Protein AF-A0A136H4G3-F1 (afdb_monomer_lite)

Structure (mmCIF, N/CA/C/O backbone):
data_AF-A0A136H4G3-F1
#
_entry.id   AF-A0A136H4G3-F1
#
loop_
_atom_site.group_PDB
_atom_site.id
_atom_site.type_symbol
_atom_site.label_atom_id
_atom_site.label_alt_id
_atom_site.label_comp_id
_atom_site.label_asym_id
_atom_site.label_entity_id
_atom_site.label_seq_id
_atom_site.pdbx_PDB_ins_code
_atom_site.Cartn_x
_atom_site.Cartn_y
_atom_site.Cartn_z
_atom_site.occupancy
_atom_site.B_iso_or_equiv
_atom_site.auth_seq_id
_atom_site.auth_comp_id
_atom_site.auth_asym_id
_atom_site.auth_atom_id
_atom_site.pdbx_PDB_model_num
ATOM 1 N N . MET A 1 1 ? -46.930 -99.399 5.128 1.00 33.19 1 MET A N 1
ATOM 2 C CA . MET A 1 1 ? -45.971 -99.467 6.257 1.00 33.19 1 MET A CA 1
ATOM 3 C C . MET A 1 1 ? -46.502 -98.646 7.423 1.00 33.19 1 MET A C 1
ATOM 5 O O . MET A 1 1 ? -47.069 -97.598 7.169 1.00 33.19 1 MET A O 1
ATOM 9 N N . LYS A 1 2 ? -46.320 -99.131 8.661 1.00 43.69 2 LYS A N 1
ATOM 10 C CA . LYS A 1 2 ? -45.728 -98.388 9.797 1.00 43.69 2 LYS A CA 1
ATOM 11 C C . LYS A 1 2 ? -45.869 -96.847 9.742 1.00 43.69 2 LYS A C 1
ATOM 13 O O . LYS A 1 2 ? -45.093 -96.214 9.037 1.00 43.69 2 LYS A O 1
ATOM 18 N N . GLY A 1 3 ? -46.787 -96.265 10.524 1.00 29.11 3 GLY A N 1
ATOM 19 C CA . GLY A 1 3 ? -46.992 -94.806 10.560 1.00 29.11 3 GLY A CA 1
ATOM 20 C C . GLY A 1 3 ? -48.279 -94.335 11.257 1.00 29.11 3 GLY A C 1
ATOM 21 O O . GLY A 1 3 ? -49.133 -93.762 10.601 1.00 29.11 3 GLY A O 1
ATOM 22 N N . LEU A 1 4 ? -48.410 -94.597 12.565 1.00 28.36 4 LEU A N 1
ATOM 23 C CA . LEU A 1 4 ? -49.282 -93.893 13.536 1.00 28.36 4 LEU A CA 1
ATOM 24 C C . LEU A 1 4 ? -50.717 -93.485 13.093 1.00 28.36 4 LEU A C 1
ATOM 26 O O . LEU A 1 4 ? -50.937 -92.397 12.563 1.00 28.36 4 LEU A O 1
ATOM 30 N N . GLN A 1 5 ? -51.734 -94.279 13.459 1.00 30.53 5 GLN A N 1
ATOM 31 C CA . GLN A 1 5 ? -53.111 -93.760 13.568 1.00 30.53 5 GLN A CA 1
ATOM 32 C C . GLN A 1 5 ? -53.273 -92.914 14.848 1.00 30.53 5 GLN A C 1
ATOM 34 O O . GLN A 1 5 ? -52.710 -93.250 15.887 1.00 30.53 5 GLN A O 1
ATOM 39 N N . LYS A 1 6 ? -54.046 -91.819 14.770 1.00 28.23 6 LYS A N 1
ATOM 40 C CA . LYS A 1 6 ? -54.241 -90.833 15.851 1.00 28.23 6 LYS A CA 1
ATOM 41 C C . LYS A 1 6 ? -55.441 -91.147 16.770 1.00 28.23 6 LYS A C 1
ATOM 43 O O . LYS A 1 6 ? -56.565 -91.297 16.291 1.00 28.23 6 LYS A O 1
ATOM 48 N N . GLN A 1 7 ? -55.171 -91.148 18.076 1.00 28.39 7 GLN A N 1
ATOM 49 C CA . GLN A 1 7 ? -56.059 -91.116 19.258 1.00 28.39 7 GLN A CA 1
ATOM 50 C C . GLN A 1 7 ? -55.254 -90.376 20.363 1.00 28.39 7 GLN A C 1
ATOM 52 O O . GLN A 1 7 ? -54.028 -90.387 20.271 1.00 28.39 7 GLN A O 1
ATOM 57 N N . LYS A 1 8 ? -55.761 -89.712 21.417 1.00 33.25 8 LYS A N 1
ATOM 58 C CA . LYS A 1 8 ? -57.093 -89.370 21.996 1.00 33.25 8 LYS A CA 1
ATOM 59 C C . LYS A 1 8 ? -56.839 -88.336 23.154 1.00 33.25 8 LYS A C 1
ATOM 61 O O . LYS A 1 8 ? -55.666 -88.043 23.335 1.00 33.25 8 LYS A O 1
ATOM 66 N N . GLY A 1 9 ? -57.751 -87.758 23.972 1.00 33.97 9 GLY A N 1
ATOM 67 C CA . GLY A 1 9 ? -59.228 -87.806 23.989 1.00 33.97 9 GLY A CA 1
ATOM 68 C C . GLY A 1 9 ? -60.041 -87.392 25.265 1.00 33.97 9 GLY A C 1
ATOM 69 O O . GLY A 1 9 ? -61.255 -87.571 25.187 1.00 33.97 9 GLY A O 1
ATOM 70 N N . TYR A 1 10 ? -59.489 -86.892 26.391 1.00 46.97 10 TYR A N 1
ATOM 71 C CA . TYR A 1 10 ? -60.211 -86.338 27.575 1.00 46.97 10 TYR A CA 1
ATOM 72 C C . TYR A 1 10 ? -59.492 -85.085 28.150 1.00 46.97 10 TYR A C 1
ATOM 74 O O . TYR A 1 10 ? -58.289 -85.102 28.294 1.00 46.97 10 TYR A O 1
ATOM 82 N N . GLY A 1 11 ? -60.138 -84.028 28.640 1.00 31.44 11 GLY A N 1
ATOM 83 C CA . GLY A 1 11 ? -61.573 -83.772 28.730 1.00 31.44 11 GLY A CA 1
ATOM 84 C C . GLY A 1 11 ? -61.976 -82.939 29.958 1.00 31.44 11 GLY A C 1
ATOM 85 O O . GLY A 1 11 ? -61.311 -82.942 30.989 1.00 31.44 11 GLY A O 1
ATOM 86 N N . ALA A 1 12 ? -63.137 -82.281 29.866 1.00 34.16 12 ALA A N 1
ATOM 87 C CA . ALA A 1 12 ? -63.756 -81.536 30.974 1.00 34.16 12 ALA A CA 1
ATOM 88 C C . ALA A 1 12 ? -65.257 -81.843 31.184 1.00 34.16 12 ALA A C 1
ATOM 90 O O . ALA A 1 12 ? -65.797 -81.610 32.268 1.00 34.16 12 ALA A O 1
ATOM 91 N N . LEU A 1 13 ? -65.939 -82.420 30.184 1.00 39.47 13 LEU A N 1
ATOM 92 C CA . LEU A 1 13 ? -67.405 -82.581 30.140 1.00 39.47 13 LEU A CA 1
ATOM 93 C C . LEU A 1 13 ? -68.028 -83.447 31.257 1.00 39.47 13 LEU A C 1
ATOM 95 O O . LEU A 1 13 ? -69.237 -83.377 31.479 1.00 39.47 13 LEU A O 1
ATOM 99 N N . LEU A 1 14 ? -67.231 -84.207 32.017 1.00 40.00 14 LEU A N 1
ATOM 100 C CA . LEU A 1 14 ? -67.705 -84.929 33.208 1.00 40.00 14 LEU A CA 1
ATOM 101 C C . LEU A 1 14 ? -67.987 -84.024 34.424 1.00 40.00 14 LEU A C 1
ATOM 103 O O . LEU A 1 14 ? -68.649 -84.474 35.351 1.00 40.00 14 LEU A O 1
ATOM 107 N N . MET A 1 15 ? -67.534 -82.764 34.436 1.00 37.72 15 MET A N 1
ATOM 108 C CA . MET A 1 15 ? -67.721 -81.855 35.583 1.00 37.72 15 MET A CA 1
ATOM 109 C C . MET A 1 15 ? -69.101 -81.172 35.637 1.00 37.72 15 MET A C 1
ATOM 111 O O . MET A 1 15 ? -69.452 -80.601 36.666 1.00 37.72 15 MET A O 1
ATOM 115 N N . ILE A 1 16 ? -69.886 -81.214 34.552 1.00 39.06 16 ILE A N 1
ATOM 116 C CA . ILE A 1 16 ? -71.221 -80.579 34.468 1.00 39.06 16 ILE A CA 1
ATOM 117 C C . ILE A 1 16 ? -72.345 -81.631 34.425 1.00 39.06 16 ILE A C 1
ATOM 119 O O . ILE A 1 16 ? -73.466 -81.380 34.877 1.00 39.06 16 ILE A O 1
ATOM 123 N N . ALA A 1 17 ? -72.056 -82.845 33.952 1.00 31.59 17 ALA A N 1
ATOM 124 C CA . ALA A 1 17 ? -73.015 -83.939 33.959 1.00 31.59 17 ALA A CA 1
ATOM 125 C C . ALA A 1 17 ? -73.283 -84.457 35.389 1.00 31.59 17 ALA A C 1
ATOM 127 O O . ALA A 1 17 ? -72.397 -84.962 36.067 1.00 31.59 17 ALA A O 1
ATOM 128 N N . LEU A 1 18 ? -74.556 -84.416 35.797 1.00 35.00 18 LEU A N 1
ATOM 129 C CA . LEU A 1 18 ? -75.119 -85.142 36.951 1.00 35.00 18 LEU A CA 1
ATOM 130 C C . LEU A 1 18 ? -74.810 -84.613 38.368 1.00 35.00 18 LEU A C 1
ATOM 132 O O . LEU A 1 18 ? -75.195 -85.249 39.350 1.00 35.00 18 LEU A O 1
ATOM 136 N N . VAL A 1 19 ? -74.448 -83.327 38.471 1.00 36.66 19 VAL A N 1
ATOM 137 C CA . VAL A 1 19 ? -75.031 -82.448 39.520 1.00 36.66 19 VAL A CA 1
ATOM 138 C C . VAL A 1 19 ? -76.567 -82.626 39.576 1.00 36.66 19 VAL A C 1
ATOM 140 O O . VAL A 1 19 ? -77.175 -82.631 40.645 1.00 36.66 19 VAL A O 1
ATOM 143 N N . GLY A 1 20 ? -77.188 -82.906 38.424 1.00 36.50 20 GLY A N 1
ATOM 144 C CA . GLY A 1 20 ? -78.601 -83.266 38.269 1.00 36.50 20 GLY A CA 1
ATOM 145 C C . GLY A 1 20 ? -79.092 -84.580 38.908 1.00 36.50 20 GLY A C 1
ATOM 146 O O . GLY A 1 20 ? -80.283 -84.848 38.788 1.00 36.50 20 GLY A O 1
ATOM 147 N N . ILE A 1 21 ? -78.269 -85.390 39.595 1.00 36.19 21 ILE A N 1
ATOM 148 C CA . ILE A 1 21 ? -78.789 -86.520 40.406 1.00 36.19 21 ILE A CA 1
ATOM 149 C C . ILE A 1 21 ? -79.223 -86.062 41.805 1.00 36.19 21 ILE A C 1
ATOM 151 O O . ILE A 1 21 ? -80.252 -86.517 42.306 1.00 36.19 21 ILE A O 1
ATOM 155 N N . LEU A 1 22 ? -78.515 -85.109 42.422 1.00 38.41 22 LEU A N 1
ATOM 156 C CA . LEU A 1 22 ? -78.875 -84.604 43.755 1.00 38.41 22 LEU A CA 1
ATOM 157 C C . LEU A 1 22 ? -80.206 -83.826 43.752 1.00 38.41 22 LEU A C 1
ATOM 159 O O . LEU A 1 22 ? -80.892 -83.776 44.770 1.00 38.41 22 LEU A O 1
ATOM 163 N N . ALA A 1 23 ? -80.632 -83.320 42.591 1.00 35.56 23 ALA A N 1
ATOM 164 C CA . ALA A 1 23 ? -81.933 -82.678 42.389 1.00 35.56 23 ALA A CA 1
ATOM 165 C C . ALA A 1 23 ? -83.144 -83.644 42.408 1.00 35.56 23 ALA A C 1
ATOM 167 O O . ALA A 1 23 ? -84.282 -83.180 42.392 1.00 35.56 23 ALA A O 1
ATOM 168 N N . LEU A 1 24 ? -82.930 -84.968 42.443 1.00 32.75 24 LEU A N 1
ATOM 169 C CA . LEU A 1 24 ? -83.997 -85.985 42.421 1.00 32.75 24 LEU A CA 1
ATOM 170 C C . LEU A 1 24 ? -83.996 -86.916 43.652 1.00 32.75 24 LEU A C 1
ATOM 172 O O . LEU A 1 24 ? -84.724 -87.906 43.679 1.00 32.75 24 LEU A O 1
ATOM 176 N N . GLY A 1 25 ? -83.217 -86.592 44.691 1.00 33.75 25 GLY A N 1
ATOM 177 C CA . GLY A 1 25 ? -83.113 -87.392 45.922 1.00 33.75 25 GLY A CA 1
ATOM 178 C C . GLY A 1 25 ? -84.126 -87.066 47.033 1.00 33.75 25 GLY A C 1
ATOM 179 O O . GLY A 1 25 ? -84.210 -87.811 48.004 1.00 33.75 25 GLY A O 1
ATOM 180 N N . SER A 1 26 ? -84.889 -85.972 46.929 1.00 33.72 26 SER A N 1
ATOM 181 C CA . SER A 1 26 ? -85.719 -85.438 48.030 1.00 33.72 26 SER A CA 1
ATOM 182 C C . SER A 1 26 ? -87.219 -85.762 47.947 1.00 33.72 26 SER A C 1
ATOM 184 O O . SER A 1 26 ? -87.966 -85.459 48.877 1.00 33.72 26 SER A O 1
ATOM 186 N N . THR A 1 27 ? -87.687 -86.380 46.858 1.00 33.06 27 THR A N 1
ATOM 187 C CA . THR A 1 27 ? -89.124 -86.557 46.562 1.00 33.06 27 THR A CA 1
ATOM 188 C C . THR A 1 27 ? -89.669 -87.968 46.816 1.00 33.06 27 THR A C 1
ATOM 190 O O . THR A 1 27 ? -90.875 -88.190 46.685 1.00 33.06 27 THR A O 1
ATOM 193 N N . VAL A 1 28 ? -88.834 -88.920 47.250 1.00 27.64 28 VAL A N 1
ATOM 194 C CA . VAL A 1 28 ? -89.262 -90.277 47.635 1.00 27.64 28 VAL A CA 1
ATOM 195 C C . VAL A 1 28 ? -89.182 -90.459 49.153 1.00 27.64 28 VAL A C 1
ATOM 197 O O . VAL A 1 28 ? -88.107 -90.659 49.697 1.00 27.64 28 VAL A O 1
ATOM 200 N N . TYR A 1 29 ? -90.351 -90.459 49.811 1.00 33.84 29 TYR A N 1
ATOM 201 C CA . TYR A 1 29 ? -90.608 -91.002 51.162 1.00 33.84 29 TYR A CA 1
ATOM 202 C C . TYR A 1 29 ? -89.626 -90.548 52.275 1.00 33.84 29 TYR A C 1
ATOM 204 O O . TYR A 1 29 ? -88.605 -91.173 52.521 1.00 33.84 29 TYR A O 1
ATOM 212 N N . TYR A 1 30 ? -89.934 -89.566 53.125 1.00 33.28 30 TYR A N 1
ATOM 213 C CA . TYR A 1 30 ? -91.242 -89.004 53.498 1.00 33.28 30 TYR A CA 1
ATOM 214 C C . TYR A 1 30 ? -92.284 -89.992 54.073 1.00 33.28 30 TYR A C 1
ATOM 216 O O . TYR A 1 30 ? -93.471 -89.675 54.143 1.00 33.28 30 TYR A O 1
ATOM 224 N N . LYS A 1 31 ? -91.849 -91.154 54.593 1.00 35.25 31 LYS A N 1
ATOM 225 C CA . LYS A 1 31 ? -92.606 -91.908 55.620 1.00 35.25 31 LYS A CA 1
ATOM 226 C C . LYS A 1 31 ? -91.705 -92.573 56.669 1.00 35.25 31 LYS A C 1
ATOM 228 O O . LYS A 1 31 ? -91.418 -93.762 56.581 1.00 35.25 31 LYS A O 1
ATOM 233 N N . THR A 1 32 ? -91.372 -91.849 57.736 1.00 31.64 32 THR A N 1
ATOM 234 C CA . THR A 1 32 ? -91.873 -92.111 59.111 1.00 31.64 32 THR A CA 1
ATOM 235 C C . THR A 1 32 ? -91.201 -91.180 60.133 1.00 31.64 32 THR A C 1
ATOM 237 O O . THR A 1 32 ? -90.061 -90.789 59.936 1.00 31.64 32 THR A O 1
ATOM 240 N N . ARG A 1 33 ? -91.908 -90.894 61.246 1.00 34.59 33 ARG A N 1
ATOM 241 C CA . ARG A 1 33 ? -91.491 -90.073 62.415 1.00 34.59 33 ARG A CA 1
ATOM 242 C C . ARG A 1 33 ? -91.265 -88.583 62.073 1.00 34.59 33 ARG A C 1
ATOM 244 O O . ARG A 1 33 ? -90.356 -88.247 61.337 1.00 34.59 33 ARG A O 1
ATOM 251 N N . MET A 1 34 ? -92.147 -87.639 62.410 1.00 39.53 34 MET A N 1
ATOM 252 C CA . MET A 1 34 ? -92.724 -87.224 63.710 1.00 39.53 34 MET A CA 1
ATOM 253 C C . MET A 1 34 ? -91.743 -86.531 64.677 1.00 39.53 34 MET A C 1
ATOM 255 O O . MET A 1 34 ? -90.838 -87.156 65.219 1.00 39.53 34 MET A O 1
ATOM 259 N N . SER A 1 35 ? -92.062 -85.258 64.953 1.00 45.00 35 SER A N 1
ATOM 260 C CA . SER A 1 35 ? -91.813 -84.495 66.191 1.00 45.00 35 SER A CA 1
ATOM 261 C C . SER A 1 35 ? -90.373 -84.346 66.717 1.00 45.00 35 SER A C 1
ATOM 263 O O . SER A 1 35 ? -90.022 -84.971 67.716 1.00 45.00 35 SER A O 1
ATOM 265 N N . GLN A 1 36 ? -89.618 -83.393 66.153 1.00 42.97 36 GLN A N 1
ATOM 266 C CA . GLN A 1 36 ? -88.638 -82.546 66.868 1.00 42.97 36 GLN A CA 1
ATOM 267 C C . GLN A 1 36 ? -88.669 -81.108 66.287 1.00 42.97 36 GLN A C 1
ATOM 269 O O . GLN A 1 36 ? -89.137 -80.946 65.160 1.00 42.97 36 GLN A O 1
ATOM 274 N N . PRO A 1 37 ? -88.267 -80.063 67.044 1.00 50.84 37 PRO A N 1
ATOM 275 C CA . PRO A 1 37 ? -88.358 -78.665 66.602 1.00 50.84 37 PRO A CA 1
ATOM 276 C C . PRO A 1 37 ? -87.281 -78.262 65.577 1.00 50.84 37 PRO A C 1
ATOM 278 O O . PRO A 1 37 ? -86.189 -78.829 65.551 1.00 50.84 37 PRO A O 1
ATOM 281 N N . GLU A 1 38 ? -87.592 -77.230 64.783 1.00 53.59 38 GLU A N 1
ATOM 282 C CA . GLU A 1 38 ? -86.821 -76.749 63.617 1.00 53.59 38 GLU A CA 1
ATOM 283 C C . GLU A 1 38 ? -85.322 -76.527 63.897 1.00 53.59 38 GLU A C 1
ATOM 285 O O . GLU A 1 38 ? -84.481 -76.896 63.083 1.00 53.59 38 GLU A O 1
ATOM 290 N N . SER A 1 39 ? -84.968 -76.010 65.080 1.00 55.19 39 SER A N 1
ATOM 291 C CA . SER A 1 39 ? -83.581 -75.694 65.456 1.00 55.19 39 SER A CA 1
ATOM 292 C C . SER A 1 39 ? -82.655 -76.906 65.590 1.00 55.19 39 SER A C 1
ATOM 294 O O . SER A 1 39 ? -81.445 -76.732 65.655 1.00 55.19 39 SER A O 1
ATOM 296 N N . VAL A 1 40 ? -83.186 -78.134 65.624 1.00 56.28 40 VAL A N 1
ATOM 297 C CA . VAL A 1 40 ? -82.372 -79.364 65.567 1.00 56.28 40 VAL A CA 1
ATOM 298 C C . VAL A 1 40 ? -82.006 -79.722 64.117 1.00 56.28 40 VAL A C 1
ATOM 300 O O . VAL A 1 40 ? -81.059 -80.476 63.895 1.00 56.28 40 VAL A O 1
ATOM 303 N N . ARG A 1 41 ? -82.740 -79.191 63.128 1.00 58.91 41 ARG A N 1
ATOM 304 C CA . ARG A 1 41 ? -82.627 -79.565 61.713 1.00 58.91 41 ARG A CA 1
ATOM 305 C C . ARG A 1 41 ? -81.469 -78.870 61.003 1.00 58.91 41 ARG A C 1
ATOM 307 O O . ARG A 1 41 ? -80.614 -79.547 60.439 1.00 58.91 41 ARG A O 1
ATOM 314 N N . GLU A 1 42 ? -81.383 -77.544 61.114 1.00 60.41 42 GLU A N 1
ATOM 315 C CA . GLU A 1 42 ? -80.283 -76.761 60.524 1.00 60.41 42 GLU A CA 1
ATOM 316 C C . GLU A 1 42 ? -78.903 -77.243 61.008 1.00 60.41 42 GLU A C 1
ATOM 318 O O . GLU A 1 42 ? -77.953 -77.314 60.229 1.00 60.41 42 GLU A O 1
ATOM 323 N N . THR A 1 43 ? -78.788 -77.642 62.282 1.00 62.47 43 THR A N 1
ATOM 324 C CA . THR A 1 43 ? -77.509 -78.052 62.882 1.00 62.47 43 THR A CA 1
ATOM 325 C C . THR A 1 43 ? -76.934 -79.332 62.266 1.00 62.47 43 THR A C 1
ATOM 327 O O . THR A 1 43 ? -75.714 -79.439 62.146 1.00 62.47 43 THR A O 1
ATOM 330 N N . TYR A 1 44 ? -77.769 -80.299 61.853 1.00 67.06 44 TYR A N 1
ATOM 331 C CA . TYR A 1 44 ? -77.263 -81.532 61.231 1.00 67.06 44 TYR A CA 1
ATOM 332 C C . TYR A 1 44 ? -76.969 -81.358 59.735 1.00 67.06 44 TYR A C 1
ATOM 334 O O . TYR A 1 44 ? -75.978 -81.901 59.251 1.00 67.06 44 TYR A O 1
ATOM 342 N N . GLU A 1 45 ? -77.774 -80.573 59.012 1.00 68.25 45 GLU A N 1
ATOM 343 C CA . GLU A 1 45 ? -77.543 -80.278 57.587 1.00 68.25 45 GLU A CA 1
ATOM 344 C C . GLU A 1 45 ? -76.238 -79.465 57.417 1.00 68.25 45 GLU A C 1
ATOM 346 O O . GLU A 1 45 ? -75.418 -79.788 56.557 1.00 68.25 45 GLU A O 1
ATOM 351 N N . SER A 1 46 ? -75.967 -78.523 58.334 1.00 68.94 46 SER A N 1
ATOM 352 C CA . SER A 1 46 ? -74.688 -77.802 58.458 1.00 68.94 46 SER A CA 1
ATOM 353 C C . SER A 1 46 ? -73.479 -78.737 58.634 1.00 68.94 46 SER A C 1
ATOM 355 O O . SER A 1 46 ? -72.525 -78.644 57.862 1.00 68.94 46 SER A O 1
ATOM 357 N N . SER A 1 47 ? -73.510 -79.657 59.608 1.00 69.50 47 SER A N 1
ATOM 358 C CA . SER A 1 47 ? -72.383 -80.572 59.868 1.00 69.50 47 SER A CA 1
ATOM 359 C C . SER A 1 47 ? -72.134 -81.575 58.730 1.00 69.50 47 SER A C 1
ATOM 361 O O . SER A 1 47 ? -70.993 -81.981 58.514 1.00 69.50 47 SER A O 1
ATOM 363 N N . ALA A 1 48 ? -73.174 -81.982 57.992 1.00 73.19 48 ALA A N 1
ATOM 364 C CA . ALA A 1 48 ? -73.014 -82.853 56.826 1.00 73.19 48 ALA A CA 1
ATOM 365 C C . ALA A 1 48 ? -72.307 -82.136 55.667 1.00 73.19 48 ALA A C 1
ATOM 367 O O . ALA A 1 48 ? -71.426 -82.712 55.028 1.00 73.19 48 ALA A O 1
ATOM 368 N N . GLU A 1 49 ? -72.665 -80.878 55.417 1.00 75.38 49 GLU A N 1
ATOM 369 C CA . GLU A 1 49 ? -72.085 -80.086 54.336 1.00 75.38 49 GLU A CA 1
ATOM 370 C C . GLU A 1 49 ? -70.647 -79.628 54.643 1.00 75.38 49 GLU A C 1
ATOM 372 O O . GLU A 1 49 ? -69.782 -79.726 53.774 1.00 75.38 49 GLU A O 1
ATOM 377 N N . GLU A 1 50 ? -70.348 -79.256 55.894 1.00 75.12 50 GLU A N 1
ATOM 378 C CA . GLU A 1 50 ? -68.985 -78.928 56.351 1.00 75.12 50 GLU A CA 1
ATOM 379 C C . GLU A 1 50 ? -68.012 -80.102 56.084 1.00 75.12 50 GLU A C 1
ATOM 381 O O . GLU A 1 50 ? -66.911 -79.906 55.566 1.00 75.12 50 GLU A O 1
ATOM 386 N N . LEU A 1 51 ? -68.454 -81.350 56.299 1.00 77.69 51 LEU A N 1
ATOM 387 C CA . LEU A 1 51 ? -67.676 -82.555 55.978 1.00 77.69 51 LEU A CA 1
ATOM 388 C C . LEU A 1 51 ? -67.571 -82.853 54.469 1.00 77.69 51 LEU A C 1
ATOM 390 O O . LEU A 1 51 ? -66.520 -83.326 54.027 1.00 77.69 51 LEU A O 1
ATOM 394 N N . ARG A 1 52 ? -68.599 -82.563 53.653 1.00 78.06 52 ARG A N 1
ATOM 395 C CA . ARG A 1 52 ? -68.499 -82.699 52.181 1.00 78.06 52 ARG A CA 1
ATOM 396 C C . ARG A 1 52 ? -67.492 -81.721 51.584 1.00 78.06 52 ARG A C 1
ATOM 398 O O . ARG A 1 52 ? -66.753 -82.090 50.673 1.00 78.06 52 ARG A O 1
ATOM 405 N N . GLN A 1 53 ? -67.445 -80.494 52.093 1.00 79.00 53 GLN A N 1
ATOM 406 C CA . GLN A 1 53 ? -66.518 -79.474 51.606 1.00 79.00 53 GLN A CA 1
ATOM 407 C C . GLN A 1 53 ? -65.068 -79.840 51.945 1.00 79.00 53 GLN A C 1
ATOM 409 O O . GLN A 1 53 ? -64.209 -79.768 51.065 1.00 79.00 53 GLN A O 1
ATOM 414 N N . ILE A 1 54 ? -64.815 -80.379 53.145 1.00 79.31 54 ILE A N 1
ATOM 415 C CA . ILE A 1 54 ? -63.520 -80.978 53.507 1.00 79.31 54 ILE A CA 1
ATOM 416 C C . ILE A 1 54 ? -63.172 -82.159 52.576 1.00 79.31 54 ILE A C 1
ATOM 418 O O . ILE A 1 54 ? -62.048 -82.235 52.083 1.00 79.31 54 ILE A O 1
ATOM 422 N N . ALA A 1 55 ? -64.119 -83.052 52.264 1.00 79.81 55 ALA A N 1
ATOM 423 C CA . ALA A 1 55 ? -63.891 -84.176 51.343 1.00 79.81 55 ALA A CA 1
ATOM 424 C C . ALA A 1 55 ? -63.576 -83.738 49.894 1.00 79.81 55 ALA A C 1
ATOM 426 O O . ALA A 1 55 ? -62.726 -84.334 49.223 1.00 79.81 55 ALA A O 1
ATOM 427 N N . SER A 1 56 ? -64.216 -82.669 49.414 1.00 79.06 56 SER A N 1
ATOM 428 C CA . SER A 1 56 ? -63.930 -82.063 48.107 1.00 79.06 56 SER A CA 1
ATOM 429 C C . SER A 1 56 ? -62.544 -81.404 48.082 1.00 79.06 56 SER A C 1
ATOM 431 O O . SER A 1 56 ? -61.751 -81.658 47.171 1.00 79.06 56 SER A O 1
ATOM 433 N N . ALA A 1 57 ? -62.206 -80.643 49.130 1.00 80.31 57 ALA A N 1
ATOM 434 C CA . ALA A 1 57 ? -60.892 -80.030 49.322 1.00 80.31 57 ALA A CA 1
ATOM 435 C C . ALA A 1 57 ? -59.763 -81.077 49.329 1.00 80.31 57 ALA A C 1
ATOM 437 O O . ALA A 1 57 ? -58.789 -80.926 48.591 1.00 80.31 57 ALA A O 1
ATOM 438 N N . LEU A 1 58 ? -59.938 -82.177 50.073 1.00 81.75 58 LEU A N 1
ATOM 439 C CA . LEU A 1 58 ? -59.045 -83.342 50.068 1.00 81.75 58 LEU A CA 1
ATOM 440 C C . LEU A 1 58 ? -58.851 -83.910 48.654 1.00 81.75 58 LEU A C 1
ATOM 442 O O . LEU A 1 58 ? -57.723 -84.127 48.216 1.00 81.75 58 LEU A O 1
ATOM 446 N N . THR A 1 59 ? -59.944 -84.129 47.918 1.00 79.56 59 THR A N 1
ATOM 447 C CA . THR A 1 59 ? -59.899 -84.726 46.572 1.00 79.56 59 THR A CA 1
ATOM 448 C C . THR A 1 59 ? -59.189 -83.817 45.561 1.00 79.56 59 THR A C 1
ATOM 450 O O . THR A 1 59 ? -58.429 -84.304 44.719 1.00 79.56 59 THR A O 1
ATOM 453 N N . LYS A 1 60 ? -59.395 -82.494 45.647 1.00 77.88 60 LYS A N 1
ATOM 454 C CA . LYS A 1 60 ? -58.677 -81.514 44.818 1.00 77.88 60 LYS A CA 1
ATOM 455 C C . LYS A 1 60 ? -57.186 -81.490 45.167 1.00 77.88 60 LYS A C 1
ATOM 457 O O . LYS A 1 60 ? -56.358 -81.611 44.266 1.00 77.88 60 LYS A O 1
ATOM 462 N N . TYR A 1 61 ? -56.856 -81.423 46.459 1.00 79.94 61 TYR A N 1
ATOM 463 C CA . TYR A 1 61 ? -55.478 -81.471 46.953 1.00 79.94 61 TYR A CA 1
ATOM 464 C C . TYR A 1 61 ? -54.737 -82.706 46.415 1.00 79.94 61 TYR A C 1
ATOM 466 O O . TYR A 1 61 ? -53.634 -82.570 45.890 1.00 79.94 61 TYR A O 1
ATOM 474 N N . TYR A 1 62 ? -55.366 -83.888 46.426 1.00 81.25 62 TYR A N 1
ATOM 475 C CA . TYR A 1 62 ? -54.765 -85.106 45.872 1.00 81.25 62 TYR A CA 1
ATOM 476 C C . TYR A 1 62 ? -54.568 -85.052 44.349 1.00 81.25 62 TYR A C 1
ATOM 478 O O . TYR A 1 62 ? -53.562 -85.550 43.853 1.00 81.25 62 TYR A O 1
ATOM 486 N N . ARG A 1 63 ? -55.484 -84.446 43.578 1.00 72.88 63 ARG A N 1
ATOM 487 C CA . ARG A 1 63 ? -55.315 -84.319 42.115 1.00 72.88 63 ARG A CA 1
ATOM 488 C C . ARG A 1 63 ? -54.097 -83.465 41.750 1.00 72.88 63 ARG A C 1
ATOM 490 O O . ARG A 1 63 ? -53.408 -83.781 40.788 1.00 72.88 63 ARG A O 1
ATOM 497 N N . GLU A 1 64 ? -53.849 -82.405 42.513 1.00 76.75 64 GLU A N 1
ATOM 498 C CA . GLU A 1 64 ? -52.790 -81.425 42.238 1.00 76.75 64 GLU A CA 1
ATOM 499 C C . GLU A 1 64 ? -51.440 -81.811 42.878 1.00 76.75 64 GLU A C 1
ATOM 501 O O . GLU A 1 64 ? -50.393 -81.530 42.301 1.00 76.75 64 GLU A O 1
ATOM 506 N N . ASN A 1 65 ? -51.445 -82.518 44.018 1.00 76.25 65 ASN A N 1
ATOM 507 C CA . ASN A 1 65 ? -50.241 -82.855 44.801 1.00 76.25 65 ASN A CA 1
ATOM 508 C C . ASN A 1 65 ? -49.940 -84.371 44.877 1.00 76.25 65 ASN A C 1
ATOM 510 O O . ASN A 1 65 ? -48.985 -84.778 45.540 1.00 76.25 65 ASN A O 1
ATOM 514 N N . MET A 1 66 ? -50.761 -85.220 44.245 1.00 78.38 66 MET A N 1
ATOM 515 C CA . MET A 1 66 ? -50.648 -86.695 44.199 1.00 78.38 66 MET A CA 1
ATOM 516 C C . MET A 1 66 ? -50.503 -87.390 45.572 1.00 78.38 66 MET A C 1
ATOM 518 O O . MET A 1 66 ? -49.962 -88.492 45.674 1.00 78.38 66 MET A O 1
ATOM 522 N N . SER A 1 67 ? -50.977 -86.747 46.641 1.00 80.81 67 SER A N 1
ATOM 523 C CA . SER A 1 67 ? -50.846 -87.192 48.033 1.00 80.81 67 SER A CA 1
ATOM 524 C C . SER A 1 67 ? -51.940 -86.581 48.924 1.00 80.81 67 SER A C 1
ATOM 526 O O . SER A 1 67 ? -52.609 -85.627 48.527 1.00 80.81 67 SER A O 1
ATOM 528 N N . TRP A 1 68 ? -52.161 -87.147 50.116 1.00 86.00 68 TRP A N 1
ATOM 529 C CA . TRP A 1 68 ? -53.097 -86.615 51.120 1.00 86.00 68 TRP A CA 1
ATOM 530 C C . TRP A 1 68 ? -52.381 -85.675 52.115 1.00 86.00 68 TRP A C 1
ATOM 532 O O . TRP A 1 68 ? -51.189 -85.866 52.362 1.00 86.00 68 TRP A O 1
ATOM 542 N N . PRO A 1 69 ? -53.079 -84.696 52.726 1.00 83.25 69 PRO A N 1
ATOM 543 C CA . PRO A 1 69 ? -52.494 -83.817 53.740 1.00 83.25 69 PRO A CA 1
ATOM 544 C C . PRO A 1 69 ? -52.199 -84.548 55.060 1.00 83.25 69 PRO A C 1
ATOM 546 O O . PRO A 1 69 ? -52.893 -85.493 55.439 1.00 83.25 69 PRO A O 1
ATOM 549 N N . SER A 1 70 ? -51.205 -84.063 55.805 1.00 80.62 70 SER A N 1
ATOM 550 C CA . SER A 1 70 ? -50.771 -84.655 57.079 1.00 80.62 70 SER A CA 1
ATOM 551 C C . SER A 1 70 ? -51.737 -84.374 58.235 1.00 80.62 70 SER A C 1
ATOM 553 O O . SER A 1 70 ? -51.904 -85.206 59.126 1.00 80.62 70 SER A O 1
ATOM 555 N N . SER A 1 71 ? -52.418 -83.227 58.196 1.00 79.81 71 SER A N 1
ATOM 556 C CA . SER A 1 71 ? -53.471 -82.833 59.131 1.00 79.81 71 SER A CA 1
ATOM 557 C C . SER A 1 71 ? -54.587 -82.070 58.409 1.00 79.81 71 SER A C 1
ATOM 559 O O . SER A 1 71 ? -54.379 -81.526 57.325 1.00 79.81 71 SER A O 1
ATOM 561 N N . LEU A 1 72 ? -55.776 -81.963 59.013 1.00 80.50 72 LEU A N 1
ATOM 562 C CA . LEU A 1 72 ? -56.849 -81.142 58.431 1.00 80.50 72 LEU A CA 1
ATOM 563 C C . LEU A 1 72 ? -56.503 -79.650 58.370 1.00 80.50 72 LEU A C 1
ATOM 565 O O . LEU A 1 72 ? -57.006 -78.955 57.489 1.00 80.50 72 LEU A O 1
ATOM 569 N N . ASN A 1 73 ? -55.639 -79.149 59.259 1.00 74.94 73 ASN A N 1
ATOM 570 C CA . ASN A 1 73 ? -55.250 -77.737 59.262 1.00 74.94 73 ASN A CA 1
ATOM 571 C C . ASN A 1 73 ? -54.450 -77.368 57.997 1.00 74.94 73 ASN A C 1
ATOM 573 O O . ASN A 1 73 ? -54.491 -76.218 57.562 1.00 74.94 73 ASN A O 1
ATOM 577 N N . ASP A 1 74 ? -53.795 -78.344 57.359 1.00 76.88 74 ASP A N 1
ATOM 578 C CA . ASP A 1 74 ? -53.040 -78.174 56.114 1.00 76.88 74 ASP A CA 1
ATOM 579 C C . ASP A 1 74 ? -53.956 -77.698 54.965 1.00 76.88 74 ASP A C 1
ATOM 581 O O . ASP A 1 74 ? -53.537 -76.899 54.129 1.00 76.88 74 ASP A O 1
ATOM 585 N N . LEU A 1 75 ? -55.229 -78.125 54.955 1.00 78.75 75 LEU A N 1
ATOM 586 C CA . LEU A 1 75 ? -56.228 -77.708 53.957 1.00 78.75 75 LEU A CA 1
ATOM 587 C C . LEU A 1 75 ? -56.580 -76.219 54.067 1.00 78.75 75 LEU A C 1
ATOM 589 O O . LEU A 1 75 ? -56.861 -75.588 53.049 1.00 78.75 75 LEU A O 1
ATOM 593 N N . ALA A 1 76 ? -56.546 -75.653 55.277 1.00 69.00 76 ALA A N 1
ATOM 594 C CA . ALA A 1 76 ? -56.751 -74.223 55.497 1.00 69.00 76 ALA A CA 1
ATOM 595 C C . ALA A 1 76 ? -55.479 -73.418 55.214 1.00 69.00 76 ALA A C 1
ATOM 597 O O . ALA A 1 76 ? -55.542 -72.395 54.537 1.00 69.00 76 ALA A O 1
ATOM 598 N N . LEU A 1 77 ? -54.313 -73.913 55.647 1.00 74.62 77 LEU A N 1
ATOM 599 C CA . LEU A 1 77 ? -53.018 -73.286 55.355 1.00 74.62 77 LEU A CA 1
ATOM 600 C C . LEU A 1 77 ? -52.744 -73.183 53.848 1.00 74.62 77 LEU A C 1
ATOM 602 O O . LEU A 1 77 ? -52.185 -72.186 53.398 1.00 74.62 77 LEU A O 1
ATOM 606 N N . ALA A 1 78 ? -53.164 -74.182 53.069 1.00 70.75 78 ALA A N 1
ATOM 607 C CA . ALA A 1 78 ? -53.038 -74.188 51.615 1.00 70.75 78 ALA A CA 1
ATOM 608 C C . ALA A 1 78 ? -54.272 -73.615 50.874 1.00 70.75 78 ALA A C 1
ATOM 610 O O . ALA A 1 78 ? -54.333 -73.684 49.649 1.00 70.75 78 ALA A O 1
ATOM 611 N N . GLY A 1 79 ? -55.257 -73.050 51.587 1.00 72.62 79 GLY A N 1
ATOM 612 C CA . GLY A 1 79 ? -56.391 -72.320 51.001 1.00 72.62 79 GLY A CA 1
ATOM 613 C C . GLY A 1 79 ? -57.480 -73.166 50.324 1.00 72.62 79 GLY A C 1
ATOM 614 O O . GLY A 1 79 ? -58.317 -72.613 49.612 1.00 72.62 79 GLY A O 1
ATOM 615 N N . TYR A 1 80 ? -57.504 -74.486 50.533 1.00 74.38 80 TYR A N 1
ATOM 616 C CA . TYR A 1 80 ? -58.521 -75.384 49.967 1.00 74.38 80 TYR A CA 1
ATOM 617 C C . TYR A 1 80 ? -59.821 -75.412 50.794 1.00 74.38 80 TYR A C 1
ATOM 619 O O . TYR A 1 80 ? -60.869 -75.746 50.242 1.00 74.38 80 TYR A O 1
ATOM 627 N N . PHE A 1 81 ? -59.783 -75.079 52.093 1.00 76.81 81 PHE A N 1
ATOM 628 C CA . PHE A 1 81 ? -60.972 -75.050 52.959 1.00 76.81 81 PHE A CA 1
ATOM 629 C C . PHE A 1 81 ? -60.839 -74.091 54.159 1.00 76.81 81 PHE A C 1
ATOM 631 O O . PHE A 1 81 ? -59.877 -74.184 54.914 1.00 76.81 81 PHE A O 1
ATOM 638 N N . ASN A 1 82 ? -61.840 -73.232 54.395 1.00 69.62 82 ASN A N 1
ATOM 639 C CA . ASN A 1 82 ? -61.902 -72.316 55.545 1.00 69.62 82 ASN A CA 1
ATOM 640 C C . ASN A 1 82 ? -62.999 -72.748 56.535 1.00 69.62 82 ASN A C 1
ATOM 642 O O . ASN A 1 82 ? -64.176 -72.482 56.300 1.00 69.62 82 ASN A O 1
ATOM 646 N N . GLY A 1 83 ? -62.610 -73.377 57.648 1.00 62.78 83 GLY A N 1
ATOM 647 C CA . GLY A 1 83 ? -63.514 -73.780 58.737 1.00 62.78 83 GLY A CA 1
ATOM 648 C C . GLY A 1 83 ? -63.378 -72.930 60.008 1.00 62.78 83 GLY A C 1
ATOM 649 O O . GLY A 1 83 ? -62.381 -72.239 60.214 1.00 62.78 83 GLY A O 1
ATOM 650 N N . ASP A 1 84 ? -64.370 -73.015 60.894 1.00 63.12 84 ASP A N 1
ATOM 651 C CA . ASP A 1 84 ? -64.438 -72.249 62.147 1.00 63.12 84 ASP A CA 1
ATOM 652 C C . ASP A 1 84 ? -63.874 -73.047 63.340 1.00 63.12 84 ASP A C 1
ATOM 654 O O . ASP A 1 84 ? -64.540 -73.897 63.933 1.00 63.12 84 ASP A O 1
ATOM 658 N N . ALA A 1 85 ? -62.622 -72.759 63.703 1.00 61.81 85 ALA A N 1
ATOM 659 C CA . ALA A 1 85 ? -61.966 -73.315 64.891 1.00 61.81 85 ALA A CA 1
ATOM 660 C C . ALA A 1 85 ? -62.236 -72.513 66.188 1.00 61.81 85 ALA A C 1
ATOM 662 O O . ALA A 1 85 ? -61.803 -72.922 67.266 1.00 61.81 85 ALA A O 1
ATOM 663 N N . ALA A 1 86 ? -62.932 -71.371 66.115 1.00 61.03 86 ALA A N 1
ATOM 664 C CA . ALA A 1 86 ? -63.242 -70.532 67.279 1.00 61.03 86 ALA A CA 1
ATOM 665 C C . ALA A 1 86 ? -64.569 -70.921 67.961 1.00 61.03 86 ALA A C 1
ATOM 667 O O . ALA A 1 86 ? -64.803 -70.563 69.122 1.00 61.03 86 ALA A O 1
ATOM 668 N N . ARG A 1 87 ? -65.425 -71.668 67.249 1.00 66.81 87 ARG A N 1
ATOM 669 C CA . ARG A 1 87 ? -66.710 -72.206 67.710 1.00 66.81 87 ARG A CA 1
ATOM 670 C C . ARG A 1 87 ? -66.623 -72.796 69.130 1.00 66.81 87 ARG A C 1
ATOM 672 O O . ARG A 1 87 ? -65.691 -73.511 69.486 1.00 66.81 87 ARG A O 1
ATOM 679 N N . CYS A 1 88 ? -67.638 -72.511 69.945 1.00 63.16 88 CYS A N 1
ATOM 680 C CA . CYS A 1 88 ? -67.858 -73.116 71.266 1.00 63.16 88 CYS A CA 1
ATOM 681 C C . CYS A 1 88 ? -66.771 -72.929 72.352 1.00 63.16 88 CYS A C 1
ATOM 683 O O . CYS A 1 88 ? -66.714 -73.722 73.290 1.00 63.16 88 CYS A O 1
ATOM 685 N N . GLY A 1 89 ? -65.966 -71.861 72.298 1.00 62.25 89 GLY A N 1
ATOM 686 C CA . GLY A 1 89 ? -65.126 -71.435 73.434 1.00 62.25 89 GLY A CA 1
ATOM 687 C C . GLY A 1 89 ? -63.616 -71.629 73.269 1.00 62.25 89 GLY A C 1
ATOM 688 O O . GLY A 1 89 ? -62.871 -71.259 74.172 1.00 62.25 89 GLY A O 1
ATOM 689 N N . GLY A 1 90 ? -63.171 -72.121 72.109 1.00 56.22 90 GLY A N 1
ATOM 690 C CA . GLY A 1 90 ? -61.773 -72.075 71.672 1.00 56.22 90 GLY A CA 1
ATOM 691 C C . GLY A 1 90 ? -60.978 -73.366 71.889 1.00 56.22 90 GLY A C 1
ATOM 692 O O . GLY A 1 90 ? -60.736 -73.797 73.015 1.00 56.22 90 GLY A O 1
ATOM 693 N N . GLY A 1 91 ? -60.495 -73.945 70.788 1.00 58.81 91 GLY A N 1
ATOM 694 C CA . GLY A 1 91 ? -59.571 -75.081 70.772 1.00 58.81 91 GLY A CA 1
ATOM 695 C C . GLY A 1 91 ? -58.897 -75.220 69.403 1.00 58.81 91 GLY A C 1
ATOM 696 O O . GLY A 1 91 ? -59.443 -74.797 68.392 1.00 58.81 91 GLY A O 1
ATOM 697 N N . SER A 1 92 ? -57.699 -75.803 69.343 1.00 60.25 92 SER A N 1
ATOM 698 C CA . SER A 1 92 ? -56.840 -75.795 68.141 1.00 60.25 92 SER A CA 1
ATOM 699 C C . SER A 1 92 ? -57.197 -76.841 67.066 1.00 60.25 92 SER A C 1
ATOM 701 O O . SER A 1 92 ? -56.313 -77.317 66.353 1.00 60.25 92 SER A O 1
ATOM 703 N N . VAL A 1 93 ? -58.467 -77.249 66.982 1.00 68.25 93 VAL A N 1
ATOM 704 C CA . VAL A 1 93 ? -58.979 -78.293 66.073 1.00 68.25 93 VAL A CA 1
ATOM 705 C C . VAL A 1 93 ? -60.367 -77.877 65.588 1.00 68.25 93 VAL A C 1
ATOM 707 O O . VAL A 1 93 ? -61.160 -77.396 66.401 1.00 68.25 93 VAL A O 1
ATOM 710 N N . PHE A 1 94 ? -60.668 -78.082 64.298 1.00 75.44 94 PHE A N 1
ATOM 711 C CA . PHE A 1 94 ? -61.972 -77.761 63.704 1.00 75.44 94 PHE A CA 1
ATOM 712 C C . PHE A 1 94 ? -63.134 -78.302 64.541 1.00 75.44 94 PHE A C 1
ATOM 714 O O . PHE A 1 94 ? -63.159 -79.481 64.898 1.00 75.44 94 PHE A O 1
ATOM 721 N N . GLN A 1 95 ? -64.092 -77.430 64.851 1.00 71.19 95 GLN A N 1
ATOM 722 C CA . GLN A 1 95 ? -65.235 -77.741 65.701 1.00 71.19 95 GLN A CA 1
ATOM 723 C C . GLN A 1 95 ? -66.480 -77.971 64.852 1.00 71.19 95 GLN A C 1
ATOM 725 O O . GLN A 1 95 ? -66.894 -77.100 64.090 1.00 71.19 95 GLN A O 1
ATOM 730 N N . SER A 1 96 ? -67.132 -79.112 65.044 1.00 73.69 96 SER A N 1
ATOM 731 C CA . SER A 1 96 ? -68.458 -79.374 64.491 1.00 73.69 96 SER A CA 1
ATOM 732 C C . SER A 1 96 ? -69.497 -78.377 65.013 1.00 73.69 96 SER A C 1
ATOM 734 O O . SER A 1 96 ? -69.316 -77.743 66.059 1.00 73.69 96 SER A O 1
ATOM 736 N N . SER A 1 97 ? -70.653 -78.317 64.352 1.00 72.25 97 SER A N 1
ATOM 737 C CA . SER A 1 97 ? -71.831 -77.573 64.824 1.00 72.25 97 SER A CA 1
ATOM 738 C C . SER A 1 97 ? -72.350 -78.049 66.203 1.00 72.25 97 SER A C 1
ATOM 740 O O . SER A 1 97 ? -73.234 -77.417 66.774 1.00 72.25 97 SER A O 1
ATOM 742 N N . PHE A 1 98 ? -71.799 -79.143 66.753 1.00 68.88 98 PHE A N 1
ATOM 743 C CA . PHE A 1 98 ? -72.119 -79.731 68.060 1.00 68.88 98 PHE A CA 1
ATOM 744 C C . PHE A 1 98 ? -71.021 -79.522 69.121 1.00 68.88 98 PHE A C 1
ATOM 746 O O . PHE A 1 98 ? -71.054 -80.181 70.160 1.00 68.88 98 PHE A O 1
ATOM 753 N N . CYS A 1 99 ? -70.075 -78.599 68.897 1.00 72.12 99 CYS A N 1
ATOM 754 C CA . CYS A 1 99 ? -68.991 -78.275 69.837 1.00 72.12 99 CYS A CA 1
ATOM 755 C C . CYS A 1 99 ? -68.043 -79.454 70.121 1.00 72.12 99 CYS A C 1
ATOM 757 O O . CYS A 1 99 ? -67.649 -79.702 71.264 1.00 72.12 99 CYS A O 1
ATOM 759 N N . THR A 1 100 ? -67.711 -80.214 69.079 1.00 77.25 100 THR A N 1
ATOM 760 C CA . THR A 1 100 ? -66.803 -81.362 69.159 1.00 77.25 100 THR A CA 1
ATOM 761 C C . THR A 1 100 ? -65.778 -81.338 68.037 1.00 77.25 100 THR A C 1
ATOM 763 O O . THR A 1 100 ? -66.077 -80.939 66.913 1.00 77.25 100 THR A O 1
ATOM 766 N N . ALA A 1 101 ? -64.566 -81.804 68.332 1.00 75.62 101 ALA A N 1
ATOM 767 C CA . ALA A 1 101 ? -63.483 -81.838 67.361 1.00 75.62 101 ALA A CA 1
ATOM 768 C C . ALA A 1 101 ? -63.782 -82.786 66.182 1.00 75.62 101 ALA A C 1
ATOM 770 O O . ALA A 1 101 ? -64.187 -83.938 66.374 1.00 75.62 101 ALA A O 1
ATOM 771 N N . ILE A 1 102 ? -63.533 -82.288 64.970 1.00 81.88 102 ILE A N 1
ATOM 772 C CA . ILE A 1 102 ? -63.435 -83.061 63.733 1.00 81.88 102 ILE A CA 1
ATOM 773 C C . ILE A 1 102 ? -61.972 -83.484 63.579 1.00 81.88 102 ILE A C 1
ATOM 775 O O . ILE A 1 102 ? -61.076 -82.645 63.494 1.00 81.88 102 ILE A O 1
ATOM 779 N N . PHE A 1 103 ? -61.731 -84.787 63.522 1.00 81.75 103 PHE A N 1
ATOM 780 C CA . PHE A 1 103 ? -60.417 -85.367 63.273 1.00 81.75 103 PHE A CA 1
ATOM 781 C C . PHE A 1 103 ? -60.334 -85.867 61.833 1.00 81.75 103 PHE A C 1
ATOM 783 O O . PHE A 1 103 ? -61.302 -86.412 61.306 1.00 81.75 103 PHE A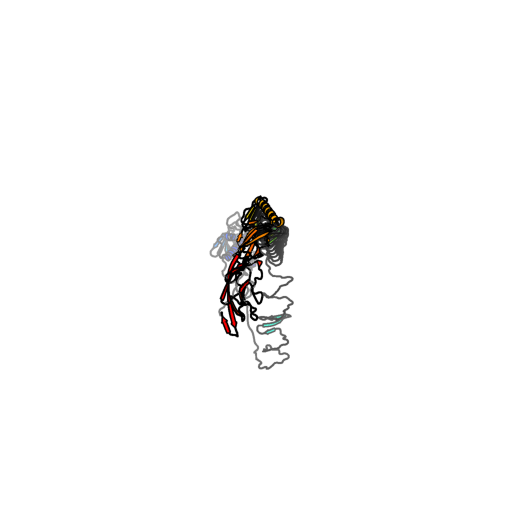 O 1
ATOM 790 N N . GLY A 1 104 ? -59.170 -85.715 61.208 1.00 82.50 104 GLY A N 1
ATOM 791 C CA . GLY A 1 104 ? -58.842 -86.341 59.930 1.00 82.50 104 GLY A CA 1
ATOM 792 C C . GLY A 1 104 ? -57.539 -87.110 60.070 1.00 82.50 104 GLY A C 1
ATOM 793 O O . GLY A 1 104 ? -56.614 -86.637 60.729 1.00 82.50 104 GLY A O 1
ATOM 794 N N . THR A 1 105 ? -57.483 -88.306 59.494 1.00 82.56 105 THR A N 1
ATOM 795 C CA . THR A 1 105 ? -56.274 -89.128 59.448 1.00 82.56 105 THR A CA 1
ATOM 796 C C . THR A 1 105 ? -56.264 -89.976 58.180 1.00 82.56 105 THR A C 1
ATOM 798 O O . THR A 1 105 ? -57.312 -90.427 57.712 1.00 82.56 105 THR A O 1
ATOM 801 N N . GLN A 1 106 ? -55.081 -90.206 57.618 1.00 82.00 106 GLN A N 1
ATOM 802 C CA . GLN A 1 106 ? -54.914 -91.141 56.511 1.00 82.00 106 GLN A CA 1
ATOM 803 C C . GLN A 1 106 ? -55.031 -92.584 57.027 1.00 82.00 106 GLN A C 1
ATOM 805 O O . GLN A 1 106 ? -54.460 -92.936 58.059 1.00 82.00 106 GLN A O 1
ATOM 810 N N . VAL A 1 107 ? -55.757 -93.433 56.297 1.00 80.81 107 VAL A N 1
ATOM 811 C CA . VAL A 1 107 ? -55.959 -94.851 56.622 1.00 80.81 107 VAL A CA 1
ATOM 812 C C . VAL A 1 107 ? -55.656 -95.675 55.371 1.00 80.81 107 VAL A C 1
ATOM 814 O O . VAL A 1 107 ? -56.534 -95.990 54.573 1.00 80.81 107 VAL A O 1
ATOM 817 N N . GLY A 1 108 ? -54.377 -96.006 55.182 1.00 81.94 108 GLY A N 1
ATOM 818 C CA . GLY A 1 108 ? -53.901 -96.668 53.965 1.00 81.94 108 GLY A CA 1
ATOM 819 C C . GLY A 1 108 ? -53.848 -95.707 52.775 1.00 81.94 108 GLY A C 1
ATOM 820 O O . GLY A 1 108 ? -53.277 -94.624 52.882 1.00 81.94 108 GLY A O 1
ATOM 821 N N . ASP A 1 109 ? -54.424 -96.108 51.642 1.00 76.75 109 ASP A N 1
ATOM 822 C CA . ASP A 1 109 ? -54.483 -95.294 50.417 1.00 76.75 109 ASP A CA 1
ATOM 823 C C . ASP A 1 109 ? -55.569 -94.199 50.454 1.00 76.75 109 ASP A C 1
ATOM 825 O O . ASP A 1 109 ? -55.581 -93.329 49.583 1.00 76.75 109 ASP A O 1
ATOM 829 N N . ASP A 1 110 ? -56.446 -94.212 51.462 1.00 84.56 110 ASP A N 1
ATOM 830 C CA . ASP A 1 110 ? -57.650 -93.381 51.555 1.00 84.56 110 ASP A CA 1
ATOM 831 C C . ASP A 1 110 ? -57.611 -92.470 52.802 1.00 84.56 110 ASP A C 1
ATOM 833 O O . ASP A 1 110 ? -56.886 -92.730 53.769 1.00 84.56 110 ASP A O 1
ATOM 837 N N . TYR A 1 111 ? -58.390 -91.383 52.807 1.00 84.62 111 TYR A N 1
ATOM 838 C CA . TYR A 1 111 ? -58.427 -90.419 53.915 1.00 84.62 111 TYR A CA 1
ATOM 839 C C . TYR A 1 111 ? -59.710 -90.545 54.733 1.00 84.62 111 TYR A C 1
ATOM 841 O O . TYR A 1 111 ? -60.788 -90.672 54.165 1.00 84.62 111 TYR A O 1
ATOM 849 N N . THR A 1 112 ? -59.632 -90.498 56.063 1.00 86.12 112 THR A N 1
ATOM 850 C CA . THR A 1 112 ? -60.790 -90.726 56.940 1.00 86.12 112 THR A CA 1
ATOM 851 C C . THR A 1 112 ? -61.018 -89.560 57.900 1.00 86.12 112 THR A C 1
ATOM 853 O O . THR A 1 112 ? -60.165 -89.231 58.723 1.00 86.12 112 THR A O 1
ATOM 856 N N . LEU A 1 113 ? -62.206 -88.960 57.808 1.00 86.94 113 LEU A N 1
ATOM 857 C CA . LEU A 1 113 ? -62.742 -87.954 58.725 1.00 86.94 113 LEU A CA 1
ATOM 858 C C . LEU A 1 113 ? -63.514 -88.640 59.858 1.00 86.94 113 LEU A C 1
ATOM 860 O O . LEU A 1 113 ? -64.128 -89.684 59.641 1.00 86.94 113 LEU A O 1
ATOM 864 N N . THR A 1 114 ? -63.522 -88.080 61.067 1.00 84.19 114 THR A N 1
ATOM 865 C CA . THR A 1 114 ? -64.303 -88.590 62.208 1.00 84.19 114 THR A CA 1
ATOM 866 C C . THR A 1 114 ? -64.709 -87.468 63.166 1.00 84.19 114 THR A C 1
ATOM 868 O O . THR A 1 114 ? -63.891 -86.622 63.517 1.00 84.19 114 THR A O 1
ATOM 871 N N . VAL A 1 115 ? -65.969 -87.461 63.610 1.00 84.56 115 VAL A N 1
ATOM 872 C 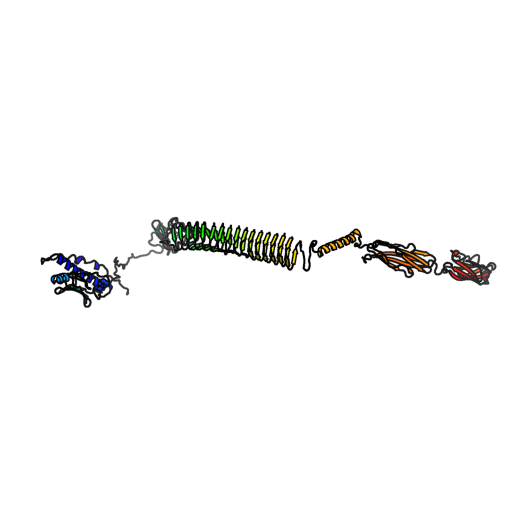CA . VAL A 1 115 ? -66.549 -86.425 64.484 1.00 84.56 115 VAL A CA 1
ATOM 873 C C . VAL A 1 115 ? -67.627 -87.006 65.406 1.00 84.56 115 VAL A C 1
ATOM 875 O O . VAL A 1 115 ? -68.401 -87.867 64.999 1.00 84.56 115 VAL A O 1
ATOM 878 N N . ASN A 1 116 ? -67.717 -86.536 66.652 1.00 82.56 116 ASN A N 1
ATOM 879 C CA . ASN A 1 116 ? -68.732 -86.988 67.612 1.00 82.56 116 ASN A CA 1
ATOM 880 C C . ASN A 1 116 ? -69.894 -85.985 67.703 1.00 82.56 116 ASN A C 1
ATOM 882 O O . ASN A 1 116 ? -69.725 -84.909 68.258 1.00 82.56 116 ASN A O 1
ATOM 886 N N . LEU A 1 117 ? -71.084 -86.316 67.202 1.00 81.44 117 LEU A N 1
ATOM 887 C CA . LEU A 1 117 ? -72.242 -85.406 67.168 1.00 81.44 117 LEU A CA 1
ATOM 888 C C . LEU A 1 117 ? -73.135 -85.494 68.421 1.00 81.44 117 LEU A C 1
ATOM 890 O O . LEU A 1 117 ? -74.279 -85.042 68.406 1.00 81.44 117 LEU A O 1
ATOM 894 N N . LEU A 1 118 ? -72.631 -86.093 69.510 1.00 76.06 118 LEU A N 1
ATOM 895 C CA . LEU A 1 118 ? -73.236 -86.193 70.853 1.00 76.06 118 LEU A CA 1
ATOM 896 C C . LEU A 1 118 ? -74.607 -86.902 70.949 1.00 76.06 118 LEU A C 1
ATOM 898 O O . LEU A 1 118 ? -75.065 -87.202 72.052 1.00 76.06 118 LEU A O 1
ATOM 902 N N . LYS A 1 119 ? -75.264 -87.206 69.824 1.00 79.31 119 LYS A N 1
ATOM 903 C CA . LYS A 1 119 ? -76.555 -87.901 69.730 1.00 79.31 119 LYS A CA 1
ATOM 904 C C . LYS A 1 119 ? -76.531 -88.892 68.568 1.00 79.31 119 LYS A C 1
ATOM 906 O O . LYS A 1 119 ? -76.296 -88.513 67.426 1.00 79.31 119 LYS A O 1
ATOM 911 N N . GLU A 1 120 ? -76.847 -90.152 68.848 1.00 80.12 120 GLU A N 1
ATOM 912 C CA . GLU A 1 120 ? -76.796 -91.254 67.874 1.00 80.12 120 GLU A CA 1
ATOM 913 C C . GLU A 1 120 ? -77.702 -91.027 66.652 1.00 80.12 120 GLU A C 1
ATOM 915 O O . GLU A 1 120 ? -77.255 -91.149 65.514 1.00 80.12 120 GLU A O 1
ATOM 920 N N . GLY A 1 121 ? -78.939 -90.563 66.863 1.00 72.69 121 GLY A N 1
ATOM 921 C CA . GLY A 1 121 ? -79.853 -90.225 65.763 1.00 72.69 121 GLY A CA 1
ATOM 922 C C . GLY A 1 121 ? -79.396 -89.050 64.884 1.00 72.69 121 GLY A C 1
ATOM 923 O O . GLY A 1 121 ? -79.843 -88.943 63.747 1.00 72.69 121 GLY A O 1
ATOM 924 N N . VAL A 1 122 ? -78.496 -88.189 65.377 1.00 76.25 122 VAL A N 1
ATOM 925 C CA . VAL A 1 122 ? -77.871 -87.118 64.578 1.00 76.25 122 VAL A CA 1
ATOM 926 C C . VAL A 1 122 ? -76.676 -87.672 63.805 1.00 76.25 122 VAL A C 1
ATOM 928 O O . VAL A 1 122 ? -76.551 -87.412 62.611 1.00 76.25 122 VAL A O 1
ATOM 931 N N . ALA A 1 123 ? -75.840 -88.489 64.452 1.00 79.69 123 ALA A N 1
ATOM 932 C CA . ALA A 1 123 ? -74.724 -89.165 63.798 1.00 79.69 123 ALA A CA 1
ATOM 933 C C . ALA A 1 123 ? -75.197 -90.004 62.600 1.00 79.69 123 ALA A C 1
ATOM 935 O O . ALA A 1 123 ? -74.680 -89.859 61.495 1.00 79.69 123 ALA A O 1
ATOM 936 N N . GLN A 1 124 ? -76.248 -90.802 62.781 1.00 79.12 124 GLN A N 1
ATOM 937 C CA . GLN A 1 124 ? -76.816 -91.615 61.707 1.00 79.12 124 GLN A CA 1
ATOM 938 C C . GLN A 1 124 ? -77.435 -90.771 60.574 1.00 79.12 124 GLN A C 1
ATOM 940 O O . GLN A 1 124 ? -77.350 -91.154 59.407 1.00 79.12 124 GLN A O 1
ATOM 945 N N . ALA A 1 125 ? -78.009 -89.601 60.880 1.00 76.44 125 ALA A N 1
ATOM 946 C CA . ALA A 1 125 ? -78.539 -88.683 59.868 1.00 76.44 125 ALA A CA 1
ATOM 947 C C . ALA A 1 125 ? -77.432 -88.023 59.025 1.00 76.44 125 ALA A C 1
ATOM 949 O O . ALA A 1 125 ? -77.582 -87.909 57.810 1.00 76.44 125 ALA A O 1
ATOM 950 N N . VAL A 1 126 ? -76.320 -87.621 59.651 1.00 78.50 126 VAL A N 1
ATOM 951 C CA . VAL A 1 126 ? -75.173 -86.999 58.966 1.00 78.50 126 VAL A CA 1
ATOM 952 C C . VAL A 1 126 ? -74.360 -88.027 58.176 1.00 78.50 126 VAL A C 1
ATOM 954 O O . VAL A 1 126 ? -74.012 -87.768 57.027 1.00 78.50 126 VAL A O 1
ATOM 957 N N . ALA A 1 127 ? -74.124 -89.219 58.731 1.00 80.44 127 ALA A N 1
ATOM 958 C CA . ALA A 1 127 ? -73.427 -90.305 58.038 1.00 80.44 127 ALA A CA 1
ATOM 959 C C . ALA A 1 127 ? -74.096 -90.673 56.703 1.00 80.44 127 ALA A C 1
ATOM 961 O O . ALA A 1 127 ? -73.425 -90.735 55.677 1.00 80.44 127 ALA A O 1
ATOM 962 N N . ASN A 1 128 ? -75.425 -90.820 56.692 1.00 79.44 128 ASN A N 1
ATOM 963 C CA . ASN A 1 128 ? -76.198 -91.150 55.489 1.00 79.44 128 ASN A CA 1
ATOM 964 C C . ASN A 1 128 ? -76.169 -90.061 54.395 1.00 79.44 128 ASN A C 1
ATOM 966 O O . ASN A 1 128 ? -76.611 -90.313 53.276 1.00 79.44 128 ASN A O 1
ATOM 970 N N . GLN A 1 129 ? -75.691 -88.851 54.700 1.00 76.75 129 GLN A N 1
ATOM 971 C CA . GLN A 1 129 ? -75.624 -87.732 53.757 1.00 76.75 129 GLN A CA 1
ATOM 972 C C . GLN A 1 129 ? -74.256 -87.567 53.075 1.00 76.75 129 GLN A C 1
ATOM 974 O O . GLN A 1 129 ? -74.160 -86.829 52.087 1.00 76.75 129 GLN A O 1
ATOM 979 N N . ILE A 1 130 ? -73.207 -88.214 53.586 1.00 77.50 130 ILE A N 1
ATOM 980 C CA . ILE A 1 130 ? -71.827 -88.050 53.117 1.00 77.50 130 ILE A CA 1
ATOM 981 C C . ILE A 1 130 ? -71.413 -89.322 52.358 1.00 77.50 130 ILE A C 1
ATOM 983 O O . ILE A 1 130 ? -71.545 -90.418 52.906 1.00 77.50 130 ILE A O 1
ATOM 987 N N . PRO A 1 131 ? -70.899 -89.232 51.116 1.00 66.88 131 PRO A N 1
ATOM 988 C CA . PRO A 1 131 ? -70.321 -90.387 50.429 1.00 66.88 131 PRO A CA 1
ATOM 989 C C . PRO A 1 131 ? -69.199 -91.019 51.266 1.00 66.88 131 PRO A C 1
ATOM 991 O O . PRO A 1 131 ? -68.316 -90.314 51.743 1.00 66.88 131 PRO A O 1
ATOM 994 N N . GLY A 1 132 ? -69.255 -92.337 51.479 1.00 75.44 132 GLY A N 1
ATOM 995 C CA . GLY A 1 132 ? -68.327 -93.037 52.380 1.00 75.44 132 GLY A CA 1
ATOM 996 C C . GLY A 1 132 ? -68.606 -92.836 53.879 1.00 75.44 132 GLY A C 1
ATOM 997 O O . GLY A 1 132 ? -67.779 -93.227 54.700 1.00 75.44 132 GLY A O 1
ATOM 998 N N . GLY A 1 133 ? -69.741 -92.230 54.245 1.00 79.62 133 GLY A N 1
ATOM 999 C CA . GLY A 1 133 ? -70.165 -91.994 55.625 1.00 79.62 133 GLY A CA 1
ATOM 1000 C C . GLY A 1 133 ? -70.689 -93.240 56.353 1.00 79.62 133 GLY A C 1
ATOM 1001 O O . GLY A 1 133 ? -71.359 -94.098 55.783 1.00 79.62 133 GLY A O 1
ATOM 1002 N N . SER A 1 134 ? -70.395 -93.314 57.649 1.00 82.81 134 SER A N 1
ATOM 1003 C CA . SER A 1 134 ? -70.784 -94.366 58.592 1.00 82.81 134 SER A CA 1
ATOM 1004 C C . SER A 1 134 ? -70.990 -93.767 59.990 1.00 82.81 134 SER A C 1
ATOM 1006 O O . SER A 1 134 ? -70.409 -92.729 60.311 1.00 82.81 134 SER A O 1
ATOM 1008 N N . SER A 1 135 ? -71.809 -94.396 60.838 1.00 83.38 135 SER A N 1
ATOM 1009 C CA . SER A 1 135 ? -72.063 -93.941 62.214 1.00 83.38 135 SER A CA 1
ATOM 1010 C C . SER A 1 135 ? -71.971 -95.079 63.229 1.00 83.38 135 SER A C 1
ATOM 1012 O O . SER A 1 135 ? -72.633 -96.104 63.061 1.00 83.38 135 SER A O 1
ATOM 1014 N N . ALA A 1 136 ? -71.234 -94.862 64.318 1.00 82.38 136 ALA A N 1
ATOM 1015 C CA . ALA A 1 136 ? -71.123 -95.775 65.452 1.00 82.38 136 ALA A CA 1
ATOM 1016 C C . ALA A 1 136 ? -71.450 -95.027 66.755 1.00 82.38 136 ALA A C 1
ATOM 1018 O O . ALA A 1 136 ? -70.677 -94.183 67.217 1.00 82.38 136 ALA A O 1
ATOM 1019 N N . GLY A 1 137 ? -72.618 -95.313 67.341 1.00 84.94 137 GLY A N 1
ATOM 1020 C CA . GLY A 1 137 ? -73.144 -94.545 68.469 1.00 84.94 137 GLY A CA 1
ATOM 1021 C C . GLY A 1 137 ? -73.281 -93.064 68.104 1.00 84.94 137 GLY A C 1
ATOM 1022 O O . GLY A 1 137 ? -73.865 -92.717 67.082 1.00 84.94 137 GLY A O 1
ATOM 1023 N N . THR A 1 138 ? -72.712 -92.170 68.913 1.00 82.00 138 THR A N 1
ATOM 1024 C CA . THR A 1 138 ? -72.746 -90.719 68.656 1.00 82.00 138 THR A CA 1
ATOM 1025 C C . THR A 1 138 ? -71.702 -90.231 67.642 1.00 82.00 138 THR A C 1
ATOM 1027 O O . THR A 1 138 ? -71.668 -89.036 67.354 1.00 82.00 138 THR A O 1
ATOM 1030 N N . THR A 1 139 ? -70.857 -91.108 67.094 1.00 81.94 139 THR A N 1
ATOM 1031 C CA . THR A 1 139 ? -69.735 -90.738 66.215 1.00 81.94 139 THR A CA 1
ATOM 1032 C C . THR A 1 139 ? -70.040 -91.021 64.746 1.00 81.94 139 THR A C 1
ATOM 1034 O O . THR A 1 139 ? -70.530 -92.096 64.409 1.00 81.94 139 THR A O 1
ATOM 1037 N N . VAL A 1 140 ? -69.710 -90.068 63.874 1.00 84.50 140 VAL A N 1
ATOM 1038 C CA . VAL A 1 140 ? -69.684 -90.199 62.411 1.00 84.50 140 VAL A CA 1
ATOM 1039 C C . VAL A 1 140 ? -68.247 -90.382 61.950 1.00 84.50 140 VAL A C 1
ATOM 1041 O O . VAL A 1 140 ? -67.355 -89.684 62.428 1.00 84.50 140 VAL A O 1
ATOM 1044 N N . THR A 1 141 ? -68.043 -91.261 60.977 1.00 84.19 141 THR A N 1
ATOM 1045 C CA . THR A 1 141 ? -66.785 -91.456 60.254 1.00 84.19 141 THR A CA 1
ATOM 1046 C C . THR A 1 141 ? -67.078 -91.402 58.756 1.00 84.19 141 THR A C 1
ATOM 1048 O O . THR A 1 141 ? -68.080 -91.962 58.326 1.00 84.19 141 THR A O 1
ATOM 1051 N N . ALA A 1 142 ? -66.244 -90.734 57.958 1.00 84.38 142 ALA A N 1
ATOM 1052 C CA . ALA A 1 142 ? -66.399 -90.671 56.503 1.00 84.38 142 ALA A CA 1
ATOM 1053 C C . ALA A 1 142 ? -65.056 -90.905 55.802 1.00 84.38 142 ALA A C 1
ATOM 1055 O O . ALA A 1 142 ? -64.078 -90.232 56.126 1.00 84.38 142 ALA A O 1
ATOM 1056 N N . THR A 1 143 ? -65.013 -91.840 54.852 1.00 84.50 143 THR A N 1
ATOM 1057 C CA . THR A 1 143 ? -63.792 -92.210 54.116 1.00 84.50 143 THR A CA 1
ATOM 1058 C C . THR A 1 143 ? -63.840 -91.702 52.672 1.00 84.50 143 THR A C 1
ATOM 1060 O O . THR A 1 143 ? -64.824 -91.904 51.963 1.00 84.50 143 THR A O 1
ATOM 1063 N N . ILE A 1 144 ? -62.767 -91.028 52.253 1.00 85.00 144 ILE A N 1
ATOM 1064 C CA . ILE A 1 144 ? -62.562 -90.419 50.940 1.00 85.00 144 ILE A CA 1
ATOM 1065 C C . ILE A 1 144 ? -61.507 -91.242 50.201 1.00 85.00 144 ILE A C 1
ATOM 1067 O O . ILE A 1 144 ? -60.352 -91.303 50.628 1.00 85.00 144 ILE A O 1
ATOM 1071 N N . ASN A 1 145 ? -61.905 -91.852 49.086 1.00 80.25 145 ASN A N 1
ATOM 1072 C CA . ASN A 1 145 ? -61.043 -92.755 48.327 1.00 80.25 145 ASN A CA 1
ATOM 1073 C C . ASN A 1 145 ? -60.157 -92.000 47.323 1.00 80.25 145 ASN A C 1
ATOM 1075 O O . ASN A 1 145 ? -60.557 -90.954 46.802 1.00 80.25 145 ASN A O 1
ATOM 1079 N N . ARG A 1 146 ? -58.979 -92.545 46.985 1.00 79.38 146 ARG A N 1
ATOM 1080 C CA . ARG A 1 146 ? -58.095 -91.913 45.979 1.00 79.38 146 ARG A CA 1
ATOM 1081 C C . ARG A 1 146 ? -58.688 -91.895 44.546 1.00 79.38 146 ARG A C 1
ATOM 1083 O O . ARG A 1 146 ? -59.393 -92.832 44.163 1.00 79.38 146 ARG A O 1
ATOM 1090 N N . PRO A 1 147 ? -58.363 -90.887 43.707 1.00 73.25 147 PRO A N 1
ATOM 1091 C CA . PRO A 1 147 ? -58.722 -90.855 42.282 1.00 73.25 147 PRO A CA 1
ATOM 1092 C C . PRO A 1 147 ? -58.095 -91.981 41.432 1.00 73.25 147 PRO A C 1
ATOM 1094 O O . PRO A 1 147 ? -57.034 -92.513 41.755 1.00 73.25 147 PRO A O 1
ATOM 1097 N N . PHE A 1 148 ? -58.725 -92.300 40.292 1.00 68.00 148 PHE A N 1
ATOM 1098 C CA . PHE A 1 148 ? -58.255 -93.320 39.342 1.00 68.00 148 PHE A CA 1
ATOM 1099 C C . PHE A 1 148 ? -57.332 -92.762 38.245 1.00 68.00 148 PHE A C 1
ATOM 1101 O O . PHE A 1 148 ? -57.550 -91.682 37.700 1.00 68.00 148 PHE A O 1
ATOM 1108 N N . GLN A 1 149 ? -56.334 -93.560 37.862 1.00 57.53 149 GLN A N 1
ATOM 1109 C CA . GLN A 1 149 ? -55.188 -93.137 37.046 1.00 57.53 149 GLN A CA 1
ATOM 1110 C C . GLN A 1 149 ? -55.459 -93.028 35.529 1.00 57.53 149 GLN A C 1
ATOM 1112 O O . GLN A 1 149 ? -54.648 -92.471 34.796 1.00 57.53 149 GLN A O 1
ATOM 1117 N N . SER A 1 150 ? -56.593 -93.538 35.035 1.00 58.88 150 SER A N 1
ATOM 1118 C CA . SER A 1 150 ? -56.968 -93.498 33.609 1.00 58.88 150 SER A CA 1
ATOM 1119 C C . SER A 1 150 ? -57.562 -92.160 33.146 1.00 58.88 150 SER A C 1
ATOM 1121 O O . SER A 1 150 ? -57.668 -91.929 31.944 1.00 58.88 150 SER A O 1
ATOM 1123 N N . ALA A 1 151 ? -57.915 -91.266 34.074 1.00 57.22 151 ALA A N 1
ATOM 1124 C CA . ALA A 1 151 ? -58.465 -89.938 33.784 1.00 57.22 151 ALA A CA 1
ATOM 1125 C C . ALA A 1 151 ? -57.387 -88.858 33.518 1.00 57.22 151 ALA A C 1
ATOM 1127 O O . ALA A 1 151 ? -57.685 -87.673 33.599 1.00 57.22 151 ALA A O 1
ATOM 1128 N N . LEU A 1 152 ? -56.138 -89.268 33.254 1.00 55.56 152 LEU A N 1
ATOM 1129 C CA . LEU A 1 152 ? -54.944 -88.406 33.194 1.00 55.56 152 LEU A CA 1
ATOM 1130 C C . LEU A 1 152 ? -54.163 -88.469 31.860 1.00 55.56 152 LEU A C 1
ATOM 1132 O O . LEU A 1 152 ? -53.125 -87.822 31.766 1.00 55.56 152 LEU A O 1
ATOM 1136 N N . TYR A 1 153 ? -54.584 -89.275 30.870 1.00 56.22 153 TYR A N 1
ATOM 1137 C CA . TYR A 1 153 ? -53.697 -89.674 29.752 1.00 56.22 153 TYR A CA 1
ATOM 1138 C C . TYR A 1 153 ? -54.231 -89.572 28.319 1.00 56.22 153 TYR A C 1
ATOM 1140 O O . TYR A 1 153 ? -53.449 -89.341 27.400 1.00 56.22 153 TYR A O 1
ATOM 1148 N N . ASP A 1 154 ? -55.523 -89.776 28.089 1.00 55.69 154 ASP A N 1
ATOM 1149 C CA . ASP A 1 154 ? -56.138 -89.361 26.827 1.00 55.69 154 ASP A CA 1
ATOM 1150 C C . ASP A 1 154 ? -56.295 -87.831 26.931 1.00 55.69 154 ASP A C 1
ATOM 1152 O O . ASP A 1 154 ? -57.156 -87.453 27.700 1.00 55.69 154 ASP A O 1
ATOM 1156 N N . ASP A 1 155 ? -55.556 -86.966 26.209 1.00 52.69 155 ASP A N 1
ATOM 1157 C CA . ASP A 1 155 ? -55.760 -85.480 26.208 1.00 52.69 155 ASP A CA 1
ATOM 1158 C C . ASP A 1 155 ? -55.234 -84.748 24.932 1.00 52.69 155 ASP A C 1
ATOM 1160 O O . ASP A 1 155 ? -54.682 -83.654 24.988 1.00 52.69 155 ASP A O 1
ATOM 1164 N N . TYR A 1 156 ? -55.300 -85.383 23.746 1.00 53.09 156 TYR A N 1
ATOM 1165 C CA . TYR A 1 156 ? -54.548 -84.947 22.547 1.00 53.09 156 TYR A CA 1
ATOM 1166 C C . TYR A 1 156 ? -55.237 -85.066 21.156 1.00 53.09 156 TYR A C 1
ATOM 1168 O O . TYR A 1 156 ? -55.210 -84.109 20.379 1.00 53.09 156 TYR A O 1
ATOM 1176 N N . LEU A 1 157 ? -55.711 -86.253 20.713 1.00 54.19 157 LEU A N 1
ATOM 1177 C CA . LEU A 1 157 ? -55.614 -86.615 19.266 1.00 54.19 157 LEU A CA 1
ATOM 1178 C C . LEU A 1 157 ? -56.750 -87.468 18.600 1.00 54.19 157 LEU A C 1
ATOM 1180 O O . LEU A 1 157 ? -56.447 -88.342 17.793 1.00 54.19 157 LEU A O 1
ATOM 1184 N N . GLN A 1 158 ? -58.055 -87.257 18.834 1.00 50.12 158 GLN A N 1
ATOM 1185 C CA . GLN A 1 158 ? -59.137 -88.099 18.238 1.00 50.12 158 GLN A CA 1
ATOM 1186 C C . GLN A 1 158 ? -59.751 -87.549 16.917 1.00 50.12 158 GLN A C 1
ATOM 1188 O O . GLN A 1 158 ? -60.329 -86.477 16.926 1.00 50.12 158 GLN A O 1
ATOM 1193 N N . ARG A 1 159 ? -59.662 -88.265 15.774 1.00 58.94 159 ARG A N 1
ATOM 1194 C CA . ARG A 1 159 ? -59.763 -87.721 14.385 1.00 58.94 159 ARG A CA 1
ATOM 1195 C C . ARG A 1 159 ? -60.661 -86.500 14.035 1.00 58.94 159 ARG A C 1
ATOM 1197 O O . ARG A 1 159 ? -60.136 -85.592 13.395 1.00 58.94 159 ARG A O 1
ATOM 1204 N N . VAL A 1 160 ? -61.959 -86.498 14.345 1.00 55.19 160 VAL A N 1
ATOM 1205 C CA . VAL A 1 160 ? -62.912 -85.439 13.919 1.00 55.19 160 VAL A CA 1
ATOM 1206 C C . VAL A 1 160 ? -62.684 -84.124 14.683 1.00 55.19 160 VAL A C 1
ATOM 1208 O O . VAL A 1 160 ? -62.268 -84.160 15.837 1.00 55.19 160 VAL A O 1
ATOM 1211 N N . GLU A 1 161 ? -62.987 -82.995 14.029 1.00 49.50 161 GLU A N 1
ATOM 1212 C CA . GLU A 1 161 ? -62.808 -81.598 14.473 1.00 49.50 161 GLU A CA 1
ATOM 1213 C C . GLU A 1 161 ? -63.676 -81.204 15.697 1.00 49.50 161 GLU A C 1
ATOM 1215 O O . GLU A 1 161 ? -64.640 -80.455 15.595 1.00 49.50 161 GLU A O 1
ATOM 1220 N N . ASP A 1 162 ? -63.312 -81.752 16.860 1.00 54.50 162 ASP A N 1
ATOM 1221 C CA . ASP A 1 162 ? -63.761 -81.421 18.228 1.00 54.50 162 ASP A CA 1
ATOM 1222 C C . ASP A 1 162 ? -63.441 -79.955 18.610 1.00 54.50 162 ASP A C 1
ATOM 1224 O O . ASP A 1 162 ? -62.271 -79.652 18.821 1.00 54.50 162 ASP A O 1
ATOM 1228 N N . PRO A 1 163 ? -64.418 -79.033 18.735 1.00 51.94 163 PRO A N 1
ATOM 1229 C CA . PRO A 1 163 ? -64.127 -77.608 18.933 1.00 51.94 163 PRO A CA 1
ATOM 1230 C C . PRO A 1 163 ? -63.440 -77.216 20.252 1.00 51.94 163 PRO A C 1
ATOM 1232 O O . PRO A 1 163 ? -62.956 -76.089 20.327 1.00 51.94 163 PRO A O 1
ATOM 1235 N N . ASP A 1 164 ? -63.355 -78.105 21.253 1.00 42.88 164 ASP A N 1
ATOM 1236 C CA . ASP A 1 164 ? -62.480 -77.888 22.416 1.00 42.88 164 ASP A CA 1
ATOM 1237 C C . ASP A 1 164 ? -61.020 -78.279 22.075 1.00 42.88 164 ASP A C 1
ATOM 1239 O O . ASP A 1 164 ? -60.088 -77.584 22.473 1.00 42.88 164 ASP A O 1
ATOM 1243 N N . ASN A 1 165 ? -60.801 -79.377 21.326 1.00 53.66 165 ASN A N 1
ATOM 1244 C CA . ASN A 1 165 ? -59.477 -79.914 20.943 1.00 53.66 165 ASN A CA 1
ATOM 1245 C C . ASN A 1 165 ? -59.487 -80.680 19.577 1.00 53.66 165 ASN A C 1
ATOM 1247 O O . ASN A 1 165 ? -59.577 -81.914 19.583 1.00 53.66 165 ASN A O 1
ATOM 1251 N N . PRO A 1 166 ? -59.319 -80.055 18.382 1.00 28.72 166 PRO A N 1
ATOM 1252 C CA . PRO A 1 166 ? -59.981 -80.598 17.169 1.00 28.72 166 PRO A CA 1
ATOM 1253 C C . PRO A 1 166 ? -59.295 -81.574 16.168 1.00 28.72 166 PRO A C 1
ATOM 1255 O O . PRO A 1 166 ? -59.925 -82.511 15.694 1.00 28.7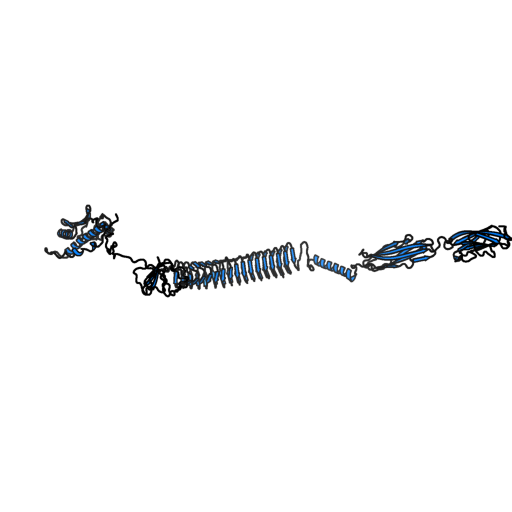2 166 PRO A O 1
ATOM 1258 N N . GLN A 1 167 ? -58.057 -81.373 15.713 1.00 58.50 167 GLN A N 1
ATOM 1259 C CA . GLN A 1 167 ? -57.822 -81.273 14.241 1.00 58.50 167 GLN A CA 1
ATOM 1260 C C . GLN A 1 167 ? -57.218 -82.504 13.464 1.00 58.50 167 GLN A C 1
ATOM 1262 O O . GLN A 1 167 ? -55.992 -82.671 13.510 1.00 58.50 167 GLN A O 1
ATOM 1267 N N . ARG A 1 168 ? -57.962 -83.388 12.725 1.00 42.41 168 ARG A N 1
ATOM 1268 C CA . ARG A 1 168 ? -57.337 -84.578 12.024 1.00 42.41 168 ARG A CA 1
ATOM 1269 C C . ARG A 1 168 ? -58.010 -85.320 10.770 1.00 42.41 168 ARG A C 1
ATOM 1271 O O . ARG A 1 168 ? -57.836 -86.541 10.661 1.00 42.41 168 ARG A O 1
ATOM 1278 N N . THR A 1 169 ? -58.707 -84.652 9.820 1.00 44.97 169 THR A N 1
ATOM 1279 C CA . THR A 1 169 ? -59.521 -85.139 8.615 1.00 44.97 169 THR A CA 1
ATOM 1280 C C . THR A 1 169 ? -58.944 -86.024 7.431 1.00 44.97 169 THR A C 1
ATOM 1282 O O . THR A 1 169 ? -58.043 -86.830 7.660 1.00 44.97 169 THR A O 1
ATOM 1285 N N . GLN A 1 170 ? -59.480 -85.831 6.179 1.00 44.69 170 GLN A N 1
ATOM 1286 C CA . GLN A 1 170 ? -59.094 -86.289 4.771 1.00 44.69 170 GLN A CA 1
ATOM 1287 C C . GLN A 1 170 ? -59.804 -87.512 4.046 1.00 44.69 170 GLN A C 1
ATOM 1289 O O . GLN A 1 170 ? -60.348 -88.362 4.747 1.00 44.69 170 GLN A O 1
ATOM 1294 N N . LEU A 1 171 ? -59.846 -87.555 2.670 1.00 51.81 171 LEU A N 1
ATOM 1295 C CA . LEU A 1 171 ? -60.482 -88.573 1.732 1.00 51.81 171 LEU A CA 1
ATOM 1296 C C . LEU A 1 171 ? -60.054 -88.473 0.196 1.00 51.81 171 LEU A C 1
ATOM 1298 O O . LEU A 1 171 ? -59.318 -87.535 -0.112 1.00 51.81 171 LEU A O 1
ATOM 1302 N N . GLU A 1 172 ?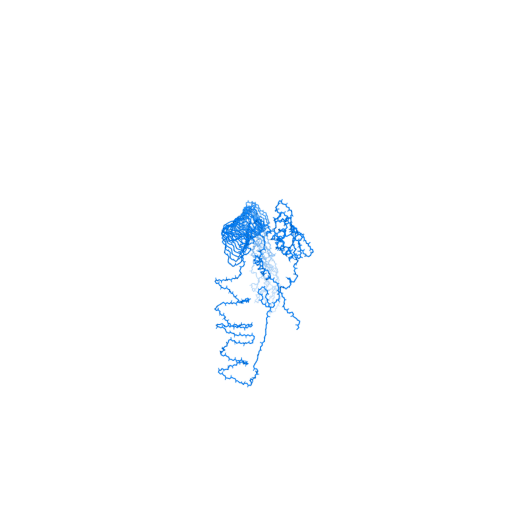 -60.493 -89.361 -0.758 1.00 36.75 172 GLU A N 1
ATOM 1303 C CA . GLU A 1 172 ? -59.920 -89.590 -2.154 1.00 36.75 172 GLU A CA 1
ATOM 1304 C C . GLU A 1 172 ? -60.859 -90.022 -3.390 1.00 36.75 172 GLU A C 1
ATOM 1306 O O . GLU A 1 172 ? -61.966 -90.499 -3.145 1.00 36.75 172 GLU A O 1
ATOM 1311 N N . VAL A 1 173 ? -60.343 -89.976 -4.672 1.00 42.34 173 VAL A N 1
ATOM 1312 C CA . VAL A 1 173 ? -60.586 -90.714 -6.013 1.00 42.34 173 VAL A CA 1
ATOM 1313 C C . VAL A 1 173 ? -61.625 -90.364 -7.175 1.00 42.34 173 VAL A C 1
ATOM 1315 O O . VAL A 1 173 ? -62.608 -89.666 -6.944 1.00 42.34 173 VAL A O 1
ATOM 1318 N N . ASP A 1 174 ? -61.378 -90.862 -8.441 1.00 44.69 174 ASP A N 1
ATOM 1319 C CA . ASP A 1 174 ? -61.672 -90.278 -9.822 1.00 44.69 174 ASP A CA 1
ATOM 1320 C C . ASP A 1 174 ? -62.207 -91.231 -11.008 1.00 44.69 174 ASP A C 1
ATOM 1322 O O . ASP A 1 174 ? -62.582 -92.369 -10.721 1.00 44.69 174 ASP A O 1
ATOM 1326 N N . LEU A 1 175 ? -62.284 -90.816 -12.328 1.00 47.66 175 LEU A N 1
ATOM 1327 C CA . LEU A 1 175 ? -62.890 -91.558 -13.528 1.00 47.66 175 LEU A CA 1
ATOM 1328 C C . LEU A 1 175 ? -62.441 -91.142 -15.016 1.00 47.66 175 LEU A C 1
ATOM 1330 O O . LEU A 1 175 ? -61.740 -90.145 -15.136 1.00 47.66 175 LEU A O 1
ATOM 1334 N N . ASP A 1 176 ? -62.831 -91.848 -16.139 1.00 57.09 176 ASP A N 1
ATOM 1335 C CA . ASP A 1 176 ? -62.388 -91.694 -17.598 1.00 57.09 176 ASP A CA 1
ATOM 1336 C C . ASP A 1 176 ? -63.447 -92.085 -18.732 1.00 57.09 176 ASP A C 1
ATOM 1338 O O . ASP A 1 176 ? -64.435 -92.753 -18.413 1.00 57.09 176 ASP A O 1
ATOM 1342 N N . ILE A 1 177 ? -63.269 -91.720 -20.040 1.00 60.44 177 ILE A N 1
ATOM 1343 C CA . ILE A 1 177 ? -64.150 -92.052 -21.223 1.00 60.44 177 ILE A CA 1
ATOM 1344 C C . ILE A 1 177 ? -63.530 -92.791 -22.459 1.00 60.44 177 ILE A C 1
ATOM 1346 O O . ILE A 1 177 ? -64.194 -92.911 -23.493 1.00 60.44 177 ILE A O 1
ATOM 1350 N N . ASN A 1 178 ? -62.343 -93.396 -22.379 1.00 57.88 178 ASN A N 1
ATOM 1351 C CA . ASN A 1 178 ? -61.749 -94.300 -23.394 1.00 57.88 178 ASN A CA 1
ATOM 1352 C C . ASN A 1 178 ? -61.281 -93.680 -24.736 1.00 57.88 178 ASN A C 1
ATOM 1354 O O . ASN A 1 178 ? -61.184 -94.385 -25.740 1.00 57.88 178 ASN A O 1
ATOM 1358 N N . ASN A 1 179 ? -60.980 -92.383 -24.756 1.00 57.66 179 ASN A N 1
ATOM 1359 C CA . ASN A 1 179 ? -59.792 -91.778 -25.386 1.00 57.66 179 ASN A CA 1
ATOM 1360 C C . ASN A 1 179 ? -59.278 -92.468 -26.686 1.00 57.66 179 ASN A C 1
ATOM 1362 O O . ASN A 1 179 ? -58.456 -93.382 -26.631 1.00 57.66 179 ASN A O 1
ATOM 1366 N N . ASN A 1 180 ? -59.767 -92.041 -27.860 1.00 65.50 180 ASN A N 1
ATOM 1367 C CA . ASN A 1 180 ? -59.280 -92.471 -29.184 1.00 65.50 180 ASN A CA 1
ATOM 1368 C C . ASN A 1 180 ? -58.954 -91.237 -30.052 1.00 65.50 180 ASN A C 1
ATOM 1370 O O . ASN A 1 180 ? -59.806 -90.364 -30.219 1.00 65.50 180 ASN A O 1
ATOM 1374 N N . ASP A 1 181 ? -57.745 -91.187 -30.618 1.00 74.44 181 ASP A N 1
ATOM 1375 C CA . ASP A 1 181 ? -57.123 -89.945 -31.116 1.00 74.44 181 ASP A CA 1
ATOM 1376 C C . ASP A 1 181 ? -57.376 -89.623 -32.609 1.00 74.44 181 ASP A C 1
ATOM 1378 O O . ASP A 1 181 ? -57.777 -90.475 -33.407 1.00 74.44 181 ASP A O 1
ATOM 1382 N N . LEU A 1 182 ? -57.066 -88.382 -33.016 1.00 66.69 182 LEU A N 1
ATOM 1383 C CA . LEU A 1 182 ? -57.161 -87.870 -34.394 1.00 66.69 182 LEU A CA 1
ATOM 1384 C C . LEU A 1 182 ? -55.822 -87.250 -34.842 1.00 66.69 182 LEU A C 1
ATOM 1386 O O . LEU A 1 182 ? -55.309 -86.350 -34.185 1.00 66.69 182 LEU A O 1
ATOM 1390 N N . VAL A 1 183 ? -55.247 -87.706 -35.966 1.00 77.25 183 VAL A N 1
ATOM 1391 C CA . VAL A 1 183 ? -53.845 -87.404 -36.350 1.00 77.25 183 VAL A CA 1
ATOM 1392 C C . VAL A 1 183 ? -53.652 -87.012 -37.829 1.00 77.25 183 VAL A C 1
ATOM 1394 O O . VAL A 1 183 ? -54.476 -87.333 -38.682 1.00 77.25 183 VAL A O 1
ATOM 1397 N N . ASN A 1 184 ? -52.509 -86.377 -38.140 1.00 70.31 184 ASN A N 1
ATOM 1398 C CA . ASN A 1 184 ? -52.049 -85.942 -39.480 1.00 70.31 184 ASN A CA 1
ATOM 1399 C C . ASN A 1 184 ? -52.846 -84.800 -40.162 1.00 70.31 184 ASN A C 1
ATOM 1401 O O . ASN A 1 184 ? -53.062 -84.821 -41.375 1.00 70.31 184 ASN A O 1
ATOM 1405 N N . ILE A 1 185 ? -53.241 -83.762 -39.416 1.00 61.59 185 ILE A N 1
ATOM 1406 C CA . ILE A 1 185 ? -53.861 -82.549 -39.987 1.00 61.59 185 ILE A CA 1
ATOM 1407 C C . ILE A 1 185 ? -52.781 -81.564 -40.470 1.00 61.59 185 ILE A C 1
ATOM 1409 O O . ILE A 1 185 ? -51.978 -81.087 -39.676 1.00 61.59 185 ILE A O 1
ATOM 1413 N N . GLY A 1 186 ? -52.758 -81.249 -41.772 1.00 69.75 186 GLY A N 1
ATOM 1414 C CA . GLY A 1 186 ? -51.724 -80.389 -42.378 1.00 69.75 186 GLY A CA 1
ATOM 1415 C C . GLY A 1 186 ? -51.937 -78.878 -42.203 1.00 69.75 186 GLY A C 1
ATOM 1416 O O . GLY A 1 186 ? -50.971 -78.131 -42.076 1.00 69.75 186 GLY A O 1
ATOM 1417 N N . SER A 1 187 ? -53.189 -78.416 -42.194 1.00 75.62 187 SER A N 1
ATOM 1418 C CA . SER A 1 187 ? -53.573 -77.064 -41.770 1.00 75.62 187 SER A CA 1
ATOM 1419 C C . SER A 1 187 ? -55.066 -77.021 -41.439 1.00 75.62 187 SER A C 1
ATOM 1421 O O . SER A 1 187 ? -55.862 -77.748 -42.035 1.00 75.62 187 SER A O 1
ATOM 1423 N N . LEU A 1 188 ? -55.451 -76.175 -40.480 1.00 75.12 188 LEU A N 1
ATOM 1424 C CA . LEU A 1 188 ? -56.837 -76.022 -40.038 1.00 75.12 188 LEU A CA 1
ATOM 1425 C C . LEU A 1 188 ? -57.277 -74.559 -40.173 1.00 75.12 188 LEU A C 1
ATOM 1427 O O . LEU A 1 188 ? -57.107 -73.757 -39.260 1.00 75.12 188 LEU A O 1
ATOM 1431 N N . ASN A 1 189 ? -57.845 -74.208 -41.327 1.00 74.31 189 ASN A N 1
ATOM 1432 C CA . ASN A 1 189 ? -58.442 -72.892 -41.553 1.00 74.31 189 ASN A CA 1
ATOM 1433 C C . ASN A 1 189 ? -59.950 -72.959 -41.256 1.00 74.31 189 ASN A C 1
ATOM 1435 O O . ASN A 1 189 ? -60.712 -73.568 -42.008 1.00 74.31 189 ASN A O 1
ATOM 1439 N N . VAL A 1 190 ? -60.361 -72.378 -40.128 1.00 68.19 190 VAL A N 1
ATOM 1440 C CA . VAL A 1 190 ? -61.697 -72.519 -39.531 1.00 68.19 190 VAL A CA 1
ATOM 1441 C C . VAL A 1 190 ? -62.181 -71.178 -38.984 1.00 68.19 190 VAL A C 1
ATOM 1443 O O . VAL A 1 190 ? -61.443 -70.486 -38.292 1.00 68.19 190 VAL A O 1
ATOM 1446 N N . GLN A 1 191 ? -63.448 -70.823 -39.229 1.00 71.38 191 GLN A N 1
ATOM 1447 C CA . GLN A 1 191 ? -64.057 -69.616 -38.635 1.00 71.38 191 GLN A CA 1
ATOM 1448 C C . GLN A 1 191 ? -64.136 -69.692 -37.101 1.00 71.38 191 GLN A C 1
ATOM 1450 O O . GLN A 1 191 ? -64.098 -68.672 -36.417 1.00 71.38 191 GLN A O 1
ATOM 1455 N N . ARG A 1 192 ? -64.280 -70.913 -36.579 1.00 61.91 192 ARG A N 1
ATOM 1456 C CA . ARG A 1 192 ? -64.099 -71.292 -35.179 1.00 61.91 192 ARG A CA 1
ATOM 1457 C C . ARG A 1 192 ? -63.914 -72.806 -35.144 1.00 61.91 192 ARG A C 1
ATOM 1459 O O . ARG A 1 192 ? -64.831 -73.523 -35.538 1.00 61.91 192 ARG A O 1
ATOM 1466 N N . ALA A 1 193 ? -62.768 -73.285 -34.678 1.00 61.81 193 ALA A N 1
ATOM 1467 C CA . ALA A 1 193 ? -62.729 -74.591 -34.035 1.00 61.81 193 ALA A CA 1
ATOM 1468 C C . ALA A 1 193 ? -62.971 -74.379 -32.542 1.00 61.81 193 ALA A C 1
ATOM 1470 O O . ALA A 1 193 ? -62.461 -73.421 -31.960 1.00 61.81 193 ALA A O 1
ATOM 1471 N N . THR A 1 194 ? -63.747 -75.275 -31.947 1.00 61.00 194 THR A N 1
ATOM 1472 C CA . THR A 1 194 ? -63.623 -75.572 -30.525 1.00 61.00 194 THR A CA 1
ATOM 1473 C C . THR A 1 194 ? -62.845 -76.874 -30.455 1.00 61.00 194 THR A C 1
ATOM 1475 O O . THR A 1 194 ? -63.227 -77.847 -31.104 1.00 61.00 194 THR A O 1
ATOM 1478 N N . PHE A 1 195 ? -61.761 -76.864 -29.698 1.00 62.22 195 PHE A N 1
ATOM 1479 C CA . PHE A 1 195 ? -61.071 -78.057 -29.239 1.00 62.22 195 PHE A CA 1
ATOM 1480 C C . PHE A 1 195 ? -61.115 -78.007 -27.712 1.00 62.22 195 PHE A C 1
ATOM 1482 O O . PHE A 1 195 ? -61.130 -76.903 -27.163 1.00 62.22 195 PHE A O 1
ATOM 1489 N N . ASP A 1 196 ? -61.098 -79.158 -27.046 1.00 58.97 196 ASP A N 1
ATOM 1490 C CA . ASP A 1 196 ? -60.808 -79.184 -25.609 1.00 58.97 196 ASP A CA 1
ATOM 1491 C C . ASP A 1 196 ? -59.311 -78.887 -25.370 1.00 58.97 196 ASP A C 1
ATOM 1493 O O . ASP A 1 196 ? -58.977 -78.136 -24.462 1.00 58.97 196 ASP A O 1
ATOM 1497 N N . ASP A 1 197 ? -58.435 -79.355 -26.274 1.00 61.31 197 ASP A N 1
ATOM 1498 C CA . ASP A 1 197 ? -57.002 -79.032 -26.338 1.00 61.31 197 ASP A CA 1
ATOM 1499 C C . ASP A 1 197 ? -56.521 -78.846 -27.792 1.00 61.31 197 ASP A C 1
ATOM 1501 O O . ASP A 1 197 ? -56.953 -79.565 -28.699 1.00 61.31 197 ASP A O 1
ATOM 1505 N N . ALA A 1 198 ? -55.600 -77.901 -28.024 1.00 58.38 198 ALA A N 1
ATOM 1506 C CA . ALA A 1 198 ? -54.940 -77.702 -29.321 1.00 58.38 198 ALA A CA 1
ATOM 1507 C C . ALA A 1 198 ? -53.544 -77.072 -29.191 1.00 58.38 198 ALA A C 1
ATOM 1509 O O . ALA A 1 198 ? -53.393 -75.955 -28.695 1.00 58.38 198 ALA A O 1
ATOM 1510 N N . GLU A 1 199 ? -52.526 -77.763 -29.707 1.00 70.62 199 GLU A N 1
ATOM 1511 C CA . GLU A 1 199 ? -51.135 -77.300 -29.707 1.00 70.62 199 GLU A CA 1
ATOM 1512 C C . GLU A 1 199 ? -50.775 -76.588 -31.025 1.00 70.62 199 GLU A C 1
ATOM 1514 O O . GLU A 1 199 ? -51.026 -77.099 -32.119 1.00 70.62 199 GLU A O 1
ATOM 1519 N N . PHE A 1 200 ? -50.141 -75.413 -30.931 1.00 65.38 200 PHE A N 1
ATOM 1520 C CA . PHE A 1 200 ? -49.694 -74.620 -32.081 1.00 65.38 200 PHE A CA 1
ATOM 1521 C C . PHE A 1 200 ? -48.225 -74.210 -31.912 1.00 65.38 200 PHE A C 1
ATOM 1523 O O . PHE A 1 200 ? -47.888 -73.462 -30.999 1.00 65.38 200 PHE A O 1
ATOM 1530 N N . THR A 1 201 ? -47.341 -74.627 -32.826 1.00 80.25 201 THR A N 1
ATOM 1531 C CA . THR A 1 201 ? -45.903 -74.274 -32.771 1.00 80.25 201 THR A CA 1
ATOM 1532 C C . THR A 1 201 ? -45.647 -72.770 -32.942 1.00 80.25 201 THR A C 1
ATOM 1534 O O . THR A 1 201 ? -44.639 -72.239 -32.481 1.00 80.25 201 THR A O 1
ATOM 1537 N N . THR A 1 202 ? -46.541 -72.061 -33.631 1.00 74.88 202 THR A N 1
ATOM 1538 C CA . THR A 1 202 ? -46.562 -70.596 -33.728 1.00 74.88 202 THR A CA 1
ATOM 1539 C C . THR A 1 202 ? -47.990 -70.170 -34.044 1.00 74.88 202 THR A C 1
ATOM 1541 O O . THR A 1 202 ? -48.593 -70.705 -34.974 1.00 74.88 202 THR A O 1
ATOM 1544 N N . ALA A 1 203 ? -48.522 -69.208 -33.293 1.00 73.56 203 ALA A N 1
ATOM 1545 C CA . ALA A 1 203 ? -49.836 -68.626 -33.529 1.00 73.56 203 ALA A CA 1
ATOM 1546 C C . ALA A 1 203 ? -49.721 -67.097 -33.537 1.00 73.56 203 ALA A C 1
ATOM 1548 O O . ALA A 1 203 ? -49.246 -66.505 -32.569 1.00 73.56 203 ALA A O 1
ATOM 1549 N N . ASP A 1 204 ? -50.153 -66.474 -34.631 1.00 81.19 204 ASP A N 1
ATOM 1550 C CA . ASP A 1 204 ? -50.358 -65.029 -34.724 1.00 81.19 204 ASP A CA 1
ATOM 1551 C C . ASP A 1 204 ? -51.852 -64.770 -34.489 1.00 81.19 204 ASP A C 1
ATOM 1553 O O . ASP A 1 204 ? -52.693 -65.274 -35.238 1.00 81.19 204 ASP A O 1
ATOM 1557 N N . ILE A 1 205 ? -52.193 -64.097 -33.385 1.00 75.44 205 ILE A N 1
ATOM 1558 C CA . ILE A 1 205 ? -53.577 -63.977 -32.910 1.00 75.44 205 ILE A CA 1
ATOM 1559 C C . ILE A 1 205 ? -53.913 -62.507 -32.657 1.00 75.44 205 ILE A C 1
ATOM 1561 O O . ILE A 1 205 ? -53.652 -61.972 -31.582 1.00 75.44 205 ILE A O 1
ATOM 1565 N N . GLU A 1 206 ? -54.566 -61.876 -33.637 1.00 82.38 206 GLU A N 1
ATOM 1566 C CA . GLU A 1 206 ? -55.002 -60.470 -33.582 1.00 82.38 206 GLU A CA 1
ATOM 1567 C C . GLU A 1 206 ? -55.857 -60.157 -32.338 1.00 82.38 206 GLU A C 1
ATOM 1569 O O . GLU A 1 206 ? -55.734 -59.084 -31.746 1.00 82.38 206 GLU A O 1
ATOM 1574 N N . ARG A 1 207 ? -56.706 -61.102 -31.904 1.00 76.38 207 ARG A N 1
ATOM 1575 C CA . ARG A 1 207 ? -57.426 -60.998 -30.628 1.00 76.38 207 ARG A CA 1
ATOM 1576 C C . ARG A 1 207 ? -57.752 -62.360 -30.020 1.00 76.38 207 ARG A C 1
ATOM 1578 O O . ARG A 1 207 ? -58.627 -63.071 -30.512 1.00 76.38 207 ARG A O 1
ATOM 1585 N N . ILE A 1 208 ? -57.124 -62.681 -28.891 1.00 75.44 208 ILE A N 1
ATOM 1586 C CA . ILE A 1 208 ? -57.550 -63.800 -28.041 1.00 75.44 208 ILE A CA 1
ATOM 1587 C C . ILE A 1 208 ? -58.774 -63.354 -27.216 1.00 75.44 208 ILE A C 1
ATOM 1589 O O . ILE A 1 208 ? -58.833 -62.219 -26.741 1.00 75.44 208 ILE A O 1
ATOM 1593 N N . ASN A 1 209 ? -59.773 -64.226 -27.057 1.00 74.00 209 ASN A N 1
ATOM 1594 C CA . ASN A 1 209 ? -60.947 -63.988 -26.211 1.00 74.00 209 ASN A CA 1
ATOM 1595 C C . ASN A 1 209 ? -61.203 -65.215 -25.326 1.00 74.00 209 ASN A C 1
ATOM 1597 O O . ASN A 1 209 ? -62.095 -66.017 -25.597 1.00 74.00 209 ASN A O 1
ATOM 1601 N N . THR A 1 210 ? -60.382 -65.340 -24.293 1.00 71.19 210 THR A N 1
ATOM 1602 C CA . THR A 1 210 ? -60.332 -66.442 -23.326 1.00 71.19 210 THR A CA 1
ATOM 1603 C C . THR A 1 210 ? -60.328 -65.864 -21.911 1.00 71.19 210 THR A C 1
ATOM 1605 O O . THR A 1 210 ? -60.030 -64.681 -21.735 1.00 71.19 210 THR A O 1
ATOM 1608 N N . GLU A 1 211 ? -60.636 -66.689 -20.916 1.00 71.44 211 GLU A N 1
ATOM 1609 C CA . GLU A 1 211 ? -60.475 -66.345 -19.498 1.00 71.44 211 GLU A CA 1
ATOM 1610 C C . GLU A 1 211 ? -59.013 -66.514 -19.038 1.00 71.44 211 GLU A C 1
ATOM 1612 O O . GLU A 1 211 ? -58.581 -65.796 -18.138 1.00 71.44 211 GLU A O 1
ATOM 1617 N N . GLU A 1 212 ? -58.229 -67.376 -19.708 1.00 75.38 212 GLU A N 1
ATOM 1618 C CA . GLU A 1 212 ? -56.782 -67.547 -19.493 1.00 75.38 212 GLU A CA 1
ATOM 1619 C C . GLU A 1 212 ? -55.984 -67.764 -20.794 1.00 75.38 212 GLU A C 1
ATOM 1621 O O . GLU A 1 212 ? -56.403 -68.509 -21.683 1.00 75.38 212 GLU A O 1
ATOM 1626 N N . VAL A 1 213 ? -54.795 -67.156 -20.875 1.00 75.31 213 VAL A N 1
ATOM 1627 C CA . VAL A 1 213 ? -53.715 -67.492 -21.819 1.00 75.31 213 VAL A CA 1
ATOM 1628 C C . VAL A 1 213 ? -52.508 -67.980 -21.016 1.00 75.31 213 VAL A C 1
ATOM 1630 O O . VAL A 1 213 ? -51.904 -67.184 -20.296 1.00 75.31 213 VAL A O 1
ATOM 1633 N N . GLN A 1 214 ? -52.123 -69.252 -21.145 1.00 72.19 214 GLN A N 1
ATOM 1634 C CA . GLN A 1 214 ? -50.899 -69.783 -20.527 1.00 72.19 214 GLN A CA 1
ATOM 1635 C C . GLN A 1 214 ? -49.709 -69.735 -21.502 1.00 72.19 214 GLN A C 1
ATOM 1637 O O . GLN A 1 214 ? -49.853 -69.971 -22.700 1.00 72.19 214 GLN A O 1
ATOM 1642 N N . LEU A 1 215 ? -48.526 -69.399 -20.983 1.00 73.56 215 LEU A N 1
ATOM 1643 C CA . LEU A 1 215 ? -47.278 -69.139 -21.709 1.00 73.56 215 LEU A CA 1
ATOM 1644 C C . LEU A 1 215 ? -46.099 -69.773 -20.941 1.00 73.56 215 LEU A C 1
ATOM 1646 O O . LEU A 1 215 ? -45.237 -69.089 -20.373 1.00 73.56 215 LEU A O 1
ATOM 1650 N N . GLY A 1 216 ? -46.096 -71.108 -20.876 1.00 77.50 216 GLY A N 1
ATOM 1651 C CA . GLY A 1 216 ? -45.194 -71.876 -20.013 1.00 77.50 216 GLY A CA 1
ATOM 1652 C C . GLY A 1 216 ? -45.530 -71.661 -18.534 1.00 77.50 216 GLY A C 1
ATOM 1653 O O . GLY A 1 216 ? -46.693 -71.703 -18.155 1.00 77.50 216 GLY A O 1
ATOM 1654 N N . ASN A 1 217 ? -44.530 -71.363 -17.700 1.00 76.56 217 ASN A N 1
ATOM 1655 C CA . ASN A 1 217 ? -44.712 -71.102 -16.260 1.00 76.56 217 ASN A CA 1
ATOM 1656 C C . ASN A 1 217 ? -45.407 -69.754 -15.936 1.00 76.56 217 ASN A C 1
ATOM 1658 O O . ASN A 1 217 ? -45.304 -69.270 -14.812 1.00 76.56 217 ASN A O 1
ATOM 1662 N N . ASN A 1 218 ? -46.046 -69.109 -16.912 1.00 84.19 218 ASN A N 1
ATOM 1663 C CA . ASN A 1 218 ? -46.647 -67.783 -16.787 1.00 84.19 218 ASN A CA 1
ATOM 1664 C C . ASN A 1 218 ? -48.056 -67.822 -17.387 1.00 84.19 218 ASN A C 1
ATOM 1666 O O . ASN A 1 218 ? -48.271 -68.531 -18.368 1.00 84.19 218 ASN A O 1
ATOM 1670 N N . SER A 1 219 ? -48.996 -67.032 -16.873 1.00 82.94 219 SER A N 1
ATOM 1671 C CA . SER A 1 219 ? -50.321 -66.893 -17.475 1.00 82.94 219 SER A CA 1
ATOM 1672 C C . SER A 1 219 ? -50.904 -65.488 -17.355 1.00 82.94 219 SER A C 1
ATOM 1674 O O . SER A 1 219 ? -50.507 -64.678 -16.515 1.00 82.94 219 SER A O 1
ATOM 1676 N N . ILE A 1 220 ? -51.846 -65.189 -18.245 1.00 85.81 220 ILE A N 1
ATOM 1677 C CA . ILE A 1 220 ? -52.619 -63.949 -18.280 1.00 85.81 220 ILE A CA 1
ATOM 1678 C C . ILE A 1 220 ? -54.087 -64.342 -18.131 1.00 85.81 220 ILE A C 1
ATOM 1680 O O . ILE A 1 220 ? -54.632 -64.996 -19.019 1.00 85.81 220 ILE A O 1
ATOM 1684 N N . THR A 1 221 ? -54.719 -63.952 -17.025 1.00 77.56 221 THR A N 1
ATOM 1685 C CA . THR A 1 221 ? -56.128 -64.246 -16.719 1.00 77.56 221 THR A CA 1
ATOM 1686 C C . THR A 1 221 ? -56.969 -62.980 -16.627 1.00 77.56 221 THR A C 1
ATOM 1688 O O . THR A 1 221 ? -56.464 -61.902 -16.312 1.00 77.56 221 THR A O 1
ATOM 1691 N N . TYR A 1 222 ? -58.273 -63.099 -16.871 1.00 79.06 222 TYR A N 1
ATOM 1692 C CA . TYR A 1 222 ? -59.231 -62.005 -16.703 1.00 79.06 222 TYR A CA 1
ATOM 1693 C C . TYR A 1 222 ? -60.438 -62.450 -15.874 1.00 79.06 222 TYR A C 1
ATOM 1695 O O . TYR A 1 222 ? -61.045 -63.478 -16.162 1.00 79.06 222 TYR A O 1
ATOM 1703 N N . ALA A 1 223 ? -60.817 -61.656 -14.870 1.00 68.69 223 ALA A N 1
ATOM 1704 C CA . ALA A 1 223 ? -61.960 -61.934 -14.003 1.00 68.69 223 ALA A CA 1
ATOM 1705 C C . ALA A 1 223 ? -62.757 -60.655 -13.703 1.00 68.69 223 ALA A C 1
ATOM 1707 O O . ALA A 1 223 ? -62.214 -59.664 -13.216 1.00 68.69 223 ALA A O 1
ATOM 1708 N N . GLY A 1 224 ? -64.067 -60.666 -13.967 1.00 74.31 224 GLY A N 1
ATOM 1709 C CA . GLY A 1 224 ? -64.942 -59.506 -13.751 1.00 74.31 224 GLY A CA 1
ATOM 1710 C C . GLY A 1 224 ? -64.578 -58.329 -14.662 1.00 74.31 224 GLY A C 1
ATOM 1711 O O . GLY A 1 224 ? -64.968 -58.327 -15.826 1.00 74.31 224 GLY A O 1
ATOM 1712 N N . ASN A 1 225 ? -63.828 -57.363 -14.117 1.00 72.88 225 ASN A N 1
ATOM 1713 C CA . ASN A 1 225 ? -63.239 -56.209 -14.819 1.00 72.88 225 ASN A CA 1
ATOM 1714 C C . ASN A 1 225 ? -61.697 -56.139 -14.663 1.00 72.88 225 ASN A C 1
ATOM 1716 O O . ASN A 1 225 ? -61.089 -55.127 -15.006 1.00 72.88 225 ASN A O 1
ATOM 1720 N N . GLN A 1 226 ? -61.066 -57.170 -14.095 1.00 73.12 226 GLN A N 1
ATOM 1721 C CA . GLN A 1 226 ? -59.667 -57.172 -13.660 1.00 73.12 226 GLN A CA 1
ATOM 1722 C C . GLN A 1 226 ? -58.806 -58.077 -14.550 1.00 73.12 226 GLN A C 1
ATOM 1724 O O . GLN A 1 226 ? -59.154 -59.232 -14.789 1.00 73.12 226 GLN A O 1
ATOM 1729 N N . LEU A 1 227 ? -57.662 -57.555 -14.999 1.00 80.44 227 LEU A N 1
ATOM 1730 C CA . LEU A 1 227 ? -56.618 -58.305 -15.699 1.00 80.44 227 LEU A CA 1
ATOM 1731 C C . LEU A 1 227 ? -55.525 -58.709 -14.702 1.00 80.44 227 LEU A C 1
ATOM 1733 O O . LEU A 1 227 ? -54.951 -57.851 -14.034 1.00 80.44 227 LEU A O 1
ATOM 1737 N N . ASN A 1 228 ? -55.214 -59.999 -14.640 1.00 80.56 228 ASN A N 1
ATOM 1738 C CA . ASN A 1 228 ? -54.171 -60.573 -13.799 1.00 80.56 228 ASN A CA 1
ATOM 1739 C C . ASN A 1 228 ? -53.054 -61.137 -14.686 1.00 80.56 228 ASN A C 1
ATOM 1741 O O . ASN A 1 228 ? -53.323 -61.805 -15.684 1.00 80.56 228 ASN A O 1
ATOM 1745 N N . VAL A 1 229 ? -51.796 -60.905 -14.311 1.00 81.12 229 VAL A N 1
ATOM 1746 C CA . VAL A 1 229 ? -50.628 -61.463 -15.008 1.00 81.12 229 VAL A CA 1
ATOM 1747 C C . VAL A 1 229 ? -49.753 -62.176 -13.986 1.00 81.12 229 VAL A C 1
ATOM 1749 O O . VAL A 1 229 ? -49.117 -61.537 -13.152 1.00 81.12 229 VAL A O 1
ATOM 1752 N N . ASN A 1 230 ? -49.730 -63.503 -14.054 1.00 80.75 230 ASN A N 1
ATOM 1753 C CA . ASN A 1 230 ? -48.854 -64.349 -13.259 1.00 80.75 230 ASN A CA 1
ATOM 1754 C C . ASN A 1 230 ? -47.593 -64.645 -14.078 1.00 80.75 230 ASN A C 1
ATOM 1756 O O . ASN A 1 230 ? -47.662 -65.356 -15.076 1.00 80.75 230 ASN A O 1
ATOM 1760 N N . ALA A 1 231 ? -46.444 -64.095 -13.692 1.00 78.00 231 ALA A N 1
ATOM 1761 C CA . ALA A 1 231 ? -45.172 -64.386 -14.345 1.00 78.00 231 ALA A CA 1
ATOM 1762 C C . ALA A 1 231 ? -44.009 -64.224 -13.367 1.00 78.00 231 ALA A C 1
ATOM 1764 O O . ALA A 1 231 ? -44.054 -63.361 -12.491 1.00 78.00 231 ALA A O 1
ATOM 1765 N N . GLY A 1 232 ? -42.927 -64.982 -13.575 1.00 79.38 232 GLY A N 1
ATOM 1766 C CA . GLY A 1 232 ? -41.708 -64.853 -12.762 1.00 79.38 232 GLY A CA 1
ATOM 1767 C C . GLY A 1 232 ? -41.066 -63.458 -12.831 1.00 79.38 232 GLY A C 1
ATOM 1768 O O . GLY A 1 232 ? -40.446 -63.028 -11.864 1.00 79.38 232 GLY A O 1
ATOM 1769 N N . THR A 1 233 ? -41.269 -62.742 -13.945 1.00 78.06 233 THR A N 1
ATOM 1770 C CA . THR A 1 233 ? -41.001 -61.303 -14.091 1.00 78.06 233 THR A CA 1
ATOM 1771 C C . THR A 1 233 ? -41.956 -60.713 -15.130 1.00 78.06 233 THR A C 1
ATOM 1773 O O . THR A 1 233 ? -41.939 -61.134 -16.286 1.00 78.06 233 THR A O 1
ATOM 1776 N N . VAL A 1 234 ? -42.725 -59.682 -14.768 1.00 81.12 234 VAL A N 1
ATOM 1777 C CA . VAL A 1 234 ? -43.463 -58.841 -15.728 1.00 81.12 234 VAL A CA 1
ATOM 1778 C C . VAL A 1 234 ? -42.633 -57.589 -16.017 1.00 81.12 234 VAL A C 1
ATOM 1780 O O . VAL A 1 234 ? -42.252 -56.877 -15.091 1.00 81.12 234 VAL A O 1
ATOM 1783 N N . ARG A 1 235 ? -42.338 -57.298 -17.292 1.00 78.75 235 ARG A N 1
ATOM 1784 C CA . ARG A 1 235 ? -41.532 -56.127 -17.685 1.00 78.75 235 ARG A CA 1
ATOM 1785 C C . ARG A 1 235 ? -42.280 -55.211 -18.653 1.00 78.75 235 ARG A C 1
ATOM 1787 O O . ARG A 1 235 ? -42.327 -55.475 -19.851 1.00 78.75 235 ARG A O 1
ATOM 1794 N N . ALA A 1 236 ? -42.781 -54.088 -18.144 1.00 80.38 236 ALA A N 1
ATOM 1795 C CA . ALA A 1 236 ? -43.261 -52.986 -18.971 1.00 80.38 236 ALA A CA 1
ATOM 1796 C C . ALA A 1 236 ? -42.074 -52.131 -19.457 1.00 80.38 236 ALA A C 1
ATOM 1798 O O . ALA A 1 236 ? -41.335 -51.571 -18.651 1.00 80.38 236 ALA A O 1
ATOM 1799 N N . ASN A 1 237 ? -41.882 -52.020 -20.774 1.00 71.56 237 ASN A N 1
ATOM 1800 C CA . ASN A 1 237 ? -40.877 -51.132 -21.368 1.00 71.56 237 ASN A CA 1
ATOM 1801 C C . ASN A 1 237 ? -41.537 -49.798 -21.766 1.00 71.56 237 ASN A C 1
ATOM 1803 O O . ASN A 1 237 ? -41.890 -49.592 -22.924 1.00 71.56 237 ASN A O 1
ATOM 1807 N N . GLY A 1 238 ? -41.740 -48.914 -20.788 1.00 75.75 238 GLY A N 1
ATOM 1808 C CA . GLY A 1 238 ? -42.382 -47.608 -20.960 1.00 75.75 238 GLY A CA 1
ATOM 1809 C C . GLY A 1 238 ? -42.888 -47.049 -19.629 1.00 75.75 238 GLY A C 1
ATOM 1810 O O . GLY A 1 238 ? -42.651 -47.641 -18.578 1.00 75.75 238 GLY A O 1
ATOM 1811 N N . THR A 1 239 ? -43.598 -45.921 -19.660 1.00 73.62 239 THR A N 1
ATOM 1812 C CA . THR A 1 239 ? -44.247 -45.361 -18.464 1.00 73.62 239 THR A CA 1
ATOM 1813 C C . THR A 1 239 ? -45.472 -46.194 -18.086 1.00 73.62 239 THR A C 1
ATOM 1815 O O . THR A 1 239 ? -46.466 -46.196 -18.810 1.00 73.62 239 THR A O 1
ATOM 1818 N N . LEU A 1 240 ? -45.421 -46.867 -16.936 1.00 79.62 240 LEU A N 1
ATOM 1819 C CA . LEU A 1 240 ? -46.604 -47.444 -16.300 1.00 79.62 240 LEU A CA 1
ATOM 1820 C C . LEU A 1 240 ? -47.319 -46.349 -15.496 1.00 79.62 240 LEU A C 1
ATOM 1822 O O . LEU A 1 240 ? -46.698 -45.681 -14.674 1.00 79.62 240 LEU A O 1
ATOM 1826 N N . SER A 1 241 ? -48.616 -46.168 -15.739 1.00 76.88 241 SER A N 1
ATOM 1827 C CA . SER A 1 241 ? -49.481 -45.263 -14.978 1.00 76.88 241 SER A CA 1
ATOM 1828 C C . SER A 1 241 ? -50.666 -46.057 -14.437 1.00 76.88 241 SER A C 1
ATOM 1830 O O . SER A 1 241 ? -51.300 -46.802 -15.186 1.00 76.88 241 SER A O 1
ATOM 1832 N N . MET A 1 242 ? -50.937 -45.930 -13.138 1.00 76.69 242 MET A N 1
ATOM 1833 C CA . MET A 1 242 ? -51.971 -46.678 -12.424 1.00 76.69 242 MET A CA 1
ATOM 1834 C C . MET A 1 242 ? -52.900 -45.698 -11.706 1.00 76.69 242 MET A C 1
ATOM 1836 O O . MET A 1 242 ? -52.449 -44.898 -10.893 1.00 76.69 242 MET A O 1
ATOM 1840 N N . ASN A 1 243 ? -54.201 -45.778 -11.995 1.00 67.25 243 ASN A N 1
ATOM 1841 C CA . ASN A 1 243 ? -55.239 -45.042 -11.273 1.00 67.25 243 ASN A CA 1
ATOM 1842 C C . ASN A 1 243 ? -55.886 -45.979 -10.245 1.00 67.25 243 ASN A C 1
ATOM 1844 O O . ASN A 1 243 ? -56.848 -46.675 -10.568 1.00 67.25 243 ASN A O 1
ATOM 1848 N N . GLY A 1 244 ? -55.340 -46.013 -9.031 1.00 72.12 244 GLY A N 1
ATOM 1849 C CA . GLY A 1 244 ? -55.803 -46.869 -7.938 1.00 72.12 244 GLY A CA 1
ATOM 1850 C C . GLY A 1 244 ? -54.665 -47.260 -6.997 1.00 72.12 244 GLY A C 1
ATOM 1851 O O . GLY A 1 244 ? -53.527 -46.827 -7.179 1.00 72.12 244 GLY A O 1
ATOM 1852 N N . ASP A 1 245 ? -54.984 -48.083 -6.003 1.00 72.88 245 ASP A N 1
ATOM 1853 C CA . ASP A 1 245 ? -54.039 -48.499 -4.965 1.00 72.88 245 ASP A CA 1
ATOM 1854 C C . ASP A 1 245 ? -53.015 -49.527 -5.480 1.00 72.88 245 ASP A C 1
ATOM 1856 O O . ASP A 1 245 ? -53.320 -50.371 -6.327 1.00 72.88 245 ASP A O 1
ATOM 1860 N N . ILE A 1 246 ? -51.802 -49.500 -4.919 1.00 76.06 246 ILE A N 1
ATOM 1861 C CA . ILE A 1 246 ? -50.768 -50.520 -5.147 1.00 76.06 246 ILE A CA 1
ATOM 1862 C C . ILE A 1 246 ? -50.637 -51.361 -3.874 1.00 76.06 246 ILE A C 1
ATOM 1864 O O . ILE A 1 246 ? -50.116 -50.896 -2.862 1.00 76.06 246 ILE A O 1
ATOM 1868 N N . VAL A 1 247 ? -51.097 -52.613 -3.923 1.00 76.06 247 VAL A N 1
ATOM 1869 C CA . VAL A 1 247 ? -51.090 -53.528 -2.769 1.00 76.06 247 VAL A CA 1
ATOM 1870 C C . VAL A 1 247 ? -49.918 -54.507 -2.880 1.00 76.06 247 VAL A C 1
ATOM 1872 O O . VAL A 1 247 ? -49.989 -55.504 -3.595 1.00 76.06 247 VAL A O 1
ATOM 1875 N N . GLY A 1 248 ? -48.825 -54.225 -2.164 1.00 72.50 248 GLY A N 1
ATOM 1876 C CA . GLY A 1 248 ? -47.580 -55.007 -2.235 1.00 72.50 248 GLY A CA 1
ATOM 1877 C C . GLY A 1 248 ? -47.598 -56.373 -1.534 1.00 72.50 248 GLY A C 1
ATOM 1878 O O . GLY A 1 248 ? -46.700 -57.178 -1.767 1.00 72.50 248 GLY A O 1
ATOM 1879 N N . ASN A 1 249 ? -48.589 -56.659 -0.678 1.00 69.81 249 ASN A N 1
ATOM 1880 C CA . ASN A 1 249 ? -48.734 -57.932 0.054 1.00 69.81 249 ASN A CA 1
ATOM 1881 C C . ASN A 1 249 ? -47.444 -58.424 0.755 1.00 69.81 249 ASN A C 1
ATOM 1883 O O . ASN A 1 249 ? -47.111 -59.605 0.699 1.00 69.81 249 ASN A O 1
ATOM 1887 N N . GLY A 1 250 ? -46.701 -57.514 1.396 1.00 67.50 250 GLY A N 1
ATOM 1888 C CA . GLY A 1 250 ? -45.461 -57.839 2.116 1.00 67.50 250 GLY A CA 1
ATOM 1889 C C . GLY A 1 250 ? -44.217 -58.032 1.238 1.00 67.50 250 GLY A C 1
ATOM 1890 O O . GLY A 1 250 ? -43.183 -58.438 1.758 1.00 67.50 250 GLY A O 1
ATOM 1891 N N . ASN A 1 251 ? -44.292 -57.739 -0.064 1.00 69.81 251 ASN A N 1
ATOM 1892 C CA . ASN A 1 251 ? -43.125 -57.652 -0.946 1.00 69.81 251 ASN A CA 1
ATOM 1893 C C . ASN A 1 251 ? -42.552 -56.225 -0.937 1.00 69.81 251 ASN A C 1
ATOM 1895 O O . ASN A 1 251 ? -43.310 -55.252 -0.900 1.00 69.81 251 ASN A O 1
ATOM 1899 N N . ASP A 1 252 ? -41.228 -56.097 -1.047 1.00 74.25 252 ASP A N 1
ATOM 1900 C CA . ASP A 1 252 ? -40.549 -54.799 -1.086 1.00 74.25 252 ASP A CA 1
ATOM 1901 C C . ASP A 1 252 ? -40.854 -54.042 -2.392 1.00 74.25 252 ASP A C 1
ATOM 1903 O O . ASP A 1 252 ? -40.329 -54.372 -3.462 1.00 74.25 252 ASP A O 1
ATOM 1907 N N . ILE A 1 253 ? -41.656 -52.974 -2.318 1.00 72.38 253 ILE A N 1
ATOM 1908 C CA . ILE A 1 253 ? -41.886 -52.071 -3.458 1.00 72.38 253 ILE A CA 1
ATOM 1909 C C . ILE A 1 253 ? -40.694 -51.108 -3.586 1.00 72.38 253 ILE A C 1
ATOM 1911 O O . ILE A 1 253 ? -40.735 -49.946 -3.183 1.00 72.38 253 ILE A O 1
ATOM 1915 N N . THR A 1 254 ? -39.586 -51.632 -4.107 1.00 63.41 254 THR A N 1
ATOM 1916 C CA . THR A 1 254 ? -38.332 -50.888 -4.295 1.00 63.41 254 THR A CA 1
ATOM 1917 C C . THR A 1 254 ? -38.378 -49.957 -5.513 1.00 63.41 254 THR A C 1
ATOM 1919 O O . THR A 1 254 ? -39.145 -50.162 -6.452 1.00 63.41 254 THR A O 1
ATOM 1922 N N . GLY A 1 255 ? -37.544 -48.910 -5.505 1.00 61.12 255 GLY A N 1
ATOM 1923 C CA . GLY A 1 255 ? -37.475 -47.933 -6.600 1.00 61.12 255 GLY A CA 1
ATOM 1924 C C . GLY A 1 255 ? -38.575 -46.863 -6.593 1.00 61.12 255 GLY A C 1
ATOM 1925 O O . GLY A 1 255 ? -38.667 -46.096 -7.548 1.00 61.12 255 GLY A O 1
ATOM 1926 N N . ILE A 1 256 ? -39.387 -46.778 -5.531 1.00 69.94 256 ILE A N 1
ATOM 1927 C CA . ILE A 1 256 ? -40.242 -45.611 -5.281 1.00 69.94 256 ILE A CA 1
ATOM 1928 C C . ILE A 1 256 ? -39.348 -44.419 -4.913 1.00 69.94 256 ILE A C 1
ATOM 1930 O O . ILE A 1 256 ? -38.693 -44.433 -3.875 1.00 69.94 256 ILE A O 1
ATOM 1934 N N . ASP A 1 257 ? -39.353 -43.384 -5.753 1.00 55.78 257 ASP A N 1
ATOM 1935 C CA . ASP A 1 257 ? -38.562 -42.158 -5.561 1.00 55.78 257 ASP A CA 1
ATOM 1936 C C . ASP A 1 257 ? -39.192 -41.200 -4.523 1.00 55.78 257 ASP A C 1
ATOM 1938 O O . ASP A 1 257 ? -38.499 -40.438 -3.856 1.00 55.78 257 ASP A O 1
ATOM 1942 N N . SER A 1 258 ? -40.518 -41.258 -4.334 1.00 63.25 258 SER A N 1
ATOM 1943 C CA . SER A 1 258 ? -41.216 -40.580 -3.230 1.00 63.25 258 SER A CA 1
ATOM 1944 C C . SER A 1 258 ? -42.591 -41.191 -2.930 1.00 63.25 258 SER A C 1
ATOM 1946 O O . SER A 1 258 ? -43.301 -41.632 -3.834 1.00 63.25 258 SER A O 1
ATOM 1948 N N . VAL A 1 259 ? -42.994 -41.174 -1.654 1.00 65.06 259 VAL A N 1
ATOM 1949 C CA . VAL A 1 259 ? -44.371 -41.461 -1.214 1.00 65.06 259 VAL A CA 1
ATOM 1950 C C . VAL A 1 259 ? -45.013 -40.141 -0.791 1.00 65.06 259 VAL A C 1
ATOM 1952 O O . VAL A 1 259 ? -44.785 -39.656 0.314 1.00 65.06 259 VAL A O 1
ATOM 1955 N N . SER A 1 260 ? -45.798 -39.541 -1.686 1.00 63.44 260 SER A N 1
ATOM 1956 C CA . SER A 1 260 ? -46.548 -38.312 -1.408 1.00 63.44 260 SER A CA 1
ATOM 1957 C C . SER A 1 260 ? -48.019 -38.644 -1.166 1.00 63.44 260 SER A C 1
ATOM 1959 O O . SER A 1 260 ? -48.706 -39.122 -2.068 1.00 63.44 260 SER A O 1
ATOM 1961 N N . ALA A 1 261 ? -48.502 -38.405 0.054 1.00 53.22 261 ALA A N 1
ATOM 1962 C CA . ALA A 1 261 ? -49.876 -38.683 0.459 1.00 53.22 261 ALA A CA 1
ATOM 1963 C C . ALA A 1 261 ? -50.402 -37.588 1.398 1.00 53.22 261 ALA A C 1
ATOM 1965 O O . ALA A 1 261 ? -49.699 -37.154 2.307 1.00 53.22 261 ALA A O 1
ATOM 1966 N N . ASN A 1 262 ? -51.665 -37.180 1.222 1.00 47.38 262 ASN A N 1
ATOM 1967 C CA . ASN A 1 262 ? -52.332 -36.243 2.142 1.00 47.38 262 ASN A CA 1
ATOM 1968 C C . ASN A 1 262 ? -52.566 -36.852 3.538 1.00 47.38 262 ASN A C 1
ATOM 1970 O O . ASN A 1 262 ? -52.710 -36.120 4.513 1.00 47.38 262 ASN A O 1
ATOM 1974 N N . ILE A 1 263 ? -52.632 -38.184 3.622 1.00 42.38 263 ILE A N 1
ATOM 1975 C CA . ILE A 1 263 ? -52.666 -38.966 4.859 1.00 42.38 263 ILE A CA 1
ATOM 1976 C C . ILE A 1 263 ? -51.812 -40.211 4.609 1.00 42.38 263 ILE A C 1
ATOM 1978 O O . ILE A 1 263 ? -52.126 -40.994 3.716 1.00 42.38 263 ILE A O 1
ATOM 1982 N N . GLY A 1 264 ? -50.754 -40.397 5.395 1.00 56.31 264 GLY A N 1
ATOM 1983 C CA . GLY A 1 264 ? -50.059 -41.677 5.518 1.00 56.31 264 GLY A CA 1
ATOM 1984 C C . GLY A 1 264 ? -50.452 -42.330 6.838 1.00 56.31 264 GLY A C 1
ATOM 1985 O O . GLY A 1 264 ? -50.287 -41.711 7.888 1.00 56.31 264 GLY A O 1
ATOM 1986 N N . GLN A 1 265 ? -50.976 -43.555 6.799 1.00 47.41 265 GLN A N 1
ATOM 1987 C CA . GLN A 1 265 ? -51.160 -44.369 8.000 1.00 47.41 265 GLN A CA 1
ATOM 1988 C C . GLN A 1 265 ? -50.144 -45.506 7.982 1.00 47.41 265 GLN A C 1
ATOM 1990 O O . GLN A 1 265 ? -50.182 -46.370 7.111 1.00 47.41 265 GLN A O 1
ATOM 1995 N N . PHE A 1 266 ? -49.229 -45.475 8.946 1.00 53.44 266 PHE A N 1
ATOM 1996 C CA . PHE A 1 266 ? -48.349 -46.587 9.272 1.00 53.44 266 PHE A CA 1
ATOM 1997 C C . PHE A 1 266 ? -48.929 -47.269 10.511 1.00 53.44 266 PHE A C 1
ATOM 1999 O O . PHE A 1 266 ? -49.181 -46.582 11.501 1.00 53.44 266 PHE A O 1
ATOM 2006 N N . ASP A 1 267 ? -49.094 -48.594 10.487 1.00 41.06 267 ASP A N 1
ATOM 2007 C CA . ASP A 1 267 ? -49.604 -49.357 11.643 1.00 41.06 267 ASP A CA 1
ATOM 2008 C C . ASP A 1 267 ? -48.711 -49.209 12.892 1.00 41.06 267 ASP A C 1
ATOM 2010 O O . ASP A 1 267 ? -49.156 -49.428 14.017 1.00 41.06 267 ASP A O 1
ATOM 2014 N N . SER A 1 268 ? -47.460 -48.766 12.707 1.00 46.53 268 SER A N 1
ATOM 2015 C CA . SER A 1 268 ? -46.640 -48.204 13.776 1.00 46.53 268 SER A CA 1
ATOM 2016 C C . SER A 1 268 ? -45.693 -47.104 13.280 1.00 46.53 268 SER A C 1
ATOM 2018 O O . SER A 1 268 ? -44.798 -47.365 12.476 1.00 46.53 268 SER A O 1
ATOM 2020 N N . ILE A 1 269 ? -45.791 -45.920 13.886 1.00 46.75 269 ILE A N 1
ATOM 2021 C CA . ILE A 1 269 ? -44.613 -45.181 14.368 1.00 46.75 269 ILE A CA 1
ATOM 2022 C C . ILE A 1 269 ? -44.751 -45.187 15.898 1.00 46.75 269 ILE A C 1
ATOM 2024 O O . ILE A 1 269 ? -45.819 -44.873 16.415 1.00 46.75 269 ILE A O 1
ATOM 2028 N N . SER A 1 270 ? -43.730 -45.645 16.625 1.00 45.22 270 SER A N 1
ATOM 2029 C CA . SER A 1 270 ? -43.901 -46.168 17.993 1.00 45.22 270 SER A CA 1
ATOM 2030 C C . SER A 1 270 ? -43.501 -45.192 19.111 1.00 45.22 270 SER A C 1
ATOM 2032 O O . SER A 1 270 ? -42.306 -45.039 19.361 1.00 45.22 270 SER A O 1
ATOM 2034 N N . ALA A 1 271 ? -44.478 -44.662 19.863 1.00 30.48 271 ALA A N 1
ATOM 2035 C CA . ALA A 1 271 ? -44.358 -44.277 21.285 1.00 30.48 271 ALA A CA 1
ATOM 2036 C C . ALA A 1 271 ? -45.743 -43.971 21.910 1.00 30.48 271 ALA A C 1
ATOM 2038 O O . ALA A 1 271 ? -46.586 -43.382 21.241 1.00 30.48 271 ALA A O 1
ATOM 2039 N N . ASP A 1 272 ? -45.955 -44.312 23.193 1.00 28.28 272 ASP A N 1
ATOM 2040 C CA . ASP A 1 272 ? -47.227 -44.094 23.921 1.00 28.28 272 ASP A CA 1
ATOM 2041 C C . ASP A 1 272 ? -47.155 -42.935 24.935 1.00 28.28 272 ASP A C 1
ATOM 2043 O O . ASP A 1 272 ? -47.556 -41.803 24.668 1.00 28.28 272 ASP A O 1
ATOM 2047 N N . SER A 1 273 ? -46.639 -43.213 26.139 1.00 37.19 273 SER A N 1
ATOM 2048 C CA . SER A 1 273 ? -46.384 -42.193 27.156 1.00 37.19 273 SER A CA 1
ATOM 2049 C C . SER A 1 273 ? -45.246 -41.305 26.674 1.00 37.19 273 SER A C 1
ATOM 2051 O O . SER A 1 273 ? -44.108 -41.762 26.573 1.00 37.19 273 SER A O 1
ATOM 2053 N N . ALA A 1 274 ? -45.535 -40.026 26.435 1.00 31.17 274 ALA A N 1
ATOM 2054 C CA . ALA A 1 274 ? -44.567 -39.044 25.959 1.00 31.17 274 ALA A CA 1
ATOM 2055 C C . ALA A 1 274 ? -43.525 -38.603 27.022 1.00 31.17 274 ALA A C 1
ATOM 2057 O O . ALA A 1 274 ? -42.987 -37.497 26.960 1.00 31.17 274 ALA A O 1
ATOM 2058 N N . ALA A 1 275 ? -43.168 -39.503 27.947 1.00 33.06 275 ALA A N 1
ATOM 2059 C CA . ALA A 1 275 ? -41.819 -39.589 28.505 1.00 33.06 275 ALA A CA 1
ATOM 2060 C C . ALA A 1 275 ? -40.859 -39.994 27.371 1.00 33.06 275 ALA A C 1
ATOM 2062 O O . ALA A 1 275 ? -40.442 -41.141 27.214 1.00 33.06 275 ALA A O 1
ATOM 2063 N N . ILE A 1 276 ? -40.614 -39.018 26.505 1.00 44.16 276 ILE A N 1
ATOM 2064 C CA . ILE A 1 276 ? -39.878 -39.151 25.262 1.00 44.16 276 ILE A CA 1
ATOM 2065 C C . ILE A 1 276 ? -38.398 -39.368 25.610 1.00 44.16 276 ILE A C 1
ATOM 2067 O O . ILE A 1 276 ? -37.702 -38.450 26.033 1.00 44.16 276 ILE A O 1
ATOM 2071 N N . ASN A 1 277 ? -37.948 -40.618 25.477 1.00 41.72 277 ASN A N 1
ATOM 2072 C CA . ASN A 1 277 ? -36.528 -41.002 25.500 1.00 41.72 277 ASN A CA 1
ATOM 2073 C C . ASN A 1 277 ? -35.883 -40.799 24.115 1.00 41.72 277 ASN A C 1
ATOM 2075 O O . ASN A 1 277 ? -34.684 -40.560 23.992 1.00 41.72 277 ASN A O 1
ATOM 2079 N N . SER A 1 278 ? -36.704 -40.915 23.071 1.00 49.09 278 SER A N 1
ATOM 2080 C CA . SER A 1 278 ? -36.525 -40.314 21.753 1.00 49.09 278 SER A CA 1
ATOM 2081 C C . SER A 1 278 ? -37.907 -40.215 21.103 1.00 49.09 278 SER A C 1
ATOM 2083 O O . SER A 1 278 ? -38.722 -41.128 21.235 1.00 49.09 278 SER A O 1
ATOM 2085 N N . LEU A 1 279 ? -38.187 -39.095 20.439 1.00 54.00 279 LEU A N 1
ATOM 2086 C CA . LEU A 1 279 ? -39.335 -38.909 19.551 1.00 54.00 279 LEU A CA 1
ATOM 2087 C C . LEU A 1 279 ? -38.742 -38.421 18.248 1.00 54.00 279 LEU A C 1
ATOM 2089 O O . LEU A 1 279 ? -38.155 -37.337 18.230 1.00 54.00 279 LEU A O 1
ATOM 2093 N N . SER A 1 280 ? -38.879 -39.236 17.207 1.00 53.59 280 SER A N 1
ATOM 2094 C CA . SER A 1 280 ? -38.240 -39.004 15.922 1.00 53.59 280 SER A CA 1
ATOM 2095 C C . SER A 1 280 ? -39.252 -38.969 14.790 1.00 53.59 280 SER A C 1
ATOM 2097 O O . SER A 1 280 ? -40.273 -39.655 14.813 1.00 53.59 280 SER A O 1
ATOM 2099 N N . GLY A 1 281 ? -38.966 -38.099 13.831 1.00 51.34 281 GLY A N 1
ATOM 2100 C CA . GLY A 1 281 ? -39.868 -37.654 12.781 1.00 51.34 281 GLY A CA 1
ATOM 2101 C C . GLY A 1 281 ? -39.432 -36.276 12.288 1.00 51.34 281 GLY A C 1
ATOM 2102 O O . GLY A 1 281 ? -38.720 -35.545 12.988 1.00 51.34 281 GLY A O 1
ATOM 2103 N N . ASP A 1 282 ? -39.828 -35.923 11.067 1.00 49.69 282 ASP A N 1
ATOM 2104 C CA . ASP A 1 282 ? -39.285 -34.729 10.417 1.00 49.69 282 ASP A CA 1
ATOM 2105 C C . ASP A 1 282 ? -39.846 -33.410 10.955 1.00 49.69 282 ASP A C 1
ATOM 2107 O O . ASP A 1 282 ? -39.150 -32.397 10.940 1.00 49.69 282 ASP A O 1
ATOM 2111 N N . SER A 1 283 ? -41.072 -33.421 11.480 1.00 52.47 283 SER A N 1
ATOM 2112 C CA . SER A 1 283 ? -41.686 -32.277 12.154 1.00 52.47 283 SER A CA 1
ATOM 2113 C C . SER A 1 283 ? -42.538 -32.746 13.329 1.00 52.47 283 SER A C 1
ATOM 2115 O O . SER A 1 283 ? -43.466 -33.531 13.145 1.00 52.47 283 SER A O 1
ATOM 2117 N N . LEU A 1 284 ? -42.234 -32.252 14.528 1.00 55.56 284 LEU A N 1
ATOM 2118 C CA . LEU A 1 284 ? -42.864 -32.635 15.790 1.00 55.56 284 LEU A CA 1
ATOM 2119 C C . LEU A 1 284 ? -43.194 -31.359 16.587 1.00 55.56 284 LEU A C 1
ATOM 2121 O O . LEU A 1 284 ? -42.319 -30.531 16.846 1.00 55.56 284 LEU A O 1
ATOM 2125 N N . ASP A 1 285 ? -44.463 -31.193 16.955 1.00 58.69 285 ASP A N 1
ATOM 2126 C CA . ASP A 1 285 ? -44.997 -30.018 17.659 1.00 58.69 285 ASP A CA 1
ATOM 2127 C C . ASP A 1 285 ? -45.619 -30.465 18.988 1.00 58.69 285 ASP A C 1
ATOM 2129 O O . ASP A 1 285 ? -46.451 -31.377 19.013 1.00 58.69 285 ASP A O 1
ATOM 2133 N N . TYR A 1 286 ? -45.170 -29.886 20.105 1.00 58.81 286 TYR A N 1
ATOM 2134 C CA . TYR A 1 286 ? -45.491 -30.388 21.439 1.00 58.81 286 TYR A CA 1
ATOM 2135 C C . TYR A 1 286 ? -45.626 -29.256 22.471 1.00 58.81 286 TYR A C 1
ATOM 2137 O O . TYR A 1 286 ? -44.667 -28.596 22.875 1.00 58.81 286 TYR A O 1
ATOM 2145 N N . ASN A 1 287 ? -46.857 -29.023 22.931 1.00 53.97 287 ASN A N 1
ATOM 2146 C CA . ASN A 1 287 ? -47.204 -27.790 23.642 1.00 53.97 287 ASN A CA 1
ATOM 2147 C C . ASN A 1 287 ? -46.677 -27.712 25.090 1.00 53.97 287 ASN A C 1
ATOM 2149 O O . ASN A 1 287 ? -46.228 -26.641 25.510 1.00 53.97 287 ASN A O 1
ATOM 2153 N N . SER A 1 288 ? -46.723 -28.804 25.863 1.00 59.34 288 SER A N 1
ATOM 2154 C CA . SER A 1 288 ? -46.244 -28.812 27.255 1.00 59.34 288 SER A CA 1
ATOM 2155 C C . SER A 1 288 ? -45.986 -30.214 27.816 1.00 59.34 288 SER A C 1
ATOM 2157 O O . SER A 1 288 ? -46.711 -31.164 27.527 1.00 59.34 288 SER A O 1
ATOM 2159 N N . GLY A 1 289 ? -44.958 -30.344 28.659 1.00 60.12 289 GLY A N 1
ATOM 2160 C CA . GLY A 1 289 ? -44.623 -31.594 29.346 1.00 60.12 289 GLY A CA 1
ATOM 2161 C C . GLY A 1 289 ? -43.276 -31.553 30.073 1.00 60.12 289 GLY A C 1
ATOM 2162 O O . GLY A 1 289 ? -42.630 -30.506 30.156 1.00 60.12 289 GLY A O 1
ATOM 2163 N N . SER A 1 290 ? -42.860 -32.714 30.583 1.00 57.97 290 SER A N 1
ATOM 2164 C CA . SER A 1 290 ? -41.496 -32.976 31.052 1.00 57.97 290 SER A CA 1
ATOM 2165 C C . SER A 1 290 ? -40.927 -34.119 30.222 1.00 57.97 290 SER A C 1
ATOM 2167 O O . SER A 1 290 ? -41.591 -35.146 30.094 1.00 57.97 290 SER A O 1
ATOM 2169 N N . ILE A 1 291 ? -39.750 -33.929 29.627 1.00 59.31 291 ILE A N 1
ATOM 2170 C CA . ILE A 1 291 ? -39.173 -34.869 28.656 1.00 59.31 291 ILE A CA 1
ATOM 2171 C C . ILE A 1 291 ? -37.682 -35.066 28.926 1.00 59.31 291 ILE A C 1
ATOM 2173 O O . ILE A 1 291 ? -36.964 -34.096 29.172 1.00 59.31 291 ILE A O 1
ATOM 2177 N N . ASP A 1 292 ? -37.211 -36.310 28.827 1.00 59.12 292 ASP A N 1
ATOM 2178 C CA . ASP A 1 292 ? -35.813 -36.637 29.088 1.00 59.12 292 ASP A CA 1
ATOM 2179 C C . ASP A 1 292 ? -34.904 -36.585 27.848 1.00 59.12 292 ASP A C 1
ATOM 2181 O O . ASP A 1 292 ? -33.741 -36.231 28.014 1.00 59.12 292 ASP A O 1
ATOM 2185 N N . SER A 1 293 ? -35.389 -36.877 26.630 1.00 56.59 293 SER A N 1
ATOM 2186 C CA . SER A 1 293 ? -34.598 -36.798 25.383 1.00 56.59 293 SER A CA 1
ATOM 2187 C C . SER A 1 293 ? -35.467 -36.790 24.103 1.00 56.59 293 SER A C 1
ATOM 2189 O O . SER A 1 293 ? -36.014 -37.817 23.712 1.00 56.59 293 SER A O 1
ATOM 2191 N N . VAL A 1 294 ? -35.585 -35.648 23.407 1.00 62.19 294 VAL A N 1
ATOM 2192 C CA . VAL A 1 294 ? -36.268 -35.520 22.085 1.00 62.19 294 VAL A CA 1
ATOM 2193 C C . VAL A 1 294 ? -35.246 -35.576 20.941 1.00 62.19 294 VAL A C 1
ATOM 2195 O O . VAL A 1 294 ? -34.189 -34.965 21.084 1.00 62.19 294 VAL A O 1
ATOM 2198 N N . SER A 1 295 ? -35.556 -36.207 19.793 1.00 57.88 295 SER A N 1
ATOM 2199 C CA . SER A 1 295 ? -34.643 -36.217 18.633 1.00 57.88 295 SER A CA 1
ATOM 2200 C C . SER A 1 295 ? -35.329 -36.339 17.260 1.00 57.88 295 SER A C 1
ATOM 2202 O O . SER A 1 295 ? -35.627 -37.435 16.782 1.00 57.88 295 SER A O 1
ATOM 2204 N N . GLY A 1 296 ? -35.544 -35.200 16.591 1.00 58.91 296 GLY A N 1
ATOM 2205 C CA . GLY A 1 296 ? -36.153 -35.106 15.255 1.00 58.91 296 GLY A CA 1
ATOM 2206 C C . GLY A 1 296 ? -35.649 -33.903 14.448 1.00 58.91 296 GLY A C 1
ATOM 2207 O O . GLY A 1 296 ? -34.875 -33.085 14.959 1.00 58.91 296 GLY A O 1
ATOM 2208 N N . ASN A 1 297 ? -36.066 -33.788 13.178 1.00 55.69 297 ASN A N 1
ATOM 2209 C CA . ASN A 1 297 ? -35.514 -32.758 12.286 1.00 55.69 297 ASN A CA 1
ATOM 2210 C C . ASN A 1 297 ? -36.053 -31.353 12.565 1.00 55.69 297 ASN A C 1
ATOM 2212 O O . ASN A 1 297 ? -35.257 -30.421 12.606 1.00 55.69 297 ASN A O 1
ATOM 2216 N N . ARG A 1 298 ? -37.358 -31.184 12.806 1.00 58.59 298 ARG A N 1
ATOM 2217 C CA . ARG A 1 298 ? -37.955 -29.918 13.248 1.00 58.59 298 ARG A CA 1
ATOM 2218 C C . ARG A 1 298 ? -38.826 -30.128 14.484 1.00 58.59 298 ARG A C 1
ATOM 2220 O O . ARG A 1 298 ? -39.721 -30.962 14.487 1.00 58.59 298 ARG A O 1
ATOM 2227 N N . LEU A 1 299 ? -38.565 -29.352 15.528 1.00 59.75 299 LEU A N 1
ATOM 2228 C CA . LEU A 1 299 ? -39.095 -29.528 16.876 1.00 59.75 299 LEU A CA 1
ATOM 2229 C C . LEU A 1 299 ? -39.623 -28.185 17.399 1.00 59.75 299 LEU A C 1
ATOM 2231 O O . LEU A 1 299 ? -38.854 -27.232 17.508 1.00 59.75 299 LEU A O 1
ATOM 2235 N N . THR A 1 300 ? -40.912 -28.082 17.727 1.00 61.28 300 THR A N 1
ATOM 2236 C CA . THR A 1 300 ? -41.514 -26.844 18.270 1.00 61.28 300 THR A CA 1
ATOM 2237 C C . THR A 1 300 ? -42.117 -27.099 19.646 1.00 61.28 300 THR A C 1
ATOM 2239 O O . THR A 1 300 ? -42.873 -28.051 19.822 1.00 61.28 300 THR A O 1
ATOM 2242 N N . PHE A 1 301 ? -41.757 -26.263 20.624 1.00 64.19 301 PHE A N 1
ATOM 2243 C CA . PHE A 1 301 ? -42.088 -26.474 22.032 1.00 64.19 301 PHE A CA 1
ATOM 2244 C C . PHE A 1 301 ? -42.587 -25.199 22.722 1.00 64.19 301 PHE A C 1
ATOM 2246 O O . PHE A 1 301 ? -41.975 -24.130 22.641 1.00 64.19 301 PHE A O 1
ATOM 2253 N N . GLY A 1 302 ? -43.711 -25.332 23.433 1.00 61.81 302 GLY A N 1
ATOM 2254 C CA . GLY A 1 302 ? -44.335 -24.253 24.199 1.00 61.81 302 GLY A CA 1
ATOM 2255 C C . GLY A 1 302 ? -43.589 -23.958 25.501 1.00 61.81 302 GLY A C 1
ATOM 2256 O O . GLY A 1 302 ? -42.649 -23.166 25.517 1.00 61.81 302 GLY A O 1
ATOM 2257 N N . ASN A 1 303 ? -44.024 -24.584 26.599 1.00 61.16 303 ASN A N 1
ATOM 2258 C CA . ASN A 1 303 ? -43.412 -24.418 27.922 1.00 61.16 303 ASN A CA 1
ATOM 2259 C C . ASN A 1 303 ? -43.229 -25.776 28.617 1.00 61.16 303 ASN A C 1
ATOM 2261 O O . ASN A 1 303 ? -44.161 -26.583 28.647 1.00 61.16 303 ASN A O 1
ATOM 2265 N N . GLY A 1 304 ? -42.070 -26.014 29.234 1.00 63.31 304 GLY A N 1
ATOM 2266 C CA . GLY A 1 304 ? -41.805 -27.274 29.932 1.00 63.31 304 GLY A CA 1
ATOM 2267 C C . GLY A 1 304 ? -40.491 -27.317 30.710 1.00 63.31 304 GLY A C 1
ATOM 2268 O O . GLY A 1 304 ? -39.882 -26.287 31.014 1.00 63.31 304 GLY A O 1
ATOM 2269 N N . SER A 1 305 ? -40.073 -28.542 31.030 1.00 60.34 305 SER A N 1
ATOM 2270 C CA . SER A 1 305 ? -38.752 -28.859 31.577 1.00 60.34 305 SER A CA 1
ATOM 2271 C C . SER A 1 305 ? -38.150 -30.010 30.778 1.00 60.34 305 SER A C 1
ATOM 2273 O O . SER A 1 305 ? -38.812 -31.028 30.579 1.00 60.34 305 SER A O 1
ATOM 2275 N N . ILE A 1 306 ? -36.916 -29.848 30.305 1.00 63.38 306 ILE A N 1
ATOM 2276 C CA . ILE A 1 306 ? -36.257 -30.830 29.434 1.00 63.38 306 ILE A CA 1
ATOM 2277 C C . ILE A 1 306 ? -34.906 -31.235 30.041 1.00 63.38 306 ILE A C 1
ATOM 2279 O O . ILE A 1 306 ? -34.114 -30.376 30.443 1.00 63.38 306 ILE A O 1
ATOM 2283 N N . THR A 1 307 ? -34.644 -32.541 30.138 1.00 63.50 307 THR A N 1
ATOM 2284 C CA . THR A 1 307 ? -33.401 -33.063 30.733 1.00 63.50 307 THR A CA 1
ATOM 2285 C C . THR A 1 307 ? -32.271 -33.097 29.702 1.00 63.50 307 THR A C 1
ATOM 2287 O O . THR A 1 307 ? -31.210 -32.519 29.948 1.00 63.50 307 THR A O 1
ATOM 2290 N N . ALA A 1 308 ? -32.520 -33.695 28.535 1.00 60.06 308 ALA A N 1
ATOM 2291 C CA . ALA A 1 308 ? -31.683 -33.645 27.340 1.00 60.06 308 ALA A CA 1
ATOM 2292 C C . ALA A 1 308 ? -32.541 -33.472 26.067 1.00 60.06 308 ALA A C 1
ATOM 2294 O O . ALA A 1 308 ? -33.761 -33.644 26.077 1.00 60.06 308 ALA A O 1
ATOM 2295 N N . LEU A 1 309 ? -31.898 -33.098 24.963 1.00 64.12 309 LEU A N 1
ATOM 2296 C CA . LEU A 1 309 ? -32.508 -32.772 23.671 1.00 64.12 309 LEU A CA 1
ATOM 2297 C C . LEU A 1 309 ? -31.426 -32.896 22.596 1.00 64.12 309 LEU A C 1
ATOM 2299 O O . LEU A 1 309 ? -30.337 -32.382 22.830 1.00 64.12 309 LEU A O 1
ATOM 2303 N N . ASP A 1 310 ? -31.717 -33.527 21.456 1.00 60.62 310 ASP A N 1
ATOM 2304 C CA . ASP A 1 310 ? -30.754 -33.725 20.363 1.00 60.62 310 ASP A CA 1
ATOM 2305 C C . ASP A 1 310 ? -31.431 -33.671 18.977 1.00 60.62 310 ASP A C 1
ATOM 2307 O O . ASP A 1 310 ? -31.876 -34.692 18.455 1.00 60.62 310 ASP A O 1
ATOM 2311 N N . GLY A 1 311 ? -31.578 -32.480 18.378 1.00 62.31 311 GLY A N 1
ATOM 2312 C CA . GLY A 1 311 ? -32.383 -32.293 17.154 1.00 62.31 311 GLY A CA 1
ATOM 2313 C C . GLY A 1 311 ? -31.826 -31.289 16.138 1.00 62.31 311 GLY A C 1
ATOM 2314 O O . GLY A 1 311 ? -31.044 -30.400 16.475 1.00 62.31 311 GLY A O 1
ATOM 2315 N N . ASN A 1 312 ? -32.234 -31.400 14.868 1.00 59.19 312 ASN A N 1
ATOM 2316 C CA . ASN A 1 312 ? -31.642 -30.578 13.802 1.00 59.19 312 ASN A CA 1
ATOM 2317 C C . ASN A 1 312 ? -32.205 -29.154 13.703 1.00 59.19 312 ASN A C 1
ATOM 2319 O O . ASN A 1 312 ? -31.486 -28.256 13.277 1.00 59.19 312 ASN A O 1
ATOM 2323 N N . THR A 1 313 ? -33.454 -28.917 14.096 1.00 62.19 313 THR A N 1
ATOM 2324 C CA . THR A 1 313 ? -34.067 -27.584 14.165 1.00 62.19 313 THR A CA 1
ATOM 2325 C C . THR A 1 313 ? -35.028 -27.510 15.350 1.00 62.19 313 THR A C 1
ATOM 2327 O O . THR A 1 313 ? -36.044 -28.197 15.347 1.00 62.19 313 THR A O 1
ATOM 2330 N N . PHE A 1 314 ? -34.745 -26.679 16.354 1.00 65.50 314 PHE A N 1
ATOM 2331 C CA . PHE A 1 314 ? -35.572 -26.517 17.564 1.00 65.50 314 PHE A CA 1
ATOM 2332 C C . PHE A 1 314 ? -36.108 -25.088 17.691 1.00 65.50 314 PHE A C 1
ATOM 2334 O O . PHE A 1 314 ? -35.420 -24.142 17.314 1.00 65.50 314 PHE A O 1
ATOM 2341 N N . THR A 1 315 ? -37.312 -24.921 18.240 1.00 64.44 315 THR A N 1
ATOM 2342 C CA . THR A 1 315 ? -37.899 -23.612 18.571 1.00 64.44 315 THR A CA 1
ATOM 2343 C C . THR A 1 315 ? -38.590 -23.670 19.937 1.00 64.44 315 THR A C 1
ATOM 2345 O O . THR A 1 315 ? -39.515 -24.464 20.121 1.00 64.44 315 THR A O 1
ATOM 2348 N N . TYR A 1 316 ? -38.162 -22.828 20.886 1.00 64.88 316 TYR A N 1
ATOM 2349 C CA . TYR A 1 316 ? -38.603 -22.852 22.292 1.00 64.88 316 TYR A CA 1
ATOM 2350 C C . TYR A 1 316 ? -39.085 -21.492 22.805 1.00 64.88 316 TYR A C 1
ATOM 2352 O O . TYR A 1 316 ? -38.407 -20.480 22.609 1.00 64.88 316 TYR A O 1
ATOM 2360 N N . ASN A 1 317 ? -40.210 -21.457 23.531 1.00 66.38 317 ASN A N 1
ATOM 2361 C CA . ASN A 1 317 ? -40.722 -20.207 24.106 1.00 66.38 317 ASN A CA 1
ATOM 2362 C C . ASN A 1 317 ? -40.186 -19.893 25.513 1.00 66.38 317 ASN A C 1
ATOM 2364 O O . ASN A 1 317 ? -39.521 -18.863 25.670 1.00 66.38 317 ASN A O 1
ATOM 2368 N N . SER A 1 318 ? -40.467 -20.717 26.537 1.00 63.62 318 SER A N 1
ATOM 2369 C CA . SER A 1 318 ? -39.933 -20.470 27.891 1.00 63.62 318 SER A CA 1
ATOM 2370 C C . SER A 1 318 ? -39.845 -21.699 28.810 1.00 63.62 318 SER A C 1
ATOM 2372 O O . SER A 1 318 ? -40.647 -22.628 28.732 1.00 63.62 318 SER A O 1
ATOM 2374 N N . GLY A 1 319 ? -38.866 -21.695 29.723 1.00 64.94 319 GLY A N 1
ATOM 2375 C CA . GLY A 1 319 ? -38.709 -22.708 30.775 1.00 64.94 319 GLY A CA 1
ATOM 2376 C C . GLY A 1 319 ? -37.253 -22.948 31.193 1.00 64.94 319 GLY A C 1
ATOM 2377 O O . GLY A 1 319 ? -36.390 -22.085 31.012 1.00 64.94 319 GLY A O 1
ATOM 2378 N N . THR A 1 320 ? -36.991 -24.134 31.748 1.00 62.12 320 THR A N 1
ATOM 2379 C CA . THR A 1 320 ? -35.659 -24.595 32.186 1.00 62.12 320 THR A CA 1
ATOM 2380 C C . THR A 1 320 ? -35.224 -25.848 31.440 1.00 62.12 320 THR A C 1
ATOM 2382 O O . THR A 1 320 ? -36.017 -26.776 31.283 1.00 62.12 320 THR A O 1
ATOM 2385 N N . ILE A 1 321 ? -33.957 -25.894 31.022 1.00 65.62 321 ILE A N 1
ATOM 2386 C CA . ILE A 1 321 ? -33.378 -27.052 30.328 1.00 65.62 321 ILE A CA 1
ATOM 2387 C C . ILE A 1 321 ? -32.007 -27.386 30.928 1.00 65.62 321 ILE A C 1
ATOM 2389 O O . ILE A 1 321 ? -31.193 -26.493 31.178 1.00 65.62 321 ILE A O 1
ATOM 2393 N N . ASN A 1 322 ? -31.744 -28.669 31.179 1.00 66.88 322 ASN A N 1
ATOM 2394 C CA . ASN A 1 322 ? -30.484 -29.101 31.789 1.00 66.88 322 ASN A CA 1
ATOM 2395 C C . ASN A 1 322 ? -29.362 -29.267 30.755 1.00 66.88 322 ASN A C 1
ATOM 2397 O O . ASN A 1 322 ? -28.282 -28.709 30.950 1.00 66.88 322 ASN A O 1
ATOM 2401 N N . SER A 1 323 ? -29.618 -29.981 29.657 1.00 65.69 323 SER A N 1
ATOM 2402 C CA . SER A 1 323 ? -28.675 -30.157 28.548 1.00 65.69 323 SER A CA 1
ATOM 2403 C C . SER A 1 323 ? -29.377 -30.092 27.192 1.00 65.69 323 SER A C 1
ATOM 2405 O O . SER A 1 323 ? -30.531 -30.496 27.069 1.00 65.69 323 SER A O 1
ATOM 2407 N N . VAL A 1 324 ? -28.667 -29.625 26.164 1.00 66.75 324 VAL A N 1
ATOM 2408 C CA . VAL A 1 324 ? -29.118 -29.613 24.762 1.00 66.75 324 VAL A CA 1
ATOM 2409 C C . VAL A 1 324 ? -27.936 -29.852 23.817 1.00 66.75 324 VAL A C 1
ATOM 2411 O O . VAL A 1 324 ? -26.867 -29.280 24.032 1.00 66.75 324 VAL A O 1
ATOM 2414 N N . SER A 1 325 ? -28.159 -30.625 22.756 1.00 65.19 325 SER A N 1
ATOM 2415 C CA . SER A 1 325 ? -27.368 -30.700 21.522 1.00 65.19 325 SER A CA 1
ATOM 2416 C C . SER A 1 325 ? -28.265 -30.502 20.284 1.00 65.19 325 SER A C 1
ATOM 2418 O O . SER A 1 325 ? -29.494 -30.584 20.365 1.00 65.19 325 SER A O 1
ATOM 2420 N N . GLY A 1 326 ? -27.675 -30.185 19.126 1.00 65.62 326 GLY A N 1
ATOM 2421 C CA . GLY A 1 326 ? -28.423 -30.067 17.869 1.00 65.62 326 GLY A CA 1
ATOM 2422 C C . GLY A 1 326 ? -27.744 -29.247 16.770 1.00 65.62 326 GLY A C 1
ATOM 2423 O O . GLY A 1 326 ? -26.674 -28.681 16.975 1.00 65.62 326 GLY A O 1
ATOM 2424 N N . ASN A 1 327 ? -28.359 -29.164 15.583 1.00 60.69 327 ASN A N 1
ATOM 2425 C CA . ASN A 1 327 ? -27.772 -28.436 14.442 1.00 60.69 327 ASN A CA 1
ATOM 2426 C C . ASN A 1 327 ? -28.243 -26.981 14.290 1.00 60.69 327 ASN A C 1
ATOM 2428 O O . ASN A 1 327 ? -27.462 -26.148 13.844 1.00 60.69 327 ASN A O 1
ATOM 2432 N N . THR A 1 328 ? -29.489 -26.646 14.624 1.00 65.38 328 THR A N 1
ATOM 2433 C CA . THR A 1 328 ? -30.026 -25.271 14.587 1.00 65.38 328 THR A CA 1
ATOM 2434 C C . THR A 1 328 ? -31.031 -25.101 15.719 1.00 65.38 328 THR A C 1
ATOM 2436 O O . THR A 1 328 ? -32.073 -25.743 15.713 1.00 65.38 328 THR A O 1
ATOM 2439 N N . LEU A 1 329 ? -30.752 -24.281 16.727 1.00 64.88 329 LEU A N 1
ATOM 2440 C CA . LEU A 1 329 ? -31.585 -24.227 17.934 1.00 64.88 329 LEU A CA 1
ATOM 2441 C C . LEU A 1 329 ? -31.978 -22.783 18.244 1.00 64.88 329 LEU A C 1
ATOM 2443 O O . LEU A 1 329 ? -31.100 -21.961 18.474 1.00 64.88 329 LEU A O 1
ATOM 2447 N N . ASP A 1 330 ? -33.277 -22.483 18.230 1.00 66.38 330 ASP A N 1
ATOM 2448 C CA . ASP A 1 330 ? -33.842 -21.141 18.403 1.00 66.38 330 ASP A CA 1
ATOM 2449 C C . ASP A 1 330 ? -34.661 -21.035 19.702 1.00 66.38 330 ASP A C 1
ATOM 2451 O O . ASP A 1 330 ? -35.529 -21.867 19.985 1.00 66.38 330 ASP A O 1
ATOM 2455 N N . PHE A 1 331 ? -34.385 -20.017 20.516 1.00 66.81 331 PHE A N 1
ATOM 2456 C CA . PHE A 1 331 ? -34.975 -19.855 21.847 1.00 66.81 331 PHE A CA 1
ATOM 2457 C C . PHE A 1 331 ? -35.387 -18.403 22.104 1.00 66.81 331 PHE A C 1
ATOM 2459 O O . PHE A 1 331 ? -34.547 -17.503 22.111 1.00 66.81 331 PHE A O 1
ATOM 2466 N N . ASN A 1 332 ? -36.656 -18.164 22.441 1.00 66.19 332 ASN A N 1
ATOM 2467 C CA . ASN A 1 332 ? -37.106 -16.829 22.844 1.00 66.19 332 ASN A CA 1
ATOM 2468 C C . ASN A 1 332 ? -36.612 -16.464 24.256 1.00 66.19 332 ASN A C 1
ATOM 2470 O O . ASN A 1 332 ? -36.037 -15.387 24.458 1.00 66.19 332 ASN A O 1
ATOM 2474 N N . SER A 1 333 ? -36.805 -17.355 25.239 1.00 64.06 333 SER A N 1
ATOM 2475 C CA . SER A 1 333 ? -36.344 -17.124 26.614 1.00 64.06 333 SER A CA 1
ATOM 2476 C C . SER A 1 333 ? -36.123 -18.391 27.446 1.00 64.06 333 SER A C 1
ATOM 2478 O O . SER A 1 333 ? -36.704 -19.440 27.167 1.00 64.06 333 SER A O 1
ATOM 2480 N N . GLY A 1 334 ? -35.320 -18.293 28.511 1.00 65.56 334 GLY A N 1
ATOM 2481 C CA . GLY A 1 334 ? -35.167 -19.369 29.494 1.00 65.56 334 GLY A CA 1
ATOM 2482 C C . GLY A 1 334 ? -33.909 -19.287 30.361 1.00 65.56 334 GLY A C 1
ATOM 2483 O O . GLY A 1 334 ? -33.161 -18.309 30.332 1.00 65.56 334 GLY A O 1
ATOM 2484 N N . ASN A 1 335 ? -33.684 -20.354 31.131 1.00 64.19 335 ASN A N 1
ATOM 2485 C CA . ASN A 1 335 ? -32.434 -20.618 31.848 1.00 64.19 335 ASN A CA 1
ATOM 2486 C C . ASN A 1 335 ? -31.924 -22.009 31.452 1.00 64.19 335 ASN A C 1
ATOM 2488 O O . ASN A 1 335 ? -32.675 -22.984 31.558 1.00 64.19 335 ASN A O 1
ATOM 2492 N N . ILE A 1 336 ? -30.668 -22.108 31.007 1.00 67.44 336 ILE A N 1
ATOM 2493 C CA . ILE A 1 336 ? -30.079 -23.372 30.539 1.00 67.44 336 ILE A CA 1
ATOM 2494 C C . ILE A 1 336 ? -28.770 -23.669 31.280 1.00 67.44 336 ILE A C 1
ATOM 2496 O O . ILE A 1 336 ? -27.901 -22.806 31.414 1.00 67.44 336 ILE A O 1
ATOM 2500 N N . SER A 1 337 ? -28.614 -24.901 31.769 1.00 65.94 337 SER A N 1
ATOM 2501 C CA . SER A 1 337 ? -27.389 -25.308 32.473 1.00 65.94 337 SER A CA 1
ATOM 2502 C C . SER A 1 337 ? -26.248 -25.640 31.506 1.00 65.94 337 SER A C 1
ATOM 2504 O O . SER A 1 337 ? -25.129 -25.171 31.715 1.00 65.94 337 SER A O 1
ATOM 2506 N N . SER A 1 338 ? -26.533 -26.388 30.435 1.00 63.62 338 SER A N 1
ATOM 2507 C CA . SER A 1 338 ? -25.596 -26.701 29.352 1.00 63.62 338 SER A CA 1
ATOM 2508 C C . SER A 1 338 ? -26.283 -26.632 27.983 1.00 63.62 338 SER A C 1
ATOM 2510 O O . SER A 1 338 ? -27.340 -27.231 27.795 1.00 63.62 338 SER A O 1
ATOM 2512 N N . LEU A 1 339 ? -25.686 -25.932 27.017 1.00 67.88 339 LEU A N 1
ATOM 2513 C CA . LEU A 1 339 ? -26.153 -25.865 25.624 1.00 67.88 339 LEU A CA 1
ATOM 2514 C C . LEU A 1 339 ? -24.982 -26.131 24.666 1.00 67.88 339 LEU A C 1
ATOM 2516 O O . LEU A 1 339 ? -23.892 -25.584 24.841 1.00 67.88 339 LEU A O 1
ATOM 2520 N N . SER A 1 340 ? -25.219 -26.981 23.671 1.00 64.31 340 SER A N 1
ATOM 2521 C CA . SER A 1 340 ? -24.305 -27.349 22.590 1.00 64.31 340 SER A CA 1
ATOM 2522 C C . SER A 1 340 ? -25.047 -27.325 21.248 1.00 64.31 340 SER A C 1
ATOM 2524 O O . SER A 1 340 ? -26.245 -27.605 21.210 1.00 64.31 340 SER A O 1
ATOM 2526 N N . GLY A 1 341 ? -24.369 -27.013 20.142 1.00 65.69 341 GLY A N 1
ATOM 2527 C CA . GLY A 1 341 ? -24.940 -27.191 18.803 1.00 65.69 341 GLY A CA 1
ATOM 2528 C C . GLY A 1 341 ? -24.263 -26.409 17.678 1.00 65.69 341 GLY A C 1
ATOM 2529 O O . GLY A 1 341 ? -23.486 -25.495 17.927 1.00 65.69 341 GLY A O 1
ATOM 2530 N N . ASN A 1 342 ? -24.547 -26.758 16.421 1.00 60.03 342 ASN A N 1
ATOM 2531 C CA . ASN A 1 342 ? -23.831 -26.168 15.280 1.00 60.03 342 ASN A CA 1
ATOM 2532 C C . ASN A 1 342 ? -24.293 -24.757 14.889 1.00 60.03 342 ASN A C 1
ATOM 2534 O O . ASN A 1 342 ? -23.491 -23.989 14.373 1.00 60.03 342 ASN A O 1
ATOM 2538 N N . SER A 1 343 ? -25.551 -24.402 15.146 1.00 61.00 343 SER A N 1
ATOM 2539 C CA . SER A 1 343 ? -26.102 -23.059 14.952 1.00 61.00 343 SER A CA 1
ATOM 2540 C C . SER A 1 343 ? -27.089 -22.760 16.080 1.00 61.00 343 SER A C 1
ATOM 2542 O O . SER A 1 343 ? -27.969 -23.572 16.370 1.00 61.00 343 SER A O 1
ATOM 2544 N N . LEU A 1 344 ? -26.925 -21.631 16.767 1.00 61.97 344 LEU A N 1
ATOM 2545 C CA . LEU A 1 344 ? -27.609 -21.348 18.032 1.00 61.97 344 LEU A CA 1
ATOM 2546 C C . LEU A 1 344 ? -28.166 -19.915 18.057 1.00 61.97 344 LEU A C 1
ATOM 2548 O O . LEU A 1 344 ? -27.406 -18.963 18.208 1.00 61.97 344 LEU A O 1
ATOM 2552 N N . SER A 1 345 ? -29.486 -19.765 17.952 1.00 61.12 345 SER A N 1
ATOM 2553 C CA . SER A 1 345 ? -30.220 -18.496 18.049 1.00 61.12 345 SER A CA 1
ATOM 2554 C C . SER A 1 345 ? -30.851 -18.331 19.435 1.00 61.12 345 SER A C 1
ATOM 2556 O O . SER A 1 345 ? -31.470 -19.258 19.961 1.00 61.12 345 SER A O 1
ATOM 2558 N N . TYR A 1 346 ? -30.698 -17.159 20.058 1.00 62.56 346 TYR A N 1
ATOM 2559 C CA . TYR A 1 346 ? -31.240 -16.916 21.400 1.00 62.56 346 TYR A CA 1
ATOM 2560 C C . TYR A 1 346 ? -31.618 -15.448 21.640 1.00 62.56 346 TYR A C 1
ATOM 2562 O O . TYR A 1 346 ? -30.808 -14.532 21.449 1.00 62.56 346 TYR A O 1
ATOM 2570 N N . GLY A 1 347 ? -32.839 -15.238 22.135 1.00 60.34 347 GLY A N 1
ATOM 2571 C CA . GLY A 1 347 ? -33.384 -13.939 22.520 1.00 60.34 347 GLY A CA 1
ATOM 2572 C C . GLY A 1 347 ? -32.803 -13.417 23.837 1.00 60.34 347 GLY A C 1
ATOM 2573 O O . GLY A 1 347 ? -31.897 -12.582 23.833 1.00 60.34 347 GLY A O 1
ATOM 2574 N N . THR A 1 348 ? -33.337 -13.875 24.979 1.00 58.06 348 THR A N 1
ATOM 2575 C CA . THR A 1 348 ? -32.959 -13.355 26.315 1.00 58.06 348 THR A CA 1
ATOM 2576 C C . THR A 1 348 ? -32.994 -14.415 27.421 1.00 58.06 348 THR A C 1
ATOM 2578 O O . THR A 1 348 ? -33.974 -15.140 27.556 1.00 58.06 348 THR A O 1
ATOM 2581 N N . GLY A 1 349 ? -31.950 -14.507 28.250 1.00 60.50 349 GLY A N 1
ATOM 2582 C CA . GLY A 1 349 ? -31.887 -15.491 29.340 1.00 60.50 349 GLY A CA 1
ATOM 2583 C C . GLY A 1 349 ? -30.503 -15.613 29.972 1.00 60.50 349 GLY A C 1
ATOM 2584 O O . GLY A 1 349 ? -29.644 -14.755 29.754 1.00 60.50 349 GLY A O 1
ATOM 2585 N N . THR A 1 350 ? -30.286 -16.684 30.741 1.00 58.00 350 THR A N 1
ATOM 2586 C CA . THR A 1 350 ? -28.970 -17.021 31.317 1.00 58.00 350 THR A CA 1
ATOM 2587 C C . THR A 1 350 ? -28.536 -18.434 30.933 1.00 58.00 350 THR A C 1
ATOM 2589 O O . THR A 1 350 ? -29.355 -19.357 30.901 1.00 58.00 350 THR A O 1
ATOM 2592 N N . VAL A 1 351 ? -27.242 -18.602 30.637 1.00 63.59 351 VAL A N 1
ATOM 2593 C CA . VAL A 1 351 ? -26.649 -19.910 30.323 1.00 63.59 351 VAL A CA 1
ATOM 2594 C C . VAL A 1 351 ? -25.356 -20.101 31.115 1.00 63.59 351 VAL A C 1
ATOM 2596 O O . VAL A 1 351 ? -24.457 -19.265 31.051 1.00 63.59 351 VAL A O 1
ATOM 2599 N N . ASN A 1 352 ? -25.254 -21.193 31.878 1.00 59.09 352 ASN A N 1
ATOM 2600 C CA . ASN A 1 352 ? -24.084 -21.439 32.731 1.00 59.09 352 ASN A CA 1
ATOM 2601 C C . ASN A 1 352 ? -22.873 -21.921 31.918 1.00 59.09 352 ASN A C 1
ATOM 2603 O O . ASN A 1 352 ? -21.803 -21.310 31.998 1.00 59.09 352 ASN A O 1
ATOM 2607 N N . THR A 1 353 ? -23.077 -22.969 31.113 1.00 58.81 353 THR A N 1
ATOM 2608 C CA . THR A 1 353 ? -22.098 -23.529 30.171 1.00 58.81 353 THR A CA 1
ATOM 2609 C C . THR A 1 353 ? -22.687 -23.519 28.764 1.00 58.81 353 THR A C 1
ATOM 2611 O O . THR A 1 353 ? -23.780 -24.038 28.540 1.00 58.81 353 THR A O 1
ATOM 2614 N N . LEU A 1 354 ? -21.973 -22.935 27.805 1.00 64.62 354 LEU A N 1
ATOM 2615 C CA . LEU A 1 354 ? -22.442 -22.768 26.429 1.00 64.62 354 LEU A CA 1
ATOM 2616 C C . LEU A 1 354 ? -21.350 -23.188 25.436 1.00 64.62 354 LEU A C 1
ATOM 2618 O O . LEU A 1 354 ? -20.176 -22.897 25.638 1.00 64.62 354 LEU A O 1
ATOM 2622 N N . SER A 1 355 ? -21.714 -23.890 24.370 1.00 59.53 355 SER A N 1
ATOM 2623 C CA . SER A 1 355 ? -20.770 -24.412 23.380 1.00 59.53 355 SER A CA 1
ATOM 2624 C C . SER A 1 355 ? -21.419 -24.560 22.009 1.00 59.53 355 SER A C 1
ATOM 2626 O O . SER A 1 355 ? -22.644 -24.605 21.933 1.00 59.53 355 SER A O 1
ATOM 2628 N N . GLY A 1 356 ? -20.636 -24.624 20.930 1.00 62.31 356 GLY A N 1
ATOM 2629 C CA . GLY A 1 356 ? -21.196 -24.848 19.593 1.00 62.31 356 GLY A CA 1
ATOM 2630 C C . GLY A 1 356 ? -20.391 -24.286 18.424 1.00 62.31 356 GLY A C 1
ATOM 2631 O O . GLY A 1 356 ? -19.492 -23.470 18.619 1.00 62.31 356 GLY A O 1
ATOM 2632 N N . ASN A 1 357 ? -20.724 -24.699 17.200 1.00 55.56 357 ASN A N 1
ATOM 2633 C CA . ASN A 1 357 ? -19.945 -24.311 16.022 1.00 55.56 357 ASN A CA 1
ATOM 2634 C C . ASN A 1 357 ? -20.264 -22.905 15.503 1.00 55.56 357 ASN A C 1
ATOM 2636 O O . ASN A 1 357 ? -19.361 -22.281 14.962 1.00 55.56 357 ASN A O 1
ATOM 2640 N N . THR A 1 358 ? -21.477 -22.391 15.733 1.00 57.38 358 THR A N 1
ATOM 2641 C CA . THR A 1 358 ? -21.874 -21.003 15.449 1.00 57.38 358 THR A CA 1
ATOM 2642 C C . THR A 1 358 ? -22.950 -20.543 16.436 1.00 57.38 358 THR A C 1
ATOM 2644 O O . THR A 1 358 ? -24.010 -21.158 16.554 1.00 57.38 358 THR A O 1
ATOM 2647 N N . LEU A 1 359 ? -22.715 -19.432 17.132 1.00 61.56 359 LEU A N 1
ATOM 2648 C CA . LEU A 1 359 ? -23.714 -18.732 17.952 1.00 61.56 359 LEU A CA 1
ATOM 2649 C C . LEU A 1 359 ? -24.236 -17.484 17.216 1.00 61.56 359 LEU A C 1
ATOM 2651 O O . LEU A 1 359 ? -23.459 -16.831 16.533 1.00 61.56 359 LEU A O 1
ATOM 2655 N N . THR A 1 360 ? -25.508 -17.122 17.398 1.00 58.53 360 THR A N 1
ATOM 2656 C CA . THR A 1 360 ? -26.140 -15.902 16.862 1.00 58.53 360 THR A CA 1
ATOM 2657 C C . THR A 1 360 ? -27.063 -15.299 17.928 1.00 58.53 360 THR A C 1
ATOM 2659 O O . THR A 1 360 ? -28.184 -15.763 18.124 1.00 58.53 360 THR A O 1
ATOM 2662 N N . TYR A 1 361 ? -26.603 -14.287 18.671 1.00 61.34 361 TYR A N 1
ATOM 2663 C CA . TYR A 1 361 ? -27.243 -13.891 19.941 1.00 61.34 361 TYR A CA 1
ATOM 2664 C C . TYR A 1 361 ? -27.621 -12.403 20.048 1.00 61.34 361 TYR A C 1
ATOM 2666 O O . TYR A 1 361 ? -26.859 -11.508 19.667 1.00 61.34 361 TYR A O 1
ATOM 2674 N N . GLY A 1 362 ? -28.768 -12.125 20.683 1.00 52.22 362 GLY A N 1
ATOM 2675 C CA . GLY A 1 362 ? -29.191 -10.759 21.020 1.00 52.22 362 GLY A CA 1
ATOM 2676 C C . GLY A 1 362 ? -28.358 -10.132 22.146 1.00 52.22 362 GLY A C 1
ATOM 2677 O O . GLY A 1 362 ? -27.800 -9.042 21.994 1.00 52.22 362 GLY A O 1
ATOM 2678 N N . THR A 1 363 ? -28.255 -10.811 23.294 1.00 53.22 363 THR A N 1
ATOM 2679 C CA . THR A 1 363 ? -27.353 -10.444 24.406 1.00 53.22 363 THR A CA 1
ATOM 2680 C C . THR A 1 363 ? -26.937 -11.681 25.206 1.00 53.22 363 THR A C 1
ATOM 2682 O O . THR A 1 363 ? -27.765 -12.263 25.907 1.00 53.22 363 THR A O 1
ATOM 2685 N N . VAL A 1 364 ? -25.664 -12.088 25.120 1.00 55.69 364 VAL A N 1
ATOM 2686 C CA . VAL A 1 364 ? -25.141 -13.231 25.900 1.00 55.69 364 VAL A CA 1
ATOM 2687 C C . VAL A 1 364 ? -24.808 -12.791 27.325 1.00 55.69 364 VAL A C 1
ATOM 2689 O O . VAL A 1 364 ? -24.044 -11.844 27.505 1.00 55.69 364 VAL A O 1
ATOM 2692 N N . ASN A 1 365 ? -25.305 -13.523 28.325 1.00 56.38 365 ASN A N 1
ATOM 2693 C CA . ASN A 1 365 ? -24.810 -13.487 29.703 1.00 56.38 365 ASN A CA 1
ATOM 2694 C C . ASN A 1 365 ? -24.505 -14.924 30.149 1.00 56.38 365 ASN A C 1
ATOM 2696 O O . ASN A 1 365 ? -25.431 -15.728 30.288 1.00 56.38 365 ASN A O 1
ATOM 2700 N N . GLY A 1 366 ? -23.227 -15.251 30.365 1.00 58.94 366 GLY A N 1
ATOM 2701 C CA . GLY A 1 366 ? -22.824 -16.612 30.732 1.00 58.94 366 GLY A CA 1
ATOM 2702 C C . GLY A 1 366 ? -21.461 -16.721 31.412 1.00 58.94 366 GLY A C 1
ATOM 2703 O O . GLY A 1 366 ? -20.604 -15.843 31.285 1.00 58.94 366 GLY A O 1
ATOM 2704 N N . THR A 1 367 ? -21.265 -17.804 32.164 1.00 51.72 367 THR A N 1
ATOM 2705 C CA . THR A 1 367 ? -20.077 -17.990 33.018 1.00 51.72 367 THR A CA 1
ATOM 2706 C C . THR A 1 367 ? -18.920 -18.634 32.255 1.00 51.72 367 THR A C 1
ATOM 2708 O O . THR A 1 367 ? -17.780 -18.180 32.387 1.00 51.72 367 THR A O 1
ATOM 2711 N N . ASN A 1 368 ? -19.214 -19.644 31.428 1.00 55.28 368 ASN A N 1
ATOM 2712 C CA . ASN A 1 368 ? -18.241 -20.388 30.626 1.00 55.28 368 ASN A CA 1
ATOM 2713 C C . ASN A 1 368 ? -18.777 -20.658 29.204 1.00 55.28 368 ASN A C 1
ATOM 2715 O O . ASN A 1 368 ? -19.874 -21.192 29.048 1.00 55.28 368 ASN A O 1
ATOM 2719 N N . GLY A 1 369 ? -17.994 -20.318 28.175 1.00 59.44 369 GLY A N 1
ATOM 2720 C CA . GLY A 1 369 ? -18.305 -20.580 26.758 1.00 59.44 369 GLY A CA 1
ATOM 2721 C C . GLY A 1 369 ? -17.193 -21.351 26.027 1.00 59.44 369 GLY A C 1
ATOM 2722 O O . GLY A 1 369 ? -16.037 -21.170 26.400 1.00 59.44 369 GLY A O 1
ATOM 2723 N N . ASN A 1 370 ? -17.501 -22.166 25.005 1.00 58.03 370 ASN A N 1
ATOM 2724 C CA . ASN A 1 370 ? -16.517 -22.797 24.100 1.00 58.03 370 ASN A CA 1
ATOM 2725 C C . ASN A 1 370 ? -17.049 -23.028 22.665 1.00 58.03 370 ASN A C 1
ATOM 2727 O O . ASN A 1 370 ? -17.836 -23.953 22.458 1.00 58.03 370 ASN A O 1
ATOM 2731 N N . PHE A 1 371 ? -16.594 -22.250 21.676 1.00 61.34 371 PHE A N 1
ATOM 2732 C CA . PHE A 1 371 ? -17.224 -22.202 20.340 1.00 61.34 371 PHE A CA 1
ATOM 2733 C C . PHE A 1 371 ? -16.268 -22.285 19.145 1.00 61.34 371 PHE A C 1
ATOM 2735 O O . PHE A 1 371 ? -15.190 -21.710 19.215 1.00 61.34 371 PHE A O 1
ATOM 2742 N N . ASP A 1 372 ? -16.702 -22.818 17.998 1.00 50.97 372 ASP A N 1
ATOM 2743 C CA . ASP A 1 372 ? -15.978 -22.599 16.728 1.00 50.97 372 ASP A CA 1
ATOM 2744 C C . ASP A 1 372 ? -16.370 -21.278 16.034 1.00 50.97 372 ASP A C 1
ATOM 2746 O O . ASP A 1 372 ? -15.609 -20.776 15.211 1.00 50.97 372 ASP A O 1
ATOM 2750 N N . SER A 1 373 ? -17.502 -20.658 16.387 1.00 53.28 373 SER A N 1
ATOM 2751 C CA . SER A 1 373 ? -17.875 -19.314 15.926 1.00 53.28 373 SER A CA 1
ATOM 2752 C C . SER A 1 373 ? -18.943 -18.659 16.808 1.00 53.28 373 SER A C 1
ATOM 2754 O O . SER A 1 373 ? -19.773 -19.338 17.415 1.00 53.28 373 SER A O 1
ATOM 2756 N N . VAL A 1 374 ? -18.928 -17.324 16.891 1.00 62.03 374 VAL A N 1
ATOM 2757 C CA . VAL A 1 374 ? -19.896 -16.526 17.663 1.00 62.03 374 VAL A CA 1
ATOM 2758 C C . VAL A 1 374 ? -20.191 -15.192 16.983 1.00 62.03 374 VAL A C 1
ATOM 2760 O O . VAL A 1 374 ? -19.360 -14.295 17.031 1.00 62.03 374 VAL A O 1
ATOM 2763 N N . SER A 1 375 ? -21.408 -15.018 16.477 1.00 57.44 375 SER A N 1
ATOM 2764 C CA . SER A 1 375 ? -21.989 -13.724 16.120 1.00 57.44 375 SER A CA 1
ATOM 2765 C C . SER A 1 375 ? -22.920 -13.214 17.229 1.00 57.44 375 SER A C 1
ATOM 2767 O O . SER A 1 375 ? -23.770 -13.947 17.742 1.00 57.44 375 SER A O 1
ATOM 2769 N N . ALA A 1 376 ? -22.781 -11.955 17.651 1.00 57.09 376 ALA A N 1
ATOM 2770 C CA . ALA A 1 376 ? -23.715 -11.340 18.604 1.00 57.09 376 ALA A CA 1
ATOM 2771 C C . ALA A 1 376 ? -23.661 -9.809 18.598 1.00 57.09 376 ALA A C 1
ATOM 2773 O O . ALA A 1 376 ? -22.604 -9.193 18.424 1.00 57.09 376 ALA A O 1
ATOM 2774 N N . ASN A 1 377 ? -24.804 -9.182 18.896 1.00 49.56 377 ASN A N 1
ATOM 2775 C CA . ASN A 1 377 ? -24.883 -7.724 18.994 1.00 49.56 377 ASN A CA 1
ATOM 2776 C C . ASN A 1 377 ? -24.220 -7.186 20.280 1.00 49.56 377 ASN A C 1
ATOM 2778 O O . ASN A 1 377 ? -23.600 -6.123 20.274 1.00 49.56 377 ASN A O 1
ATOM 2782 N N . SER A 1 378 ? -24.307 -7.935 21.386 1.00 50.97 378 SER A N 1
ATOM 2783 C CA . SER A 1 378 ? -23.425 -7.753 22.545 1.00 50.97 378 SER A CA 1
ATOM 2784 C C . SER A 1 378 ? -23.285 -9.035 23.374 1.00 50.97 378 SER A C 1
ATOM 2786 O O . SER A 1 378 ? -24.203 -9.856 23.419 1.00 50.97 378 SER A O 1
ATOM 2788 N N . GLY A 1 379 ? -22.150 -9.207 24.054 1.00 55.38 379 GLY A N 1
ATOM 2789 C CA . GLY A 1 379 ? -21.925 -10.334 24.963 1.00 55.38 379 GLY A CA 1
ATOM 2790 C C . GLY A 1 379 ? -21.108 -9.958 26.198 1.00 55.38 379 GLY A C 1
ATOM 2791 O O . GLY A 1 379 ? -20.074 -9.299 26.089 1.00 55.38 379 GLY A O 1
ATOM 2792 N N . SER A 1 380 ? -21.571 -10.412 27.363 1.00 55.62 380 SER A N 1
ATOM 2793 C CA . SER A 1 380 ? -20.868 -10.356 28.646 1.00 55.62 380 SER A CA 1
ATOM 2794 C C . SER A 1 380 ? -20.610 -11.786 29.124 1.00 55.62 380 SER A C 1
ATOM 2796 O O . SER A 1 380 ? -21.514 -12.466 29.616 1.00 55.62 380 SER A O 1
ATOM 2798 N N . ILE A 1 381 ? -19.384 -12.275 28.923 1.00 59.44 381 ILE A N 1
ATOM 2799 C CA . ILE A 1 381 ? -19.011 -13.666 29.217 1.00 59.44 381 ILE A CA 1
ATOM 2800 C C . ILE A 1 381 ? -17.865 -13.675 30.230 1.00 59.44 381 ILE A C 1
ATOM 2802 O O . ILE A 1 381 ? -16.836 -13.026 30.030 1.00 59.44 381 ILE A O 1
ATOM 2806 N N . GLY A 1 382 ? -18.045 -14.407 31.333 1.00 54.44 382 GLY A N 1
ATOM 2807 C CA . GLY A 1 382 ? -17.056 -14.492 32.410 1.00 54.44 382 GLY A CA 1
ATOM 2808 C C . GLY A 1 382 ? -15.739 -15.105 31.933 1.00 54.44 382 GLY A C 1
ATOM 2809 O O . GLY A 1 382 ? -14.692 -14.464 32.022 1.00 54.44 382 GLY A O 1
ATOM 2810 N N . ASN A 1 383 ? -15.819 -16.319 31.385 1.00 54.12 383 ASN A N 1
ATOM 2811 C CA . ASN A 1 383 ? -14.713 -17.039 30.761 1.00 54.12 383 ASN A CA 1
ATOM 2812 C C . ASN A 1 383 ? -15.146 -17.498 29.359 1.00 54.12 383 ASN A C 1
ATOM 2814 O O . ASN A 1 383 ? -15.983 -18.393 29.233 1.00 54.12 383 ASN A O 1
ATOM 2818 N N . MET A 1 384 ? -14.611 -16.886 28.303 1.00 61.97 384 MET A N 1
ATOM 2819 C CA . MET A 1 384 ? -14.949 -17.232 26.917 1.00 61.97 384 MET A CA 1
ATOM 2820 C C . MET A 1 384 ? -13.806 -18.017 26.273 1.00 61.97 384 MET A C 1
ATOM 2822 O O . MET A 1 384 ? -12.712 -17.481 26.158 1.00 61.97 384 MET A O 1
ATOM 2826 N N . SER A 1 385 ? -14.060 -19.248 25.833 1.00 55.06 385 SER A N 1
ATOM 2827 C CA . SER A 1 385 ? -13.191 -20.000 24.923 1.00 55.06 385 SER A CA 1
ATOM 2828 C C . SER A 1 385 ? -13.780 -19.966 23.510 1.00 55.06 385 SER A C 1
ATOM 2830 O O . SER A 1 385 ? -14.999 -20.064 23.342 1.00 55.06 385 SER A O 1
ATOM 2832 N N . VAL A 1 386 ? -12.938 -19.830 22.488 1.00 57.88 386 VAL A N 1
ATOM 2833 C CA . VAL A 1 386 ? -13.325 -19.960 21.076 1.00 57.88 386 VAL A CA 1
ATOM 2834 C C . VAL A 1 386 ? -12.200 -20.674 20.326 1.00 57.88 386 VAL A C 1
ATOM 2836 O O . VAL A 1 386 ? -11.057 -20.221 20.338 1.00 57.88 386 VAL A O 1
ATOM 2839 N N . THR A 1 387 ? -12.516 -21.780 19.666 1.00 45.66 387 THR A N 1
ATOM 2840 C CA . THR A 1 387 ? -11.634 -22.601 18.824 1.00 45.66 387 THR A CA 1
ATOM 2841 C C . THR A 1 387 ? -11.631 -22.183 17.346 1.00 45.66 387 THR A C 1
ATOM 2843 O O . THR A 1 387 ? -10.735 -22.590 16.611 1.00 45.66 387 THR A O 1
ATOM 2846 N N . GLY A 1 388 ? -12.554 -21.308 16.929 1.00 50.28 388 GLY A N 1
ATOM 2847 C CA . GLY A 1 388 ? -12.573 -20.649 15.613 1.00 50.28 388 GLY A CA 1
ATOM 2848 C C . GLY A 1 388 ? -12.872 -19.141 15.690 1.00 50.28 388 GLY A C 1
ATOM 2849 O O . GLY A 1 388 ? -12.208 -18.445 16.456 1.00 50.28 388 GLY A O 1
ATOM 2850 N N . THR A 1 389 ? -13.822 -18.626 14.896 1.00 49.88 389 THR A N 1
ATOM 2851 C CA . THR A 1 389 ? -13.979 -17.186 14.575 1.00 49.88 389 THR A CA 1
ATOM 2852 C C . THR A 1 389 ? -15.218 -16.518 15.183 1.00 49.88 389 THR A C 1
ATOM 2854 O O . THR A 1 389 ? -16.344 -16.823 14.799 1.00 49.88 389 THR A O 1
ATOM 2857 N N . ALA A 1 390 ? -15.029 -15.557 16.091 1.00 55.47 390 ALA A N 1
ATOM 2858 C CA . ALA A 1 390 ? -16.107 -14.799 16.737 1.00 55.47 390 ALA A CA 1
ATOM 2859 C C . ALA A 1 390 ? -16.320 -13.399 16.118 1.00 55.47 390 ALA A C 1
ATOM 2861 O O . ALA A 1 390 ? -15.523 -12.504 16.378 1.00 55.47 390 ALA A O 1
ATOM 2862 N N . GLU A 1 391 ? -17.414 -13.220 15.368 1.00 53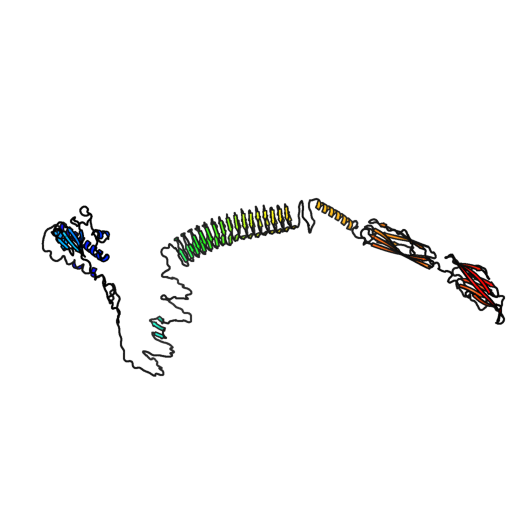.66 391 GLU A N 1
ATOM 2863 C CA . GLU A 1 391 ? -17.893 -11.984 14.719 1.00 53.66 391 GLU A CA 1
ATOM 2864 C C . GLU A 1 391 ? -18.751 -11.106 15.669 1.00 53.66 391 GLU A C 1
ATOM 2866 O O . GLU A 1 391 ? -19.986 -11.102 15.615 1.00 53.66 391 GLU A O 1
ATOM 2871 N N . LEU A 1 392 ? -18.138 -10.356 16.591 1.00 56.22 392 LEU A N 1
ATOM 2872 C CA . LEU A 1 392 ? -18.880 -9.619 17.632 1.00 56.22 392 LEU A CA 1
ATOM 2873 C C . LEU A 1 392 ? -18.952 -8.105 17.378 1.00 56.22 392 LEU A C 1
ATOM 2875 O O . LEU A 1 392 ? -17.937 -7.407 17.337 1.00 56.22 392 LEU A O 1
ATOM 2879 N N . ASN A 1 393 ? -20.168 -7.541 17.371 1.00 50.56 393 ASN A N 1
ATOM 2880 C CA . ASN A 1 393 ? -20.339 -6.080 17.399 1.00 50.56 393 ASN A CA 1
ATOM 2881 C C . ASN A 1 393 ? -19.727 -5.488 18.681 1.00 50.56 393 ASN A C 1
ATOM 2883 O O . ASN A 1 393 ? -19.013 -4.484 18.628 1.00 50.56 393 ASN A O 1
ATOM 2887 N N . ARG A 1 394 ? -19.997 -6.121 19.836 1.00 51.16 394 ARG A N 1
ATOM 2888 C CA . ARG A 1 394 ? -19.429 -5.760 21.146 1.00 51.16 394 ARG A CA 1
ATOM 2889 C C . ARG A 1 394 ? -19.146 -6.977 22.031 1.00 51.16 394 ARG A C 1
ATOM 2891 O O . ARG A 1 394 ? -20.079 -7.608 22.528 1.00 51.16 394 ARG A O 1
ATOM 2898 N N . LEU A 1 395 ? -17.869 -7.224 22.324 1.00 60.62 395 LEU A N 1
ATOM 2899 C CA . LEU A 1 395 ? -17.427 -8.171 23.359 1.00 60.62 395 LEU A CA 1
ATOM 2900 C C . LEU A 1 395 ? -17.085 -7.438 24.664 1.00 60.62 395 LEU A C 1
ATOM 2902 O O . LEU A 1 395 ? -16.454 -6.384 24.632 1.00 60.62 395 LEU A O 1
ATOM 2906 N N . SER A 1 396 ? -17.454 -8.022 25.805 1.00 58.00 396 SER A N 1
ATOM 2907 C CA . SER A 1 396 ? -16.990 -7.638 27.141 1.00 58.00 396 SER A CA 1
ATOM 2908 C C . SER A 1 396 ? -16.664 -8.896 27.956 1.00 58.00 396 SER A C 1
ATOM 2910 O O . SER A 1 396 ? -17.544 -9.448 28.616 1.00 58.00 396 SER A O 1
ATOM 2912 N N . SER A 1 397 ? -15.414 -9.366 27.916 1.00 59.41 397 SER A N 1
ATOM 2913 C CA . SER A 1 397 ? -14.986 -10.586 28.627 1.00 59.41 397 SER A CA 1
ATOM 2914 C C . SER A 1 397 ? -14.081 -10.296 29.823 1.00 59.41 397 SER A C 1
ATOM 2916 O O . SER A 1 397 ? -13.152 -9.491 29.724 1.00 59.41 397 SER A O 1
ATOM 2918 N N . SER A 1 398 ? -14.288 -11.007 30.937 1.00 52.28 398 SER A N 1
ATOM 2919 C CA . SER A 1 398 ? -13.366 -10.947 32.084 1.00 52.28 398 SER A CA 1
ATOM 2920 C C . SER A 1 398 ? -12.085 -11.736 31.810 1.00 52.28 398 SER A C 1
ATOM 2922 O O . SER A 1 398 ? -11.000 -11.169 31.907 1.00 52.28 398 SER A O 1
ATOM 2924 N N . ASN A 1 399 ? -12.218 -12.995 31.385 1.00 52.75 399 ASN A N 1
ATOM 2925 C CA . ASN A 1 399 ? -11.135 -13.800 30.824 1.00 52.75 399 ASN A CA 1
ATOM 2926 C C . ASN A 1 399 ? -11.549 -14.345 29.448 1.00 52.75 399 ASN A C 1
ATOM 2928 O O . ASN A 1 399 ? -12.595 -14.983 29.328 1.00 52.75 399 ASN A O 1
ATOM 2932 N N . GLY A 1 400 ? -10.744 -14.108 28.413 1.00 54.56 400 GLY A N 1
ATOM 2933 C CA . GLY A 1 400 ? -10.950 -14.675 27.074 1.00 54.56 400 GLY A CA 1
ATOM 2934 C C . GLY A 1 400 ? -9.795 -15.580 26.641 1.00 54.56 400 GLY A C 1
ATOM 2935 O O . GLY A 1 400 ? -8.645 -15.280 26.939 1.00 54.56 400 GLY A O 1
ATOM 2936 N N . ASN A 1 401 ? -10.087 -16.664 25.930 1.00 54.78 401 ASN A N 1
ATOM 2937 C CA . ASN A 1 401 ? -9.145 -17.358 25.057 1.00 54.78 401 ASN A CA 1
ATOM 2938 C C . ASN A 1 401 ? -9.817 -17.539 23.687 1.00 54.78 401 ASN A C 1
ATOM 2940 O O . ASN A 1 401 ? -10.709 -18.374 23.551 1.00 54.78 401 ASN A O 1
ATOM 2944 N N . VAL A 1 402 ? -9.485 -16.695 22.707 1.00 58.53 402 VAL A N 1
ATOM 2945 C CA . VAL A 1 402 ? -10.234 -16.607 21.438 1.00 58.53 402 VAL A CA 1
ATOM 2946 C C . VAL A 1 402 ? -9.324 -16.896 20.248 1.00 58.53 402 VAL A C 1
ATOM 2948 O O . VAL A 1 402 ? -8.383 -16.156 19.987 1.00 58.53 402 VAL A O 1
ATOM 2951 N N . THR A 1 403 ? -9.592 -17.969 19.504 1.00 49.19 403 THR A N 1
ATOM 2952 C CA . THR A 1 403 ? -8.708 -18.388 18.409 1.00 49.19 403 THR A CA 1
ATOM 2953 C C . THR A 1 403 ? -8.699 -17.377 17.270 1.00 49.19 403 THR A C 1
ATOM 2955 O O . THR A 1 403 ? -7.617 -16.911 16.950 1.00 49.19 403 THR A O 1
ATOM 2958 N N . ASN A 1 404 ? -9.847 -16.954 16.740 1.00 52.00 404 ASN A N 1
ATOM 2959 C CA . ASN A 1 404 ? -9.947 -15.775 15.876 1.00 52.00 404 ASN A CA 1
ATOM 2960 C C . ASN A 1 404 ? -11.057 -14.849 16.411 1.00 52.00 404 ASN A C 1
ATOM 2962 O O . ASN A 1 404 ? -12.190 -15.285 16.624 1.00 52.00 404 ASN A O 1
ATOM 2966 N N . LEU A 1 405 ? -10.753 -13.575 16.648 1.00 60.03 405 LEU A N 1
ATOM 2967 C CA . LEU A 1 405 ? -11.696 -12.579 17.177 1.00 60.03 405 LEU A CA 1
ATOM 2968 C C . LEU A 1 405 ? -11.925 -11.470 16.145 1.00 60.03 405 LEU A C 1
ATOM 2970 O O . LEU A 1 405 ? -11.060 -10.615 16.037 1.00 60.03 405 LEU A O 1
ATOM 2974 N N . ASP A 1 406 ? -13.052 -11.437 15.434 1.00 60.00 406 ASP A N 1
ATOM 2975 C CA . ASP A 1 406 ? -13.356 -10.368 14.467 1.00 60.00 406 ASP A CA 1
ATOM 2976 C C . ASP A 1 406 ? -14.413 -9.406 15.026 1.00 60.00 406 ASP A C 1
ATOM 2978 O O . ASP A 1 406 ? -15.554 -9.800 15.279 1.00 60.00 406 ASP A O 1
ATOM 2982 N N . VAL A 1 407 ? -14.043 -8.151 15.310 1.00 62.00 407 VAL A N 1
ATOM 2983 C CA . VAL A 1 407 ? -14.899 -7.265 16.122 1.00 62.00 407 VAL A CA 1
ATOM 2984 C C . VAL A 1 407 ? -15.018 -5.822 15.657 1.00 62.00 407 VAL A C 1
ATOM 2986 O O . VAL A 1 407 ? -14.045 -5.128 15.369 1.00 62.00 407 VAL A O 1
ATOM 2989 N N . THR A 1 408 ? -16.243 -5.294 15.730 1.00 58.28 408 THR A N 1
ATOM 2990 C CA . THR A 1 408 ? -16.448 -3.845 15.577 1.00 58.28 408 THR A CA 1
ATOM 2991 C C . THR A 1 408 ? -15.857 -3.093 16.781 1.00 58.28 408 THR A C 1
ATOM 2993 O O . THR A 1 408 ? -15.091 -2.146 16.596 1.00 58.28 408 THR A O 1
ATOM 2996 N N . THR A 1 409 ? -16.145 -3.546 18.011 1.00 58.34 409 THR A N 1
ATOM 2997 C CA . THR A 1 409 ? -15.519 -3.029 19.243 1.00 58.34 409 THR A CA 1
ATOM 2998 C C . THR A 1 409 ? -15.353 -4.127 20.303 1.00 58.34 409 THR A C 1
ATOM 3000 O O . THR A 1 409 ? -16.310 -4.481 20.997 1.00 58.34 409 THR A O 1
ATOM 3003 N N . GLY A 1 410 ? -14.136 -4.643 20.482 1.00 63.59 410 GLY A N 1
ATOM 3004 C CA . GLY A 1 410 ? -13.803 -5.601 21.545 1.00 63.59 410 GLY A CA 1
ATOM 3005 C C . GLY A 1 410 ? -13.286 -4.939 22.829 1.00 63.59 410 GLY A C 1
ATOM 3006 O O . GLY A 1 410 ? -12.397 -4.091 22.772 1.00 63.59 410 GLY A O 1
ATOM 3007 N N . ASN A 1 411 ? -13.781 -5.369 23.995 1.00 63.69 411 ASN A N 1
ATOM 3008 C CA . ASN A 1 411 ? -13.232 -5.025 25.311 1.00 63.69 411 ASN A CA 1
ATOM 3009 C C . ASN A 1 411 ? -12.863 -6.312 26.077 1.00 63.69 411 ASN A C 1
ATOM 3011 O O . ASN A 1 411 ? -13.742 -7.060 26.511 1.00 63.69 411 ASN A O 1
ATOM 3015 N N . ILE A 1 412 ? -11.567 -6.561 26.275 1.00 65.44 412 ILE A N 1
ATOM 3016 C CA . ILE A 1 412 ? -11.038 -7.751 26.966 1.00 65.44 412 ILE A CA 1
ATOM 3017 C C . ILE A 1 412 ? -10.370 -7.314 28.275 1.00 65.44 412 ILE A C 1
ATOM 3019 O O . ILE A 1 412 ? -9.454 -6.499 28.248 1.00 65.44 412 ILE A O 1
ATOM 3023 N N . ASN A 1 413 ? -10.761 -7.837 29.440 1.00 59.81 413 ASN A N 1
ATOM 3024 C CA . ASN A 1 413 ? -10.054 -7.475 30.677 1.00 59.81 413 ASN A CA 1
ATOM 3025 C C . ASN A 1 413 ? -8.700 -8.195 30.789 1.00 59.81 413 ASN A C 1
ATOM 3027 O O . ASN A 1 413 ? -7.663 -7.544 30.888 1.00 59.81 413 ASN A O 1
ATOM 3031 N N . SER A 1 414 ? -8.686 -9.520 30.676 1.00 58.06 414 SER A N 1
ATOM 3032 C CA . SER A 1 414 ? -7.470 -10.321 30.490 1.00 58.06 414 SER A CA 1
ATOM 3033 C C . SER A 1 414 ? -7.740 -11.474 29.527 1.00 58.06 414 SER A C 1
ATOM 3035 O O . SER A 1 414 ? -8.886 -11.900 29.374 1.00 58.06 414 SER A O 1
ATOM 3037 N N . GLY A 1 415 ? -6.712 -11.982 28.846 1.00 60.25 415 GLY A N 1
ATOM 3038 C CA . GLY A 1 415 ? -6.919 -13.122 27.956 1.00 60.25 415 GLY A CA 1
ATOM 3039 C C . GLY A 1 415 ? -5.781 -13.459 27.008 1.00 60.25 415 GLY A C 1
ATOM 3040 O O . GLY A 1 415 ? -4.784 -12.747 26.920 1.00 60.25 415 GLY A O 1
ATOM 3041 N N . GLU A 1 416 ? -5.982 -14.546 26.281 1.00 58.00 416 GLU A N 1
ATOM 3042 C CA . GLU A 1 416 ? -5.157 -14.974 25.158 1.00 58.00 416 GLU A CA 1
ATOM 3043 C C . GLU A 1 416 ? -5.993 -14.970 23.873 1.00 58.00 416 GLU A C 1
ATOM 3045 O O . GLU A 1 416 ? -7.222 -15.066 23.905 1.00 58.00 416 GLU A O 1
ATOM 3050 N N . ALA A 1 417 ? -5.339 -14.852 22.729 1.00 62.69 417 ALA A N 1
ATOM 3051 C CA . ALA A 1 417 ? -5.954 -15.016 21.427 1.00 62.69 417 ALA A CA 1
ATOM 3052 C C . ALA A 1 417 ? -4.917 -15.506 20.415 1.00 62.69 417 ALA A C 1
ATOM 3054 O O . ALA A 1 417 ? -3.728 -15.195 20.534 1.00 62.69 417 ALA A O 1
ATOM 3055 N N . ASN A 1 418 ? -5.348 -16.263 19.406 1.00 57.44 418 ASN A N 1
ATOM 3056 C CA . ASN A 1 418 ? -4.433 -16.679 18.341 1.00 57.44 418 ASN A CA 1
ATOM 3057 C C . ASN A 1 418 ? -4.404 -15.634 17.215 1.00 57.44 418 ASN A C 1
ATOM 3059 O O . ASN A 1 418 ? -3.320 -15.209 16.833 1.00 57.44 418 ASN A O 1
ATOM 3063 N N . SER A 1 419 ? -5.556 -15.137 16.773 1.00 57.78 419 SER A N 1
ATOM 3064 C CA . SER A 1 419 ? -5.707 -14.002 15.864 1.00 57.78 419 SER A CA 1
ATOM 3065 C C . SER A 1 419 ? -6.847 -13.087 16.329 1.00 57.78 419 SER A C 1
ATOM 3067 O O . SER A 1 419 ? -7.798 -13.540 16.974 1.00 57.78 419 SER A O 1
ATOM 3069 N N . ALA A 1 420 ? -6.773 -11.795 16.022 1.00 66.44 420 ALA A N 1
ATOM 3070 C CA . ALA A 1 420 ? -7.851 -10.846 16.278 1.00 66.44 420 ALA A CA 1
ATOM 3071 C C . ALA A 1 420 ? -7.889 -9.748 15.207 1.00 66.44 420 ALA A C 1
ATOM 3073 O O . ALA A 1 420 ? -6.906 -9.036 15.033 1.00 66.44 420 ALA A O 1
ATOM 3074 N N . SER A 1 421 ? -9.020 -9.581 14.528 1.00 64.06 421 SER A N 1
ATOM 3075 C CA . SER A 1 421 ? -9.276 -8.526 13.548 1.00 64.06 421 SER A CA 1
ATOM 3076 C C . SER A 1 421 ? -10.338 -7.530 14.036 1.00 64.06 421 SER A C 1
ATOM 3078 O O . SER A 1 421 ? -11.111 -7.823 14.954 1.00 64.06 421 SER A O 1
ATOM 3080 N N . GLY A 1 422 ? -10.397 -6.325 13.458 1.00 66.69 422 GLY A N 1
ATOM 3081 C CA . GLY A 1 422 ? -11.540 -5.447 13.719 1.00 66.69 422 GLY A CA 1
ATOM 3082 C C . GLY A 1 422 ? -11.397 -3.958 13.418 1.00 66.69 422 GLY A C 1
ATOM 3083 O O . GLY A 1 422 ? -10.386 -3.468 12.918 1.00 66.69 422 GLY A O 1
ATOM 3084 N N . THR A 1 423 ? -12.431 -3.192 13.780 1.00 64.94 423 THR A N 1
ATOM 3085 C CA . THR A 1 423 ? -12.365 -1.718 13.750 1.00 64.94 423 THR A CA 1
ATOM 3086 C C . THR A 1 423 ? -11.888 -1.103 15.066 1.00 64.94 423 THR A C 1
ATOM 3088 O O . THR A 1 423 ? -11.408 0.030 15.057 1.00 64.94 423 THR A O 1
ATOM 3091 N N . SER A 1 424 ? -12.000 -1.819 16.190 1.00 68.00 424 SER A N 1
ATOM 3092 C CA . SER A 1 424 ? -11.412 -1.415 17.471 1.00 68.00 424 SER A CA 1
ATOM 3093 C C . SER A 1 424 ? -11.281 -2.593 18.441 1.00 68.00 424 SER A C 1
ATOM 3095 O O . SER A 1 424 ? -12.255 -3.295 18.721 1.00 68.00 424 SER A O 1
ATOM 3097 N N . VAL A 1 425 ? -10.094 -2.773 19.020 1.00 72.25 425 VAL A N 1
ATOM 3098 C CA . VAL A 1 425 ? -9.804 -3.765 20.066 1.00 72.25 425 VAL A CA 1
ATOM 3099 C C . VAL A 1 425 ? -9.191 -3.043 21.263 1.00 72.25 425 VAL A C 1
ATOM 3101 O O . VAL A 1 425 ? -8.209 -2.318 21.125 1.00 72.25 425 VAL A O 1
ATOM 3104 N N . SER A 1 426 ? -9.746 -3.246 22.455 1.00 68.44 426 SER A N 1
ATOM 3105 C CA . SER A 1 426 ? -9.239 -2.659 23.697 1.00 68.44 426 SER A CA 1
ATOM 3106 C C . SER A 1 426 ? -9.043 -3.702 24.793 1.00 68.44 426 SER A C 1
ATOM 3108 O O . SER A 1 426 ? -9.812 -4.666 24.890 1.00 68.44 426 SER A O 1
ATOM 3110 N N . SER A 1 427 ? -8.034 -3.509 25.649 1.00 67.81 427 SER A N 1
ATOM 3111 C CA . SER A 1 427 ? -7.860 -4.335 26.846 1.00 67.81 427 SER A CA 1
ATOM 3112 C C . SER A 1 427 ? -7.410 -3.573 28.091 1.00 67.81 427 SER A C 1
ATOM 3114 O O . SER A 1 427 ? -6.575 -2.673 28.032 1.00 67.81 427 SER A O 1
ATOM 3116 N N . SER A 1 428 ? -7.986 -3.925 29.246 1.00 59.25 428 SER A N 1
ATOM 3117 C CA . SER A 1 428 ? -7.740 -3.222 30.520 1.00 59.25 428 SER A CA 1
ATOM 3118 C C . SER A 1 428 ? -6.609 -3.835 31.358 1.00 59.25 428 SER A C 1
ATOM 3120 O O . SER A 1 428 ? -6.054 -3.166 32.234 1.00 59.25 428 SER A O 1
ATOM 3122 N N . GLY A 1 429 ? -6.229 -5.081 31.073 1.00 64.19 429 GLY A N 1
ATOM 3123 C CA . GLY A 1 429 ? -5.140 -5.824 31.705 1.00 64.19 429 GLY A CA 1
ATOM 3124 C C . GLY A 1 429 ? -4.133 -6.364 30.685 1.00 64.19 429 GLY A C 1
ATOM 3125 O O . GLY A 1 429 ? -3.810 -5.697 29.701 1.00 64.19 429 GLY A O 1
ATOM 3126 N N . THR A 1 430 ? -3.604 -7.561 30.945 1.00 62.94 430 THR A N 1
ATOM 3127 C CA . THR A 1 430 ? -2.610 -8.207 30.074 1.00 62.94 430 THR A CA 1
ATOM 3128 C C . THR A 1 430 ? -3.283 -9.125 29.055 1.00 62.94 430 THR A C 1
ATOM 3130 O O . THR A 1 430 ? -4.101 -9.969 29.434 1.00 62.94 430 THR A O 1
ATOM 3133 N N . SER A 1 431 ? -2.894 -8.997 27.784 1.00 69.62 431 SER A N 1
ATOM 3134 C CA . SER A 1 431 ? -3.399 -9.816 26.673 1.00 69.62 431 SER A CA 1
ATOM 3135 C C . SER A 1 431 ? -2.274 -10.490 25.870 1.00 69.62 431 SER A C 1
ATOM 3137 O O . SER A 1 431 ? -1.183 -9.930 25.742 1.00 69.62 431 SER A O 1
ATOM 3139 N N . THR A 1 432 ? -2.519 -11.666 25.292 1.00 66.31 432 THR A N 1
ATOM 3140 C CA . THR A 1 432 ? -1.626 -12.286 24.291 1.00 66.31 432 THR A CA 1
ATOM 3141 C C . THR A 1 432 ? -2.355 -12.458 22.952 1.00 66.31 432 THR A C 1
ATOM 3143 O O . THR A 1 432 ? -3.550 -12.724 22.948 1.00 66.31 432 THR A O 1
ATOM 3146 N N . PHE A 1 433 ? -1.660 -12.253 21.829 1.00 70.94 433 PHE A N 1
ATOM 3147 C CA . PHE A 1 433 ? -2.196 -12.334 20.459 1.00 70.94 433 PHE A CA 1
ATOM 3148 C C . PHE A 1 433 ? -1.111 -12.891 19.528 1.00 70.94 433 PHE A C 1
ATOM 3150 O O . PHE A 1 433 ? -0.070 -12.250 19.436 1.00 70.94 433 PHE A O 1
ATOM 3157 N N . ASN A 1 434 ? -1.264 -14.013 18.813 1.00 67.06 434 ASN A N 1
ATOM 3158 C CA . ASN A 1 434 ? -0.225 -14.342 17.812 1.00 67.06 434 ASN A CA 1
ATOM 3159 C C . ASN A 1 434 ? -0.290 -13.342 16.645 1.00 67.06 434 ASN A C 1
ATOM 3161 O O . ASN A 1 434 ? 0.735 -12.771 16.280 1.00 67.06 434 ASN A O 1
ATOM 3165 N N . GLU A 1 435 ? -1.490 -13.054 16.149 1.00 65.69 435 GLU A N 1
ATOM 3166 C CA . GLU A 1 435 ? -1.768 -12.040 15.130 1.00 65.69 435 GLU A CA 1
ATOM 3167 C C . GLU A 1 435 ? -2.853 -11.057 15.613 1.00 65.69 435 GLU A C 1
ATOM 3169 O O . GLU A 1 435 ? -3.737 -11.426 16.388 1.00 65.69 435 GLU A O 1
ATOM 3174 N N . LEU A 1 436 ? -2.760 -9.787 15.216 1.00 72.88 436 LEU A N 1
ATOM 3175 C CA . LEU A 1 436 ? -3.692 -8.724 15.612 1.00 72.88 436 LEU A CA 1
ATOM 3176 C C . LEU A 1 436 ? -3.758 -7.661 14.505 1.00 72.88 436 LEU A C 1
ATOM 3178 O O . LEU A 1 436 ? -2.762 -6.981 14.285 1.00 72.88 436 LEU A O 1
ATOM 3182 N N . ASP A 1 437 ? -4.897 -7.511 13.830 1.00 74.56 437 ASP A N 1
ATOM 3183 C CA . ASP A 1 437 ? -5.105 -6.617 12.678 1.00 74.56 437 ASP A CA 1
ATOM 3184 C C . ASP A 1 437 ? -6.331 -5.707 12.890 1.00 74.56 437 ASP A C 1
ATOM 3186 O O . ASP A 1 437 ? -7.471 -6.093 12.635 1.00 74.56 437 ASP A O 1
ATOM 3190 N N . SER A 1 438 ? -6.131 -4.506 13.442 1.00 74.12 438 SER A N 1
ATOM 3191 C CA . SER A 1 438 ? -7.251 -3.640 13.842 1.00 74.12 438 SER A CA 1
ATOM 3192 C C . SER A 1 438 ? -7.003 -2.160 13.588 1.00 74.12 438 SER A C 1
ATOM 3194 O O . SER A 1 438 ? -5.994 -1.607 14.021 1.00 74.12 438 SER A O 1
ATOM 3196 N N . ASN A 1 439 ? -7.987 -1.458 13.012 1.00 72.31 439 ASN A N 1
ATOM 3197 C CA . ASN A 1 439 ? -7.915 -0.004 12.787 1.00 72.31 439 ASN A CA 1
ATOM 3198 C C . ASN A 1 439 ? -7.585 0.788 14.072 1.00 72.31 439 ASN A C 1
ATOM 3200 O O . ASN A 1 439 ? -6.980 1.866 14.013 1.00 72.31 439 ASN A O 1
ATOM 3204 N N . ARG A 1 440 ? -7.958 0.255 15.244 1.00 74.00 440 ARG A N 1
ATOM 3205 C CA . ARG A 1 440 ? -7.587 0.812 16.546 1.00 74.00 440 ARG A CA 1
ATOM 3206 C C . ARG A 1 440 ? -7.266 -0.265 17.584 1.00 74.00 440 ARG A C 1
ATOM 3208 O O . ARG A 1 440 ? -8.035 -1.206 17.767 1.00 74.00 440 ARG A O 1
ATOM 3215 N N . ILE A 1 441 ? -6.163 -0.085 18.307 1.00 74.56 441 ILE A N 1
ATOM 3216 C CA . ILE A 1 441 ? -5.746 -0.917 19.444 1.00 74.56 441 ILE A CA 1
ATOM 3217 C C . ILE A 1 441 ? -5.577 -0.015 20.682 1.00 74.56 441 ILE A C 1
ATOM 3219 O O . ILE A 1 441 ? -4.797 0.929 20.632 1.00 74.56 441 ILE A O 1
ATOM 3223 N N . ASP A 1 442 ? -6.267 -0.292 21.793 1.00 73.31 442 ASP A N 1
ATOM 3224 C CA . ASP A 1 442 ? -6.159 0.441 23.076 1.00 73.31 442 ASP A CA 1
ATOM 3225 C C . ASP A 1 442 ? -5.951 -0.541 24.249 1.00 73.31 442 ASP A C 1
ATOM 3227 O O . ASP A 1 442 ? -6.913 -0.988 24.875 1.00 73.31 442 ASP A O 1
ATOM 3231 N N . THR A 1 443 ? -4.708 -0.916 24.561 1.00 71.12 443 THR A N 1
ATOM 3232 C CA . THR A 1 443 ? -4.401 -1.967 25.560 1.00 71.12 443 THR A CA 1
ATOM 3233 C C . THR A 1 443 ? -3.677 -1.440 26.799 1.00 71.12 443 THR A C 1
ATOM 3235 O O . THR A 1 443 ? -3.078 -0.363 26.786 1.00 71.12 443 THR A O 1
ATOM 3238 N N . ASN A 1 444 ? -3.674 -2.215 27.888 1.00 67.50 444 ASN A N 1
ATOM 3239 C CA . ASN A 1 444 ? -2.837 -1.913 29.050 1.00 67.50 444 ASN A CA 1
ATOM 3240 C C . ASN A 1 444 ? -1.455 -2.570 28.941 1.00 67.50 444 ASN A C 1
ATOM 3242 O O . ASN A 1 444 ? -0.432 -1.903 29.088 1.00 67.50 444 ASN A O 1
ATOM 3246 N N . SER A 1 445 ? -1.378 -3.863 28.632 1.00 68.88 445 SER A N 1
ATOM 3247 C CA . SER A 1 445 ? -0.129 -4.501 28.195 1.00 68.88 445 SER A CA 1
ATOM 3248 C C . SER A 1 445 ? -0.420 -5.705 27.313 1.00 68.88 445 SER A C 1
ATOM 3250 O O . SER A 1 445 ? -1.377 -6.434 27.567 1.00 68.88 445 SER A O 1
ATOM 3252 N N . PHE A 1 446 ? 0.414 -5.958 26.307 1.00 75.12 446 PHE A N 1
ATOM 3253 C CA . PHE A 1 446 ? 0.205 -7.104 25.429 1.00 75.12 446 PHE A CA 1
ATOM 3254 C C . PHE A 1 446 ? 1.496 -7.747 24.907 1.00 75.12 446 PHE A C 1
ATOM 3256 O O . PHE A 1 446 ? 2.574 -7.147 24.906 1.00 75.12 446 PHE A O 1
ATOM 3263 N N . LYS A 1 447 ? 1.380 -9.001 24.467 1.00 73.06 447 LYS A N 1
ATOM 3264 C CA . LYS A 1 447 ? 2.449 -9.785 23.835 1.00 73.06 447 LYS A CA 1
ATOM 3265 C C . LYS A 1 447 ? 1.932 -10.403 22.536 1.00 73.06 447 LYS A C 1
ATOM 3267 O O . LYS A 1 447 ? 0.795 -10.862 22.520 1.00 73.06 447 LYS A O 1
ATOM 3272 N N . GLY A 1 448 ? 2.758 -10.490 21.494 1.00 73.25 448 GLY A N 1
ATOM 3273 C CA . GLY A 1 448 ? 2.362 -11.186 20.273 1.00 73.25 448 GLY A CA 1
ATOM 3274 C C . GLY A 1 448 ? 3.462 -11.550 19.288 1.00 73.25 448 GLY A C 1
ATOM 3275 O O . GLY A 1 448 ? 4.640 -11.450 19.625 1.00 73.25 448 GLY A O 1
ATOM 3276 N N . GLN A 1 449 ? 3.075 -11.976 18.082 1.00 75.88 449 GLN A N 1
ATOM 3277 C CA . GLN A 1 449 ? 4.005 -12.310 16.996 1.00 75.88 449 GLN A CA 1
ATOM 3278 C C . GLN A 1 449 ? 3.915 -11.314 15.827 1.00 75.88 449 GLN A C 1
ATOM 3280 O O . GLN A 1 449 ? 4.964 -10.836 15.404 1.00 75.88 449 GLN A O 1
ATOM 3285 N N . THR A 1 450 ? 2.716 -10.915 15.394 1.00 74.12 450 THR A N 1
ATOM 3286 C CA . THR A 1 450 ? 2.477 -9.910 14.337 1.00 74.12 450 THR A CA 1
ATOM 3287 C C . THR A 1 450 ? 1.369 -8.942 14.760 1.00 74.12 450 THR A C 1
ATOM 3289 O O . THR A 1 450 ? 0.363 -9.372 15.322 1.00 74.12 450 THR A O 1
ATOM 3292 N N . VAL A 1 451 ? 1.531 -7.643 14.482 1.00 76.69 451 VAL A N 1
ATOM 3293 C CA . VAL A 1 451 ? 0.495 -6.615 14.698 1.00 76.69 451 VAL A CA 1
ATOM 3294 C C . VAL A 1 451 ? 0.390 -5.688 13.490 1.00 76.69 451 VAL A C 1
ATOM 3296 O O . VAL A 1 451 ? 1.409 -5.192 13.015 1.00 76.69 451 VAL A O 1
ATOM 3299 N N . GLN A 1 452 ? -0.834 -5.411 13.049 1.00 76.56 452 GLN A N 1
ATOM 3300 C CA . GLN A 1 452 ? -1.194 -4.454 12.005 1.00 76.56 452 GLN A CA 1
ATOM 3301 C C . GLN A 1 452 ? -2.280 -3.502 12.544 1.00 76.56 452 GLN A C 1
ATOM 3303 O O . GLN A 1 452 ? -3.202 -3.948 13.230 1.00 76.56 452 GLN A O 1
ATOM 3308 N N . ALA A 1 453 ? -2.160 -2.185 12.323 1.00 77.88 453 ALA A N 1
ATOM 3309 C CA . ALA A 1 453 ? -3.176 -1.229 12.791 1.00 77.88 453 ALA A CA 1
ATOM 3310 C C . ALA A 1 453 ? -3.142 0.157 12.129 1.00 77.88 453 ALA A C 1
ATOM 3312 O O . ALA A 1 453 ? -2.082 0.726 11.910 1.00 77.88 453 ALA A O 1
ATOM 3313 N N . SER A 1 454 ? -4.290 0.822 11.958 1.00 77.94 454 SER A N 1
ATOM 3314 C CA . SER A 1 454 ? -4.275 2.269 11.645 1.00 77.94 454 SER A CA 1
ATOM 3315 C C . SER A 1 454 ? -3.863 3.123 12.859 1.00 77.94 454 SER A C 1
ATOM 3317 O O . SER A 1 454 ? -3.336 4.225 12.708 1.00 77.94 454 SER A O 1
ATOM 3319 N N . SER A 1 455 ? -4.092 2.636 14.083 1.00 75.31 455 SER A N 1
ATOM 3320 C CA . SER A 1 455 ? -3.640 3.290 15.316 1.00 75.31 455 SER A CA 1
ATOM 3321 C C . SER A 1 455 ? -3.518 2.314 16.490 1.00 75.31 455 SER A C 1
ATOM 3323 O O . SER A 1 455 ? -4.352 1.429 16.662 1.00 75.31 455 SER A O 1
ATOM 3325 N N . GLY A 1 456 ? -2.509 2.500 17.338 1.00 79.31 456 GLY A N 1
ATOM 3326 C CA . GLY A 1 456 ? -2.277 1.699 18.536 1.00 79.31 456 GLY A CA 1
ATOM 3327 C C . GLY A 1 456 ? -1.866 2.545 19.739 1.00 79.31 456 GLY A C 1
ATOM 3328 O O . GLY A 1 456 ? -1.094 3.493 19.617 1.00 79.31 456 GLY A O 1
ATOM 3329 N N . SER A 1 457 ? -2.363 2.183 20.916 1.00 76.88 457 SER A N 1
ATOM 3330 C CA . SER A 1 457 ? -2.039 2.777 22.209 1.00 76.88 457 SER A CA 1
ATOM 3331 C C . SER A 1 457 ? -1.890 1.676 23.257 1.00 76.88 457 SER A C 1
ATOM 3333 O O . SER A 1 457 ? -2.698 0.748 23.323 1.00 76.88 457 SER A O 1
ATOM 3335 N N . THR A 1 458 ? -0.835 1.747 24.066 1.00 77.19 458 THR A N 1
ATOM 3336 C CA . THR A 1 458 ? -0.536 0.785 25.134 1.00 77.19 458 THR A CA 1
ATOM 3337 C C . THR A 1 458 ? -0.108 1.532 26.395 1.00 77.19 458 THR A C 1
ATOM 3339 O O . THR A 1 458 ? 0.943 2.177 26.401 1.00 77.19 458 THR A O 1
ATOM 3342 N N . SER A 1 459 ? -0.876 1.450 27.489 1.00 73.75 459 SER A N 1
ATOM 3343 C CA . SER A 1 459 ? -0.554 2.201 28.719 1.00 73.75 459 SER A CA 1
ATOM 3344 C C . SER A 1 459 ? 0.609 1.626 29.540 1.00 73.75 459 SER A C 1
ATOM 3346 O O . SER A 1 459 ? 1.064 2.273 30.484 1.00 73.75 459 SER A O 1
ATOM 3348 N N . GLY A 1 460 ? 1.113 0.448 29.169 1.00 76.56 460 GLY A N 1
ATOM 3349 C CA . GLY A 1 460 ? 2.222 -0.264 29.801 1.00 76.56 460 GLY A CA 1
ATOM 3350 C C . GLY A 1 460 ? 3.206 -0.851 28.782 1.00 76.56 460 GLY A C 1
ATOM 3351 O O . GLY A 1 460 ? 3.896 -0.107 28.083 1.00 76.56 460 GLY A O 1
ATOM 3352 N N . ASN A 1 461 ? 3.331 -2.182 28.751 1.00 76.06 461 ASN A N 1
ATOM 3353 C CA . ASN A 1 461 ? 4.327 -2.907 27.954 1.00 76.06 461 ASN A CA 1
ATOM 3354 C C . ASN A 1 461 ? 3.722 -3.562 26.699 1.00 76.06 461 ASN A C 1
ATOM 3356 O O . ASN A 1 461 ? 2.702 -4.240 26.794 1.00 76.06 461 ASN A O 1
ATOM 3360 N N . ALA A 1 462 ? 4.424 -3.470 25.570 1.00 79.88 462 ALA A N 1
ATOM 3361 C CA . ALA A 1 462 ? 4.173 -4.224 24.343 1.00 79.88 462 ALA A CA 1
ATOM 3362 C C . ALA A 1 462 ? 5.362 -5.159 24.038 1.00 79.88 462 ALA A C 1
ATOM 3364 O O . ALA A 1 462 ? 6.521 -4.762 24.180 1.00 79.88 462 ALA A O 1
ATOM 3365 N N . SER A 1 463 ? 5.097 -6.406 23.640 1.00 82.12 463 SER A N 1
ATOM 3366 C CA . SER A 1 463 ? 6.130 -7.422 23.370 1.00 82.12 463 SER A CA 1
ATOM 3367 C C . SER A 1 463 ? 5.767 -8.296 22.163 1.00 82.12 463 SER A C 1
ATOM 3369 O O . SER A 1 463 ? 5.264 -9.405 22.334 1.00 82.12 463 SER A O 1
ATOM 3371 N N . THR A 1 464 ? 6.000 -7.798 20.956 1.00 77.25 464 THR A N 1
ATOM 3372 C CA . THR A 1 464 ? 5.599 -8.389 19.669 1.00 77.25 464 THR A CA 1
ATOM 3373 C C . THR A 1 464 ? 6.750 -9.124 18.960 1.00 77.25 464 THR A C 1
ATOM 3375 O O . THR A 1 464 ? 7.832 -9.292 19.526 1.00 77.25 464 THR A O 1
ATOM 3378 N N . GLY A 1 465 ? 6.525 -9.585 17.723 1.00 77.50 465 GLY A N 1
ATOM 3379 C CA . GLY A 1 465 ? 7.575 -9.998 16.785 1.00 77.50 465 GLY A CA 1
ATOM 3380 C C . GLY A 1 465 ? 7.711 -9.035 15.598 1.00 77.50 465 GLY A C 1
ATOM 3381 O O . GLY A 1 465 ? 8.829 -8.721 15.197 1.00 77.50 465 GLY A O 1
ATOM 3382 N N . SER A 1 466 ? 6.601 -8.511 15.086 1.00 78.38 466 SER A N 1
ATOM 3383 C CA . SER A 1 466 ? 6.531 -7.366 14.172 1.00 78.38 466 SER A CA 1
ATOM 3384 C C . SER A 1 466 ? 5.355 -6.451 14.535 1.00 78.38 466 SER A C 1
ATOM 3386 O O . SER A 1 466 ? 4.395 -6.877 15.183 1.00 78.38 466 SER A O 1
ATOM 3388 N N . VAL A 1 467 ? 5.447 -5.181 14.135 1.00 82.19 467 VAL A N 1
ATOM 3389 C CA . VAL A 1 467 ? 4.371 -4.181 14.205 1.00 82.19 467 VAL A CA 1
ATOM 3390 C C . VAL A 1 467 ? 4.413 -3.353 12.923 1.00 82.19 467 VAL A C 1
ATOM 3392 O O . VAL A 1 467 ? 5.483 -2.847 12.598 1.00 82.19 467 VAL A O 1
ATOM 3395 N N . SER A 1 468 ? 3.284 -3.175 12.241 1.00 81.50 468 SER A N 1
ATOM 3396 C CA . SER A 1 468 ? 3.104 -2.157 11.197 1.00 81.50 468 SER A CA 1
ATOM 3397 C C . SER A 1 468 ? 1.873 -1.318 11.541 1.00 81.50 468 SER A C 1
ATOM 3399 O O . SER A 1 468 ? 0.769 -1.856 11.637 1.00 81.50 468 SER A O 1
ATOM 3401 N N . ALA A 1 469 ? 2.043 -0.028 11.844 1.00 80.81 469 ALA A N 1
ATOM 3402 C CA . ALA A 1 469 ? 0.907 0.815 12.214 1.00 80.81 469 ALA A CA 1
ATOM 3403 C C . ALA A 1 469 ? 1.118 2.316 12.016 1.00 80.81 469 ALA A C 1
ATOM 3405 O O . ALA A 1 469 ? 2.076 2.860 12.548 1.00 80.81 469 ALA A O 1
ATOM 3406 N N . SER A 1 470 ? 0.175 3.027 11.389 1.00 79.38 470 SER A N 1
ATOM 3407 C CA . SER A 1 470 ? 0.326 4.469 11.116 1.00 79.38 470 SER A CA 1
ATOM 3408 C C . SER A 1 470 ? 0.637 5.315 12.360 1.00 79.38 470 SER A C 1
ATOM 3410 O O . SER A 1 470 ? 1.480 6.202 12.298 1.00 79.38 470 SER A O 1
ATOM 3412 N N . ASN A 1 471 ? 0.014 5.052 13.514 1.00 79.31 471 ASN A N 1
ATOM 3413 C CA . ASN A 1 471 ? 0.288 5.804 14.748 1.00 79.31 471 ASN A CA 1
ATOM 3414 C C . ASN A 1 471 ? 0.397 4.877 15.966 1.00 79.31 471 ASN A C 1
ATOM 3416 O O . ASN A 1 471 ? -0.603 4.268 16.342 1.00 79.31 471 ASN A O 1
ATOM 3420 N N . LEU A 1 472 ? 1.564 4.796 16.617 1.00 82.00 472 LEU A N 1
ATOM 3421 C CA . LEU A 1 472 ? 1.831 3.856 17.721 1.00 82.00 472 LEU A CA 1
ATOM 3422 C C . LEU A 1 472 ? 2.261 4.550 19.027 1.00 82.00 472 LEU A C 1
ATOM 3424 O O . LEU A 1 472 ? 3.318 5.166 19.103 1.00 82.00 472 LEU A O 1
ATOM 3428 N N . THR A 1 473 ? 1.500 4.381 20.109 1.00 82.19 473 THR A N 1
ATOM 3429 C CA . THR A 1 473 ? 1.854 4.856 21.461 1.00 82.19 473 THR A CA 1
ATOM 3430 C C . THR A 1 473 ? 2.085 3.685 22.422 1.00 82.19 473 THR A C 1
ATOM 3432 O O . THR A 1 473 ? 1.235 2.805 22.524 1.00 82.19 473 THR A O 1
ATOM 3435 N N . VAL A 1 474 ? 3.207 3.655 23.156 1.00 82.06 474 VAL A N 1
ATOM 3436 C CA . VAL A 1 474 ? 3.524 2.606 24.156 1.00 82.06 474 VAL A CA 1
ATOM 3437 C C . VAL A 1 474 ? 4.240 3.214 25.366 1.00 82.06 474 VAL A C 1
ATOM 3439 O O . VAL A 1 474 ? 5.445 3.435 25.319 1.00 82.06 474 VAL A O 1
ATOM 3442 N N . ASN A 1 475 ? 3.539 3.455 26.474 1.00 79.25 475 ASN A N 1
ATOM 3443 C CA . ASN A 1 475 ? 4.047 4.307 27.560 1.00 79.25 475 ASN A CA 1
ATOM 3444 C C . ASN A 1 475 ? 5.308 3.794 28.287 1.00 79.25 475 ASN A C 1
ATOM 3446 O O . ASN A 1 475 ? 6.091 4.616 28.757 1.00 79.25 475 ASN A O 1
ATOM 3450 N N . ASN A 1 476 ? 5.502 2.476 28.444 1.00 81.31 476 ASN A N 1
ATOM 3451 C CA . ASN A 1 476 ? 6.585 1.932 29.283 1.00 81.31 476 ASN A CA 1
ATOM 3452 C C . ASN A 1 476 ? 7.696 1.261 28.462 1.00 81.31 476 ASN A C 1
ATOM 3454 O O . ASN A 1 476 ? 8.843 1.714 28.462 1.00 81.31 476 ASN A O 1
ATOM 3458 N N . ARG A 1 477 ? 7.376 0.179 27.742 1.00 80.19 477 ARG A N 1
ATOM 3459 C CA . ARG A 1 477 ? 8.381 -0.596 27.002 1.00 80.19 477 ARG A CA 1
ATOM 3460 C C . ARG A 1 477 ? 7.794 -1.296 25.784 1.00 80.19 477 ARG A C 1
ATOM 3462 O O . ARG A 1 477 ? 6.796 -1.995 25.916 1.00 80.19 477 ARG A O 1
ATOM 3469 N N . LEU A 1 478 ? 8.462 -1.170 24.643 1.00 82.81 478 LEU A N 1
ATOM 3470 C CA . LEU A 1 478 ? 8.218 -1.940 23.426 1.00 82.81 478 LEU A CA 1
ATOM 3471 C C . LEU A 1 478 ? 9.377 -2.927 23.216 1.00 82.81 478 LEU A C 1
ATOM 3473 O O . LEU A 1 478 ? 10.545 -2.575 23.365 1.00 82.81 478 LEU A O 1
ATOM 3477 N N . GLN A 1 479 ? 9.070 -4.167 22.861 1.00 83.00 479 GLN A N 1
ATOM 3478 C CA . GLN A 1 479 ? 10.041 -5.164 22.417 1.00 83.00 479 GLN A CA 1
ATOM 3479 C C . GLN A 1 479 ? 9.463 -5.883 21.201 1.00 83.00 479 GLN A C 1
ATOM 3481 O O . GLN A 1 479 ? 8.308 -6.286 21.243 1.00 83.00 479 GLN A O 1
ATOM 3486 N N . THR A 1 480 ? 10.239 -6.021 20.133 1.00 81.56 480 THR A N 1
ATOM 3487 C CA . THR A 1 480 ? 9.820 -6.626 18.860 1.00 81.56 480 THR A CA 1
ATOM 3488 C C . THR A 1 480 ? 11.049 -7.105 18.079 1.00 81.56 480 THR A C 1
ATOM 3490 O O . THR A 1 480 ? 12.173 -6.957 18.561 1.00 81.56 480 THR A O 1
ATOM 3493 N N . ASN A 1 481 ? 10.867 -7.648 16.875 1.00 81.25 481 ASN A N 1
ATOM 3494 C CA . ASN A 1 481 ? 11.928 -7.723 15.867 1.00 81.25 481 ASN A CA 1
ATOM 3495 C C . ASN A 1 481 ? 11.780 -6.595 14.831 1.00 81.25 481 ASN A C 1
ATOM 3497 O O . ASN A 1 481 ? 12.794 -6.056 14.407 1.00 81.25 481 ASN A O 1
ATOM 3501 N N . VAL A 1 482 ? 10.557 -6.193 14.464 1.00 78.25 482 VAL A N 1
ATOM 3502 C CA . VAL A 1 482 ? 10.301 -5.127 13.471 1.00 78.25 482 VAL A CA 1
ATOM 3503 C C . VAL A 1 482 ? 9.280 -4.105 13.991 1.00 78.25 482 VAL A C 1
ATOM 3505 O O . VAL A 1 482 ? 8.315 -4.486 14.662 1.00 78.25 482 VAL A O 1
ATOM 3508 N N . VAL A 1 483 ? 9.478 -2.826 13.663 1.00 83.62 483 VAL A N 1
ATOM 3509 C CA . VAL A 1 483 ? 8.452 -1.767 13.682 1.00 83.62 483 VAL A CA 1
ATOM 3510 C C . VAL A 1 483 ? 8.455 -1.041 12.341 1.00 83.62 483 VAL A C 1
ATOM 3512 O O . VAL A 1 483 ? 9.518 -0.640 11.872 1.00 83.62 483 VAL A O 1
ATOM 3515 N N . GLU A 1 484 ? 7.269 -0.807 11.799 1.00 81.19 484 GLU A N 1
ATOM 3516 C CA . GLU A 1 484 ? 6.972 0.105 10.698 1.00 81.19 484 GLU A CA 1
ATOM 3517 C C . GLU A 1 484 ? 5.843 1.050 11.157 1.00 81.19 484 GLU A C 1
ATOM 3519 O O . GLU A 1 484 ? 4.843 0.587 11.712 1.00 81.19 484 GLU A O 1
ATOM 3524 N N . SER A 1 485 ? 5.994 2.370 11.020 1.00 82.75 485 SER A N 1
ATOM 3525 C CA . SER A 1 485 ? 4.926 3.328 11.359 1.00 82.75 485 SER A CA 1
ATOM 3526 C C . SER A 1 485 ? 5.057 4.678 10.657 1.00 82.75 485 SER A C 1
ATOM 3528 O O . SER A 1 485 ? 6.110 4.994 10.109 1.00 82.75 485 SER A O 1
ATOM 3530 N N . ASP A 1 486 ? 4.013 5.511 10.711 1.00 83.25 486 ASP A N 1
ATOM 3531 C CA . ASP A 1 486 ? 4.129 6.920 10.310 1.00 83.25 486 ASP A CA 1
ATOM 3532 C C . ASP A 1 486 ? 4.625 7.740 11.510 1.00 83.25 486 ASP A C 1
ATOM 3534 O O . ASP A 1 486 ? 5.707 8.322 11.462 1.00 83.25 486 ASP A O 1
ATOM 3538 N N . SER A 1 487 ? 3.927 7.693 12.650 1.00 81.50 487 SER A N 1
ATOM 3539 C CA . SER A 1 487 ? 4.392 8.298 13.907 1.00 81.50 487 SER A CA 1
ATOM 3540 C C . SER A 1 487 ? 4.388 7.327 15.094 1.00 81.50 487 SER A C 1
ATOM 3542 O O . SER A 1 487 ? 3.582 6.396 15.173 1.00 81.50 487 SER A O 1
ATOM 3544 N N . SER A 1 488 ? 5.301 7.547 16.047 1.00 84.62 488 SER A N 1
ATOM 3545 C CA . SER A 1 488 ? 5.404 6.765 17.283 1.00 84.62 488 SER A CA 1
ATOM 3546 C C . SER A 1 488 ? 5.722 7.612 18.519 1.00 84.62 488 SER A C 1
ATOM 3548 O O . SER A 1 488 ? 6.507 8.561 18.474 1.00 84.62 488 SER A O 1
ATOM 3550 N N . SER A 1 489 ? 5.180 7.201 19.666 1.00 85.12 489 SER A N 1
ATOM 3551 C CA . SER A 1 489 ? 5.487 7.738 20.996 1.00 85.12 489 SER A CA 1
ATOM 3552 C C . SER A 1 489 ? 5.641 6.599 22.006 1.00 85.12 489 SER A C 1
ATOM 3554 O O . SER A 1 489 ? 4.664 6.064 22.530 1.00 85.12 489 SER A O 1
ATOM 3556 N N . VAL A 1 490 ? 6.878 6.172 22.246 1.00 82.81 490 VAL A N 1
ATOM 3557 C CA . VAL A 1 490 ? 7.208 4.979 23.034 1.00 82.81 490 VAL A CA 1
ATOM 3558 C C . VAL A 1 490 ? 8.037 5.315 24.280 1.00 82.81 490 VAL A C 1
ATOM 3560 O O . VAL A 1 490 ? 8.707 6.341 24.362 1.00 82.81 490 VAL A O 1
ATOM 3563 N N . GLY A 1 491 ? 8.017 4.427 25.271 1.00 82.31 491 GLY A N 1
ATOM 3564 C CA . GLY A 1 491 ? 8.962 4.425 26.383 1.00 82.31 491 GLY A CA 1
ATOM 3565 C C . GLY A 1 491 ? 10.324 3.906 25.917 1.00 82.31 491 GLY A C 1
ATOM 3566 O O . GLY A 1 491 ? 10.990 4.530 25.090 1.00 82.31 491 GLY A O 1
ATOM 3567 N N . ASN A 1 492 ? 10.746 2.750 26.425 1.00 79.31 492 ASN A N 1
ATOM 3568 C CA . ASN A 1 492 ? 11.970 2.088 25.963 1.00 79.31 492 ASN A CA 1
ATOM 3569 C C . ASN A 1 492 ? 11.648 1.048 24.878 1.00 79.31 492 ASN A C 1
ATOM 3571 O O . ASN A 1 492 ? 10.960 0.072 25.168 1.00 79.31 492 ASN A O 1
ATOM 3575 N N . ALA A 1 493 ? 12.145 1.215 23.652 1.00 82.38 493 ALA A N 1
ATOM 3576 C CA . ALA A 1 493 ? 11.951 0.264 22.555 1.00 82.38 493 ALA A CA 1
ATOM 3577 C C . ALA A 1 493 ? 13.161 -0.663 22.342 1.00 82.38 493 ALA A C 1
ATOM 3579 O O . ALA A 1 493 ? 14.307 -0.288 22.589 1.00 82.38 493 ALA A O 1
ATOM 3580 N N . SER A 1 494 ? 12.928 -1.866 21.818 1.00 81.88 494 SER A N 1
ATOM 3581 C CA . SER A 1 494 ? 13.984 -2.724 21.272 1.00 81.88 494 SER A CA 1
ATOM 3582 C C . SER A 1 494 ? 13.470 -3.526 20.080 1.00 81.88 494 SER A C 1
ATOM 3584 O O . SER A 1 494 ? 12.370 -4.074 20.150 1.00 81.88 494 SER A O 1
ATOM 3586 N N . ALA A 1 495 ? 14.249 -3.557 18.997 1.00 81.19 495 ALA A N 1
ATOM 3587 C CA . ALA A 1 495 ? 13.890 -4.172 17.718 1.00 81.19 495 ALA A CA 1
ATOM 3588 C C . ALA A 1 495 ? 15.139 -4.646 16.952 1.00 81.19 495 ALA A C 1
ATOM 3590 O O . ALA A 1 495 ? 16.236 -4.143 17.174 1.00 81.19 495 ALA A O 1
ATOM 3591 N N . SER A 1 496 ? 15.004 -5.568 16.004 1.00 80.56 496 SER A N 1
ATOM 3592 C CA . SER A 1 496 ? 16.028 -5.744 14.966 1.00 80.56 496 SER A CA 1
ATOM 3593 C C . SER A 1 496 ? 15.981 -4.568 13.985 1.00 80.56 496 SER A C 1
ATOM 3595 O O . SER A 1 496 ? 17.024 -3.990 13.693 1.00 80.56 496 SER A O 1
ATOM 3597 N N . GLU A 1 497 ? 14.781 -4.159 13.571 1.00 78.19 497 GLU A N 1
ATOM 3598 C CA . GLU A 1 497 ? 14.520 -3.104 12.589 1.00 78.19 497 GLU A CA 1
ATOM 3599 C C . GLU A 1 497 ? 13.410 -2.146 13.067 1.00 78.19 497 GLU A C 1
ATOM 3601 O O . GLU A 1 497 ? 12.438 -2.567 13.697 1.00 78.19 497 GLU A O 1
ATOM 3606 N N . LEU A 1 498 ? 13.577 -0.846 12.811 1.00 82.62 498 LEU A N 1
ATOM 3607 C CA . LEU A 1 498 ? 12.702 0.232 13.289 1.00 82.62 498 LEU A CA 1
ATOM 3608 C C . LEU A 1 498 ? 12.601 1.332 12.218 1.00 82.62 498 LEU A C 1
ATOM 3610 O O . LEU A 1 498 ? 13.490 2.178 12.137 1.00 82.62 498 LEU A O 1
ATOM 3614 N N . ALA A 1 499 ? 11.545 1.312 11.405 1.00 80.12 499 ALA A N 1
ATOM 3615 C CA . ALA A 1 499 ? 11.293 2.255 10.312 1.00 80.12 499 ALA A CA 1
ATOM 3616 C C . ALA A 1 499 ? 10.090 3.163 10.632 1.00 80.12 499 ALA A C 1
ATOM 3618 O O . ALA A 1 499 ? 9.008 2.655 10.921 1.00 80.12 499 ALA A O 1
ATOM 3619 N N . ILE A 1 500 ? 10.266 4.493 10.630 1.00 81.62 500 ILE A N 1
ATOM 3620 C CA . ILE A 1 500 ? 9.213 5.453 11.025 1.00 81.62 500 ILE A CA 1
ATOM 3621 C C . ILE A 1 500 ? 9.191 6.682 10.100 1.00 81.62 500 ILE A C 1
ATOM 3623 O O . ILE A 1 500 ? 10.123 7.485 10.117 1.00 81.62 500 ILE A O 1
ATOM 3627 N N . GLN A 1 501 ? 8.118 6.850 9.319 1.00 81.00 501 GLN A N 1
ATOM 3628 C CA . GLN A 1 501 ? 8.057 7.802 8.196 1.00 81.00 501 GLN A CA 1
ATOM 3629 C C . GLN A 1 501 ? 7.961 9.286 8.597 1.00 81.00 501 GLN A C 1
ATOM 3631 O O . GLN A 1 501 ? 8.340 10.149 7.810 1.00 81.00 501 GLN A O 1
ATOM 3636 N N . GLU A 1 502 ? 7.469 9.618 9.793 1.00 84.31 502 GLU A N 1
ATOM 3637 C CA . GLU A 1 502 ? 7.317 11.005 10.257 1.00 84.31 502 GLU A CA 1
ATOM 3638 C C . GLU A 1 502 ? 8.107 11.297 11.535 1.00 84.31 502 GLU A C 1
ATOM 3640 O O . GLU A 1 502 ? 9.079 12.049 11.493 1.00 84.31 502 GLU A O 1
ATOM 3645 N N . THR A 1 503 ? 7.675 10.802 12.703 1.00 81.19 503 THR A N 1
ATOM 3646 C CA . THR A 1 503 ? 8.252 11.218 13.998 1.00 81.19 503 THR A CA 1
ATOM 3647 C C . THR A 1 503 ? 8.232 10.126 15.065 1.00 81.19 503 THR A C 1
ATOM 3649 O O . THR A 1 503 ? 7.181 9.575 15.383 1.00 81.19 503 THR A O 1
ATOM 3652 N N . LEU A 1 504 ? 9.387 9.895 15.699 1.00 84.44 504 LEU A N 1
ATOM 3653 C CA . LEU A 1 504 ? 9.574 9.002 16.847 1.00 84.44 504 LEU A CA 1
ATOM 3654 C C . LEU A 1 504 ? 9.888 9.784 18.135 1.00 84.44 504 LEU A C 1
ATOM 3656 O O . LEU A 1 504 ? 10.942 10.403 18.254 1.00 84.44 504 LEU A O 1
ATOM 3660 N N . ASN A 1 505 ? 9.038 9.685 19.155 1.00 83.81 505 ASN A N 1
ATOM 3661 C CA . ASN A 1 505 ? 9.389 10.056 20.531 1.00 83.81 505 ASN A CA 1
ATOM 3662 C C . ASN A 1 505 ? 9.729 8.782 21.319 1.00 83.81 505 ASN A C 1
ATOM 3664 O O . ASN A 1 505 ? 8.950 7.832 21.284 1.00 83.81 505 ASN A O 1
ATOM 3668 N N . ALA A 1 506 ? 10.870 8.743 22.013 1.00 84.12 506 ALA A N 1
ATOM 3669 C CA . ALA A 1 506 ? 11.319 7.573 22.771 1.00 84.12 506 ALA A CA 1
ATOM 3670 C C . ALA A 1 506 ? 12.099 7.940 24.048 1.00 84.12 506 ALA A C 1
ATOM 3672 O O . ALA A 1 506 ? 12.968 8.810 24.039 1.00 84.12 506 ALA A O 1
ATOM 3673 N N . SER A 1 507 ? 11.880 7.213 25.146 1.00 82.75 507 SER A N 1
ATOM 3674 C CA . SER A 1 507 ? 12.772 7.280 26.322 1.00 82.75 507 SER A CA 1
ATOM 3675 C C . SER A 1 507 ? 14.121 6.596 26.050 1.00 82.75 507 SER A C 1
ATOM 3677 O O . SER A 1 507 ? 15.168 7.052 26.516 1.00 82.75 507 SER A O 1
ATOM 3679 N N . GLY A 1 508 ? 14.124 5.566 25.201 1.00 80.69 508 GLY A N 1
ATOM 3680 C CA . GLY A 1 508 ? 15.337 5.027 24.591 1.00 80.69 508 GLY A CA 1
ATOM 3681 C C . GLY A 1 508 ? 15.053 3.927 23.571 1.00 80.69 508 GLY A C 1
ATOM 3682 O O . GLY A 1 508 ? 13.965 3.356 23.577 1.00 80.69 508 GLY A O 1
ATOM 3683 N N . ILE A 1 509 ? 16.019 3.620 22.702 1.00 82.06 509 ILE A N 1
ATOM 3684 C CA . ILE A 1 509 ? 15.925 2.525 21.722 1.00 82.06 509 ILE A CA 1
ATOM 3685 C C . ILE A 1 509 ? 17.166 1.621 21.765 1.00 82.06 509 ILE A C 1
ATOM 3687 O O . ILE A 1 509 ? 18.290 2.109 21.890 1.00 82.06 509 ILE A O 1
ATOM 3691 N N . ASN A 1 510 ? 16.965 0.307 21.628 1.00 82.38 510 ASN A N 1
ATOM 3692 C CA . ASN A 1 510 ? 18.032 -0.689 21.498 1.00 82.38 510 ASN A CA 1
ATOM 3693 C C . ASN A 1 510 ? 17.830 -1.538 20.227 1.00 82.38 510 ASN A C 1
ATOM 3695 O O . ASN A 1 510 ? 17.003 -2.455 20.246 1.00 82.38 510 ASN A O 1
ATOM 3699 N N . VAL A 1 511 ? 18.520 -1.202 19.128 1.00 80.19 511 VAL A N 1
ATOM 3700 C CA . VAL A 1 511 ? 18.160 -1.646 17.761 1.00 80.19 511 VAL A CA 1
ATOM 3701 C C . VAL A 1 511 ? 19.334 -2.063 16.865 1.00 80.19 511 VAL A C 1
ATOM 3703 O O . VAL A 1 511 ? 20.449 -1.578 17.027 1.00 80.19 511 VAL A O 1
ATOM 3706 N N . THR A 1 512 ? 19.112 -2.951 15.886 1.00 74.50 512 THR A N 1
ATOM 3707 C CA . THR A 1 512 ? 20.178 -3.349 14.928 1.00 74.50 512 THR A CA 1
ATOM 3708 C C . THR A 1 512 ? 20.229 -2.429 13.703 1.00 74.50 512 THR A C 1
ATOM 3710 O O . THR A 1 512 ? 21.321 -2.077 13.245 1.00 74.50 512 THR A O 1
ATOM 3713 N N . LEU A 1 513 ? 19.057 -2.012 13.221 1.00 71.19 513 LEU A N 1
ATOM 3714 C CA . LEU A 1 513 ? 18.828 -1.009 12.187 1.00 71.19 513 LEU A CA 1
ATOM 3715 C C . LEU A 1 513 ? 17.681 -0.086 12.630 1.00 71.19 513 LEU A C 1
ATOM 3717 O O . LEU A 1 513 ? 16.678 -0.553 13.170 1.00 71.19 513 LEU A O 1
ATOM 3721 N N . ALA A 1 514 ? 17.815 1.213 12.377 1.00 77.56 514 ALA A N 1
ATOM 3722 C CA . ALA A 1 514 ? 16.714 2.168 12.458 1.00 77.56 514 ALA A CA 1
ATOM 3723 C C . ALA A 1 514 ? 16.769 3.164 11.297 1.00 77.56 514 ALA A C 1
ATOM 3725 O O . ALA A 1 514 ? 17.860 3.488 10.822 1.00 77.56 514 ALA A O 1
ATOM 3726 N N . SER A 1 515 ? 15.593 3.628 10.881 1.00 74.81 515 SER A N 1
ATOM 3727 C CA . SER A 1 515 ? 15.348 4.640 9.855 1.00 74.81 515 SER A CA 1
ATOM 3728 C C . SER A 1 515 ? 14.188 5.526 10.316 1.00 74.81 515 SER A C 1
ATOM 3730 O O . SER A 1 515 ? 13.113 5.012 10.627 1.00 74.81 515 SER A O 1
ATOM 3732 N N . PHE A 1 516 ? 14.400 6.838 10.419 1.00 80.06 516 PHE A N 1
ATOM 3733 C CA . PHE A 1 516 ? 13.327 7.787 10.733 1.00 80.06 516 PHE A CA 1
ATOM 3734 C C . PHE A 1 516 ? 13.639 9.218 10.285 1.00 80.06 516 PHE A C 1
ATOM 3736 O O . PHE A 1 516 ? 14.788 9.663 10.343 1.00 80.06 516 PHE A O 1
ATOM 3743 N N . ASN A 1 517 ? 12.597 9.961 9.909 1.00 72.06 517 ASN A N 1
ATOM 3744 C CA . ASN A 1 517 ? 12.746 11.330 9.407 1.00 72.06 517 ASN A CA 1
ATOM 3745 C C . ASN A 1 517 ? 13.003 12.332 10.552 1.00 72.06 517 ASN A C 1
ATOM 3747 O O . ASN A 1 517 ? 13.871 13.197 10.456 1.00 72.06 517 ASN A O 1
ATOM 3751 N N . ASN A 1 518 ? 12.292 12.202 11.677 1.00 70.75 518 ASN A N 1
ATOM 3752 C CA . ASN A 1 518 ? 12.467 13.049 12.861 1.00 70.75 518 ASN A CA 1
ATOM 3753 C C . ASN A 1 518 ? 12.369 12.221 14.152 1.00 70.75 518 ASN A C 1
ATOM 3755 O O . ASN A 1 518 ? 11.530 11.324 14.257 1.00 70.75 518 ASN A O 1
ATOM 3759 N N . ALA A 1 519 ? 13.190 12.520 15.165 1.00 74.25 519 ALA A N 1
ATOM 3760 C CA . ALA A 1 519 ? 13.076 11.840 16.453 1.00 74.25 519 ALA A CA 1
ATOM 3761 C C . ALA A 1 519 ? 13.578 12.629 17.669 1.00 74.25 519 ALA A C 1
ATOM 3763 O O . ALA A 1 519 ? 14.515 13.423 17.606 1.00 74.25 519 ALA A O 1
ATOM 3764 N N . ASN A 1 520 ? 12.971 12.319 18.812 1.00 75.31 520 ASN A N 1
ATOM 3765 C CA . ASN A 1 520 ? 13.292 12.819 20.141 1.00 75.31 520 ASN A CA 1
ATOM 3766 C C . ASN A 1 520 ? 13.533 11.609 21.057 1.00 75.31 520 ASN A C 1
ATOM 3768 O O . ASN A 1 520 ? 12.577 10.986 21.522 1.00 75.31 520 ASN A O 1
ATOM 3772 N N . ILE A 1 521 ? 14.802 11.230 21.247 1.00 75.69 521 ILE A N 1
ATOM 3773 C CA . ILE A 1 521 ? 15.191 9.960 21.879 1.00 75.69 521 ILE A CA 1
ATOM 3774 C C . ILE A 1 521 ? 16.124 10.201 23.070 1.00 75.69 521 ILE A C 1
ATOM 3776 O O . ILE A 1 521 ? 17.204 10.765 22.912 1.00 75.69 521 ILE A O 1
ATOM 3780 N N . GLY A 1 522 ? 15.744 9.717 24.257 1.00 72.81 522 GLY A N 1
ATOM 3781 C CA . GLY A 1 522 ? 16.539 9.877 25.482 1.00 72.81 522 GLY A CA 1
ATOM 3782 C C . GLY A 1 522 ? 17.849 9.074 25.517 1.00 72.81 522 GLY A C 1
ATOM 3783 O O . GLY A 1 522 ? 18.810 9.497 26.159 1.00 72.81 522 GLY A O 1
ATOM 3784 N N . SER A 1 523 ? 17.917 7.927 24.832 1.00 71.56 523 SER A N 1
ATOM 3785 C CA . SER A 1 523 ? 19.142 7.124 24.675 1.00 71.56 523 SER A CA 1
ATOM 3786 C C . SER A 1 523 ? 19.066 6.166 23.477 1.00 71.56 523 SER A C 1
ATOM 3788 O O . SER A 1 523 ? 18.001 5.641 23.164 1.00 71.56 523 SER A O 1
ATOM 3790 N N . VAL A 1 524 ? 20.192 5.917 22.803 1.00 71.06 524 VAL A N 1
ATOM 3791 C CA . VAL A 1 524 ? 20.280 5.008 21.644 1.00 71.06 524 VAL A CA 1
ATOM 3792 C C . VAL A 1 524 ? 21.421 4.018 21.869 1.00 71.06 524 VAL A C 1
ATOM 3794 O O . VAL A 1 524 ? 22.551 4.432 22.128 1.00 71.06 524 VAL A O 1
ATOM 3797 N N . SER A 1 525 ? 21.153 2.721 21.723 1.00 67.62 525 SER A N 1
ATOM 3798 C CA . SER A 1 525 ? 22.177 1.681 21.578 1.00 67.62 525 SER A CA 1
ATOM 3799 C C . SER A 1 525 ? 21.881 0.828 20.348 1.00 67.62 525 SER A C 1
ATOM 3801 O O . SER A 1 525 ? 20.734 0.458 20.108 1.00 67.62 525 SER A O 1
ATOM 3803 N N . GLY A 1 526 ? 22.894 0.510 19.545 1.00 62.94 526 GLY A N 1
ATOM 3804 C CA . GLY A 1 526 ? 22.657 -0.260 18.330 1.00 62.94 526 GLY A CA 1
ATOM 3805 C C . GLY A 1 526 ? 23.875 -0.490 17.451 1.00 62.94 526 GLY A C 1
ATOM 3806 O O . GLY A 1 526 ? 24.971 -0.023 17.758 1.00 62.94 526 GLY A O 1
ATOM 3807 N N . SER A 1 527 ? 23.667 -1.233 16.362 1.00 56.06 527 SER A N 1
ATOM 3808 C CA . SER A 1 527 ? 24.713 -1.540 15.374 1.00 56.06 527 SER A CA 1
ATOM 3809 C C . SER A 1 527 ? 24.749 -0.543 14.216 1.00 56.06 527 SER A C 1
ATOM 3811 O O . SER A 1 527 ? 25.835 -0.138 13.815 1.00 56.06 527 SER A O 1
ATOM 3813 N N . ASN A 1 528 ? 23.586 -0.127 13.703 1.00 56.00 528 ASN A N 1
ATOM 3814 C CA . ASN A 1 528 ? 23.457 0.853 12.625 1.00 56.00 528 ASN A CA 1
ATOM 3815 C C . ASN A 1 528 ? 22.297 1.812 12.927 1.00 56.00 528 ASN A C 1
ATOM 3817 O O . ASN A 1 528 ? 21.251 1.391 13.421 1.00 56.00 528 ASN A O 1
ATOM 3821 N N . LEU A 1 529 ? 22.471 3.090 12.590 1.00 61.34 529 LEU A N 1
ATOM 3822 C CA . LEU A 1 529 ? 21.461 4.138 12.722 1.00 61.34 529 LEU A CA 1
ATOM 3823 C C . LEU A 1 529 ? 21.434 4.963 11.433 1.00 61.34 529 LEU A C 1
ATOM 3825 O O . LEU A 1 529 ? 22.475 5.456 11.003 1.00 61.34 529 LEU A O 1
ATOM 3829 N N . SER A 1 530 ? 20.250 5.128 10.849 1.00 57.66 530 SER A N 1
ATOM 3830 C CA . SER A 1 530 ? 19.971 6.042 9.745 1.00 57.66 530 SER A CA 1
ATOM 3831 C C . SER A 1 530 ? 18.861 6.998 10.183 1.00 57.66 530 SER A C 1
ATOM 3833 O O . SER A 1 530 ? 17.869 6.567 10.768 1.00 57.66 530 SER A O 1
ATOM 3835 N N . ALA A 1 531 ? 19.056 8.298 9.981 1.00 59.31 531 ALA A N 1
ATOM 3836 C CA . ALA A 1 531 ? 18.106 9.332 10.376 1.00 59.31 531 ALA A CA 1
ATOM 3837 C C . ALA A 1 531 ? 18.390 10.626 9.607 1.00 59.31 531 ALA A C 1
ATOM 3839 O O . ALA A 1 531 ? 19.559 10.987 9.453 1.00 59.31 531 ALA A O 1
ATOM 3840 N N . ASP A 1 532 ? 17.345 11.337 9.183 1.00 51.81 532 ASP A N 1
ATOM 3841 C CA . ASP A 1 532 ? 17.497 12.553 8.367 1.00 51.81 532 ASP A CA 1
ATOM 3842 C C . ASP A 1 532 ? 17.977 13.763 9.184 1.00 51.81 532 ASP A C 1
ATOM 3844 O O . ASP A 1 532 ? 18.574 14.696 8.650 1.00 51.81 532 ASP A O 1
ATOM 3848 N N . THR A 1 533 ? 17.738 13.778 10.498 1.00 52.25 533 THR A N 1
ATOM 3849 C CA . THR A 1 533 ? 18.254 14.802 11.419 1.00 52.25 533 THR A CA 1
ATOM 3850 C C . THR A 1 533 ? 18.418 14.224 12.823 1.00 52.25 533 THR A C 1
ATOM 3852 O O . THR A 1 533 ? 17.513 13.583 13.352 1.00 52.25 533 THR A O 1
ATOM 3855 N N . VAL A 1 534 ? 19.568 14.478 13.463 1.00 59.09 534 VAL A N 1
ATOM 3856 C CA . VAL A 1 534 ? 19.861 14.003 14.828 1.00 59.09 534 VAL A CA 1
ATOM 3857 C C . VAL A 1 534 ? 20.371 15.149 15.699 1.00 59.09 534 VAL A C 1
ATOM 3859 O O . VAL A 1 534 ? 21.477 15.647 15.505 1.00 59.09 534 VAL A O 1
ATOM 3862 N N . SER A 1 535 ? 19.583 15.538 16.704 1.00 53.06 535 SER A N 1
ATOM 3863 C CA . SER A 1 535 ? 19.943 16.577 17.676 1.00 53.06 535 SER A CA 1
ATOM 3864 C C . SER A 1 535 ? 20.252 15.952 19.038 1.00 53.06 535 SER A C 1
ATOM 3866 O O . SER A 1 535 ? 19.349 15.496 19.737 1.00 53.06 535 SER A O 1
ATOM 3868 N N . ALA A 1 536 ? 21.532 15.915 19.420 1.00 55.28 536 ALA A N 1
ATOM 3869 C CA . ALA A 1 536 ? 21.977 15.355 20.697 1.00 55.28 536 ALA A CA 1
ATOM 3870 C C . ALA A 1 536 ? 23.097 16.181 21.356 1.00 55.28 536 ALA A C 1
ATOM 3872 O O . ALA A 1 536 ? 23.834 16.933 20.708 1.00 55.28 536 ALA A O 1
ATOM 3873 N N . SER A 1 537 ? 23.224 16.020 22.677 1.00 47.59 537 SER A N 1
ATOM 3874 C CA . SER A 1 537 ? 24.211 16.700 23.527 1.00 47.59 537 SER A CA 1
ATOM 3875 C C . SER A 1 537 ? 25.571 15.995 23.593 1.00 47.59 537 SER A C 1
ATOM 3877 O O . SER A 1 537 ? 26.550 16.612 24.012 1.00 47.59 537 SER A O 1
ATOM 3879 N N . GLN A 1 538 ? 25.652 14.727 23.183 1.00 49.72 538 GLN A N 1
ATOM 3880 C CA . GLN A 1 538 ? 26.884 13.948 23.061 1.00 49.72 538 GLN A CA 1
ATOM 3881 C C . GLN A 1 538 ? 26.673 12.825 22.033 1.00 49.72 538 GLN A C 1
ATOM 3883 O O . GLN A 1 538 ? 25.621 12.193 22.021 1.00 49.72 538 GLN A O 1
ATOM 3888 N N . PHE A 1 539 ? 27.678 12.566 21.194 1.00 56.41 539 PHE A N 1
ATOM 3889 C CA . PHE A 1 539 ? 27.677 11.503 20.183 1.00 56.41 539 PHE A CA 1
ATOM 3890 C C . PHE A 1 539 ? 28.888 10.582 20.403 1.00 56.41 539 PHE A C 1
ATOM 3892 O O . PHE A 1 539 ? 29.952 11.054 20.809 1.00 56.41 539 PHE A O 1
ATOM 3899 N N . SER A 1 540 ? 28.741 9.281 20.143 1.00 54.75 540 SER A N 1
ATOM 3900 C CA . SER A 1 540 ? 29.827 8.295 20.228 1.00 54.75 540 SER A CA 1
ATOM 3901 C C . SER A 1 540 ? 29.537 7.109 19.305 1.00 54.75 540 SER A C 1
ATOM 3903 O O . SER A 1 540 ? 28.441 6.557 19.340 1.00 54.75 540 SER A O 1
ATOM 3905 N N . GLY A 1 541 ? 30.499 6.747 18.456 1.00 55.62 541 GLY A N 1
ATOM 3906 C CA . GLY A 1 541 ? 30.301 5.850 17.312 1.00 55.62 541 GLY A CA 1
ATOM 3907 C C . GLY A 1 541 ? 31.430 6.002 16.287 1.00 55.62 541 GLY A C 1
ATOM 3908 O O . GLY A 1 541 ? 32.251 6.909 16.416 1.00 55.62 541 GLY A O 1
ATOM 3909 N N . GLY A 1 542 ? 31.500 5.089 15.312 1.00 58.38 542 GLY A N 1
ATOM 3910 C CA . GLY A 1 542 ? 32.653 4.943 14.409 1.00 58.38 542 GLY A CA 1
ATOM 3911 C C . GLY A 1 542 ? 32.698 5.942 13.248 1.00 58.38 542 GLY A C 1
ATOM 3912 O O . GLY A 1 542 ? 33.515 6.858 13.250 1.00 58.38 542 GLY A O 1
ATOM 3913 N N . SER A 1 543 ? 31.832 5.743 12.253 1.00 52.56 543 SER A N 1
ATOM 3914 C CA . SER A 1 543 ? 31.766 6.557 11.032 1.00 52.56 543 SER A CA 1
ATOM 3915 C C . SER A 1 543 ? 30.347 7.073 10.829 1.00 52.56 543 SER A C 1
ATOM 3917 O O . SER A 1 543 ? 29.390 6.338 11.060 1.00 52.56 543 SER A O 1
ATOM 3919 N N . TYR A 1 544 ? 30.223 8.316 10.368 1.00 54.78 544 TYR A N 1
ATOM 3920 C CA . TYR A 1 544 ? 28.947 8.986 10.125 1.00 54.78 544 TYR A CA 1
ATOM 3921 C C . TYR A 1 544 ? 28.936 9.555 8.706 1.00 54.78 544 TYR A C 1
ATOM 3923 O O . TYR A 1 544 ? 29.946 10.088 8.244 1.00 54.78 544 TYR A O 1
ATOM 3931 N N . THR A 1 545 ? 27.794 9.464 8.034 1.00 53.69 545 THR A N 1
ATOM 3932 C CA . THR A 1 545 ? 27.564 10.003 6.688 1.00 53.69 545 THR A CA 1
ATOM 3933 C C . THR A 1 545 ? 26.212 10.696 6.670 1.00 53.69 545 THR A C 1
ATOM 3935 O O . THR A 1 545 ? 25.230 10.103 7.108 1.00 53.69 545 THR A O 1
ATOM 3938 N N . SER A 1 546 ? 26.164 11.924 6.161 1.00 51.59 546 SER A N 1
ATOM 3939 C CA . SER A 1 546 ? 24.939 12.706 5.980 1.00 51.59 546 SER A CA 1
ATOM 3940 C C . SER A 1 546 ? 24.884 13.232 4.549 1.00 51.59 546 SER A C 1
ATOM 3942 O O . SER A 1 546 ? 25.927 13.405 3.914 1.00 51.59 546 SER A O 1
ATOM 3944 N N . ASN A 1 547 ? 23.671 13.491 4.065 1.00 53.94 547 ASN A N 1
ATOM 3945 C CA . ASN A 1 547 ? 23.426 14.154 2.784 1.00 53.94 547 ASN A CA 1
ATOM 3946 C C . ASN A 1 547 ? 23.371 15.694 2.923 1.00 53.94 547 ASN A C 1
ATOM 3948 O O . ASN A 1 547 ? 23.338 16.383 1.906 1.00 53.94 547 ASN A O 1
ATOM 3952 N N . ASP A 1 548 ? 23.369 16.215 4.158 1.00 49.16 548 ASP A N 1
ATOM 3953 C CA . ASP A 1 548 ? 23.287 17.644 4.517 1.00 49.16 548 ASP A CA 1
ATOM 3954 C C . ASP A 1 548 ? 24.129 17.968 5.786 1.00 49.16 548 ASP A C 1
ATOM 3956 O O . ASP A 1 548 ? 24.720 17.069 6.398 1.00 49.16 548 ASP A O 1
ATOM 3960 N N . ASP A 1 549 ? 24.220 19.240 6.181 1.00 49.22 549 ASP A N 1
ATOM 3961 C CA . ASP A 1 549 ? 25.126 19.758 7.224 1.00 49.22 549 ASP A CA 1
ATOM 3962 C C . ASP A 1 549 ? 24.841 19.216 8.652 1.00 49.22 549 ASP A C 1
ATOM 3964 O O . ASP A 1 549 ? 23.713 19.203 9.148 1.00 49.22 549 ASP A O 1
ATOM 3968 N N . PHE A 1 550 ? 25.900 18.816 9.372 1.00 51.25 550 PHE A N 1
ATOM 3969 C CA . PHE A 1 550 ? 25.820 18.339 10.764 1.00 51.25 550 PHE A CA 1
ATOM 3970 C C . PHE A 1 550 ? 25.831 19.506 11.773 1.00 51.25 550 PHE A C 1
ATOM 3972 O O . PHE A 1 550 ? 26.860 20.159 11.962 1.00 51.25 550 PHE A O 1
ATOM 3979 N N . TYR A 1 551 ? 24.735 19.699 12.514 1.00 50.50 551 TYR A N 1
ATOM 3980 C CA . TYR A 1 551 ? 24.625 20.701 13.586 1.00 50.50 551 TYR A CA 1
ATOM 3981 C C . TYR A 1 551 ? 24.559 20.062 14.987 1.00 50.50 551 TYR A C 1
ATOM 3983 O O . TYR A 1 551 ? 23.780 19.145 15.230 1.00 50.50 551 TYR A O 1
ATOM 3991 N N . THR A 1 552 ? 25.317 20.582 15.962 1.00 47.00 552 THR A N 1
ATOM 3992 C CA . THR A 1 552 ? 25.118 20.267 17.395 1.00 47.00 552 THR A CA 1
ATOM 3993 C C . THR A 1 552 ? 25.579 21.424 18.289 1.00 47.00 552 THR A C 1
ATOM 3995 O O . THR A 1 552 ? 26.570 22.083 17.972 1.00 47.00 552 THR A O 1
ATOM 3998 N N . PRO A 1 553 ? 24.904 21.685 19.430 1.00 46.69 553 PRO A N 1
ATOM 3999 C CA . PRO A 1 553 ? 25.314 22.715 20.387 1.00 46.69 553 PRO A CA 1
ATOM 4000 C C . PRO A 1 553 ? 26.656 22.433 21.083 1.00 46.69 553 PRO A C 1
ATOM 4002 O O . PRO A 1 553 ? 27.183 23.329 21.743 1.00 46.69 553 PRO A O 1
ATOM 4005 N N . GLN A 1 554 ? 27.230 21.229 20.956 1.00 46.75 554 GLN A N 1
ATOM 4006 C CA . GLN A 1 554 ? 28.592 20.987 21.429 1.00 46.75 554 GLN A CA 1
ATOM 4007 C C . GLN A 1 554 ? 29.602 21.785 20.608 1.00 46.75 554 GLN A C 1
ATOM 4009 O O . GLN A 1 554 ? 29.606 21.763 19.374 1.00 46.75 554 GLN A O 1
ATOM 4014 N N . SER A 1 555 ? 30.510 22.465 21.309 1.00 52.88 555 SER A N 1
ATOM 4015 C CA . SER A 1 555 ? 31.438 23.400 20.677 1.00 52.88 555 SER A CA 1
ATOM 4016 C C . SER A 1 555 ? 32.413 22.734 19.711 1.00 52.88 555 SER A C 1
ATOM 4018 O O . SER A 1 555 ? 32.992 23.445 18.911 1.00 52.88 555 SER A O 1
ATOM 4020 N N . SER A 1 556 ? 32.586 21.409 19.699 1.00 55.50 556 SER A N 1
ATOM 4021 C CA . SER A 1 556 ? 33.438 20.739 18.708 1.00 55.50 556 SER A CA 1
ATOM 4022 C C . SER A 1 556 ? 32.893 20.845 17.283 1.00 55.50 556 SER A C 1
ATOM 4024 O O . SER A 1 556 ? 33.645 21.230 16.395 1.00 55.50 556 SER A O 1
ATOM 4026 N N . VAL A 1 557 ? 31.607 20.564 17.038 1.00 52.09 557 VAL A N 1
ATOM 4027 C CA . VAL A 1 557 ? 31.050 20.631 15.672 1.00 52.09 557 VAL A CA 1
ATOM 4028 C C . VAL A 1 557 ? 30.653 22.053 15.307 1.00 52.09 557 VAL A C 1
ATOM 4030 O O . VAL A 1 557 ? 30.921 22.458 14.187 1.00 52.09 557 VAL A O 1
ATOM 4033 N N . ASN A 1 558 ? 30.145 22.864 16.241 1.00 51.72 558 ASN A N 1
ATOM 4034 C CA . ASN A 1 558 ? 29.940 24.287 15.954 1.00 51.72 558 ASN A CA 1
ATOM 4035 C C . ASN A 1 558 ? 31.270 25.047 15.791 1.00 51.72 558 ASN A C 1
ATOM 4037 O O . ASN A 1 558 ? 31.344 25.916 14.927 1.00 51.72 558 ASN A O 1
ATOM 4041 N N . ASN A 1 559 ? 32.356 24.688 16.496 1.00 58.34 559 ASN A N 1
ATOM 4042 C CA . ASN A 1 559 ? 33.689 25.186 16.134 1.00 58.34 559 ASN A CA 1
ATOM 4043 C C . ASN A 1 559 ? 34.173 24.572 14.825 1.00 58.34 559 ASN A C 1
ATOM 4045 O O . ASN A 1 559 ? 34.822 25.289 14.087 1.00 58.34 559 ASN A O 1
ATOM 4049 N N . ASN A 1 560 ? 33.864 23.319 14.479 1.00 59.53 560 ASN A N 1
ATOM 4050 C CA . ASN A 1 560 ? 34.207 22.795 13.155 1.00 59.53 560 ASN A CA 1
ATOM 4051 C C . ASN A 1 560 ? 33.422 23.506 12.045 1.00 59.53 560 ASN A C 1
ATOM 4053 O O . ASN A 1 560 ? 34.018 23.786 11.023 1.00 59.53 560 ASN A O 1
ATOM 4057 N N . HIS A 1 561 ? 32.157 23.889 12.233 1.00 65.44 561 HIS A N 1
ATOM 4058 C CA . HIS A 1 561 ? 31.394 24.700 11.280 1.00 65.44 561 HIS A CA 1
ATOM 4059 C C . HIS A 1 561 ? 31.896 26.150 11.248 1.00 65.44 561 HIS A C 1
ATOM 4061 O O . HIS A 1 561 ? 31.953 26.746 10.177 1.00 65.44 561 HIS A O 1
ATOM 4067 N N . LEU A 1 562 ? 32.330 26.721 12.378 1.00 66.94 562 LEU A N 1
ATOM 4068 C CA . LEU A 1 562 ? 33.010 28.020 12.404 1.00 66.94 562 LEU A CA 1
ATOM 4069 C C . LEU A 1 562 ? 34.401 27.949 11.765 1.00 66.94 562 LEU A C 1
ATOM 4071 O O . LEU A 1 562 ? 34.760 28.879 11.064 1.00 66.94 562 LEU A O 1
ATOM 4075 N N . LEU A 1 563 ? 35.154 26.860 11.932 1.00 70.12 563 LEU A N 1
ATOM 4076 C CA . LEU A 1 563 ? 36.469 26.615 11.327 1.00 70.12 563 LEU A CA 1
ATOM 4077 C C . LEU A 1 563 ? 36.351 26.248 9.849 1.00 70.12 563 LEU A C 1
ATOM 4079 O O . LEU A 1 563 ? 37.218 26.639 9.084 1.00 70.12 563 LEU A O 1
ATOM 4083 N N . ILE A 1 564 ? 35.301 25.538 9.430 1.00 71.38 564 ILE A N 1
ATOM 4084 C CA . ILE A 1 564 ? 34.968 25.242 8.029 1.00 71.38 564 ILE A CA 1
ATOM 4085 C C . ILE A 1 564 ? 34.399 26.491 7.369 1.00 71.38 564 ILE A C 1
ATOM 4087 O O . ILE A 1 564 ? 34.747 26.758 6.232 1.00 71.38 564 ILE A O 1
ATOM 4091 N N . THR A 1 565 ? 33.623 27.320 8.068 1.00 74.69 565 THR A N 1
ATOM 4092 C CA . THR A 1 565 ? 33.233 28.649 7.577 1.00 74.69 565 THR A CA 1
ATOM 4093 C C . THR A 1 565 ? 34.416 29.613 7.584 1.00 74.69 565 THR A C 1
ATOM 4095 O O . THR A 1 565 ? 34.509 30.435 6.689 1.00 74.69 565 THR A O 1
ATOM 4098 N N . GLU A 1 566 ? 35.381 29.489 8.493 1.00 78.44 566 GLU A N 1
ATOM 4099 C CA . GLU A 1 566 ? 36.630 30.254 8.453 1.00 78.44 566 GLU A CA 1
ATOM 4100 C C . GLU A 1 566 ? 37.550 29.750 7.329 1.00 78.44 566 GLU A C 1
ATOM 4102 O O . GLU A 1 566 ? 38.132 30.569 6.629 1.00 78.44 566 GLU A O 1
ATOM 4107 N N . GLN A 1 567 ? 37.658 28.435 7.098 1.00 76.00 567 GLN A N 1
ATOM 4108 C CA . GLN A 1 567 ? 38.396 27.862 5.966 1.00 76.00 567 GLN A CA 1
ATOM 4109 C C . GLN A 1 567 ? 37.692 28.134 4.634 1.00 76.00 567 GLN A C 1
ATOM 4111 O O . GLN A 1 567 ? 38.388 28.363 3.659 1.00 76.00 567 GLN A O 1
ATOM 4116 N N . ARG A 1 568 ? 36.355 28.165 4.584 1.00 78.50 568 ARG A N 1
ATOM 4117 C CA . ARG A 1 568 ? 35.555 28.591 3.427 1.00 78.50 568 ARG A CA 1
ATOM 4118 C C . ARG A 1 568 ? 35.752 30.076 3.186 1.00 78.50 568 ARG A C 1
ATOM 4120 O O . ARG A 1 568 ? 36.222 30.431 2.129 1.00 78.50 568 ARG A O 1
ATOM 4127 N N . ASN A 1 569 ? 35.573 30.937 4.184 1.00 77.69 569 ASN A N 1
ATOM 4128 C CA . ASN A 1 569 ? 35.858 32.365 4.042 1.00 77.69 569 ASN A CA 1
ATOM 4129 C C . ASN A 1 569 ? 37.325 32.613 3.638 1.00 77.69 569 ASN A C 1
ATOM 4131 O O . ASN A 1 569 ? 37.587 33.529 2.869 1.00 77.69 569 ASN A O 1
ATOM 4135 N N . LYS A 1 570 ? 38.286 31.796 4.100 1.00 77.56 570 LYS A N 1
ATOM 4136 C CA . LYS A 1 570 ? 39.679 31.810 3.615 1.00 77.56 570 LYS A CA 1
ATOM 4137 C C . LYS A 1 570 ? 39.811 31.271 2.190 1.00 77.56 570 LYS A C 1
ATOM 4139 O O . LYS A 1 570 ? 40.624 31.813 1.456 1.00 77.56 570 LYS A O 1
ATOM 4144 N N . LEU A 1 571 ? 39.059 30.241 1.804 1.00 76.94 571 LEU A N 1
ATOM 4145 C CA . LEU A 1 571 ? 39.058 29.636 0.473 1.00 76.94 571 LEU A CA 1
ATOM 4146 C C . LEU A 1 571 ? 38.404 30.567 -0.544 1.00 76.94 571 LEU A C 1
ATOM 4148 O O . LEU A 1 571 ? 39.056 30.889 -1.516 1.00 76.94 571 LEU A O 1
ATOM 4152 N N . ASP A 1 572 ? 37.212 31.091 -0.288 1.00 79.75 572 ASP A N 1
ATOM 4153 C CA . ASP A 1 572 ? 36.514 32.110 -1.076 1.00 79.75 572 ASP A CA 1
ATOM 4154 C C . ASP A 1 572 ? 37.385 33.379 -1.180 1.00 79.75 572 ASP A C 1
ATOM 4156 O O . ASP A 1 572 ? 37.634 33.905 -2.264 1.00 79.75 572 ASP A O 1
ATOM 4160 N N . HIS A 1 573 ? 38.004 33.826 -0.077 1.00 78.56 573 HIS A N 1
ATOM 4161 C CA . HIS A 1 573 ? 38.984 34.920 -0.124 1.00 78.56 573 HIS A CA 1
ATOM 4162 C C . HIS A 1 573 ? 40.262 34.553 -0.907 1.00 78.56 573 HIS A C 1
ATOM 4164 O O . HIS A 1 573 ? 40.931 35.432 -1.452 1.00 78.56 573 HIS A O 1
ATOM 4170 N N . CYS A 1 574 ? 40.598 33.267 -1.012 1.00 78.38 574 CYS A N 1
ATOM 4171 C CA . CYS A 1 574 ? 41.701 32.731 -1.809 1.00 78.38 574 CYS A CA 1
ATOM 4172 C C . CYS A 1 574 ? 41.300 32.434 -3.266 1.00 78.38 574 CYS A C 1
ATOM 4174 O O . CYS A 1 574 ? 42.172 32.393 -4.119 1.00 78.38 574 CYS A O 1
ATOM 4176 N N . MET A 1 575 ? 40.023 32.250 -3.589 1.00 79.62 575 MET A N 1
ATOM 4177 C CA . MET A 1 575 ? 39.526 31.889 -4.921 1.00 79.62 575 MET A CA 1
ATOM 4178 C C . MET A 1 575 ? 39.024 33.120 -5.673 1.00 79.62 575 MET A C 1
ATOM 4180 O O . MET A 1 575 ? 39.412 33.310 -6.820 1.00 79.62 575 MET A O 1
ATOM 4184 N N . ASP A 1 576 ? 38.272 33.989 -4.993 1.00 76.38 576 ASP A N 1
ATOM 4185 C CA . ASP A 1 576 ? 37.464 35.043 -5.618 1.00 76.38 576 ASP A CA 1
ATOM 4186 C C . ASP A 1 576 ? 37.876 36.473 -5.210 1.00 76.38 576 ASP A C 1
ATOM 4188 O O . ASP A 1 576 ? 37.529 37.429 -5.898 1.00 76.38 576 ASP A O 1
ATOM 4192 N N . VAL A 1 577 ? 38.610 36.653 -4.097 1.00 78.00 577 VAL A N 1
ATOM 4193 C CA . VAL A 1 577 ? 39.026 37.996 -3.612 1.00 78.00 577 VAL A CA 1
ATOM 4194 C C . VAL A 1 577 ? 40.510 38.286 -3.843 1.00 78.00 577 VAL A C 1
ATOM 4196 O O . VAL A 1 577 ? 40.868 39.359 -4.319 1.00 78.00 577 VAL A O 1
ATOM 4199 N N . THR A 1 578 ? 41.392 37.345 -3.497 1.00 74.62 578 THR A N 1
ATOM 4200 C CA . THR A 1 578 ? 42.840 37.416 -3.794 1.00 74.62 578 THR A CA 1
ATOM 4201 C C . THR A 1 578 ? 43.249 36.496 -4.941 1.00 74.62 578 THR A C 1
ATOM 4203 O O . THR A 1 578 ? 44.384 36.568 -5.415 1.00 74.62 578 THR A O 1
ATOM 4206 N N . GLU A 1 579 ? 42.343 35.599 -5.343 1.00 80.25 579 GLU A N 1
ATOM 4207 C CA . GLU A 1 579 ? 42.514 34.552 -6.355 1.00 80.25 579 GLU A CA 1
ATOM 4208 C C . GLU A 1 579 ? 43.797 33.684 -6.222 1.00 80.25 579 GLU A C 1
ATOM 4210 O O . GLU A 1 579 ? 44.212 33.006 -7.168 1.00 80.25 579 GLU A O 1
ATOM 4215 N N . TYR A 1 580 ? 44.454 33.695 -5.055 1.00 80.75 580 TYR A N 1
ATOM 4216 C CA . TYR A 1 580 ? 45.686 32.966 -4.738 1.00 80.75 580 TYR A CA 1
ATOM 4217 C C . TYR A 1 580 ? 45.565 31.433 -4.896 1.00 80.75 580 TYR A C 1
ATOM 4219 O O . TYR A 1 580 ? 46.566 30.762 -5.139 1.00 80.75 580 TYR A O 1
ATOM 4227 N N . CYS A 1 581 ? 44.368 30.862 -4.807 1.00 80.62 581 CYS A N 1
ATOM 4228 C CA . CYS A 1 581 ? 44.102 29.432 -4.965 1.00 80.62 581 CYS A CA 1
ATOM 4229 C C . CYS A 1 581 ? 43.835 29.024 -6.430 1.00 80.62 581 CYS A C 1
ATOM 4231 O O . CYS A 1 581 ? 43.793 27.830 -6.727 1.00 80.62 581 CYS A O 1
ATOM 4233 N N . LEU A 1 582 ? 43.713 29.985 -7.357 1.00 82.50 582 LEU A N 1
ATOM 4234 C CA . LEU A 1 582 ? 43.620 29.729 -8.797 1.00 82.50 582 LEU A CA 1
ATOM 4235 C C . LEU A 1 582 ? 45.033 29.669 -9.419 1.00 82.50 582 LEU A C 1
ATOM 4237 O O . LEU A 1 582 ? 45.741 30.681 -9.381 1.00 82.50 582 LEU A O 1
ATOM 4241 N N . PRO A 1 583 ? 45.480 28.536 -10.005 1.00 81.12 583 PRO A N 1
ATOM 4242 C CA . PRO A 1 583 ? 46.846 28.392 -10.520 1.00 81.12 583 PRO A CA 1
ATOM 4243 C C . PRO A 1 583 ? 47.152 29.337 -11.697 1.00 81.12 583 PRO A C 1
ATOM 4245 O O . PRO A 1 583 ? 46.826 29.040 -12.848 1.00 81.12 583 PRO A O 1
ATOM 4248 N N . GLN A 1 584 ? 47.828 30.458 -11.426 1.00 85.50 584 GLN A N 1
ATOM 4249 C CA . GLN A 1 584 ? 48.260 31.395 -12.463 1.00 85.50 584 GLN A CA 1
ATOM 4250 C C . GLN A 1 584 ? 49.642 30.992 -12.999 1.00 85.50 584 GLN A C 1
ATOM 4252 O O . GLN A 1 584 ? 50.615 30.881 -12.247 1.00 85.50 584 GLN A O 1
ATOM 4257 N N . THR A 1 585 ? 49.735 30.780 -14.313 1.00 87.94 585 THR A N 1
ATOM 4258 C CA . THR A 1 585 ? 51.026 30.705 -15.010 1.00 87.94 585 THR A CA 1
ATOM 4259 C C . THR A 1 585 ? 51.663 32.098 -15.000 1.00 87.94 585 THR A C 1
ATOM 4261 O O . THR A 1 585 ? 51.002 33.034 -15.451 1.00 87.94 585 THR A O 1
ATOM 4264 N N . PRO A 1 586 ? 52.902 32.265 -14.496 1.00 89.31 586 PRO A N 1
ATOM 4265 C CA . PRO A 1 586 ? 53.578 33.558 -14.503 1.00 89.31 586 PRO A CA 1
ATOM 4266 C C . PRO A 1 586 ? 53.759 34.083 -15.926 1.00 89.31 586 PRO A C 1
ATOM 4268 O O . PRO A 1 586 ? 53.912 33.297 -16.861 1.00 89.31 586 PRO A O 1
ATOM 4271 N N . SER A 1 587 ? 53.808 35.400 -16.085 1.00 90.38 587 SER A N 1
ATOM 4272 C CA . SER A 1 587 ? 54.160 36.026 -17.357 1.00 90.38 587 SER A CA 1
ATOM 4273 C C . SER A 1 587 ? 55.628 36.440 -17.328 1.00 90.38 587 SER A C 1
ATOM 4275 O O . SER A 1 587 ? 56.132 36.929 -16.311 1.00 90.38 587 SER A O 1
ATOM 4277 N N . VAL A 1 588 ? 56.327 36.211 -18.438 1.00 93.00 588 VAL A N 1
ATOM 4278 C CA . VAL A 1 588 ? 57.740 36.551 -18.602 1.00 93.00 588 VAL A CA 1
ATOM 4279 C C . VAL A 1 588 ? 58.000 37.042 -20.021 1.00 93.00 588 VAL A C 1
ATOM 4281 O O . VAL A 1 588 ? 57.584 36.412 -20.989 1.00 93.00 588 VAL A O 1
ATOM 4284 N N . ASP A 1 589 ? 58.708 38.161 -20.108 1.00 92.62 589 ASP A N 1
ATOM 4285 C CA . ASP A 1 589 ? 59.229 38.775 -21.331 1.00 92.62 589 ASP A CA 1
ATOM 4286 C C . ASP A 1 589 ? 60.739 38.963 -21.141 1.00 92.62 589 ASP A C 1
ATOM 4288 O O . ASP A 1 589 ? 61.181 39.369 -20.059 1.00 92.62 589 ASP A O 1
ATOM 4292 N N . VAL A 1 590 ? 61.549 38.629 -22.146 1.00 92.56 590 VAL A N 1
ATOM 4293 C CA . VAL A 1 590 ? 63.002 38.812 -22.117 1.00 92.56 590 VAL A CA 1
ATOM 4294 C C . VAL A 1 590 ? 63.432 39.707 -23.270 1.00 92.56 590 VAL A C 1
ATOM 4296 O O . VAL A 1 590 ? 63.360 39.349 -24.442 1.00 92.56 590 VAL A O 1
ATOM 4299 N N . SER A 1 591 ? 63.998 40.861 -22.923 1.00 91.12 591 SER A N 1
ATOM 4300 C CA . SER A 1 591 ? 64.482 41.846 -23.886 1.00 91.12 591 SER A CA 1
ATOM 4301 C C . SER A 1 591 ? 66.007 41.976 -23.841 1.00 91.12 591 SER A C 1
ATOM 4303 O O . SER A 1 591 ? 66.637 41.952 -22.782 1.00 91.12 591 SER A O 1
ATOM 4305 N N . CYS A 1 592 ? 66.634 42.121 -25.010 1.00 91.50 592 CYS A N 1
ATOM 4306 C CA . CYS A 1 592 ? 68.049 42.486 -25.117 1.00 91.50 592 CYS A CA 1
ATOM 4307 C C . CYS A 1 592 ? 68.332 43.203 -26.451 1.00 91.50 592 CYS A C 1
ATOM 4309 O O . CYS A 1 592 ? 68.764 42.563 -27.416 1.00 91.50 592 CYS A O 1
ATOM 4311 N N . PRO A 1 593 ? 68.108 44.529 -26.538 1.00 86.62 593 PRO A N 1
ATOM 4312 C CA . PRO A 1 593 ? 68.201 45.276 -27.798 1.00 86.62 593 PRO A CA 1
ATOM 4313 C C . PRO A 1 593 ? 69.565 45.201 -28.505 1.00 86.62 593 PRO A C 1
ATOM 4315 O O . PRO A 1 593 ? 69.628 45.347 -29.722 1.00 86.62 593 PRO A O 1
ATOM 4318 N N . SER A 1 594 ? 70.655 44.966 -27.766 1.00 87.56 594 SER A N 1
ATOM 4319 C CA . SER A 1 594 ? 72.024 44.892 -28.299 1.00 87.56 594 SER A CA 1
ATOM 4320 C C . SER A 1 594 ? 72.586 43.469 -28.436 1.00 87.56 594 SER A C 1
ATOM 4322 O O . SER A 1 594 ? 73.718 43.313 -28.893 1.00 87.56 594 SER A O 1
ATOM 4324 N N . CYS A 1 595 ? 71.826 42.422 -28.082 1.00 89.19 595 CYS A N 1
ATOM 4325 C CA . CYS A 1 595 ? 72.321 41.036 -28.113 1.00 89.19 595 CYS A CA 1
ATOM 4326 C C . CYS A 1 595 ? 72.634 40.511 -29.525 1.00 89.19 595 CYS A C 1
ATOM 4328 O O . CYS A 1 595 ? 73.320 39.500 -29.647 1.00 89.19 595 CYS A O 1
ATOM 4330 N N . THR A 1 596 ? 72.171 41.183 -30.583 1.00 90.62 596 THR A N 1
ATOM 4331 C CA . THR A 1 596 ? 72.668 40.981 -31.951 1.00 90.62 596 THR A CA 1
ATOM 4332 C C . THR A 1 596 ? 73.518 42.184 -32.356 1.00 90.62 596 THR A C 1
ATOM 4334 O O . THR A 1 596 ? 72.986 43.273 -32.559 1.00 90.62 596 THR A O 1
ATOM 4337 N N . ALA A 1 597 ? 74.835 41.999 -32.480 1.00 88.44 597 ALA A N 1
ATOM 4338 C CA . ALA A 1 597 ? 75.773 43.065 -32.836 1.00 88.44 597 ALA A CA 1
ATOM 4339 C C . ALA A 1 597 ? 76.942 42.554 -33.695 1.00 88.44 597 ALA A C 1
ATOM 4341 O O . ALA A 1 597 ? 77.347 41.397 -33.609 1.00 88.44 597 ALA A O 1
ATOM 4342 N N . PHE A 1 598 ? 77.517 43.431 -34.517 1.00 89.88 598 PHE A N 1
ATOM 4343 C CA . PHE A 1 598 ? 78.626 43.103 -35.416 1.00 89.88 598 PHE A CA 1
ATOM 4344 C C . PHE A 1 598 ? 79.629 44.258 -35.514 1.00 89.88 598 PHE A C 1
ATOM 4346 O O . PHE A 1 598 ? 79.267 45.416 -35.307 1.00 89.88 598 PHE A O 1
ATOM 4353 N N . GLY A 1 599 ? 80.889 43.958 -35.836 1.00 85.56 599 GLY A N 1
ATOM 4354 C CA . GLY A 1 599 ? 81.913 44.982 -36.074 1.00 85.56 599 GLY A CA 1
ATOM 4355 C C . GLY A 1 599 ? 83.339 44.436 -36.149 1.00 85.56 599 GLY A C 1
ATOM 4356 O O . GLY A 1 599 ? 83.578 43.264 -35.869 1.00 85.56 599 GLY A O 1
ATOM 4357 N N . ASN A 1 600 ? 84.294 45.296 -36.503 1.00 81.00 600 ASN A N 1
ATOM 4358 C CA . ASN A 1 600 ? 85.716 44.948 -36.635 1.00 81.00 600 ASN A CA 1
ATOM 4359 C C . ASN A 1 600 ? 86.423 45.046 -35.268 1.00 81.00 600 ASN A C 1
ATOM 4361 O O . ASN A 1 600 ? 87.286 45.895 -35.053 1.00 81.00 600 ASN A O 1
ATOM 4365 N N . ARG A 1 601 ? 85.978 44.238 -34.298 1.00 84.00 601 ARG A N 1
ATOM 4366 C CA . ARG A 1 601 ? 86.518 44.184 -32.928 1.00 84.00 601 ARG A CA 1
ATOM 4367 C C . ARG A 1 601 ? 86.282 42.811 -32.309 1.00 84.00 601 ARG A C 1
ATOM 4369 O O . ARG A 1 601 ? 85.286 42.166 -32.614 1.00 84.00 601 ARG A O 1
ATOM 4376 N N . SER A 1 602 ? 87.148 42.396 -31.388 1.00 83.94 602 SER A N 1
ATOM 4377 C CA . SER A 1 602 ? 87.003 41.117 -30.678 1.00 83.94 602 SER A CA 1
ATOM 4378 C C . SER A 1 602 ? 85.998 41.157 -29.524 1.00 83.94 602 SER A C 1
ATOM 4380 O O . SER A 1 602 ? 85.308 40.169 -29.295 1.00 83.94 602 SER A O 1
ATOM 4382 N N . SER A 1 603 ? 85.903 42.272 -28.792 1.00 89.44 603 SER A N 1
ATOM 4383 C CA . SER A 1 603 ? 85.092 42.361 -27.569 1.00 89.44 603 SER A CA 1
ATOM 4384 C C . SER A 1 603 ? 83.656 42.837 -27.826 1.00 89.44 603 SER A C 1
ATOM 4386 O O . SER A 1 603 ? 83.429 43.849 -28.500 1.00 89.44 603 SER A O 1
ATOM 4388 N N . PHE A 1 604 ? 82.689 42.126 -27.243 1.00 92.56 604 PHE A N 1
ATOM 4389 C CA . PHE A 1 604 ? 81.260 42.452 -27.266 1.00 92.56 604 PHE A CA 1
ATOM 4390 C C . PHE A 1 604 ? 80.632 42.242 -25.883 1.00 92.56 604 PHE A C 1
ATOM 4392 O O . PHE A 1 604 ? 81.006 41.318 -25.159 1.00 92.56 604 PHE A O 1
ATOM 4399 N N . SER A 1 605 ? 79.643 43.064 -25.532 1.00 91.88 605 SER A N 1
ATOM 4400 C CA . SER A 1 605 ? 78.830 42.898 -24.324 1.00 91.88 605 SER A CA 1
ATOM 4401 C C . SER A 1 605 ? 77.428 43.491 -24.488 1.00 91.88 605 SER A C 1
ATOM 4403 O O . SER A 1 605 ? 77.230 44.416 -25.275 1.00 91.88 605 SER A O 1
ATOM 4405 N N . SER A 1 606 ? 76.464 42.941 -23.745 1.00 93.19 606 SER A N 1
ATOM 4406 C CA . SER A 1 606 ? 75.079 43.417 -23.629 1.00 93.19 606 SER A CA 1
ATOM 4407 C C . SER A 1 606 ? 74.501 43.079 -22.257 1.00 93.19 606 SER A C 1
ATOM 4409 O O . SER A 1 606 ? 74.911 42.101 -21.628 1.00 93.19 606 SER A O 1
ATOM 4411 N N . THR A 1 607 ? 73.490 43.838 -21.842 1.00 92.94 607 THR A N 1
ATOM 4412 C CA . THR A 1 607 ? 72.609 43.483 -20.725 1.00 92.94 607 THR A CA 1
ATOM 4413 C C . THR A 1 607 ? 71.295 42.950 -21.282 1.00 92.94 607 THR A C 1
ATOM 4415 O O . THR A 1 607 ? 70.624 43.626 -22.059 1.00 92.94 607 THR A O 1
ATOM 4418 N N . ILE A 1 608 ? 70.941 41.736 -20.876 1.00 94.38 608 ILE A N 1
ATOM 4419 C CA . ILE A 1 608 ? 69.624 41.135 -21.063 1.00 94.38 608 ILE A CA 1
ATOM 4420 C C . ILE A 1 608 ? 68.781 41.530 -19.850 1.00 94.38 608 ILE A C 1
ATOM 4422 O O . ILE A 1 608 ? 69.250 41.398 -18.717 1.00 94.38 608 ILE A O 1
ATOM 4426 N N . THR A 1 609 ? 67.548 41.976 -20.066 1.00 91.56 609 THR A N 1
ATOM 4427 C CA . THR A 1 609 ? 66.602 42.315 -18.999 1.00 91.56 609 THR A CA 1
ATOM 4428 C C . THR A 1 609 ? 65.339 41.494 -19.186 1.00 91.56 609 THR A C 1
ATOM 4430 O O . THR A 1 609 ? 64.633 41.649 -20.184 1.00 91.56 609 THR A O 1
ATOM 4433 N N . GLY A 1 610 ? 65.056 40.626 -18.219 1.00 91.88 610 GLY A N 1
ATOM 4434 C CA . GLY A 1 610 ? 63.753 39.991 -18.104 1.00 91.88 610 GLY A CA 1
ATOM 4435 C C . GLY A 1 610 ? 62.782 40.887 -17.343 1.00 91.88 610 GLY A C 1
ATOM 4436 O O . GLY A 1 610 ? 63.190 41.612 -16.437 1.00 91.88 610 GLY A O 1
ATOM 4437 N N . THR A 1 611 ? 61.500 40.799 -17.672 1.00 91.69 611 THR A N 1
ATOM 4438 C CA . THR A 1 611 ? 60.395 41.318 -16.861 1.00 91.69 611 THR A CA 1
ATOM 4439 C C . THR A 1 611 ? 59.502 40.152 -16.473 1.00 91.69 611 THR A C 1
ATOM 4441 O O . THR A 1 611 ? 59.162 39.322 -17.311 1.00 91.69 611 THR A O 1
ATOM 4444 N N . ILE A 1 612 ? 59.145 40.081 -15.194 1.00 93.94 612 ILE A N 1
ATOM 4445 C CA . ILE A 1 612 ? 58.306 39.039 -14.611 1.00 93.94 612 ILE A CA 1
ATOM 4446 C C . ILE A 1 612 ? 57.067 39.702 -14.009 1.00 93.94 612 ILE A C 1
ATOM 4448 O O . ILE A 1 612 ? 57.190 40.553 -13.121 1.00 93.94 612 ILE A O 1
ATOM 4452 N N . SER A 1 613 ? 55.886 39.276 -14.450 1.00 90.38 613 SER A N 1
ATOM 4453 C CA . SER A 1 613 ? 54.594 39.658 -13.871 1.00 90.38 613 SER A CA 1
ATOM 4454 C C . SER A 1 613 ? 53.739 38.430 -13.556 1.00 90.38 613 SER A C 1
ATOM 4456 O O . SER A 1 613 ? 54.184 37.289 -13.690 1.00 90.38 613 SER A O 1
ATOM 4458 N N . ASP A 1 614 ? 52.517 38.659 -13.065 1.00 90.44 614 ASP A N 1
ATOM 4459 C CA . ASP A 1 614 ? 51.515 37.602 -12.857 1.00 90.44 614 ASP A CA 1
ATOM 4460 C C . ASP A 1 614 ? 51.910 36.536 -11.812 1.00 90.44 614 ASP A C 1
ATOM 4462 O O . ASP A 1 614 ? 51.295 35.479 -11.684 1.00 90.44 614 ASP A O 1
ATOM 4466 N N . CYS A 1 615 ? 52.897 36.865 -10.973 1.00 88.62 615 CYS A N 1
ATOM 4467 C CA . CYS A 1 615 ? 53.357 36.085 -9.826 1.00 88.62 615 CYS A CA 1
ATOM 4468 C C . CYS A 1 615 ? 52.411 36.197 -8.621 1.00 88.62 615 CYS A C 1
ATOM 4470 O O . CYS A 1 615 ? 52.829 36.499 -7.500 1.00 88.62 615 CYS A O 1
ATOM 4472 N N . ARG A 1 616 ? 51.118 35.935 -8.831 1.00 87.50 616 ARG A N 1
ATOM 4473 C CA . ARG A 1 616 ? 50.063 35.989 -7.807 1.00 87.50 616 ARG A CA 1
ATOM 4474 C C . ARG A 1 616 ? 50.423 35.181 -6.560 1.00 87.50 616 ARG A C 1
ATOM 4476 O O . ARG A 1 616 ? 50.424 35.722 -5.455 1.00 87.50 616 ARG A O 1
ATOM 4483 N N . GLN A 1 617 ? 50.859 33.933 -6.736 1.00 88.31 617 GLN A N 1
ATOM 4484 C CA . GLN A 1 617 ? 51.322 33.079 -5.636 1.00 88.31 617 GLN A CA 1
ATOM 4485 C C . GLN A 1 617 ? 52.786 33.308 -5.213 1.00 88.31 617 GLN A C 1
ATOM 4487 O O . GLN A 1 617 ? 53.291 32.644 -4.305 1.00 88.31 617 GLN A O 1
ATOM 4492 N N . GLY A 1 618 ? 53.461 34.275 -5.834 1.00 90.44 618 GLY A N 1
ATOM 4493 C CA . GLY A 1 618 ? 54.912 34.406 -5.839 1.00 90.44 618 GLY A CA 1
ATOM 4494 C C . GLY A 1 618 ? 55.547 33.482 -6.880 1.00 90.44 618 GLY A C 1
ATOM 4495 O O . GLY A 1 618 ? 54.936 32.515 -7.336 1.00 90.44 618 GLY A O 1
ATOM 4496 N N . CYS A 1 619 ? 56.787 33.779 -7.256 1.00 91.75 619 CYS A N 1
ATOM 4497 C CA . CYS A 1 619 ? 57.543 32.989 -8.228 1.00 91.75 619 CYS A CA 1
ATOM 4498 C C . CYS A 1 619 ? 58.968 32.721 -7.759 1.00 91.75 619 CYS A C 1
ATOM 4500 O O . CYS A 1 619 ? 59.556 33.519 -7.031 1.00 91.75 619 CYS A O 1
ATOM 4502 N N . SER A 1 620 ? 59.550 31.642 -8.263 1.00 93.25 620 SER A N 1
ATOM 4503 C CA . SER A 1 620 ? 60.994 31.459 -8.361 1.00 93.25 620 SER A CA 1
ATOM 4504 C C . SER A 1 620 ? 61.404 31.630 -9.821 1.00 93.25 620 SER A C 1
ATOM 4506 O O . SER A 1 620 ? 60.670 31.231 -10.725 1.00 93.25 620 SER A O 1
ATOM 4508 N N . TYR A 1 621 ? 62.555 32.243 -10.075 1.00 94.31 621 TYR A N 1
ATOM 4509 C CA . TYR A 1 621 ? 63.089 32.387 -11.426 1.00 94.31 621 TYR A CA 1
ATOM 4510 C C . TYR A 1 621 ? 64.557 31.993 -11.486 1.00 94.31 621 TYR A C 1
ATOM 4512 O O . TYR A 1 621 ? 65.295 32.108 -10.504 1.00 94.31 621 TYR A O 1
ATOM 4520 N N . ARG A 1 622 ? 64.991 31.540 -12.661 1.00 94.00 622 ARG A N 1
ATOM 4521 C CA . ARG A 1 622 ? 66.390 31.229 -12.964 1.00 94.00 622 ARG A CA 1
ATOM 4522 C C . ARG A 1 622 ? 66.689 31.452 -14.438 1.00 94.00 622 ARG A C 1
ATOM 4524 O O . ARG A 1 622 ? 65.834 31.232 -15.293 1.00 94.00 622 ARG A O 1
ATOM 4531 N N . TRP A 1 623 ? 67.929 31.813 -14.731 1.00 93.31 623 TRP A N 1
ATOM 4532 C CA . TRP A 1 623 ? 68.425 31.865 -16.099 1.00 93.31 623 TRP A CA 1
ATOM 4533 C C . TRP A 1 623 ? 68.906 30.483 -16.551 1.00 93.31 623 TRP A C 1
ATOM 4535 O O . TRP A 1 623 ? 69.565 29.760 -15.802 1.00 93.31 623 TRP A O 1
ATOM 4545 N N . ALA A 1 624 ? 68.587 30.130 -17.792 1.00 91.75 624 ALA A N 1
ATOM 4546 C CA . ALA A 1 624 ? 69.199 29.039 -18.533 1.00 91.75 624 ALA A CA 1
ATOM 4547 C C . ALA A 1 624 ? 69.882 29.644 -19.767 1.00 91.75 624 ALA A C 1
ATOM 4549 O O . ALA A 1 624 ? 69.221 30.162 -20.666 1.00 91.75 624 ALA A O 1
ATOM 4550 N N . THR A 1 625 ? 71.212 29.630 -19.782 1.00 91.44 625 THR A N 1
ATOM 4551 C CA . THR A 1 625 ? 72.034 30.285 -20.810 1.00 91.44 625 THR A CA 1
ATOM 4552 C C . THR A 1 625 ? 72.831 29.262 -21.613 1.00 91.44 625 THR A C 1
ATOM 4554 O O . THR A 1 625 ? 73.250 28.238 -21.074 1.00 91.44 625 THR A O 1
ATOM 4557 N N . SER A 1 626 ? 73.069 29.539 -22.894 1.00 87.88 626 SER A N 1
ATOM 4558 C CA . SER A 1 626 ? 73.804 28.664 -23.813 1.00 87.88 626 SER A CA 1
ATOM 4559 C C . SER A 1 626 ? 74.748 29.454 -24.730 1.00 87.88 626 SER A C 1
ATOM 4561 O O . SER A 1 626 ? 74.598 30.665 -24.883 1.00 87.88 626 SER A O 1
ATOM 4563 N N . GLY A 1 627 ? 75.709 28.761 -25.352 1.00 86.00 627 GLY A N 1
ATOM 4564 C CA . GLY A 1 627 ? 76.719 29.331 -26.256 1.00 86.00 627 GLY A CA 1
ATOM 4565 C C . GLY A 1 627 ? 78.134 29.214 -25.684 1.00 86.00 627 GLY A C 1
ATOM 4566 O O . GLY A 1 627 ? 78.454 29.845 -24.682 1.00 86.00 627 GLY A O 1
ATOM 4567 N N . SER A 1 628 ? 79.000 28.412 -26.315 1.00 75.94 628 SER A N 1
ATOM 4568 C CA . SER A 1 628 ? 80.317 28.032 -25.760 1.00 75.94 628 SER A CA 1
ATOM 4569 C C . SER A 1 628 ? 81.304 29.190 -25.599 1.00 75.94 628 SER A C 1
ATOM 4571 O O . SER A 1 628 ? 82.214 29.112 -24.779 1.00 75.94 628 SER A O 1
ATOM 4573 N N . ASN A 1 629 ? 81.132 30.249 -26.394 1.00 81.44 629 ASN A N 1
ATOM 4574 C CA . ASN A 1 629 ? 82.036 31.400 -26.461 1.00 81.44 629 ASN A CA 1
ATOM 4575 C C . ASN A 1 629 ? 81.391 32.666 -25.856 1.00 81.44 629 ASN A C 1
ATOM 4577 O O . ASN A 1 629 ? 81.838 33.781 -26.126 1.00 81.44 629 ASN A O 1
ATOM 4581 N N . LEU A 1 630 ? 80.320 32.494 -25.070 1.00 89.81 630 LEU A N 1
ATOM 4582 C CA . LEU A 1 630 ? 79.614 33.553 -24.352 1.00 89.81 630 LEU A CA 1
ATOM 4583 C C . LEU A 1 630 ? 79.849 33.403 -22.842 1.00 89.81 630 LEU A C 1
ATOM 4585 O O . LEU A 1 630 ? 79.634 32.338 -22.269 1.00 89.81 630 LEU A O 1
ATOM 4589 N N . ASN A 1 631 ? 80.263 34.486 -22.191 1.00 92.06 631 ASN A N 1
ATOM 4590 C CA . ASN A 1 631 ? 80.424 34.575 -20.745 1.00 92.06 631 ASN A CA 1
ATOM 4591 C C . ASN A 1 631 ? 79.240 35.342 -20.137 1.00 92.06 631 ASN A C 1
ATOM 4593 O O . ASN A 1 631 ? 79.058 36.534 -20.415 1.00 92.06 631 ASN A O 1
ATOM 4597 N N . PHE A 1 632 ? 78.454 34.654 -19.309 1.00 92.69 632 PHE A N 1
ATOM 4598 C CA . PHE A 1 632 ? 77.245 35.164 -18.663 1.00 92.69 632 PHE A CA 1
ATOM 4599 C C . PHE A 1 632 ? 77.510 35.478 -17.183 1.00 92.69 632 PHE A C 1
ATOM 4601 O O . PHE A 1 632 ? 78.046 34.653 -16.447 1.00 92.69 632 PHE A O 1
ATOM 4608 N N . THR A 1 633 ? 77.131 36.674 -16.732 1.00 89.94 633 THR A N 1
ATOM 4609 C CA . THR A 1 633 ? 77.438 37.195 -15.389 1.00 89.94 633 THR A CA 1
ATOM 4610 C C . THR A 1 633 ? 76.254 37.963 -14.797 1.00 89.94 633 THR A C 1
ATOM 4612 O O . THR A 1 633 ? 75.475 38.584 -15.517 1.00 89.94 633 THR A O 1
ATOM 4615 N N . GLY A 1 634 ? 76.079 37.902 -13.474 1.00 84.38 634 GLY A N 1
ATOM 4616 C CA . GLY A 1 634 ? 74.936 38.519 -12.779 1.00 84.38 634 GLY A CA 1
ATOM 4617 C C . GLY A 1 634 ? 73.590 37.799 -12.959 1.00 84.38 634 GLY A C 1
ATOM 4618 O O . GLY A 1 634 ? 72.635 38.152 -12.282 1.00 84.38 634 GLY A O 1
ATOM 4619 N N . CYS A 1 635 ? 73.530 36.765 -13.804 1.00 87.88 635 CYS A N 1
ATOM 4620 C CA . CYS A 1 635 ? 72.340 35.986 -14.165 1.00 87.88 635 CYS A CA 1
ATOM 4621 C C . CYS A 1 635 ? 71.860 35.053 -13.028 1.00 87.88 635 CYS A C 1
ATOM 4623 O O . CYS A 1 635 ? 71.766 33.837 -13.197 1.00 87.88 635 CYS A O 1
ATOM 4625 N N . THR A 1 636 ? 71.611 35.599 -11.838 1.00 86.12 636 THR A N 1
ATOM 4626 C CA . THR A 1 636 ? 71.239 34.838 -10.639 1.00 86.12 636 THR A CA 1
ATOM 4627 C C . THR A 1 636 ? 69.807 34.305 -10.700 1.00 86.12 636 THR A C 1
ATOM 4629 O O . THR A 1 636 ? 68.931 34.850 -11.372 1.00 86.12 636 THR A O 1
ATOM 4632 N N . SER A 1 637 ? 69.558 33.220 -9.967 1.00 88.81 637 SER A N 1
ATOM 4633 C CA . SER A 1 637 ? 68.207 32.800 -9.598 1.00 88.81 637 SER A CA 1
ATOM 4634 C C . SER A 1 637 ? 67.707 33.591 -8.391 1.00 88.81 637 SER A C 1
ATOM 4636 O O . SER A 1 637 ? 68.490 33.879 -7.483 1.00 88.81 637 SER A O 1
ATOM 4638 N N . GLY A 1 638 ? 66.409 33.871 -8.333 1.00 90.38 638 GLY A N 1
ATOM 4639 C CA . GLY A 1 638 ? 65.790 34.601 -7.228 1.00 90.38 638 GLY A CA 1
ATOM 4640 C C . GLY A 1 638 ? 64.312 34.271 -7.055 1.00 90.38 638 GLY A C 1
ATOM 4641 O O . GLY A 1 638 ? 63.771 33.391 -7.727 1.00 90.38 638 GLY A O 1
ATOM 4642 N N . THR A 1 639 ? 63.655 34.984 -6.143 1.00 90.69 639 THR A N 1
ATOM 4643 C CA . THR A 1 639 ? 62.219 34.853 -5.876 1.00 90.69 639 THR A CA 1
ATOM 4644 C C . THR A 1 639 ? 61.507 36.197 -5.975 1.00 90.69 639 THR A C 1
ATOM 4646 O O . THR A 1 639 ? 62.067 37.245 -5.657 1.00 90.69 639 THR A O 1
ATOM 4649 N N . VAL A 1 640 ? 60.257 36.156 -6.431 1.00 90.62 640 VAL A N 1
ATOM 4650 C CA . VAL A 1 640 ? 59.330 37.288 -6.505 1.00 90.62 640 VAL A CA 1
ATOM 4651 C C . VAL A 1 640 ? 58.249 37.079 -5.451 1.00 90.62 640 VAL A C 1
ATOM 4653 O O . VAL A 1 640 ? 57.657 35.998 -5.373 1.00 90.62 640 VAL A O 1
ATOM 4656 N N . SER A 1 641 ? 57.999 38.103 -4.636 1.00 89.00 641 SER A N 1
ATOM 4657 C CA . SER A 1 641 ? 56.943 38.090 -3.620 1.00 89.00 641 SER A CA 1
ATOM 4658 C C . SER A 1 641 ? 55.547 37.943 -4.234 1.00 89.00 641 SER A C 1
ATOM 4660 O O . SER A 1 641 ? 55.316 38.267 -5.399 1.00 89.00 641 SER A O 1
ATOM 4662 N N . LYS A 1 642 ? 54.598 37.464 -3.425 1.00 87.44 642 LYS A N 1
ATOM 4663 C CA . LYS A 1 642 ? 53.190 37.274 -3.807 1.00 87.44 642 LYS A CA 1
ATOM 4664 C C . LYS A 1 642 ? 52.595 38.561 -4.392 1.00 87.44 642 LYS A C 1
ATOM 4666 O O . LYS A 1 642 ? 52.785 39.635 -3.822 1.00 87.44 642 LYS A O 1
ATOM 4671 N N . GLY A 1 643 ? 51.926 38.453 -5.539 1.00 83.12 643 GLY A N 1
ATOM 4672 C CA . GLY A 1 643 ? 51.310 39.574 -6.262 1.00 83.12 643 GLY A CA 1
ATOM 4673 C C . GLY A 1 643 ? 52.280 40.649 -6.775 1.00 83.12 643 GLY A C 1
ATOM 4674 O O . GLY A 1 643 ? 51.828 41.694 -7.230 1.00 83.12 643 GLY A O 1
ATOM 4675 N N . SER A 1 644 ? 53.595 40.433 -6.684 1.00 87.06 644 SER A N 1
ATOM 4676 C CA . SER A 1 644 ? 54.618 41.420 -7.055 1.00 87.06 644 SER A CA 1
ATOM 4677 C C . SER A 1 644 ? 55.207 41.137 -8.441 1.00 87.06 644 SER A C 1
ATOM 4679 O O . SER A 1 644 ? 55.129 40.018 -8.945 1.00 87.06 644 SER A O 1
ATOM 4681 N N . THR A 1 645 ? 55.842 42.144 -9.040 1.00 89.00 645 THR A N 1
ATOM 4682 C CA . THR A 1 645 ? 56.631 42.019 -10.277 1.00 89.00 645 THR A CA 1
ATOM 4683 C C . THR A 1 645 ? 58.132 42.078 -9.974 1.00 89.00 645 THR A C 1
ATOM 4685 O O . THR A 1 645 ? 58.543 42.511 -8.894 1.00 89.00 645 THR A O 1
ATOM 4688 N N . ALA A 1 646 ? 58.973 41.636 -10.912 1.00 90.62 646 ALA A N 1
ATOM 4689 C CA . ALA A 1 646 ? 60.429 41.769 -10.813 1.00 90.62 646 ALA A CA 1
ATOM 4690 C C . ALA A 1 646 ? 61.082 41.903 -12.194 1.00 90.62 646 ALA A C 1
ATOM 4692 O O . ALA A 1 646 ? 60.594 41.332 -13.165 1.00 90.62 646 ALA A O 1
ATOM 4693 N N . SER A 1 647 ? 62.224 42.591 -12.266 1.00 90.19 647 SER A N 1
ATOM 4694 C CA . SER A 1 647 ? 62.989 42.757 -13.511 1.00 90.19 647 SER A CA 1
ATOM 4695 C C . SER A 1 647 ? 64.451 42.318 -13.339 1.00 90.19 647 SER A C 1
ATOM 4697 O O . SER A 1 647 ? 65.325 43.166 -13.145 1.00 90.19 647 SER A O 1
ATOM 4699 N N . PRO A 1 648 ? 64.744 41.002 -13.325 1.00 92.00 648 PRO A N 1
ATOM 4700 C CA . PRO A 1 648 ? 66.115 40.511 -13.229 1.00 92.00 648 PRO A CA 1
ATOM 4701 C C . PRO A 1 648 ? 66.905 40.800 -14.510 1.00 92.00 648 PRO A C 1
ATOM 4703 O O . PRO A 1 648 ? 66.387 40.679 -15.622 1.00 92.00 648 PRO A O 1
ATOM 4706 N N . SER A 1 649 ? 68.191 41.114 -14.360 1.00 90.81 649 SER A N 1
ATOM 4707 C CA . SER A 1 649 ? 69.112 41.332 -15.476 1.00 90.81 649 SER A CA 1
ATOM 4708 C C . SER A 1 649 ? 70.232 40.290 -15.518 1.00 90.81 649 SER A C 1
ATOM 4710 O O . SER A 1 649 ? 70.597 39.682 -14.513 1.00 90.81 649 SER A O 1
ATOM 4712 N N . CYS A 1 650 ? 70.758 40.056 -16.717 1.00 92.25 650 CYS A N 1
ATOM 4713 C CA . CYS A 1 650 ? 71.790 39.071 -17.011 1.00 92.25 650 CYS A CA 1
ATOM 4714 C C . CYS A 1 650 ? 72.762 39.670 -18.035 1.00 92.25 650 CYS A C 1
ATOM 4716 O O . CYS A 1 650 ? 72.370 40.023 -19.146 1.00 92.25 650 CYS A O 1
ATOM 4718 N N . ASN A 1 651 ? 74.033 39.833 -17.671 1.00 93.12 651 ASN A N 1
ATOM 4719 C CA . ASN A 1 651 ? 75.037 40.430 -18.549 1.00 93.12 651 ASN A CA 1
ATOM 4720 C C . ASN A 1 651 ? 75.745 39.343 -19.357 1.00 93.12 651 ASN A C 1
ATOM 4722 O O . ASN A 1 651 ? 76.323 38.421 -18.783 1.00 93.12 651 ASN A O 1
ATOM 4726 N N . VAL A 1 652 ? 75.751 39.482 -20.681 1.00 94.69 652 VAL A N 1
ATOM 4727 C CA . VAL A 1 652 ? 76.413 38.563 -21.614 1.00 94.69 652 VAL A CA 1
ATOM 4728 C C . VAL A 1 652 ? 77.561 39.270 -22.325 1.00 94.69 652 VAL A C 1
ATOM 4730 O O . VAL A 1 652 ? 77.402 40.374 -22.845 1.00 94.69 652 VAL A O 1
ATOM 4733 N N . SER A 1 653 ? 78.726 38.630 -22.369 1.00 92.31 653 SER A N 1
ATOM 4734 C CA . SER A 1 653 ? 79.941 39.155 -23.001 1.00 92.31 653 SER A CA 1
ATOM 4735 C C . SER A 1 653 ? 80.659 38.087 -23.821 1.00 92.31 653 SER A C 1
ATOM 4737 O O . SER A 1 653 ? 80.475 36.896 -23.581 1.00 92.31 653 SER A O 1
ATOM 4739 N N . ALA A 1 654 ? 81.466 38.494 -24.798 1.00 92.38 654 ALA A N 1
ATOM 4740 C CA . ALA A 1 654 ? 82.238 37.582 -25.635 1.00 92.38 654 ALA A CA 1
ATOM 4741 C C . ALA A 1 654 ? 83.561 38.209 -26.086 1.00 92.38 654 ALA A C 1
ATOM 4743 O O . ALA A 1 654 ? 83.630 39.412 -26.342 1.00 92.38 654 ALA A O 1
ATOM 4744 N N . SER A 1 655 ? 84.580 37.363 -26.246 1.00 89.62 655 SER A N 1
ATOM 4745 C CA . SER A 1 655 ? 85.780 37.668 -27.027 1.00 89.62 655 SER A CA 1
ATOM 4746 C C . SER A 1 655 ? 85.770 36.767 -28.258 1.00 89.62 655 SER A C 1
ATOM 4748 O O . SER A 1 655 ? 85.868 35.547 -28.139 1.00 89.62 655 SER A O 1
ATOM 4750 N N . VAL A 1 656 ? 85.568 37.361 -29.431 1.00 88.69 656 VAL A N 1
ATOM 4751 C CA . VAL A 1 656 ? 85.298 36.658 -30.690 1.00 88.69 656 VAL A CA 1
ATOM 4752 C C . VAL A 1 656 ? 86.492 36.816 -31.631 1.00 88.69 656 VAL A C 1
ATOM 4754 O O . VAL A 1 656 ? 86.986 37.926 -31.845 1.00 88.69 656 VAL A O 1
ATOM 4757 N N . ALA A 1 657 ? 86.974 35.707 -32.191 1.00 85.38 657 ALA A N 1
ATOM 4758 C CA . ALA A 1 657 ? 88.106 35.697 -33.118 1.00 85.38 657 ALA A CA 1
ATOM 4759 C C . ALA A 1 657 ? 87.779 36.407 -34.456 1.00 85.38 657 ALA A C 1
ATOM 4761 O O . ALA A 1 657 ? 86.603 36.528 -34.800 1.00 85.38 657 ALA A O 1
ATOM 4762 N N . PRO A 1 658 ? 88.788 36.873 -35.219 1.00 83.12 658 PRO A N 1
ATOM 4763 C CA . PRO A 1 658 ? 88.598 37.412 -36.570 1.00 83.12 658 PRO A CA 1
ATOM 4764 C C . PRO A 1 658 ? 87.746 36.493 -37.467 1.00 83.12 658 PRO A C 1
ATOM 4766 O O . PRO A 1 658 ? 87.910 35.276 -37.437 1.00 83.12 658 PRO A O 1
ATOM 4769 N N . GLN A 1 659 ? 86.818 37.087 -38.224 1.00 84.44 659 GLN A N 1
ATOM 4770 C CA . GLN A 1 659 ? 85.786 36.443 -39.065 1.00 84.44 659 GLN A CA 1
ATOM 4771 C C . GLN A 1 659 ? 84.954 35.335 -38.386 1.00 84.44 659 GLN A C 1
ATOM 4773 O O . GLN A 1 659 ? 84.317 34.536 -39.074 1.00 84.44 659 GLN A O 1
ATOM 4778 N N . ALA A 1 660 ? 84.918 35.282 -37.051 1.00 89.00 660 ALA A N 1
ATOM 4779 C CA . ALA A 1 660 ? 84.133 34.311 -36.298 1.00 89.00 660 ALA A CA 1
ATOM 4780 C C . ALA A 1 660 ? 82.849 34.919 -35.707 1.00 89.00 660 ALA A C 1
ATOM 4782 O O . ALA A 1 660 ? 82.715 36.133 -35.521 1.00 89.00 660 ALA A O 1
ATOM 4783 N N . SER A 1 661 ? 81.923 34.030 -35.351 1.00 89.94 661 SER A N 1
ATOM 4784 C CA . SER A 1 661 ? 80.684 34.350 -34.642 1.00 89.94 661 SER A CA 1
ATOM 4785 C C . SER A 1 661 ? 80.682 33.693 -33.263 1.00 89.94 661 SER A C 1
ATOM 4787 O O . SER A 1 661 ? 81.033 32.520 -33.135 1.00 89.94 661 SER A O 1
ATOM 4789 N N . ALA A 1 662 ? 80.210 34.404 -32.242 1.00 90.62 662 ALA A N 1
ATOM 4790 C CA . ALA A 1 662 ? 79.703 33.786 -31.020 1.00 90.62 662 ALA A CA 1
ATOM 4791 C C . ALA A 1 662 ? 78.172 33.848 -31.035 1.00 90.62 662 ALA A C 1
ATOM 4793 O O . ALA A 1 662 ? 77.592 34.920 -31.215 1.00 90.62 662 ALA A O 1
ATOM 4794 N N . THR A 1 663 ? 77.517 32.703 -30.855 1.00 91.44 663 THR A N 1
ATOM 4795 C CA . THR A 1 663 ? 76.055 32.591 -30.785 1.00 91.44 663 THR A CA 1
ATOM 4796 C C . THR A 1 663 ? 75.624 31.761 -29.584 1.00 91.44 663 THR A C 1
ATOM 4798 O O . THR A 1 663 ? 76.388 30.947 -29.060 1.00 91.44 663 THR A O 1
ATOM 4801 N N . GLY A 1 664 ? 74.391 31.984 -29.138 1.00 92.81 664 GLY A N 1
ATOM 4802 C CA . GLY A 1 664 ? 73.802 31.293 -27.998 1.00 92.81 664 GLY A CA 1
ATOM 4803 C C . GLY A 1 664 ? 72.443 31.871 -27.626 1.00 92.81 664 GLY A C 1
ATOM 4804 O O . GLY A 1 664 ? 71.903 32.713 -28.344 1.00 92.81 664 GLY A O 1
ATOM 4805 N N . THR A 1 665 ? 71.894 31.431 -26.499 1.00 92.19 665 THR A N 1
ATOM 4806 C CA . THR A 1 665 ? 70.583 31.868 -26.000 1.00 92.19 665 THR A CA 1
ATOM 4807 C C . THR A 1 665 ? 70.650 32.243 -24.526 1.00 92.19 665 THR A C 1
ATOM 4809 O O . THR A 1 665 ? 71.490 31.735 -23.781 1.00 92.19 665 THR A O 1
ATOM 4812 N N . ALA A 1 666 ? 69.739 33.108 -24.093 1.00 92.31 666 ALA A N 1
ATOM 4813 C CA . ALA A 1 666 ? 69.446 33.320 -22.684 1.00 92.31 666 ALA A CA 1
ATOM 4814 C C . ALA A 1 666 ? 67.937 33.230 -22.475 1.00 92.31 666 ALA A C 1
ATOM 4816 O O . ALA A 1 666 ? 67.188 34.089 -22.938 1.00 92.31 666 ALA A O 1
ATOM 4817 N N . THR A 1 667 ? 67.514 32.176 -21.786 1.00 93.94 667 THR A N 1
ATOM 4818 C CA . THR A 1 667 ? 66.123 31.913 -21.422 1.00 93.94 667 THR A CA 1
ATOM 4819 C C . THR A 1 667 ? 65.925 32.260 -19.952 1.00 93.94 667 THR A C 1
ATOM 4821 O O . THR A 1 667 ? 66.634 31.726 -19.094 1.00 93.94 667 THR A O 1
ATOM 4824 N N . LEU A 1 668 ? 64.956 33.119 -19.640 1.00 95.00 668 LEU A N 1
ATOM 4825 C CA . LEU A 1 668 ? 64.494 33.309 -18.266 1.00 95.00 668 LEU A CA 1
ATOM 4826 C C . LEU A 1 668 ? 63.352 32.330 -18.018 1.00 95.00 668 LEU A C 1
ATOM 4828 O O . LEU A 1 668 ? 62.327 32.391 -18.689 1.00 95.00 668 LEU A O 1
ATOM 4832 N N . ILE A 1 669 ? 63.537 31.415 -17.070 1.00 93.62 669 ILE A N 1
ATOM 4833 C CA . ILE A 1 669 ? 62.525 30.434 -16.676 1.00 93.62 669 ILE A CA 1
ATOM 4834 C C . ILE A 1 669 ? 61.929 30.895 -15.349 1.00 93.62 669 ILE A C 1
ATOM 4836 O O . ILE A 1 669 ? 62.666 31.073 -14.375 1.00 93.62 669 ILE A O 1
ATOM 4840 N N . VAL A 1 670 ? 60.609 31.073 -15.312 1.00 94.88 670 VAL A N 1
ATOM 4841 C CA . VAL A 1 670 ? 59.850 31.517 -14.138 1.00 94.88 670 VAL A CA 1
ATOM 4842 C C . VAL A 1 670 ? 58.838 30.441 -13.766 1.00 94.88 670 VAL A C 1
ATOM 4844 O O . VAL A 1 670 ? 57.919 30.149 -14.527 1.00 94.88 670 VAL A O 1
ATOM 4847 N N . THR A 1 671 ? 58.992 29.870 -12.577 1.00 92.06 671 THR A N 1
ATOM 4848 C CA . THR A 1 671 ? 58.105 28.846 -12.019 1.00 92.06 671 THR A CA 1
ATOM 4849 C C . THR A 1 671 ? 57.352 29.432 -10.833 1.00 92.06 671 THR A C 1
ATOM 4851 O O . THR A 1 671 ? 57.963 29.979 -9.911 1.00 92.06 671 THR A O 1
ATOM 4854 N N . ASN A 1 672 ? 56.027 29.314 -10.840 1.00 91.94 672 ASN A N 1
ATOM 4855 C CA . ASN A 1 672 ? 55.169 29.712 -9.728 1.00 91.94 672 ASN A CA 1
ATOM 4856 C C . ASN A 1 672 ? 55.606 29.001 -8.427 1.00 91.94 672 ASN A C 1
ATOM 4858 O O . ASN A 1 672 ? 55.809 27.788 -8.410 1.00 91.94 672 ASN A O 1
ATOM 4862 N N . SER A 1 673 ? 55.764 29.750 -7.331 1.00 88.94 673 SER A N 1
ATOM 4863 C CA . SER A 1 673 ? 56.317 29.230 -6.066 1.00 88.94 673 SER A CA 1
ATOM 4864 C C . SER A 1 673 ? 55.405 28.240 -5.337 1.00 88.94 673 SER A C 1
ATOM 4866 O O . SER A 1 673 ? 55.852 27.595 -4.391 1.00 88.94 673 SER A O 1
ATOM 4868 N N . HIS A 1 674 ? 54.136 28.141 -5.737 1.00 87.50 674 HIS A N 1
ATOM 4869 C CA . HIS A 1 674 ? 53.155 27.219 -5.163 1.00 87.50 674 HIS A CA 1
ATOM 4870 C C . HIS A 1 674 ? 52.772 26.095 -6.138 1.00 87.50 674 HIS A C 1
ATOM 4872 O O . HIS A 1 674 ? 52.566 24.958 -5.720 1.00 87.50 674 HIS A O 1
ATOM 4878 N N . TYR A 1 675 ? 52.713 26.398 -7.436 1.00 86.44 675 TYR A N 1
ATOM 4879 C CA . TYR A 1 675 ? 52.302 25.472 -8.492 1.00 86.44 675 TYR A CA 1
ATOM 4880 C C . TYR A 1 675 ? 53.476 25.192 -9.441 1.00 86.44 675 TYR A C 1
ATOM 4882 O O . TYR A 1 675 ? 53.676 25.899 -10.424 1.00 86.44 675 TYR A O 1
ATOM 4890 N N . SER A 1 676 ? 54.289 24.176 -9.149 1.00 83.44 676 SER A N 1
ATOM 4891 C CA . SER A 1 676 ? 55.525 23.904 -9.905 1.00 83.44 676 SER A CA 1
ATOM 4892 C C . SER A 1 676 ? 55.299 23.470 -11.365 1.00 83.44 676 SER A C 1
ATOM 4894 O O . SER A 1 676 ? 56.206 23.603 -12.187 1.00 83.44 676 SER A O 1
ATOM 4896 N N . ASP A 1 677 ? 54.088 23.024 -11.714 1.00 84.50 677 ASP A N 1
ATOM 4897 C CA . ASP A 1 677 ? 53.634 22.806 -13.094 1.00 84.50 677 ASP A CA 1
ATOM 4898 C C . ASP A 1 677 ? 53.443 24.124 -13.869 1.00 84.50 677 ASP A C 1
ATOM 4900 O O . ASP A 1 677 ? 53.609 24.163 -15.089 1.00 84.50 677 ASP A O 1
ATOM 4904 N N . ARG A 1 678 ? 53.144 25.227 -13.170 1.00 88.88 678 ARG A N 1
ATOM 4905 C CA . ARG A 1 678 ? 52.939 26.566 -13.739 1.00 88.88 678 ARG A CA 1
ATOM 4906 C C . ARG A 1 678 ? 54.276 27.274 -13.942 1.00 88.88 678 ARG A C 1
ATOM 4908 O O . ARG A 1 678 ? 54.653 28.191 -13.210 1.00 88.88 678 ARG A O 1
ATOM 4915 N N . THR A 1 679 ? 54.991 26.824 -14.967 1.00 88.75 679 THR A N 1
ATOM 4916 C CA . THR A 1 679 ? 56.230 27.439 -15.452 1.00 88.75 679 THR A CA 1
ATOM 4917 C C . THR A 1 679 ? 56.001 28.138 -16.790 1.00 88.75 679 THR A C 1
ATOM 4919 O O . THR A 1 679 ? 55.406 27.559 -17.696 1.00 88.75 679 THR A O 1
ATOM 4922 N N . ALA A 1 680 ? 56.526 29.353 -16.926 1.00 93.56 680 ALA A N 1
ATOM 4923 C CA . ALA A 1 680 ? 56.687 30.048 -18.197 1.00 93.56 680 ALA A CA 1
ATOM 4924 C C . ALA A 1 680 ? 58.170 30.312 -18.475 1.00 93.56 680 ALA A C 1
ATOM 4926 O O . ALA A 1 680 ? 59.004 30.331 -17.563 1.00 93.56 680 ALA A O 1
ATOM 4927 N N . SER A 1 681 ? 58.509 30.521 -19.743 1.00 93.19 681 SER A N 1
ATOM 4928 C CA . SER A 1 681 ? 59.858 30.905 -20.143 1.00 93.19 681 SER A CA 1
ATOM 4929 C C . SER A 1 681 ? 59.851 31.665 -21.456 1.00 93.19 681 SER A C 1
ATOM 4931 O O . SER A 1 681 ? 59.217 31.207 -22.405 1.00 93.19 681 SER A O 1
ATOM 4933 N N . ASP A 1 682 ? 60.628 32.738 -21.525 1.00 95.56 682 ASP A N 1
ATOM 4934 C CA . ASP A 1 682 ? 60.927 33.456 -22.764 1.00 95.56 682 ASP A CA 1
ATOM 4935 C C . ASP A 1 682 ? 62.450 33.589 -22.943 1.00 95.56 682 ASP A C 1
ATOM 4937 O O . ASP A 1 682 ? 63.221 33.384 -21.995 1.00 95.56 682 ASP A O 1
ATOM 4941 N N . SER A 1 683 ? 62.908 33.826 -24.174 1.00 93.00 683 SER A N 1
ATOM 4942 C CA . SER A 1 683 ? 64.318 33.715 -24.538 1.00 93.00 683 SER A CA 1
ATOM 4943 C C . SER A 1 683 ? 64.769 34.658 -25.643 1.00 93.00 683 SER A C 1
ATOM 4945 O O . SER A 1 683 ? 64.192 34.683 -26.730 1.00 93.00 683 SER A O 1
ATOM 4947 N N . VAL A 1 684 ? 65.918 35.300 -25.425 1.00 94.06 684 VAL A N 1
ATOM 4948 C CA . VAL A 1 684 ? 66.634 36.041 -26.469 1.00 94.06 684 VAL A CA 1
ATOM 4949 C C . VAL A 1 684 ? 67.749 35.209 -27.089 1.00 94.06 684 VAL A C 1
ATOM 4951 O O . VAL A 1 684 ? 68.475 34.482 -26.404 1.00 94.06 684 VAL A O 1
ATOM 4954 N N . ASN A 1 685 ? 67.921 35.376 -28.399 1.00 93.31 685 ASN A N 1
ATOM 4955 C CA . ASN A 1 685 ? 69.077 34.884 -29.137 1.00 93.31 685 ASN A CA 1
ATOM 4956 C C . ASN A 1 685 ? 70.206 35.925 -29.081 1.00 93.31 685 ASN A C 1
ATOM 4958 O O . ASN A 1 685 ? 69.986 37.109 -29.339 1.00 93.31 685 ASN A O 1
ATOM 4962 N N . ILE A 1 686 ? 71.421 35.473 -28.777 1.00 94.50 686 ILE A N 1
ATOM 4963 C CA . ILE A 1 686 ? 72.639 36.283 -28.785 1.00 94.50 686 ILE A CA 1
ATOM 4964 C C . ILE A 1 686 ? 73.440 35.937 -30.039 1.00 94.50 686 ILE A C 1
ATOM 4966 O O . ILE A 1 686 ? 73.653 34.760 -30.342 1.00 94.50 686 ILE A O 1
ATOM 4970 N N . ARG A 1 687 ? 73.910 36.962 -30.755 1.00 93.56 687 ARG A N 1
ATOM 4971 C CA . ARG A 1 687 ? 74.816 36.838 -31.897 1.00 93.56 687 ARG A CA 1
ATOM 4972 C C . ARG A 1 687 ? 75.811 37.997 -31.933 1.00 93.56 687 ARG A C 1
ATOM 4974 O O . ARG A 1 687 ? 75.431 39.145 -32.147 1.00 93.56 687 ARG A O 1
ATOM 4981 N N . TYR A 1 688 ? 77.091 37.670 -31.811 1.00 94.00 688 TYR A N 1
ATOM 4982 C CA . TYR A 1 688 ? 78.196 38.607 -31.982 1.00 94.00 688 TYR A CA 1
ATOM 4983 C C . TYR A 1 688 ? 79.094 38.170 -33.139 1.00 94.00 688 TYR A C 1
ATOM 4985 O O . TYR A 1 688 ? 79.714 37.111 -33.066 1.00 94.00 688 TYR A O 1
ATOM 4993 N N . ASP A 1 689 ? 79.164 38.985 -34.194 1.00 91.00 689 ASP A N 1
ATOM 4994 C CA . ASP A 1 689 ? 79.998 38.738 -35.379 1.00 91.00 689 ASP A CA 1
ATOM 4995 C C . ASP A 1 689 ? 81.211 39.682 -35.403 1.00 91.00 689 ASP A C 1
ATOM 4997 O O . ASP A 1 689 ? 81.063 40.885 -35.656 1.00 91.00 689 ASP A O 1
ATOM 5001 N N . ASN A 1 690 ? 82.418 39.144 -35.196 1.00 88.62 690 ASN A N 1
ATOM 5002 C CA . ASN A 1 690 ? 83.652 39.892 -35.436 1.00 88.62 690 ASN A CA 1
ATOM 5003 C C . ASN A 1 690 ? 84.009 39.810 -36.926 1.00 88.62 690 ASN A C 1
ATOM 5005 O O . ASN A 1 690 ? 84.237 38.726 -37.458 1.00 88.62 690 ASN A O 1
ATOM 5009 N N . ARG A 1 691 ? 84.060 40.960 -37.603 1.00 85.00 691 ARG A N 1
ATOM 5010 C CA . ARG A 1 691 ? 84.291 41.051 -39.054 1.00 85.00 691 ARG A CA 1
ATOM 5011 C C . ARG A 1 691 ? 85.722 41.432 -39.452 1.00 85.00 691 ARG A C 1
ATOM 5013 O O . ARG A 1 691 ? 86.001 41.497 -40.645 1.00 85.00 691 ARG A O 1
ATOM 5020 N N . THR A 1 692 ? 86.642 41.611 -38.499 1.00 81.62 692 THR A N 1
ATOM 5021 C CA . THR A 1 692 ? 88.078 41.763 -38.805 1.00 81.62 692 THR A CA 1
ATOM 5022 C C . THR A 1 692 ? 88.583 40.530 -39.581 1.00 81.62 692 THR A C 1
ATOM 5024 O O . THR A 1 692 ? 88.285 39.424 -39.132 1.00 81.62 692 THR A O 1
ATOM 5027 N N . PRO A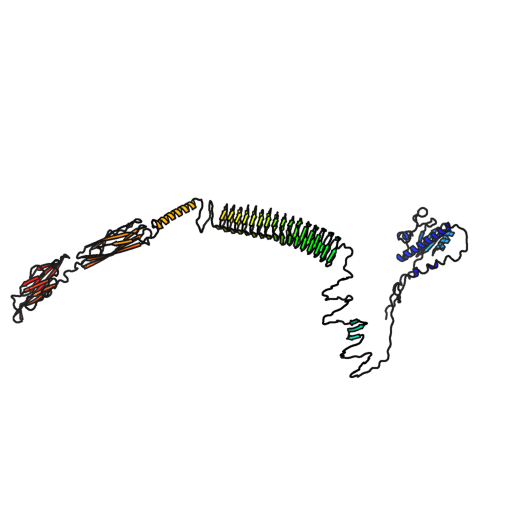 1 693 ? 89.330 40.667 -40.700 1.00 76.81 693 PRO A N 1
ATOM 5028 C CA . PRO A 1 693 ? 89.857 39.538 -41.486 1.00 76.81 693 PRO A CA 1
ATOM 5029 C C . PRO A 1 693 ? 90.817 38.603 -40.726 1.00 76.81 693 PRO A C 1
ATOM 5031 O O . PRO A 1 693 ? 91.578 39.064 -39.875 1.00 76.81 693 PRO A O 1
ATOM 5034 N N . ILE A 1 694 ? 90.828 37.303 -41.065 1.00 77.31 694 ILE A N 1
ATOM 5035 C CA . ILE A 1 694 ? 91.742 36.301 -40.471 1.00 77.31 694 ILE A CA 1
ATOM 5036 C C . ILE A 1 694 ? 93.183 36.502 -40.962 1.00 77.31 694 ILE A C 1
ATOM 5038 O O . ILE A 1 694 ? 94.080 36.742 -40.149 1.00 77.31 694 ILE A O 1
ATOM 5042 N N . ASP A 1 695 ? 93.406 36.455 -42.281 1.00 79.69 695 ASP A N 1
ATOM 5043 C CA . ASP A 1 695 ? 94.632 36.957 -42.908 1.00 79.69 695 ASP A CA 1
ATOM 5044 C C . ASP A 1 695 ? 94.274 38.081 -43.884 1.00 79.69 695 ASP A C 1
ATOM 5046 O O . ASP A 1 695 ? 93.815 37.794 -44.987 1.00 79.69 695 ASP A O 1
ATOM 5050 N N . PRO A 1 696 ? 94.455 39.362 -43.509 1.00 75.00 696 PRO A N 1
ATOM 5051 C CA . PRO A 1 696 ? 94.095 40.476 -44.386 1.00 75.00 696 PRO A CA 1
ATOM 5052 C C . PRO A 1 696 ? 94.975 40.503 -45.647 1.00 75.00 696 PRO A C 1
ATOM 5054 O O . PRO A 1 696 ? 94.590 41.053 -46.669 1.00 75.00 696 PRO A O 1
ATOM 5057 N N . PHE A 1 697 ? 96.154 39.878 -45.589 1.00 82.12 697 PHE A N 1
ATOM 5058 C CA . PHE A 1 697 ? 97.138 39.836 -46.666 1.00 82.12 697 PHE A CA 1
ATOM 5059 C C . PHE A 1 697 ? 96.923 38.735 -47.712 1.00 82.12 697 PHE A C 1
ATOM 5061 O O . PHE A 1 697 ? 97.832 38.502 -48.516 1.00 82.12 697 PHE A O 1
ATOM 5068 N N . ASN A 1 698 ? 95.825 37.980 -47.642 1.00 78.06 698 ASN A N 1
ATOM 5069 C CA . ASN A 1 698 ? 95.631 36.810 -48.499 1.00 78.06 698 ASN A CA 1
ATOM 5070 C C . ASN A 1 698 ? 95.364 37.198 -49.959 1.00 78.06 698 ASN A C 1
ATOM 5072 O O . ASN A 1 698 ? 95.913 36.581 -50.867 1.00 78.06 698 ASN A O 1
ATOM 5076 N N . ASP A 1 699 ? 94.562 38.244 -50.160 1.00 72.88 699 ASP A N 1
ATOM 5077 C CA . ASP A 1 699 ? 94.086 38.661 -51.484 1.00 72.88 699 ASP A CA 1
ATOM 5078 C C . ASP A 1 699 ? 94.958 39.775 -52.099 1.00 72.88 699 ASP A C 1
ATOM 5080 O O . ASP A 1 699 ? 94.752 40.174 -53.246 1.00 72.88 699 ASP A O 1
ATOM 5084 N N . LEU A 1 700 ? 95.974 40.241 -51.357 1.00 84.50 700 LEU A N 1
ATOM 5085 C CA . LEU A 1 700 ? 96.943 41.222 -51.839 1.00 84.50 700 LEU A CA 1
ATOM 5086 C C . LEU A 1 700 ? 97.880 40.604 -52.870 1.00 84.50 700 LEU A C 1
ATOM 5088 O O . LEU A 1 700 ? 98.661 39.691 -52.582 1.00 84.50 700 LEU A O 1
ATOM 5092 N N . LEU A 1 701 ? 97.871 41.189 -54.059 1.00 85.62 701 LEU A N 1
ATOM 5093 C CA . LEU A 1 701 ? 98.795 40.852 -55.119 1.00 85.62 701 LEU A CA 1
ATOM 5094 C C . LEU A 1 701 ? 99.981 41.819 -55.105 1.00 85.62 701 LEU A C 1
ATOM 5096 O O . LEU A 1 701 ? 99.861 43.004 -54.800 1.00 85.62 701 LEU A O 1
ATOM 5100 N N . HIS A 1 702 ? 101.154 41.281 -55.416 1.00 88.81 702 HIS A N 1
ATOM 5101 C CA . HIS A 1 702 ? 102.407 42.013 -55.534 1.00 88.81 702 HIS A CA 1
ATOM 5102 C C . HIS A 1 702 ? 103.070 41.593 -56.840 1.00 88.81 702 HIS A C 1
ATOM 5104 O O . HIS A 1 702 ? 102.922 40.452 -57.283 1.00 88.81 702 HIS A O 1
ATOM 5110 N N . GLY A 1 703 ? 103.789 42.503 -57.481 1.00 87.38 703 GLY A N 1
ATOM 5111 C CA . GLY A 1 703 ? 104.360 42.223 -58.790 1.00 87.38 703 GLY A CA 1
ATOM 5112 C C . GLY A 1 703 ? 104.860 43.468 -59.494 1.00 87.38 703 GLY A C 1
ATOM 5113 O O . GLY A 1 703 ? 104.911 44.554 -58.906 1.00 87.38 703 GLY A O 1
ATOM 5114 N N . CYS A 1 704 ? 105.260 43.302 -60.749 1.00 84.88 704 CYS A N 1
ATOM 5115 C CA . CYS A 1 704 ? 105.826 44.389 -61.531 1.00 84.88 704 CYS A CA 1
ATOM 5116 C C . CYS A 1 704 ? 105.489 44.333 -63.011 1.00 84.88 704 CYS A C 1
ATOM 5118 O O . CYS A 1 704 ? 104.999 43.337 -63.533 1.00 84.88 704 CYS A O 1
ATOM 5120 N N . TRP A 1 705 ? 105.782 45.429 -63.691 1.00 82.81 705 TRP A N 1
ATOM 5121 C CA . TRP A 1 705 ? 105.829 45.523 -65.142 1.00 82.81 705 TRP A CA 1
ATOM 5122 C C . TRP A 1 705 ? 107.059 46.334 -65.545 1.00 82.81 705 TRP A C 1
ATOM 5124 O O . TRP A 1 705 ? 107.665 47.019 -64.713 1.00 82.81 705 TRP A O 1
ATOM 5134 N N . VAL A 1 706 ? 107.435 46.232 -66.818 1.00 78.31 706 VAL A N 1
ATOM 5135 C CA . VAL A 1 706 ? 108.556 46.974 -67.397 1.00 78.31 706 VAL A CA 1
ATOM 5136 C C . VAL A 1 706 ? 108.017 47.843 -68.520 1.00 78.31 706 VAL A C 1
ATOM 5138 O O . VAL A 1 706 ? 107.363 47.329 -69.431 1.00 78.31 706 VAL A O 1
ATOM 5141 N N . ASP A 1 707 ? 108.276 49.146 -68.441 1.00 70.00 707 ASP A N 1
ATOM 5142 C CA . ASP A 1 707 ? 107.685 50.124 -69.354 1.00 70.00 707 ASP A CA 1
ATOM 5143 C C . ASP A 1 707 ? 108.170 49.901 -70.797 1.00 70.00 707 ASP A C 1
ATOM 5145 O O . ASP A 1 707 ? 109.356 50.018 -71.120 1.00 70.00 707 ASP A O 1
ATOM 5149 N N . THR A 1 708 ? 107.239 49.478 -71.654 1.00 65.56 708 THR A N 1
ATOM 5150 C CA . THR A 1 708 ? 107.460 49.083 -73.048 1.00 65.56 708 THR A CA 1
ATOM 5151 C C . THR A 1 708 ? 106.170 49.273 -73.840 1.00 65.56 708 THR A C 1
ATOM 5153 O O . THR A 1 708 ? 105.092 48.974 -73.343 1.00 65.56 708 THR A O 1
ATOM 5156 N N . LEU A 1 709 ? 106.278 49.664 -75.116 1.00 61.28 709 LEU A N 1
ATOM 5157 C CA . LEU A 1 709 ? 105.153 49.933 -76.037 1.00 61.28 709 LEU A CA 1
ATOM 5158 C C . LEU A 1 709 ? 104.281 48.700 -76.407 1.00 61.28 709 LEU A C 1
ATOM 5160 O O . LEU A 1 709 ? 103.632 48.700 -77.453 1.00 61.28 709 LEU A O 1
ATOM 5164 N N . ALA A 1 710 ? 104.322 47.620 -75.620 1.00 57.81 710 ALA A N 1
ATOM 5165 C CA . ALA A 1 710 ? 103.649 46.353 -75.907 1.00 57.81 710 ALA A CA 1
ATOM 5166 C C . ALA A 1 710 ? 103.271 45.505 -74.668 1.00 57.81 710 ALA A C 1
ATOM 5168 O O . ALA A 1 710 ? 102.756 44.401 -74.855 1.00 57.81 710 ALA A O 1
ATOM 5169 N N . PHE A 1 711 ? 103.537 45.948 -73.428 1.00 58.44 711 PHE A N 1
ATOM 5170 C CA . PHE A 1 711 ? 103.373 45.111 -72.221 1.00 58.44 711 PHE A CA 1
ATOM 5171 C C . PHE A 1 711 ? 102.799 45.874 -71.009 1.00 58.44 711 PHE A C 1
ATOM 5173 O O . PHE A 1 711 ? 103.357 45.894 -69.912 1.00 58.44 711 PHE A O 1
ATOM 5180 N N . ASP A 1 712 ? 101.607 46.437 -71.198 1.00 63.94 712 ASP A N 1
ATOM 5181 C CA . ASP A 1 712 ? 100.900 47.298 -70.234 1.00 63.94 712 ASP A CA 1
ATOM 5182 C C . ASP A 1 712 ? 100.206 46.506 -69.094 1.00 63.94 712 ASP A C 1
ATOM 5184 O O . ASP A 1 712 ? 99.014 46.688 -68.823 1.00 63.94 712 ASP A O 1
ATOM 5188 N N . LYS A 1 713 ? 100.898 45.540 -68.463 1.00 71.31 713 LYS A N 1
ATOM 5189 C CA . LYS A 1 713 ? 100.329 44.721 -67.372 1.00 71.31 713 LYS A CA 1
ATOM 5190 C C . LYS A 1 713 ? 101.310 44.300 -66.284 1.00 71.31 713 LYS A C 1
ATOM 5192 O O . LYS A 1 713 ? 102.329 43.668 -66.563 1.00 71.31 713 LYS A O 1
ATOM 5197 N N . ALA A 1 714 ? 100.901 44.514 -65.032 1.00 77.62 714 ALA A N 1
ATOM 5198 C CA . ALA A 1 714 ? 101.571 43.953 -63.863 1.00 77.62 714 ALA A CA 1
ATOM 5199 C C . ALA A 1 714 ? 101.522 42.414 -63.879 1.00 77.62 714 ALA A C 1
ATOM 5201 O O . ALA A 1 714 ? 100.456 41.801 -63.968 1.00 77.62 714 ALA A O 1
ATOM 5202 N N . SER A 1 715 ? 102.700 41.803 -63.788 1.00 81.31 715 SER A N 1
ATOM 5203 C CA . SER A 1 715 ? 102.934 40.366 -63.670 1.00 81.31 715 SER A CA 1
ATOM 5204 C C . SER A 1 715 ? 103.260 40.013 -62.216 1.00 81.31 715 SER A C 1
ATOM 5206 O O . SER A 1 715 ? 103.977 40.749 -61.535 1.00 81.31 715 SER A O 1
ATOM 5208 N N . TYR A 1 716 ? 102.688 38.914 -61.724 1.00 83.62 716 TYR A N 1
ATOM 5209 C CA . TYR A 1 716 ? 102.686 38.557 -60.303 1.00 83.62 716 TYR A CA 1
ATOM 5210 C C . TYR A 1 716 ? 104.044 38.029 -59.814 1.00 83.62 716 TYR A C 1
ATOM 5212 O O . TYR A 1 716 ? 104.624 37.145 -60.443 1.00 83.62 716 TYR A O 1
ATOM 5220 N N . SER A 1 717 ? 104.519 38.551 -58.677 1.00 84.81 717 SER A N 1
ATOM 5221 C CA . SER A 1 717 ? 105.834 38.341 -58.034 1.00 84.81 717 SER A CA 1
ATOM 5222 C C . SER A 1 717 ? 107.076 38.648 -58.884 1.00 84.81 717 SER A C 1
ATOM 5224 O O . SER A 1 717 ? 108.098 39.047 -58.321 1.00 84.81 717 SER A O 1
ATOM 5226 N N . SER A 1 718 ? 107.019 38.518 -60.210 1.00 83.88 718 SER A N 1
ATOM 5227 C CA . SER A 1 718 ? 108.083 38.959 -61.102 1.00 83.88 718 SER A CA 1
ATOM 5228 C C . SER A 1 718 ? 107.620 39.375 -62.490 1.00 83.88 718 SER A C 1
ATOM 5230 O O . SER A 1 718 ? 106.515 39.063 -62.935 1.00 83.88 718 SER A O 1
ATOM 5232 N N . CYS A 1 719 ? 108.501 40.093 -63.182 1.00 81.88 719 CYS A N 1
ATOM 5233 C CA . CYS A 1 719 ? 108.315 40.515 -64.560 1.00 81.88 719 CYS A CA 1
ATOM 5234 C C . CYS A 1 719 ? 109.625 40.410 -65.347 1.00 81.88 719 CYS A C 1
ATOM 5236 O O . CYS A 1 719 ? 110.716 40.639 -64.827 1.00 81.88 719 CYS A O 1
ATOM 5238 N N . PHE A 1 720 ? 109.505 40.068 -66.628 1.00 80.38 720 PHE A N 1
ATOM 5239 C CA . PHE A 1 720 ? 110.626 39.970 -67.554 1.00 80.38 720 PHE A CA 1
ATOM 5240 C C . PHE A 1 720 ? 110.366 40.920 -68.723 1.00 80.38 720 PHE A C 1
ATOM 5242 O O . PHE A 1 720 ? 109.534 40.645 -69.588 1.00 80.38 720 PHE A O 1
ATOM 5249 N N . GLY A 1 721 ? 111.039 42.067 -68.721 1.00 73.81 721 GLY A N 1
ATOM 5250 C CA . GLY A 1 721 ? 110.894 43.084 -69.758 1.00 73.81 721 GLY A CA 1
ATOM 5251 C C . GLY A 1 721 ? 111.967 42.944 -70.824 1.00 73.81 721 GLY A C 1
ATOM 5252 O O . GLY A 1 721 ? 113.146 42.815 -70.501 1.00 73.81 721 GLY A O 1
ATOM 5253 N N . ARG A 1 722 ? 111.585 43.030 -72.102 1.00 75.25 722 ARG A N 1
ATOM 5254 C CA . ARG A 1 722 ? 112.545 43.196 -73.198 1.00 75.25 722 ARG A CA 1
ATOM 5255 C C . ARG A 1 722 ? 112.404 44.583 -73.822 1.00 75.25 722 ARG A C 1
ATOM 5257 O O . ARG A 1 722 ? 111.431 44.847 -74.521 1.00 75.25 722 ARG A O 1
ATOM 5264 N N . VAL A 1 723 ? 113.391 45.446 -73.599 1.00 70.12 723 VAL A N 1
ATOM 5265 C CA . VAL A 1 723 ? 113.463 46.800 -74.167 1.00 70.12 723 VAL A CA 1
ATOM 5266 C C . VAL A 1 723 ? 114.375 46.818 -75.395 1.00 70.12 723 VAL A C 1
ATOM 5268 O O . VAL A 1 723 ? 115.528 46.403 -75.325 1.00 70.12 723 VAL A O 1
ATOM 5271 N N . GLU A 1 724 ? 113.916 47.345 -76.534 1.00 63.03 724 GLU A N 1
ATOM 5272 C CA . GLU A 1 724 ? 114.811 47.575 -77.686 1.00 63.03 724 GLU A CA 1
ATOM 5273 C C . GLU A 1 724 ? 115.799 48.731 -77.443 1.00 63.03 724 GLU A C 1
ATOM 5275 O O . GLU A 1 724 ? 116.799 48.869 -78.151 1.00 63.03 724 GLU A O 1
ATOM 5280 N N . HIS A 1 725 ? 115.517 49.613 -76.478 1.00 62.78 725 HIS A N 1
ATOM 5281 C CA . HIS A 1 725 ? 116.312 50.804 -76.176 1.00 62.78 725 HIS A CA 1
ATOM 5282 C C . HIS A 1 725 ? 116.602 50.865 -74.660 1.00 62.78 725 HIS A C 1
ATOM 5284 O O . HIS A 1 725 ? 115.696 51.141 -73.875 1.00 62.78 725 HIS A O 1
ATOM 5290 N N . PRO A 1 726 ? 117.856 50.665 -74.208 1.00 52.62 726 PRO A N 1
ATOM 5291 C CA . PRO A 1 726 ? 118.170 50.417 -72.794 1.00 52.62 726 PRO A CA 1
ATOM 5292 C C . PRO A 1 726 ? 118.040 51.655 -71.895 1.00 52.62 726 PRO A C 1
ATOM 5294 O O . PRO A 1 726 ? 118.038 51.535 -70.677 1.00 52.62 726 PRO A O 1
ATOM 5297 N N . LYS A 1 727 ? 117.923 52.861 -72.472 1.00 56.41 727 LYS A N 1
ATOM 5298 C CA . LYS A 1 727 ? 117.799 54.117 -71.709 1.00 56.41 727 LYS A CA 1
ATOM 5299 C C . LYS A 1 727 ? 116.432 54.320 -71.043 1.00 56.41 727 LYS A C 1
ATOM 5301 O O . LYS A 1 727 ? 116.290 55.276 -70.288 1.00 56.41 727 LYS A O 1
ATOM 5306 N N . LEU A 1 728 ? 115.452 53.462 -71.331 1.00 59.00 728 LEU A N 1
ATOM 5307 C CA . LEU A 1 728 ? 114.103 53.503 -70.754 1.00 59.00 728 LEU A CA 1
ATOM 5308 C C . LEU A 1 728 ? 113.711 52.169 -70.093 1.00 59.00 728 LEU A C 1
ATOM 5310 O O . LEU A 1 728 ? 112.533 51.904 -69.896 1.00 59.00 728 LEU A O 1
ATOM 5314 N N . GLY A 1 729 ? 114.691 51.339 -69.717 1.00 63.59 729 GLY A N 1
ATOM 5315 C CA . GLY A 1 729 ? 114.451 50.170 -68.869 1.00 63.59 729 GLY A CA 1
ATOM 5316 C C . GLY A 1 729 ? 114.018 50.586 -67.463 1.00 63.59 729 GLY A C 1
ATOM 5317 O O . GLY A 1 729 ? 114.865 50.770 -66.592 1.00 63.59 729 GLY A O 1
ATOM 5318 N N . GLN A 1 730 ? 112.713 50.770 -67.252 1.00 74.69 730 GLN A N 1
ATOM 5319 C CA . GLN A 1 730 ? 112.122 51.057 -65.944 1.00 74.69 730 GLN A CA 1
ATOM 5320 C C . GLN A 1 730 ? 111.265 49.884 -65.478 1.00 74.69 730 GLN A C 1
ATOM 5322 O O . GLN A 1 730 ? 110.363 49.454 -66.194 1.00 74.69 730 GLN A O 1
ATOM 5327 N N . ALA A 1 731 ? 111.537 49.398 -64.269 1.00 81.75 731 ALA A N 1
ATOM 5328 C CA . ALA A 1 731 ? 110.721 48.417 -63.573 1.00 81.75 731 ALA A CA 1
ATOM 5329 C C . ALA A 1 731 ? 109.830 49.131 -62.547 1.00 81.75 731 ALA A C 1
ATOM 5331 O O . ALA A 1 731 ? 110.306 49.898 -61.705 1.00 81.75 731 ALA A O 1
ATOM 5332 N N . ASN A 1 732 ? 108.529 48.864 -62.618 1.00 86.62 732 ASN A N 1
ATOM 5333 C CA . ASN A 1 732 ? 107.519 49.424 -61.729 1.00 86.62 732 ASN A CA 1
ATOM 5334 C C . ASN A 1 732 ? 106.993 48.326 -60.804 1.00 86.62 732 ASN A C 1
ATOM 5336 O O . ASN A 1 732 ? 106.238 47.459 -61.242 1.00 86.62 732 ASN A O 1
ATOM 5340 N N . PHE A 1 733 ? 107.385 48.361 -59.532 1.00 89.62 733 PHE A N 1
ATOM 5341 C CA . PHE A 1 733 ? 106.896 47.466 -58.486 1.00 89.62 733 PHE A CA 1
ATOM 5342 C C . PHE A 1 733 ? 105.592 48.002 -57.880 1.00 89.62 733 PHE A C 1
ATOM 5344 O O . PHE A 1 733 ? 105.434 49.211 -57.698 1.00 89.62 733 PHE A O 1
ATOM 5351 N N . SER A 1 734 ? 104.654 47.114 -57.542 1.00 90.31 734 SER A N 1
ATOM 5352 C CA . SER A 1 734 ? 103.432 47.480 -56.813 1.00 90.31 734 SER A CA 1
ATOM 5353 C C . SER A 1 734 ? 102.910 46.357 -55.912 1.00 90.31 734 SER A C 1
ATOM 5355 O O . SER A 1 734 ? 103.213 45.184 -56.146 1.00 90.31 734 SER A O 1
ATOM 5357 N N . VAL A 1 735 ? 102.138 46.727 -54.885 1.00 90.12 735 VAL A N 1
ATOM 5358 C CA . VAL A 1 735 ? 101.427 45.825 -53.965 1.00 90.12 735 VAL A CA 1
ATOM 5359 C C . VAL A 1 735 ? 100.067 46.414 -53.574 1.00 90.12 735 VAL A C 1
ATOM 5361 O O . VAL A 1 735 ? 99.960 47.614 -53.322 1.00 90.12 735 VAL A O 1
ATOM 5364 N N . GLY A 1 736 ? 99.032 45.574 -53.532 1.00 87.75 736 GLY A N 1
ATOM 5365 C CA . GLY A 1 736 ? 97.655 45.963 -53.217 1.00 87.75 736 GLY A CA 1
ATOM 5366 C C . GLY A 1 736 ? 96.630 45.001 -53.823 1.00 87.75 736 GLY A C 1
ATOM 5367 O O . GLY A 1 736 ? 96.959 43.869 -54.175 1.00 87.75 736 GLY A O 1
ATOM 5368 N N . ASP A 1 737 ? 95.399 45.464 -53.998 1.00 83.69 737 ASP A N 1
ATOM 5369 C CA . ASP A 1 737 ? 94.358 44.761 -54.746 1.00 83.69 737 ASP A CA 1
ATOM 5370 C C . ASP A 1 737 ? 94.565 44.958 -56.265 1.00 83.69 737 ASP A C 1
ATOM 5372 O O . ASP A 1 737 ? 95.196 45.920 -56.714 1.00 83.69 737 ASP A O 1
ATOM 5376 N N . TYR A 1 738 ? 94.011 44.074 -57.100 1.00 76.25 738 TYR A N 1
ATOM 5377 C CA . TYR A 1 738 ? 94.032 44.250 -58.561 1.00 76.25 738 TYR A CA 1
ATOM 5378 C C . TYR A 1 738 ? 92.844 45.094 -59.039 1.00 76.25 738 TYR A C 1
ATOM 5380 O O . TYR A 1 738 ? 91.771 44.573 -59.348 1.00 76.25 738 TYR A O 1
ATOM 5388 N N . LEU A 1 739 ? 93.052 46.412 -59.103 1.00 68.75 739 LEU A N 1
ATOM 5389 C CA . LEU A 1 739 ? 92.021 47.395 -59.469 1.00 68.75 739 LEU A CA 1
ATOM 5390 C C . LEU A 1 739 ? 92.047 47.817 -60.951 1.00 68.75 739 LEU A C 1
ATOM 5392 O O . LEU A 1 739 ? 91.079 48.390 -61.450 1.00 68.75 739 LEU A O 1
ATOM 5396 N N . GLY A 1 740 ? 93.132 47.536 -61.678 1.00 63.75 740 GLY A N 1
ATOM 5397 C CA . GLY A 1 740 ? 93.328 47.993 -63.056 1.00 63.75 740 GLY A CA 1
ATOM 5398 C C . GLY A 1 740 ? 94.447 47.244 -63.777 1.00 63.75 740 GLY A C 1
ATOM 5399 O O . GLY A 1 740 ? 95.126 46.411 -63.189 1.00 63.75 740 GLY A O 1
ATOM 5400 N N . ARG A 1 741 ? 94.636 47.509 -65.077 1.00 65.06 741 ARG A N 1
ATOM 5401 C CA . ARG A 1 741 ? 95.514 46.685 -65.935 1.00 65.06 741 ARG A CA 1
ATOM 5402 C C . ARG A 1 741 ? 96.989 46.700 -65.521 1.00 65.06 741 ARG A C 1
ATOM 5404 O O . ARG A 1 741 ? 97.645 45.669 -65.630 1.00 65.06 741 ARG A O 1
ATOM 5411 N N . GLU A 1 742 ? 97.492 47.838 -65.054 1.00 70.81 742 GLU A N 1
ATOM 5412 C CA . GLU A 1 742 ? 98.933 48.121 -65.005 1.00 70.81 742 GLU A CA 1
ATOM 5413 C C . GLU A 1 742 ? 99.572 48.006 -63.611 1.00 70.81 742 GLU A C 1
ATOM 5415 O O . GLU A 1 742 ? 100.791 48.022 -63.517 1.00 70.81 742 GLU A O 1
ATOM 5420 N N . ASN A 1 743 ? 98.818 47.926 -62.509 1.00 81.19 743 ASN A N 1
ATOM 5421 C CA . ASN A 1 743 ? 99.396 47.925 -61.154 1.00 81.19 743 ASN A CA 1
ATOM 5422 C C . ASN A 1 743 ? 98.405 47.461 -60.072 1.00 81.19 743 ASN A C 1
ATOM 5424 O O . ASN A 1 743 ? 97.203 47.367 -60.316 1.00 81.19 743 ASN A O 1
ATOM 5428 N N . TYR A 1 744 ? 98.942 47.189 -58.880 1.00 87.12 744 TYR A N 1
ATOM 5429 C CA . TYR A 1 744 ? 98.187 46.840 -57.675 1.00 87.12 744 TYR A CA 1
ATOM 5430 C C . TYR A 1 744 ? 98.066 48.048 -56.720 1.00 87.12 744 TYR A C 1
ATOM 5432 O O . TYR A 1 744 ? 99.032 48.791 -56.531 1.00 87.12 744 TYR A O 1
ATOM 5440 N N . GLU A 1 745 ? 96.885 48.257 -56.129 1.00 84.50 745 GLU A N 1
ATOM 5441 C CA . GLU A 1 745 ? 96.552 49.369 -55.218 1.00 84.50 745 GLU A CA 1
ATOM 5442 C C . GLU A 1 745 ? 95.491 48.948 -54.187 1.00 84.50 745 GLU A C 1
ATOM 5444 O O . GLU A 1 745 ? 94.653 48.106 -54.476 1.00 84.50 745 GLU A O 1
ATOM 5449 N N . PHE A 1 746 ? 95.495 49.533 -52.987 1.00 85.38 746 PHE A N 1
ATOM 5450 C CA . PHE A 1 746 ? 94.552 49.172 -51.918 1.00 85.38 746 PHE A CA 1
ATOM 5451 C C . PHE A 1 746 ? 93.217 49.917 -52.044 1.00 85.38 746 PHE A C 1
ATOM 5453 O O . PHE A 1 746 ? 93.188 51.148 -52.047 1.00 85.38 746 PHE A O 1
ATOM 5460 N N . SER A 1 747 ? 92.108 49.175 -52.032 1.00 79.94 747 SER A N 1
ATOM 5461 C CA . SER A 1 747 ? 90.733 49.690 -52.156 1.00 79.94 747 SER A CA 1
ATOM 5462 C C . SER A 1 747 ? 90.317 50.644 -51.028 1.00 79.94 747 SER A C 1
ATOM 5464 O O . SER A 1 747 ? 89.448 51.492 -51.223 1.00 79.94 747 SER A O 1
ATOM 5466 N N . ASN A 1 748 ? 90.918 50.503 -49.842 1.00 80.00 748 ASN A N 1
ATOM 5467 C CA . ASN A 1 748 ? 90.670 51.348 -48.674 1.00 80.00 748 ASN A CA 1
ATOM 5468 C C . ASN A 1 748 ? 91.989 51.696 -47.971 1.00 80.00 748 ASN A C 1
ATOM 5470 O O . ASN A 1 748 ? 92.367 51.076 -46.979 1.00 80.00 748 ASN A O 1
ATOM 5474 N N . SER A 1 749 ? 92.711 52.692 -48.485 1.00 76.38 749 SER A N 1
ATOM 5475 C CA . SER A 1 749 ? 94.047 53.068 -47.997 1.00 76.38 749 SER A CA 1
ATOM 5476 C C . SER A 1 749 ? 94.118 53.498 -46.523 1.00 76.38 749 SER A C 1
ATOM 5478 O O . SER A 1 749 ? 95.212 53.570 -45.978 1.00 76.38 749 SER A O 1
ATOM 5480 N N . ALA A 1 750 ? 92.990 53.741 -45.845 1.00 79.56 750 ALA A N 1
ATOM 5481 C CA . ALA A 1 750 ? 92.963 54.040 -44.410 1.00 79.56 750 ALA A CA 1
ATOM 5482 C C . ALA A 1 750 ? 93.170 52.806 -43.503 1.00 79.56 750 ALA A C 1
ATOM 5484 O O . ALA A 1 750 ? 93.442 52.963 -42.314 1.00 79.56 750 ALA A O 1
ATOM 5485 N N . GLU A 1 751 ? 93.044 51.585 -44.036 1.00 82.75 751 GLU A N 1
ATOM 5486 C CA . GLU A 1 751 ? 93.259 50.332 -43.288 1.00 82.75 751 GLU A CA 1
ATOM 5487 C C . GLU A 1 751 ? 94.683 49.765 -43.455 1.00 82.75 751 GLU A C 1
ATOM 5489 O O . GLU A 1 751 ? 95.009 48.740 -42.849 1.00 82.75 751 GLU A O 1
ATOM 5494 N N . TRP A 1 752 ? 95.543 50.438 -44.232 1.00 87.12 752 TRP A N 1
ATOM 5495 C CA . TRP A 1 752 ? 96.814 49.909 -44.735 1.00 87.12 752 TRP A CA 1
ATOM 5496 C C . TRP A 1 752 ? 97.976 50.910 -44.650 1.00 87.12 752 TRP A C 1
ATOM 5498 O O . TRP A 1 752 ? 97.821 52.081 -44.978 1.00 87.12 752 TRP A O 1
ATOM 5508 N N . ASP A 1 753 ? 99.162 50.424 -44.282 1.00 89.69 753 ASP A N 1
ATOM 5509 C CA . ASP A 1 753 ? 100.431 51.172 -44.287 1.00 89.69 753 ASP A CA 1
ATOM 5510 C C . ASP A 1 753 ? 101.523 50.362 -45.016 1.00 89.69 753 ASP A C 1
ATOM 5512 O O . ASP A 1 753 ? 101.532 49.132 -44.923 1.00 89.69 753 ASP A O 1
ATOM 5516 N N . VAL A 1 754 ? 102.403 51.014 -45.791 1.00 90.81 754 VAL A N 1
ATOM 5517 C CA . VAL A 1 754 ? 103.324 50.346 -46.740 1.00 90.81 754 VAL A CA 1
ATOM 5518 C C . VAL A 1 754 ? 104.662 51.074 -46.891 1.00 90.81 754 VAL A C 1
ATOM 5520 O O . VAL A 1 754 ? 104.694 52.263 -47.213 1.00 90.81 754 VAL A O 1
ATOM 5523 N N . VAL A 1 755 ? 105.768 50.330 -46.778 1.00 92.25 755 VAL A N 1
ATOM 5524 C CA . VAL A 1 755 ? 107.153 50.825 -46.909 1.00 92.25 755 VAL A CA 1
ATOM 5525 C C . VAL A 1 755 ? 107.972 49.922 -47.843 1.00 92.25 755 VAL A C 1
ATOM 5527 O O . VAL A 1 755 ? 107.918 48.703 -47.715 1.00 92.25 755 VAL A O 1
ATOM 5530 N N . TRP A 1 756 ? 108.760 50.497 -48.760 1.00 91.44 756 TRP A N 1
ATOM 5531 C CA . TRP A 1 756 ? 109.591 49.773 -49.740 1.00 91.44 756 TRP A CA 1
ATOM 5532 C C . TRP A 1 756 ? 111.094 49.868 -49.455 1.00 91.44 756 TRP A C 1
ATOM 5534 O O . TRP A 1 756 ? 111.603 50.921 -49.061 1.00 91.44 756 TRP A O 1
ATOM 5544 N N . SER A 1 757 ? 111.817 48.782 -49.745 1.00 89.94 757 SER A N 1
ATOM 5545 C CA . SER A 1 757 ? 113.276 48.676 -49.628 1.00 89.94 757 SER A CA 1
ATOM 5546 C C . SER A 1 757 ? 113.909 47.801 -50.725 1.00 89.94 757 SER A C 1
ATOM 5548 O O . SER A 1 757 ? 113.223 47.017 -51.378 1.00 89.94 757 SER A O 1
ATOM 5550 N N . GLY A 1 758 ? 115.230 47.907 -50.920 1.00 87.25 758 GLY A N 1
ATOM 5551 C CA . GLY A 1 758 ? 115.988 47.137 -51.918 1.00 87.25 758 GLY A CA 1
ATOM 5552 C C . GLY A 1 758 ? 116.358 47.969 -53.149 1.00 87.25 758 GLY A C 1
ATOM 5553 O O . GLY A 1 758 ? 116.817 49.101 -53.011 1.00 87.25 758 GLY A O 1
ATOM 5554 N N . GLY A 1 759 ? 116.167 47.413 -54.350 1.00 79.81 759 GLY A N 1
ATOM 5555 C CA . GLY A 1 759 ? 116.406 48.087 -55.637 1.00 79.81 759 GLY A CA 1
ATOM 5556 C C . GLY A 1 759 ? 115.474 49.274 -55.925 1.00 79.81 759 GLY A C 1
ATOM 5557 O O . GLY A 1 759 ? 115.681 50.001 -56.898 1.00 79.81 759 GLY A O 1
ATOM 5558 N N . CYS A 1 760 ? 114.471 49.483 -55.074 1.00 85.88 760 CYS A N 1
ATOM 5559 C CA . CYS A 1 760 ? 113.632 50.667 -54.995 1.00 85.88 760 CYS A CA 1
ATOM 5560 C C . CYS A 1 760 ? 113.285 50.962 -53.522 1.00 85.88 760 CYS A C 1
ATOM 5562 O O . CYS A 1 760 ? 113.145 50.039 -52.719 1.00 85.88 760 CYS A O 1
ATOM 5564 N N . THR A 1 761 ? 113.148 52.240 -53.158 1.00 86.94 761 THR A N 1
ATOM 5565 C CA . THR A 1 761 ? 112.826 52.699 -51.796 1.00 86.94 761 THR A CA 1
ATOM 5566 C C . THR A 1 761 ? 111.714 53.750 -51.818 1.00 86.94 761 THR A C 1
ATOM 5568 O O . THR A 1 761 ? 111.663 54.591 -52.714 1.00 86.94 761 THR A O 1
ATOM 5571 N N . GLY A 1 762 ? 110.808 53.719 -50.835 1.00 87.56 762 GLY A N 1
ATOM 5572 C CA . GLY A 1 762 ? 109.648 54.620 -50.798 1.00 87.56 762 GLY A CA 1
ATOM 5573 C C . GLY A 1 762 ? 108.574 54.205 -49.789 1.00 87.56 762 GLY A C 1
ATOM 5574 O O . GLY A 1 762 ? 108.800 53.322 -48.964 1.00 87.56 762 GLY A O 1
ATOM 5575 N N . VAL A 1 763 ? 107.398 54.834 -49.867 1.00 86.50 763 VAL A N 1
ATOM 5576 C CA . VAL A 1 763 ? 106.199 54.502 -49.073 1.00 86.50 763 VAL A CA 1
ATOM 5577 C C . VAL A 1 763 ? 104.945 54.537 -49.952 1.00 86.50 763 VAL A C 1
ATOM 5579 O O . VAL A 1 763 ? 104.913 55.251 -50.954 1.00 86.50 763 VAL A O 1
ATOM 5582 N N . GLY A 1 764 ? 103.913 53.780 -49.576 1.00 86.88 764 GLY A N 1
ATOM 5583 C CA . GLY A 1 764 ? 102.694 53.585 -50.371 1.00 86.88 764 GLY A CA 1
ATOM 5584 C C . GLY A 1 764 ? 102.754 52.366 -51.305 1.00 86.88 764 GLY A C 1
ATOM 5585 O O . GLY A 1 764 ? 103.716 51.603 -51.310 1.00 86.88 764 GLY A O 1
ATOM 5586 N N . SER A 1 765 ? 101.707 52.152 -52.105 1.00 86.75 765 SER A N 1
ATOM 5587 C CA . SER A 1 765 ? 101.485 50.910 -52.873 1.00 86.75 765 SER A CA 1
ATOM 5588 C C . SER A 1 765 ? 102.444 50.652 -54.044 1.00 86.75 765 SER A C 1
ATOM 5590 O O . SER A 1 765 ? 102.394 49.568 -54.620 1.00 86.75 765 SER A O 1
ATOM 5592 N N . LYS A 1 766 ? 103.306 51.603 -54.432 1.00 87.75 766 LYS A N 1
ATOM 5593 C CA . LYS A 1 766 ? 104.125 51.528 -55.660 1.00 87.75 766 LYS A CA 1
ATOM 5594 C C . LYS A 1 766 ? 105.559 52.002 -55.443 1.00 87.75 766 LYS A C 1
ATOM 5596 O O . LYS A 1 766 ? 105.801 52.881 -54.621 1.00 87.75 766 LYS A O 1
ATOM 5601 N N . CYS A 1 767 ? 106.489 51.467 -56.234 1.00 87.25 767 CYS A N 1
ATOM 5602 C CA . CYS A 1 767 ? 107.887 51.891 -56.256 1.00 87.25 767 CYS A CA 1
ATOM 5603 C C . CYS A 1 767 ? 108.502 51.700 -57.659 1.00 87.25 767 CYS A C 1
ATOM 5605 O O . CYS A 1 767 ? 108.471 50.598 -58.204 1.00 87.25 767 CYS A O 1
ATOM 5607 N N . THR A 1 768 ? 109.075 52.756 -58.243 1.00 85.00 768 THR A N 1
ATOM 5608 C CA . THR A 1 768 ? 109.653 52.759 -59.604 1.00 85.00 768 THR A CA 1
ATOM 5609 C C . THR A 1 768 ? 111.178 52.848 -59.563 1.00 85.00 768 THR A C 1
ATOM 5611 O O . THR A 1 768 ? 111.730 53.675 -58.840 1.00 85.00 768 THR A O 1
ATOM 5614 N N . THR A 1 769 ? 111.873 52.048 -60.375 1.00 82.31 769 THR A N 1
ATOM 5615 C CA . THR A 1 769 ? 113.342 52.079 -60.492 1.00 82.31 769 THR A CA 1
ATOM 5616 C C . THR A 1 769 ? 113.808 51.798 -61.924 1.00 82.31 769 THR A C 1
ATOM 5618 O O . THR A 1 769 ? 113.047 51.279 -62.740 1.00 82.31 769 THR A O 1
ATOM 5621 N N . GLY A 1 770 ? 115.046 52.171 -62.260 1.00 72.69 770 GLY A N 1
ATOM 5622 C CA . GLY A 1 770 ? 115.586 52.101 -63.623 1.00 72.69 770 GLY A CA 1
ATOM 5623 C C . GLY A 1 770 ? 116.906 51.339 -63.707 1.00 72.69 770 GLY A C 1
ATOM 5624 O O . GLY A 1 770 ? 117.820 51.595 -62.926 1.00 72.69 770 GLY A O 1
ATOM 5625 N N . GLY A 1 771 ? 117.021 50.430 -64.676 1.00 70.69 771 GLY A N 1
ATOM 5626 C CA . GLY A 1 771 ? 118.200 49.587 -64.866 1.00 70.69 771 GLY A CA 1
ATOM 5627 C C . GLY A 1 771 ? 118.037 48.533 -65.964 1.00 70.69 771 GLY A C 1
ATOM 5628 O O . GLY A 1 771 ? 117.004 48.440 -66.623 1.00 70.69 771 GLY A O 1
ATOM 5629 N N . VAL A 1 772 ? 119.093 47.743 -66.153 1.00 72.81 772 VAL A N 1
ATOM 5630 C CA . VAL A 1 772 ? 119.159 46.547 -67.011 1.00 72.81 772 VAL A CA 1
ATOM 5631 C C . VAL A 1 772 ? 119.756 45.431 -66.144 1.00 72.81 772 VAL A C 1
ATOM 5633 O O . VAL A 1 772 ? 120.640 45.715 -65.332 1.00 72.81 772 VAL A O 1
ATOM 5636 N N . GLY A 1 773 ? 119.256 44.205 -66.286 1.00 77.06 773 GLY A N 1
ATOM 5637 C CA . GLY A 1 773 ? 119.564 43.061 -65.422 1.00 77.06 773 GLY A CA 1
ATOM 5638 C C . GLY A 1 773 ? 118.529 42.816 -64.323 1.00 77.06 773 GLY A C 1
ATOM 5639 O O . GLY A 1 773 ? 117.404 43.319 -64.397 1.00 77.06 773 GLY A O 1
ATOM 5640 N N . ASP A 1 774 ? 118.907 42.005 -63.332 1.00 81.62 774 ASP A N 1
ATOM 5641 C CA . ASP A 1 774 ? 118.040 41.567 -62.231 1.00 81.62 774 ASP A CA 1
ATOM 5642 C C . ASP A 1 774 ? 117.963 42.603 -61.097 1.00 81.62 774 ASP A C 1
ATOM 5644 O O . ASP A 1 774 ? 118.963 42.950 -60.465 1.00 81.62 774 ASP A O 1
ATOM 5648 N N . ILE A 1 775 ? 116.749 43.067 -60.801 1.00 86.50 775 ILE A N 1
ATOM 5649 C CA . ILE A 1 775 ? 116.442 44.064 -59.771 1.00 86.50 775 ILE A CA 1
ATOM 5650 C C . ILE A 1 775 ? 115.454 43.454 -58.773 1.00 86.50 775 ILE A C 1
ATOM 5652 O O . ILE A 1 775 ? 114.406 42.959 -59.177 1.00 86.50 775 ILE A O 1
ATOM 5656 N N . VAL A 1 776 ? 115.743 43.526 -57.469 1.00 88.12 776 VAL A N 1
ATOM 5657 C CA . VAL A 1 776 ? 114.907 42.943 -56.399 1.00 88.12 776 VAL A CA 1
ATOM 5658 C C . VAL A 1 776 ? 114.539 44.009 -55.366 1.00 88.12 776 VAL A C 1
ATOM 5660 O O . VAL A 1 776 ? 115.418 44.736 -54.904 1.00 88.12 776 VAL A O 1
ATOM 5663 N N . SER A 1 777 ? 113.262 44.094 -54.983 1.00 91.19 777 SER A N 1
ATOM 5664 C CA . SER A 1 777 ? 112.763 45.014 -53.944 1.00 91.19 777 SER A CA 1
ATOM 5665 C C . SER A 1 777 ? 111.718 44.340 -53.052 1.00 91.19 777 SER A C 1
ATOM 5667 O O . SER A 1 777 ? 111.004 43.448 -53.505 1.00 91.19 777 SER A O 1
ATOM 5669 N N . THR A 1 778 ? 111.584 44.789 -51.806 1.00 92.06 778 THR A N 1
ATOM 5670 C CA . THR A 1 778 ? 110.644 44.241 -50.817 1.00 92.06 778 THR A CA 1
ATOM 5671 C C . THR A 1 778 ? 109.753 45.340 -50.245 1.00 92.06 778 THR A C 1
ATOM 5673 O O . THR A 1 778 ? 110.253 46.357 -49.761 1.00 92.06 778 THR A O 1
ATOM 5676 N N . ALA A 1 779 ? 108.438 45.116 -50.279 1.00 92.31 779 ALA A N 1
ATOM 5677 C CA . ALA A 1 779 ? 107.436 45.930 -49.598 1.00 92.31 779 ALA A CA 1
ATOM 5678 C C . ALA A 1 779 ? 107.057 45.299 -48.254 1.00 92.31 779 ALA A C 1
ATOM 5680 O O . ALA A 1 779 ? 106.655 44.138 -48.216 1.00 92.31 779 ALA A O 1
ATOM 5681 N N . SER A 1 780 ? 107.127 46.068 -47.172 1.00 92.56 780 SER A N 1
ATOM 5682 C CA . SER A 1 780 ? 106.582 45.716 -45.860 1.00 92.56 780 SER A CA 1
ATOM 5683 C C . SER A 1 780 ? 105.211 46.385 -45.721 1.00 92.56 780 SER A C 1
ATOM 5685 O O . SER A 1 780 ? 105.108 47.607 -45.837 1.00 92.56 780 SER A O 1
ATOM 5687 N N . VAL A 1 781 ? 104.151 45.590 -45.547 1.00 91.75 781 VAL A N 1
ATOM 5688 C CA . VAL A 1 781 ? 102.741 46.023 -45.543 1.00 91.75 781 VAL A CA 1
ATOM 5689 C C . VAL A 1 781 ? 102.127 45.724 -44.177 1.00 91.75 781 VAL A C 1
ATOM 5691 O O . VAL A 1 781 ? 102.256 44.605 -43.685 1.00 91.75 781 VAL A O 1
ATOM 5694 N N . THR A 1 782 ? 101.410 46.678 -43.584 1.00 89.31 782 THR A N 1
ATOM 5695 C CA . THR A 1 782 ? 100.732 46.548 -42.282 1.00 89.31 782 THR A CA 1
ATOM 5696 C C . THR A 1 782 ? 99.230 46.790 -42.420 1.00 89.31 782 THR A C 1
ATOM 5698 O O . THR A 1 782 ? 98.818 47.777 -43.020 1.00 89.31 782 THR A O 1
ATOM 5701 N N . HIS A 1 783 ? 98.410 45.910 -41.837 1.00 87.44 783 HIS A N 1
ATOM 5702 C CA . HIS A 1 783 ? 96.952 46.062 -41.758 1.00 87.44 783 HIS A CA 1
ATOM 5703 C C . HIS A 1 783 ? 96.554 46.602 -40.380 1.00 87.44 783 HIS A C 1
ATOM 5705 O O . HIS A 1 783 ? 96.710 45.911 -39.364 1.00 87.44 783 HIS A O 1
ATOM 5711 N N . VAL A 1 784 ? 96.031 47.828 -40.340 1.00 82.88 784 VAL A N 1
ATOM 5712 C CA . VAL A 1 784 ? 95.797 48.592 -39.103 1.00 82.88 784 VAL A CA 1
ATOM 5713 C C . VAL A 1 784 ? 94.730 47.946 -38.197 1.00 82.88 784 VAL A C 1
ATOM 5715 O O . VAL A 1 784 ? 95.037 47.726 -37.023 1.00 82.88 784 VAL A O 1
ATOM 5718 N N . PRO A 1 785 ? 93.535 47.527 -38.676 1.00 77.38 785 PRO A N 1
ATOM 5719 C CA . PRO A 1 785 ? 92.496 46.928 -37.821 1.00 77.38 785 PRO A CA 1
ATOM 5720 C C . PRO A 1 785 ? 92.874 45.606 -37.130 1.00 77.38 785 PRO A C 1
ATOM 5722 O O . PRO A 1 785 ? 92.193 45.195 -36.191 1.00 77.38 785 PRO A O 1
ATOM 5725 N N . SER A 1 786 ? 93.927 44.917 -37.586 1.00 77.56 786 SER A N 1
ATOM 5726 C CA . SER A 1 786 ? 94.458 43.710 -36.928 1.00 77.56 786 SER A CA 1
ATOM 5727 C C . SER A 1 786 ? 95.857 43.890 -36.333 1.00 77.56 786 SER A C 1
ATOM 5729 O O . SER A 1 786 ? 96.361 42.951 -35.725 1.00 77.56 786 SER A O 1
ATOM 5731 N N . ASN A 1 787 ? 96.503 45.041 -36.553 1.00 80.25 787 ASN A N 1
ATOM 5732 C CA . ASN A 1 787 ? 97.895 45.332 -36.192 1.00 80.25 787 ASN A CA 1
ATOM 5733 C C . ASN A 1 787 ? 98.871 44.179 -36.531 1.00 80.25 787 ASN A C 1
ATOM 5735 O O . ASN A 1 787 ? 99.637 43.708 -35.687 1.00 80.25 787 ASN A O 1
ATOM 5739 N N . ARG A 1 788 ? 98.796 43.686 -37.776 1.00 81.56 788 ARG A N 1
ATOM 5740 C CA . ARG A 1 788 ? 99.688 42.651 -38.333 1.00 81.56 788 ARG A CA 1
ATOM 5741 C C . ARG A 1 788 ? 100.480 43.238 -39.501 1.00 81.56 788 ARG A C 1
ATOM 5743 O O . ARG A 1 788 ? 99.953 44.112 -40.182 1.00 81.56 788 ARG A O 1
ATOM 5750 N N . THR A 1 789 ? 101.669 42.696 -39.767 1.00 88.06 789 THR A N 1
ATOM 5751 C CA . THR A 1 789 ? 102.582 43.102 -40.856 1.00 88.06 789 THR A CA 1
ATOM 5752 C C . THR A 1 789 ? 103.035 41.875 -41.663 1.00 88.06 789 THR A C 1
ATOM 5754 O O . THR A 1 789 ? 103.139 40.783 -41.099 1.00 88.06 789 THR A O 1
ATOM 5757 N N . LYS A 1 790 ? 103.284 42.032 -42.970 1.00 90.69 790 LYS A N 1
ATOM 5758 C CA . LYS A 1 790 ? 103.797 40.994 -43.887 1.00 90.69 790 LYS A CA 1
ATOM 5759 C C . LYS A 1 790 ? 104.675 41.629 -44.965 1.00 90.69 790 LYS A C 1
ATOM 5761 O O . LYS A 1 790 ? 104.381 42.728 -45.429 1.00 90.69 790 LYS A O 1
ATOM 5766 N N . GLU A 1 791 ? 105.717 40.919 -45.383 1.00 91.06 791 GLU A N 1
ATOM 5767 C CA . GLU A 1 791 ? 106.640 41.380 -46.424 1.00 91.06 791 GLU A CA 1
ATOM 5768 C C . GLU A 1 791 ? 106.424 40.653 -47.755 1.00 91.06 791 GLU A C 1
ATOM 5770 O O . GLU A 1 791 ? 106.103 39.462 -47.788 1.00 91.06 791 GLU A O 1
ATOM 5775 N N . PHE A 1 792 ? 106.611 41.385 -48.851 1.00 90.44 792 PHE A N 1
ATOM 5776 C CA . PHE A 1 792 ? 106.408 40.936 -50.223 1.00 90.44 792 PHE A CA 1
ATOM 5777 C C . PHE A 1 792 ? 107.614 41.326 -51.080 1.00 90.44 792 PHE A C 1
ATOM 5779 O O . PHE A 1 792 ? 107.830 42.507 -51.353 1.00 90.44 792 PHE A O 1
ATOM 5786 N N . THR A 1 793 ? 108.397 40.343 -51.524 1.00 90.50 793 THR A N 1
ATOM 5787 C CA . THR A 1 793 ? 109.544 40.570 -52.415 1.00 90.50 793 THR A CA 1
ATOM 5788 C C . THR A 1 793 ? 109.122 40.421 -53.872 1.00 90.50 793 THR A C 1
ATOM 5790 O O . THR A 1 793 ? 108.568 39.394 -54.258 1.00 90.50 793 THR A O 1
ATOM 5793 N N . VAL A 1 794 ? 109.417 41.434 -54.682 1.00 89.25 794 VAL A N 1
ATOM 5794 C CA . VAL A 1 794 ? 109.196 41.456 -56.131 1.00 89.25 794 VAL A CA 1
ATOM 5795 C C . VAL A 1 794 ? 110.548 41.558 -56.837 1.00 89.25 794 VAL A C 1
ATOM 5797 O O . VAL A 1 794 ? 111.436 42.276 -56.371 1.00 89.25 794 VAL A O 1
ATOM 5800 N N . TRP A 1 795 ? 110.708 40.878 -57.973 1.00 87.44 795 TRP A N 1
ATOM 5801 C CA . TRP A 1 795 ? 111.905 41.008 -58.809 1.00 87.44 795 TRP A CA 1
ATOM 5802 C C . TRP A 1 795 ? 111.588 41.232 -60.288 1.00 87.44 795 TRP A C 1
ATOM 5804 O O . TRP A 1 795 ? 110.574 40.768 -60.801 1.00 87.44 795 TRP A O 1
ATOM 5814 N N . ALA A 1 796 ? 112.463 41.952 -60.981 1.00 86.19 796 ALA A N 1
ATOM 5815 C CA . ALA A 1 796 ? 112.353 42.237 -62.403 1.00 86.19 796 ALA A CA 1
ATOM 5816 C C . ALA A 1 796 ? 113.676 41.922 -63.101 1.00 86.19 796 ALA A C 1
ATOM 5818 O O . ALA A 1 796 ? 114.710 42.413 -62.655 1.00 86.19 796 ALA A O 1
ATOM 5819 N N . THR A 1 797 ? 113.642 41.189 -64.214 1.00 85.25 797 THR A N 1
ATOM 5820 C CA . THR A 1 797 ? 114.761 41.183 -65.170 1.00 85.25 797 THR A CA 1
ATOM 5821 C C . THR A 1 797 ? 114.414 42.132 -66.308 1.00 85.25 797 THR A C 1
ATOM 5823 O O . THR A 1 797 ? 113.403 41.949 -66.993 1.00 85.25 797 THR A O 1
ATOM 5826 N N . VAL A 1 798 ? 115.252 43.140 -66.538 1.00 82.44 798 VAL A N 1
ATOM 5827 C CA . VAL A 1 798 ? 115.112 44.059 -67.676 1.00 82.44 798 VAL A CA 1
ATOM 5828 C C . VAL A 1 798 ? 116.219 43.764 -68.682 1.00 82.44 798 VAL A C 1
ATOM 5830 O O . VAL A 1 798 ? 117.376 44.072 -68.425 1.00 82.44 798 VAL A O 1
ATOM 5833 N N . CYS A 1 799 ? 115.879 43.181 -69.831 1.00 75.25 799 CYS A N 1
ATOM 5834 C CA . CYS A 1 799 ? 116.841 42.807 -70.869 1.00 75.25 799 CYS A CA 1
ATOM 5835 C C . CYS A 1 799 ? 116.791 43.744 -72.078 1.00 75.25 799 CYS A C 1
ATOM 5837 O O . CYS A 1 799 ? 115.718 44.156 -72.524 1.00 75.25 799 CYS A O 1
ATOM 5839 N N . GLN A 1 800 ? 117.945 43.993 -72.691 1.00 73.38 800 GLN A N 1
ATOM 5840 C CA . GLN A 1 800 ? 118.061 44.731 -73.942 1.00 73.38 800 GLN A CA 1
ATOM 5841 C C . GLN A 1 800 ? 117.977 43.800 -75.168 1.00 73.38 800 GLN A C 1
ATOM 5843 O O . GLN A 1 800 ? 118.784 42.878 -75.313 1.00 73.38 800 GLN A O 1
ATOM 5848 N N . ILE A 1 801 ? 117.066 44.091 -76.105 1.00 65.19 801 ILE A N 1
ATOM 5849 C CA . ILE A 1 801 ? 117.113 43.560 -77.482 1.00 65.19 801 ILE A CA 1
ATOM 5850 C C . ILE A 1 801 ? 117.874 44.540 -78.383 1.00 65.19 801 ILE A C 1
ATOM 5852 O O . ILE A 1 801 ? 117.805 45.755 -78.198 1.00 65.19 801 ILE A O 1
ATOM 5856 N N . LYS A 1 802 ? 118.537 44.028 -79.420 1.00 70.06 802 LYS A N 1
ATOM 5857 C CA . LYS A 1 802 ? 118.873 44.796 -80.622 1.00 70.06 802 LYS A CA 1
ATOM 5858 C C . LYS A 1 802 ? 118.715 43.910 -81.855 1.00 70.06 802 LYS A C 1
ATOM 5860 O O . LYS A 1 802 ? 119.256 42.812 -81.892 1.00 70.06 802 LYS A O 1
ATOM 5865 N N . ASN A 1 803 ? 117.995 44.392 -82.868 1.00 69.19 803 ASN A N 1
ATOM 5866 C CA . ASN A 1 803 ? 117.743 43.671 -84.124 1.00 69.19 803 ASN A CA 1
ATOM 5867 C C . ASN A 1 803 ? 117.137 42.257 -83.921 1.00 69.19 803 ASN A C 1
ATOM 5869 O O . ASN A 1 803 ? 117.478 41.326 -84.644 1.00 69.19 803 ASN A O 1
ATOM 5873 N N . GLY A 1 804 ? 116.254 42.092 -82.929 1.00 63.62 804 GLY A N 1
ATOM 5874 C CA . GLY A 1 804 ? 115.576 40.824 -82.613 1.00 63.62 804 GLY A CA 1
ATOM 5875 C C . GLY A 1 804 ? 116.295 39.909 -81.609 1.00 63.62 804 GLY A C 1
ATOM 5876 O O . GLY A 1 804 ? 115.627 39.135 -80.923 1.00 63.62 804 GLY A O 1
ATOM 5877 N N . GLU A 1 805 ? 117.614 40.028 -81.439 1.00 65.69 805 GLU A N 1
ATOM 5878 C CA . GLU A 1 805 ? 118.377 39.222 -80.475 1.00 65.69 805 GLU A CA 1
ATOM 5879 C C . GLU A 1 805 ? 118.570 39.947 -79.134 1.00 65.69 805 GLU A C 1
ATOM 5881 O O . GLU A 1 805 ? 118.790 41.160 -79.081 1.00 65.69 805 GLU A O 1
ATOM 5886 N N . ALA A 1 806 ? 118.481 39.200 -78.029 1.00 63.78 806 ALA A N 1
ATOM 5887 C CA . ALA A 1 806 ? 118.779 39.724 -76.698 1.00 63.78 806 ALA A CA 1
ATOM 5888 C C . ALA A 1 806 ? 120.300 39.842 -76.534 1.00 63.78 806 ALA A C 1
ATOM 5890 O O . ALA A 1 806 ? 121.005 38.837 -76.558 1.00 63.78 806 ALA A O 1
ATOM 5891 N N . ILE A 1 807 ? 120.792 41.071 -76.375 1.00 68.88 807 ILE A N 1
ATOM 5892 C CA . ILE A 1 807 ? 122.229 41.388 -76.286 1.00 68.88 807 ILE A CA 1
ATOM 5893 C C . ILE A 1 807 ? 122.712 41.630 -74.850 1.00 68.88 807 ILE A C 1
ATOM 5895 O O . ILE A 1 807 ? 123.907 41.808 -74.629 1.00 68.88 807 ILE A O 1
ATOM 5899 N N . GLY A 1 808 ? 121.797 41.619 -73.883 1.00 69.19 808 GLY A N 1
ATOM 5900 C CA . GLY A 1 808 ? 122.104 41.625 -72.458 1.00 69.19 808 GLY A CA 1
ATOM 5901 C C . GLY A 1 808 ? 120.841 41.449 -71.623 1.00 69.19 808 GLY A C 1
ATOM 5902 O O . GLY A 1 808 ? 119.873 42.183 -71.818 1.00 69.19 808 GLY A O 1
ATOM 5903 N N . CYS A 1 809 ? 120.872 40.473 -70.724 1.00 65.75 809 CYS A N 1
ATOM 5904 C CA . CYS A 1 809 ? 120.166 40.487 -69.450 1.00 65.75 809 CYS A CA 1
ATOM 5905 C C . CYS A 1 809 ? 121.285 40.593 -68.403 1.00 65.75 809 CYS A C 1
ATOM 5907 O O . CYS A 1 809 ? 121.244 41.544 -67.602 1.00 65.75 809 CYS A O 1
#

Radius of gyration: 87.03 Å; chains: 1; bounding box: 215×154×158 Å

Secondary structure (DSSP, 8-state):
--------B--SGGGTTTGGGGGGSSSS---S-----GGGHHHHHHHHHHHHHHHHHHHHHHHHHSS--SSTHHHHHTTS----SSGGG--SSPBPTTS-BEEEEEETTEEEEEEE-SSHHHHHHHHTTSTTEEEETTEEEEEEPPPPGGGGS-BS--SS--TTS-------------------------S----S----SS---S----SEEE-SS-EEEEETTEEEEE-S-----S----SS----TTS--TT-S----SS---S----SS---S---SSEEEEEEEEEEEE--SEEEEEEEEEEEEEESSEEEEEEEEEEEEESSEEEEEEEEEEE--SSEEEEEEEEEEEEES-EEES-EEEEEEEEEEEEES-EEEEEEEEEEEEEEEEEEEEEEEEEEEEEEEEEEEEEEEEEEEES-EEESSEEEEEEEEES-EEESEEEEEEEEES-EEESSEEE-SEEEEEEEEEEEEEE-SEEEEEEEEEEEEEEEEEEEEEEEEEEEEEEEEEEEEEEEES-EEES--EES----S----S----SS----SSHHHHHHHHHHHHHHHHHHIIIIIS-TTS-PPPEEEEE-TTSEEEES-SEEEEEEEEEEEEETT-EEEEEEE--TT-EEES---EEE-TTEEE--EEEEEEE--TT-EEEEEEEEEEEESS-TT-EEEEEEEEEEEE-S-SSTTSS-EEEEEE--TT--SPEESEEEEEESSGGG-EEEEEEEB--SSS--B-TTGGGEEEEEEESS-EESSEEEEE-SEEEEEEEEEEEGGGTEEEEEEEEEEEEEEETTEEEE-

Foldseek 3Di:
DDDDDWDDDDDDVVVPPPVVVVVPPPPPDPDDDDDDDPVVPVQLVQQLVLVQLLLVLQQVCCVVVVDGDQWSVVSVVVPSDDADQPPPHHDPAGAGSQRWHWGWDDDPQKIKIKTFNVAQVSQVVSQVSHAQWDGDGRMIMRIHHHDDDVNPPRDATDAAQDVVHGHHDDDDDDDDDDDDDDDDDPDDDDPDDDDPDDDDPDDDDPDDDDQWDDDDQWIWGDDDHDIDTGDPDDDDPDDDDDDDDDDCPPPDPPPPPDDDDPDDDDVDPDDDPQLPPEDEDAADEDEEDEHEEYEYAAYEYHEYEYAEYEYAHYEYEEDEYEEYEYAAYAYAEYEYAEYEYAEAHYHDYEYAEYEYAEYEYAEYDYEEYEYQEYEYAEYEYAEYHHPHEYEYQEYDYAEYEHAEYEYQEYEYAEYEYAEYEYQEYEYNHEYEYQYYAYQEYHYQEYAYEEYHYCEYAYVAEYHYAEYAYAEEEAEDEYEYAYYHYQEYAYEEYEYQEAEYEHEYEYCEYAYAEYEYAYYDYVYYHYNDYHYQADEDPDDDDDDDDYPDQHDYPPCVRVVVVVVVVVVVVVVCCCCPVLNVVPDWQKDKDKDWPPLADEEQFQKDKTKIKMKIARLQQKKKKFKDKDWPFKDKPQRDIDIGDHRGMDIGMIMIMGGADAQGKTKIKIKMWIARPVHRVRIDIDMDIGIYGNHNHPDPCPQKFKFKEWDDPPTQAGDTQEEEAEDQDQVRGKIKIFIAHCPDGHYHAHPDCVQKWKFKDFQFGDTHGITMHGDAAKGKMKMWMAGRSVRDIDIRMHMYHYFHDHPRDTPGD

Sequence (809 aa):
MKGLQKQKGYGALLMIALVGILALGSTVYYKTRMSQPESVRETYESSAEELRQIASALTKYYRENMSWPSSLNDLALAGYFNGDAARCGGGSVFQSSFCTAIFGTQVGDDYTLTVNLLKEGVAQAVANQIPGGSSAGTTVTATINRPFQSALYDDYLQRVEDPDNPQRTQLEVDLDINNNDLVNIGSLNVQRATFDDAEFTTADIERINTEEVQLGNNSITYAGNQLNVNAGTVRANGTLSMNGDIVGNGNDITGIDSVSANIGQFDSISADSAAINSLSGDSLDYNSGSIDSVSGNRLTFGNGSITALDGNTFTYNSGTINSVSGNTLDFNSGNISSLSGNSLSYGTGTVNTLSGNTLTYGTVNGTNGNFDSVSANSGSIGNMSVTGTAELNRLSSSNGNVTNLDVTTGNINSGEANSASGTSVSSSGTSTFNELDSNRIDTNSFKGQTVQASSGSTSGNASTGSVSASNLTVNNRLQTNVVESDSSSVGNASASELAIQETLNASGINVTLASFNNANIGSVSGSNLSADTVSASQFSGGSYTSNDDFYTPQSSVNNNHLLITEQRNKLDHCMDVTEYCLPQTPSVDVSCPSCTAFGNRSSFSSTITGTISDCRQGCSYRWATSGSNLNFTGCTSGTVSKGSTASPSCNVSASVAPQASATGTATLIVTNSHYSDRTASDSVNIRYDNRTPIDPFNDLLHGCWVDTLAFDKASYSSCFGRVEHPKLGQANFSVGDYLGRENYEFSNSAEWDVVWSGGCTGVGSKCTTGGVGDIVSTASVTHVPSNRTKEFTVWATVCQIKNGEAIGC

pLDDT: mean 70.64, std 15.33, range [27.64, 95.56]